Protein AF-A0A161W488-F1 (afdb_monomer)

Radius of gyration: 40.33 Å; Cα contacts (8 Å, |Δi|>4): 1499; chains: 1; bounding box: 121×132×96 Å

Foldseek 3Di:
DDDDDDDDDDDDDPDDDPVQWDADPFPRDTHNDPVRVVVVLVVCCVPVVPQDAAPPPGDTDPDVVVNLLCCLFPPNDFAFAQQLAQRDTDRAPLVVQVCQCVVVGPFHHVVNQVVLLVVLVVVVVVVCVLVVDDQPSAHDCPDPVNVVVPPDPPDDASVPDDPVSDVVRDDDDDPPPCPVVVVPPDDDDDDDPPPCCQLPHPNNDQVVQQDVVVCWGARPPPVDGDTHNDSVVNSVQRPDPQRDDDDQDADPFQRHTDSALSVVSSVLQRPDPRGCLVVDPCNQRVVCSSRSNQKGFDDADPSRGTHIYGGPCSNVVRVVVVVVVVVVVVVVVVVVVVVVVCCVVDVDDDDDDPCPDPPDDPDDPPVVPVVVQLVLLQVLQADPDDGDDPLQSVLLVVLCVVPVDGSVRSLVLLVVQCVVVVHDRNHDDPVSSVVSSVVVVVVVVVVVVVVPPDDDDDDDDDDDDDDDDDDDDADDDDDDDDDDDDDDDDDDDDDDDDDDDDDDDDDDDDDDDDDDDDDDDPVVVVVVVVDDDPFDAQVRDPDFFDFPDKDPPVDDDADFDPAFFPAQLWDKFFQFDQVLQPDDLPDFDPVLLLVLLQVLQVVLVVQLCVVVVDDPVQAAALLDADPDKHKAKFWWAFPDPDDFDEQQRTWGQHHCVHHNRDIAREAADQDWDKHFGLQIWIFIAHHNPSHHTYGPDTGAQDFFAFQWDFLVLLVVSQVSLQSDPVPPDPPDRRFWAKEWFAEDPQDALPDLQSVLLLVVLVVCLVRNHSEYEYEDPPAFCLRACNVVVPDDADPPLPDDPVPDDVLSVLQRRPQVSQVVSCVSHVNYQYEYEYDLRHRQDPQNAPQHHWGDPPSNNHDPRYDTGTAFTWIDTSSAIETDHNAQQLVQCLRNMDIRDCHPDNDSSLVSVVSCRSSQFLHSHPPTDAQVVDQFTSYPVSTDPTNRYSSSCRVSRGNRNGDGQEYERAHPPPWDWDDHPNHTYTHLYHQDDNRYGTKMKIKTAGRADRDPDDDRDIGRRSRSNRIMMTITID

Solvent-accessible surface area (backbone atoms only — not comparable to full-atom values): 61731 Å² total; per-residue (Å²): 138,88,82,87,82,74,84,84,79,76,81,90,70,83,80,69,57,92,87,68,46,47,64,41,89,81,87,62,51,75,22,84,40,69,68,55,46,51,51,47,35,59,45,36,38,71,76,68,64,42,63,37,54,38,91,83,85,62,50,77,42,95,46,69,70,61,37,51,51,47,39,56,63,77,60,55,79,86,47,82,41,53,41,58,53,65,62,54,73,29,56,46,70,27,65,45,44,42,37,33,69,66,51,75,35,88,68,43,50,36,70,57,40,56,49,37,24,54,56,60,46,52,57,51,59,55,45,27,71,75,67,78,45,90,59,72,100,59,76,66,79,84,41,72,93,49,49,81,68,50,83,46,101,84,59,87,60,87,89,70,77,54,86,79,79,55,80,84,65,80,85,77,86,66,78,76,71,49,66,80,63,46,76,81,78,64,82,87,80,73,81,92,70,82,48,57,86,36,92,87,33,97,79,44,58,73,71,83,36,50,38,79,93,79,64,27,31,44,54,88,54,87,92,45,93,56,70,24,87,42,73,64,58,47,49,57,48,68,74,33,90,86,66,66,82,96,64,74,52,61,39,90,55,61,68,48,71,29,86,45,62,26,60,46,39,45,55,52,75,38,85,47,100,77,38,60,38,74,76,42,92,53,39,50,65,49,43,25,47,68,48,26,42,45,39,39,66,81,55,66,44,99,86,69,47,81,38,74,41,66,21,68,65,34,42,51,70,41,38,51,58,49,52,53,54,49,50,51,53,50,51,54,46,51,51,50,56,46,50,52,50,48,54,72,75,55,87,78,86,81,82,92,87,79,87,81,76,85,85,78,81,93,81,73,77,69,62,52,58,60,52,48,54,53,49,50,41,50,63,72,54,35,76,72,103,54,80,80,56,70,69,37,52,53,50,51,56,46,51,26,68,75,66,79,43,52,58,66,62,46,47,59,49,46,45,55,47,20,67,72,69,78,47,78,60,66,67,75,47,58,72,56,54,52,53,48,56,47,52,56,50,58,49,53,54,52,56,62,67,61,75,78,74,82,86,79,89,89,88,88,86,89,83,89,86,90,88,85,81,80,90,80,89,89,86,81,90,89,90,80,86,86,84,90,83,85,89,84,89,84,86,91,88,85,92,85,85,85,88,88,88,87,90,88,82,91,86,88,88,88,81,90,88,83,85,85,85,80,94,77,70,76,76,56,56,67,48,64,75,69,61,83,76,82,82,51,55,72,87,66,56,82,64,63,64,41,71,79,46,69,32,53,75,88,50,84,80,85,76,61,67,97,63,66,54,86,40,53,53,66,50,82,42,80,71,54,70,65,83,71,38,73,68,74,86,92,70,83,51,74,68,53,26,54,45,49,65,27,52,56,32,58,51,49,42,52,55,41,31,65,72,75,66,54,61,77,85,51,52,44,38,55,58,48,60,37,94,57,73,30,35,28,49,20,25,32,40,60,73,60,92,74,85,74,63,41,82,88,37,32,23,41,36,23,26,59,86,66,34,67,56,42,70,29,35,50,42,53,80,92,51,60,40,77,47,40,41,34,40,73,48,40,36,31,28,35,10,77,75,49,65,41,26,40,48,74,44,76,54,79,64,75,62,58,52,74,45,58,42,39,63,68,56,51,49,58,40,47,59,38,39,56,27,49,97,81,58,90,66,80,86,59,83,49,62,58,46,41,35,40,37,38,24,32,39,34,37,37,53,88,54,80,78,28,60,52,42,41,54,52,31,50,54,40,37,78,44,52,30,50,26,42,39,38,29,19,17,75,52,40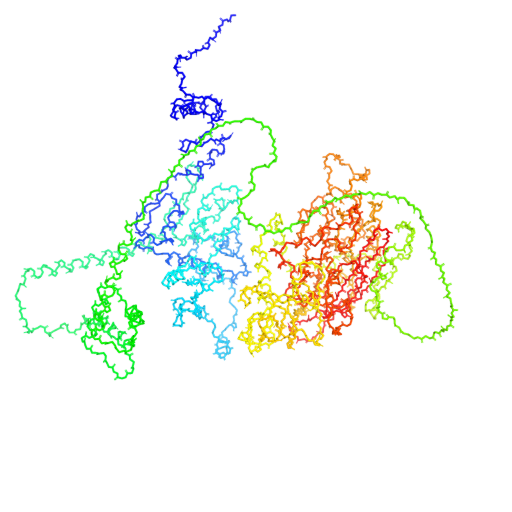,49,48,33,34,44,64,62,72,61,70,71,85,79,64,93,86,62,88,64,62,76,97,72,65,47,58,43,51,52,40,29,70,58,54,23,55,40,57,43,52,28,41,72,68,27,78,36,33,42,33,37,38,28,47,30,72,44,23,62,71,50,88,58,68,28,34,54,22,42,52,65,77,61,86,65,32,64,61,50,88,61,50,39,66,39,35,20,45,42,38,32,25,56,47,83,49,31,37,33,41,39,41,60,55,41,56,50,44,47,66,72,38,52,33,74,35,75,69,53,92,64,82,49,62,71,54,48,55,54,45,49,37,50,53,63,37,18,73,66,56,58,36,78,66,69,59,37,85,77,50,77,70,40,54,38,96,83,29,58,42,95,56,74,46,69,42,56,71,46,44,80,70,32,45,56,76,89,33,35,41,33,30,40,38,49,33,27,94,48,83,57,49,64,46,79,51,96,77,20,28,35,35,23,30,14,33,30,24,34,66,71,33,69,24,20,26,24,41,38,35,39,48,64,76,85,79,77,97,68,90,68,85,58,71,42,65,65,59,48,59,82,44,36,32,36,39,31,24,30,84

Organism: Colletotrichum incanum (NCBI:txid1573173)

InterPro domains:
  IPR007185 DNA polymerase alpha/delta/epsilon, subunit B [PF04042] (740-974)
  IPR013087 Zinc finger C2H2-type [PF13912] (23-42)
  IPR013087 Zinc finger C2H2-type [PS00028] (54-75)
  IPR013087 Zinc finger C2H2-type [PS50157] (22-50)
  IPR013087 Zinc finger C2H2-type [PS50157] (217-249)
  IPR013087 Zinc finger C2H2-type [SM00355] (22-42)
  IPR013087 Zinc finger C2H2-type [SM00355] (52-75)
  IPR013087 Zinc finger C2H2-type [SM00355] (81-102)
  IPR013087 Zinc finger C2H2-type [SM00355] (217-244)
  IPR013087 Zinc finger C2H2-type [SM00355] (249-269)
  IPR016722 DNA polymerase alpha, subunit B [PTHR23061] (378-1027)
  IPR054300 DNA polymerase alpha subunit B, OB domain [PF22062] (594-700)

Sequence (1030 aa):
MGASYKPITPPKGKKPAPHEAIRCRVCGDMFASFDKLMAHKRMAMKVEETHIHCPICTLDFNTMDAKEKHVLEVHPQEQKLVCPGCKKTFVRLAAWMRHLEHDECSAIRRQDVDRNRAQKLTFAHELEKRSGSQFGDYFPTSHPSVQSAFDKPYMAHPSYFKPDDFPELKEEGDAKKNVQKAASLTGNKPAPADDINNPSHLSFNPRKYYNEITRKFKCPQASCRKSFDTRGALITHMKAATSHYNAKLQCPGCLRYFRDASSLTAHSESETNRCSIRHSENYRNYLDQLTGGMADVNDKNRDGTVKYEVSTEAIIKFGTQQAEKATETLIAKQQADQQEHWARNNPVCSSSNFLALNHHQTSRSATSNEIMAETELKEFFTSGDKSLEPDVLSELQSIMRLHELSAEDLFYKWESFCIKMDMDALNPDIVHVRNFKKDIQDALEKSNRQQTHIKTEKRGHGTPRGGRGNDVFGMLDGLVPSTPGSGKLNKPSSLRKKASETPTMSRVKAEIPSSSPDYKGASKMDEQLNSMQPPTSFNDRQNPGETVEVLNDHLDAPESPICPYSEPRIKLTAASDQKKLSYKPLAMKLSEASEILDDRIDEFMHIVQEHHKLDFSEFGNAANQSTTEVIAVGRIASDAPEGKLNAASLVLEMSRRMGGGLRIHLNMGNKSYSFFPGQVVALKGINTSGNEFVVEEVLEIPLLPNAASTPSALAAHREKLRGDPDAMDTDSDPAPLNIFYASGPYTADDNLDFEPLHALCDQAADTYADALVMTGPFIDSEHPLIATGDFDLPEEAVVDSDTATMSTVFKYLFSPALNRLVSANPSITILLVPSVRDVIDKHVSWPQDSVLKKELGLPKTARIVTNPMTLSMNEMVVGISSQDVLWQLRHEELVGGRPSDPSLLSRLSRYLLEQRHFFPLFPPTDRPKLPKTGTEEGTPPGAMLDISYLKLGELVNVRPDVLIVPSFLPPFAKVVESVLIINPGYLSKRRGAGTYARLTLFPPKVEAGHSEAMVSHGVFERARVEIKKI

Nearest PDB structures (foldseek):
  8b9a-assembly1_B  TM=7.726E-01  e=5.525E-51  Saccharomyces cerevisiae
  4y97-assembly3_E  TM=8.722E-01  e=1.003E-38  Homo sapiens
  4y97-assembly4_G  TM=8.821E-01  e=2.700E-38  Homo sapiens
  8g9f-assembly1_B  TM=8.793E-01  e=2.853E-38  Xenopus laevis
  8vy3-assembly1_D  TM=8.672E-01  e=2.289E-38  Homo sapiens

Mean predicted aligned error: 22.08 Å

Structure (mmCIF, N/CA/C/O backbone):
data_AF-A0A161W488-F1
#
_entry.id   AF-A0A161W488-F1
#
loop_
_atom_site.group_PDB
_atom_site.id
_atom_site.type_symbol
_atom_site.label_atom_id
_atom_site.label_alt_id
_atom_site.label_comp_id
_atom_site.label_asym_id
_atom_site.label_entity_id
_atom_site.label_seq_id
_atom_site.pdbx_PDB_ins_code
_atom_site.Cartn_x
_atom_site.Cartn_y
_atom_site.Cartn_z
_atom_site.occupancy
_atom_site.B_iso_or_equiv
_atom_site.auth_seq_id
_atom_site.auth_comp_id
_atom_site.auth_asym_id
_atom_site.auth_atom_id
_atom_site.pdbx_PDB_model_num
ATOM 1 N N . MET A 1 1 ? 67.791 49.495 7.547 1.00 36.50 1 MET A N 1
ATOM 2 C CA . MET A 1 1 ? 67.264 50.174 8.756 1.00 36.50 1 MET A CA 1
ATOM 3 C C . MET A 1 1 ? 65.743 50.049 8.723 1.00 36.50 1 MET A C 1
ATOM 5 O O . MET A 1 1 ? 65.202 50.135 7.635 1.00 36.50 1 MET A O 1
ATOM 9 N N . GLY A 1 2 ? 65.010 49.814 9.811 1.00 37.62 2 GLY A N 1
ATOM 10 C CA . GLY A 1 2 ? 65.466 49.633 11.195 1.00 37.62 2 GLY A CA 1
ATOM 11 C C . GLY A 1 2 ? 64.527 50.278 12.220 1.00 37.62 2 GLY A C 1
ATOM 12 O O . GLY A 1 2 ? 64.970 51.149 12.955 1.00 37.62 2 GLY A O 1
ATOM 13 N N . ALA A 1 3 ? 63.251 49.878 12.261 1.00 36.22 3 ALA A N 1
ATOM 14 C CA . ALA A 1 3 ? 62.254 50.419 13.191 1.00 36.22 3 ALA A CA 1
ATOM 15 C C . ALA A 1 3 ? 61.434 49.281 13.826 1.00 36.22 3 ALA A C 1
ATOM 17 O O . ALA A 1 3 ? 60.426 48.843 13.278 1.00 36.22 3 ALA A O 1
ATOM 18 N N . SER A 1 4 ? 61.895 48.768 14.970 1.00 33.94 4 SER A N 1
ATOM 19 C CA . SER A 1 4 ? 61.199 47.706 15.709 1.00 33.94 4 SER A CA 1
ATOM 20 C C . SER A 1 4 ? 60.119 48.305 16.613 1.00 33.94 4 SER A C 1
ATOM 22 O O . SER A 1 4 ? 60.433 48.950 17.617 1.00 33.94 4 SER A O 1
ATOM 24 N N . TYR A 1 5 ? 58.848 48.105 16.257 1.00 35.81 5 TYR A N 1
ATOM 25 C CA . TYR A 1 5 ? 57.719 48.501 17.097 1.00 35.81 5 TYR A CA 1
ATOM 26 C C . TYR A 1 5 ? 57.553 47.514 18.257 1.00 35.81 5 TYR A C 1
ATOM 28 O O . TYR A 1 5 ? 57.182 46.357 18.068 1.00 35.81 5 TYR A O 1
ATOM 36 N N . LYS A 1 6 ? 57.827 47.980 19.481 1.00 34.94 6 LYS A N 1
ATOM 37 C CA . LYS A 1 6 ? 57.581 47.203 20.702 1.00 34.94 6 LYS A CA 1
ATOM 38 C C . LYS A 1 6 ? 56.071 47.116 20.975 1.00 34.94 6 LYS A C 1
ATOM 40 O O . LYS A 1 6 ? 55.401 48.145 20.879 1.00 34.94 6 LYS A O 1
ATOM 45 N N . PRO A 1 7 ? 55.533 45.952 21.383 1.00 37.19 7 PRO A N 1
ATOM 46 C CA . PRO A 1 7 ? 54.142 45.853 21.807 1.00 37.19 7 PRO A CA 1
ATOM 47 C C . PRO A 1 7 ? 53.909 46.662 23.090 1.00 37.19 7 PRO A C 1
ATOM 49 O O . PRO A 1 7 ? 54.679 46.575 24.050 1.00 37.19 7 PRO A O 1
ATOM 52 N N . ILE A 1 8 ? 52.827 47.441 23.114 1.00 39.38 8 ILE A N 1
ATOM 53 C CA . ILE A 1 8 ? 52.409 48.213 24.288 1.00 39.38 8 ILE A CA 1
ATOM 54 C C . ILE A 1 8 ? 51.784 47.245 25.297 1.00 39.38 8 ILE A C 1
ATOM 56 O O . ILE A 1 8 ? 50.678 46.750 25.095 1.00 39.38 8 ILE A O 1
ATOM 60 N N . THR A 1 9 ? 52.481 46.969 26.400 1.00 35.31 9 THR A N 1
ATOM 61 C CA . THR A 1 9 ? 51.929 46.147 27.485 1.00 35.31 9 THR A CA 1
ATOM 62 C C . THR A 1 9 ? 50.853 46.926 28.253 1.00 35.31 9 THR A C 1
ATOM 64 O O . THR A 1 9 ? 51.183 47.974 28.818 1.00 35.31 9 THR A O 1
ATOM 67 N N . PRO A 1 10 ? 49.600 46.438 28.346 1.00 38.03 10 PRO A N 1
ATOM 68 C CA . PRO A 1 10 ? 48.575 47.081 29.163 1.00 38.03 10 PRO A CA 1
ATOM 69 C C . PRO A 1 10 ? 48.934 47.015 30.663 1.00 38.03 10 PRO A C 1
ATOM 71 O O . PRO A 1 10 ? 49.660 46.111 31.093 1.00 38.03 10 PRO A O 1
ATOM 74 N N . PRO A 1 11 ? 48.446 47.962 31.486 1.00 38.81 11 PRO A N 1
ATOM 75 C CA . PRO A 1 11 ? 48.808 48.043 32.899 1.00 38.81 11 PRO A CA 1
ATOM 76 C C . PRO A 1 11 ? 48.340 46.811 33.686 1.00 38.81 11 PRO A C 1
ATOM 78 O O . PRO A 1 11 ? 47.255 46.275 33.456 1.00 38.81 11 PRO A O 1
ATOM 81 N N . LYS A 1 12 ? 49.148 46.386 34.669 1.00 46.59 12 LYS A N 1
ATOM 82 C CA . LYS A 1 12 ? 48.880 45.224 35.537 1.00 46.59 12 LYS A CA 1
ATOM 83 C C . LYS A 1 12 ? 47.724 45.482 36.517 1.00 46.59 12 LYS A C 1
ATOM 85 O O . LYS A 1 12 ? 47.936 45.659 37.715 1.00 46.59 12 LYS A O 1
ATOM 90 N N . GLY A 1 13 ? 46.492 45.461 36.014 1.00 44.03 13 GLY A N 1
ATOM 91 C CA . GLY A 1 13 ? 45.298 45.324 36.846 1.00 44.03 13 GLY A CA 1
ATOM 92 C C . GLY A 1 13 ? 45.332 44.009 37.635 1.00 44.03 13 GLY A C 1
ATOM 93 O O . GLY A 1 13 ? 45.781 42.980 37.124 1.00 44.03 13 GLY A O 1
ATOM 94 N N . LYS A 1 14 ? 44.873 44.032 38.892 1.00 45.53 14 LYS A N 1
ATOM 95 C CA . LYS A 1 14 ? 44.776 42.823 39.727 1.00 45.53 14 LYS A CA 1
ATOM 96 C C . LYS A 1 14 ? 43.860 41.803 39.038 1.00 45.53 14 LYS A C 1
ATOM 98 O O . LYS A 1 14 ? 42.739 42.150 38.669 1.00 45.53 14 LYS A O 1
ATOM 103 N N . LYS A 1 15 ? 44.315 40.552 38.890 1.00 45.25 15 LYS A N 1
ATOM 104 C CA . LYS A 1 15 ? 43.448 39.459 38.422 1.00 45.25 15 LYS A CA 1
ATOM 105 C C . LYS A 1 15 ? 42.307 39.271 39.442 1.00 45.25 15 LYS A C 1
ATOM 107 O O . LYS A 1 15 ? 42.625 39.105 40.621 1.00 45.25 15 LYS A O 1
ATOM 112 N N . PRO A 1 16 ? 41.025 39.308 39.034 1.00 50.38 16 PRO A N 1
ATOM 113 C CA . PRO A 1 16 ? 39.911 39.002 39.932 1.00 50.38 16 PRO A CA 1
ATOM 114 C C . PRO A 1 16 ? 39.971 37.541 40.396 1.00 50.38 16 PRO A C 1
ATOM 116 O O . PRO A 1 16 ? 40.596 36.694 39.748 1.00 50.38 16 PRO A O 1
ATOM 119 N N . ALA A 1 17 ? 39.323 37.241 41.522 1.00 54.38 17 ALA A N 1
ATOM 120 C CA . ALA A 1 17 ? 39.278 35.887 42.060 1.00 54.38 17 ALA A CA 1
ATOM 121 C C . ALA A 1 17 ? 38.549 34.931 41.087 1.00 54.38 17 ALA A C 1
ATOM 123 O O . ALA A 1 17 ? 37.598 35.340 40.414 1.00 54.38 17 ALA A O 1
ATOM 124 N N . PRO A 1 18 ? 38.936 33.641 41.014 1.00 53.81 18 PRO A N 1
ATOM 125 C CA . PRO A 1 18 ? 38.433 32.707 39.998 1.00 53.81 18 PRO A CA 1
ATOM 126 C C . PRO A 1 18 ? 36.947 32.317 40.139 1.00 53.81 18 PRO A C 1
ATOM 128 O O . PRO A 1 18 ? 36.487 31.461 39.390 1.00 53.81 18 PRO A O 1
ATOM 131 N N . HIS A 1 19 ? 36.205 32.920 41.074 1.00 55.38 19 HIS A N 1
ATOM 132 C CA . HIS A 1 19 ? 34.759 32.746 41.243 1.00 55.38 19 HIS A CA 1
ATOM 133 C C . HIS A 1 19 ? 33.916 33.947 40.759 1.00 55.38 19 HIS A C 1
ATOM 135 O O . HIS A 1 19 ? 32.706 33.800 40.640 1.00 55.38 19 HIS A O 1
ATOM 141 N N . GLU A 1 20 ? 34.527 35.095 40.431 1.00 54.75 20 GLU A N 1
ATOM 142 C CA . GLU A 1 20 ? 33.825 36.287 39.900 1.00 54.75 20 GLU A CA 1
ATOM 143 C C . GLU A 1 20 ? 34.144 36.583 38.421 1.00 54.75 20 GLU A C 1
ATOM 145 O O . GLU A 1 20 ? 33.466 37.381 37.776 1.00 54.75 20 GLU A O 1
ATOM 150 N N . ALA A 1 21 ? 35.187 35.964 37.862 1.00 67.50 21 ALA A N 1
ATOM 151 C CA . ALA A 1 21 ? 35.646 36.246 36.505 1.00 67.50 21 ALA A CA 1
ATOM 152 C C . ALA A 1 21 ? 34.818 35.507 35.436 1.00 67.50 21 ALA A C 1
ATOM 154 O O . ALA A 1 21 ? 34.753 34.276 35.426 1.00 67.50 21 ALA A O 1
ATOM 155 N N . ILE A 1 22 ? 34.245 36.248 34.485 1.00 73.50 22 ILE A N 1
ATOM 156 C CA . ILE A 1 22 ? 33.454 35.696 33.378 1.00 73.50 22 ILE A CA 1
ATOM 157 C C . ILE A 1 22 ? 34.379 35.362 32.204 1.00 73.50 22 ILE A C 1
ATOM 159 O O . ILE A 1 22 ? 35.052 36.239 31.662 1.00 73.50 22 ILE A O 1
ATOM 163 N N . ARG A 1 23 ? 34.396 34.093 31.783 1.00 79.44 23 ARG A N 1
ATOM 164 C CA . ARG A 1 23 ? 35.187 33.625 30.636 1.00 79.44 23 ARG A CA 1
ATOM 165 C C . ARG A 1 23 ? 34.475 33.885 29.300 1.00 79.44 23 ARG A C 1
ATOM 167 O O . ARG A 1 23 ? 33.323 33.486 29.129 1.00 79.44 23 ARG A O 1
ATOM 174 N N . CYS A 1 24 ? 35.181 34.453 28.324 1.00 78.69 24 CYS A N 1
ATOM 175 C CA . CYS A 1 24 ? 34.755 34.461 26.926 1.00 78.69 24 CYS A CA 1
ATOM 176 C C . CYS A 1 24 ? 34.824 33.046 26.331 1.00 78.69 24 CYS A C 1
ATOM 178 O O . CYS A 1 24 ? 35.857 32.385 26.420 1.00 78.69 24 CYS A O 1
ATOM 180 N N . ARG A 1 25 ? 33.747 32.580 25.689 1.00 74.69 25 ARG A N 1
ATOM 181 C CA . ARG A 1 25 ? 33.692 31.226 25.105 1.00 74.69 25 ARG A CA 1
ATOM 182 C C . ARG A 1 25 ? 34.503 31.059 23.814 1.00 74.69 25 ARG A C 1
ATOM 184 O O . ARG A 1 25 ? 34.777 29.924 23.454 1.00 74.69 25 ARG A O 1
ATOM 191 N N . VAL A 1 26 ? 34.869 32.157 23.146 1.00 73.38 26 VAL A N 1
ATOM 192 C CA . VAL A 1 26 ? 35.553 32.144 21.841 1.00 73.38 26 VAL A CA 1
ATOM 193 C C . VAL A 1 26 ? 37.079 32.174 22.012 1.00 73.38 26 VAL A C 1
ATOM 195 O O . VAL A 1 26 ? 37.746 31.239 21.589 1.00 73.38 26 VAL A O 1
ATOM 198 N N . CYS A 1 27 ? 37.640 33.185 22.689 1.00 79.75 27 CYS A N 1
ATOM 199 C CA . CYS A 1 27 ? 39.088 33.277 22.954 1.00 79.75 27 CYS A CA 1
ATOM 200 C C . CYS A 1 27 ? 39.556 32.648 24.281 1.00 79.75 27 CYS A C 1
ATOM 202 O O . CYS A 1 27 ? 40.748 32.421 24.466 1.00 79.75 27 CYS A O 1
ATOM 204 N N . GLY A 1 28 ? 38.655 32.390 25.236 1.00 73.94 28 GLY A N 1
ATOM 205 C CA . GLY A 1 28 ? 39.015 31.896 26.573 1.00 73.94 28 GLY A CA 1
ATOM 206 C C . GLY A 1 28 ? 39.437 32.966 27.595 1.00 73.94 28 GLY A C 1
ATOM 207 O O . GLY A 1 28 ? 39.660 32.615 28.757 1.00 73.94 28 GLY A O 1
ATOM 208 N N . ASP A 1 29 ? 39.504 34.248 27.213 1.00 80.38 29 ASP A N 1
ATOM 209 C CA . ASP A 1 29 ? 39.883 35.352 28.109 1.00 80.38 29 ASP A CA 1
ATOM 210 C C . ASP A 1 29 ? 38.913 35.551 29.284 1.00 80.38 29 ASP A C 1
ATOM 212 O O . ASP A 1 29 ? 37.727 35.227 29.213 1.00 80.38 29 ASP A O 1
ATOM 216 N N . MET A 1 30 ? 39.428 36.105 30.385 1.00 78.38 30 MET A N 1
ATOM 217 C CA . MET A 1 30 ? 38.744 36.203 31.680 1.00 78.38 30 MET A CA 1
ATOM 218 C C . MET A 1 30 ? 38.470 37.669 32.049 1.00 78.38 30 MET A C 1
ATOM 220 O O . MET A 1 30 ? 39.395 38.427 32.343 1.00 78.38 30 MET A O 1
ATOM 224 N N . PHE A 1 31 ? 37.195 38.061 32.089 1.00 80.44 31 PHE A N 1
ATOM 225 C CA . PHE A 1 31 ? 36.751 39.444 32.288 1.00 80.44 31 PHE A CA 1
ATOM 226 C C . PHE A 1 31 ? 36.143 39.668 33.674 1.00 80.44 31 PHE A C 1
ATOM 228 O O . PHE A 1 31 ? 35.431 38.822 34.207 1.00 80.44 31 PHE A O 1
ATOM 235 N N . ALA A 1 32 ? 36.389 40.847 34.249 1.00 77.50 32 ALA A N 1
ATOM 236 C CA . ALA A 1 32 ? 35.909 41.214 35.587 1.00 77.50 32 ALA A CA 1
ATOM 237 C C . ALA A 1 32 ? 34.437 41.687 35.640 1.00 77.50 32 ALA A C 1
ATOM 239 O O . ALA A 1 32 ? 33.956 42.026 36.714 1.00 77.50 32 ALA A O 1
ATOM 240 N N . SER A 1 33 ? 33.740 41.787 34.502 1.00 77.88 33 SER A N 1
ATOM 241 C CA . SER A 1 33 ? 32.289 42.021 34.433 1.00 77.88 33 SER A CA 1
ATOM 242 C C . SER A 1 33 ? 31.742 41.638 33.054 1.00 77.88 33 SER A C 1
ATOM 244 O O . SER A 1 33 ? 32.507 41.501 32.091 1.00 77.88 33 SER A O 1
ATOM 246 N N . PHE A 1 34 ? 30.417 41.506 32.944 1.00 75.06 34 PHE A N 1
ATOM 247 C CA . PHE A 1 34 ? 29.741 41.243 31.670 1.00 75.06 34 PHE A CA 1
ATOM 248 C C . PHE A 1 34 ? 29.959 42.382 30.663 1.00 75.06 34 PHE A C 1
ATOM 250 O O . PHE A 1 34 ? 30.248 42.126 29.499 1.00 75.06 34 PHE A O 1
ATOM 257 N N . ASP A 1 35 ? 29.940 43.638 31.111 1.00 78.44 35 ASP A N 1
ATOM 258 C CA . ASP A 1 35 ? 30.149 44.808 30.243 1.00 78.44 35 ASP A CA 1
ATOM 259 C C . ASP A 1 35 ? 31.553 44.828 29.636 1.00 78.44 35 ASP A C 1
ATOM 261 O O . ASP A 1 35 ? 31.725 45.205 28.480 1.00 78.44 35 ASP A O 1
ATOM 265 N N . LYS A 1 36 ? 32.563 44.366 30.388 1.00 80.62 36 LYS A N 1
ATOM 266 C CA . LYS A 1 36 ? 33.943 44.235 29.898 1.00 80.62 36 LYS A CA 1
ATOM 267 C C . LYS A 1 36 ? 34.076 43.105 28.876 1.00 80.62 36 LYS A C 1
ATOM 269 O O . LYS A 1 36 ? 34.753 43.294 27.870 1.00 80.62 36 LYS A O 1
ATOM 274 N N . LEU A 1 37 ? 33.380 41.983 29.081 1.00 82.25 37 LEU A N 1
ATOM 275 C CA . LEU A 1 37 ? 33.264 40.916 28.079 1.00 82.25 37 LEU A CA 1
ATOM 276 C C . LEU A 1 37 ? 32.547 41.408 26.806 1.00 82.25 37 LEU A C 1
ATOM 278 O O . LEU A 1 37 ? 32.978 41.099 25.698 1.00 82.25 37 LEU A O 1
ATOM 282 N N . MET A 1 38 ? 31.483 42.202 26.939 1.00 79.31 38 MET A N 1
ATOM 283 C CA . MET A 1 38 ? 30.754 42.751 25.790 1.00 79.31 38 MET A CA 1
ATOM 284 C C . MET A 1 38 ? 31.523 43.861 25.065 1.00 79.31 38 MET A C 1
ATOM 286 O O . MET A 1 38 ? 31.432 43.956 23.843 1.00 79.31 38 MET A O 1
ATOM 290 N N . ALA A 1 39 ? 32.308 44.673 25.777 1.00 81.56 39 ALA A N 1
ATOM 291 C CA . ALA A 1 39 ? 33.232 45.630 25.172 1.00 81.56 39 ALA A CA 1
ATOM 292 C C . ALA A 1 39 ? 34.339 44.915 24.380 1.00 81.56 39 ALA A C 1
ATOM 294 O O . ALA A 1 39 ? 34.610 45.300 23.245 1.00 81.56 39 ALA A O 1
ATOM 295 N N . HIS A 1 40 ? 34.902 43.832 24.935 1.00 82.88 40 HIS A N 1
ATOM 296 C CA . HIS A 1 40 ? 35.834 42.940 24.234 1.00 82.88 40 HIS A CA 1
ATOM 297 C C . HIS A 1 40 ? 35.222 42.374 22.951 1.00 82.88 40 HIS A C 1
ATOM 299 O O . HIS A 1 40 ? 35.758 42.622 21.877 1.00 82.88 40 HIS A O 1
ATOM 305 N N . LYS A 1 41 ? 34.062 41.703 23.029 1.00 79.75 41 LYS A N 1
ATOM 306 C CA . LYS A 1 41 ? 33.387 41.132 21.847 1.00 79.75 41 LYS A CA 1
ATOM 307 C C . LYS A 1 41 ? 33.122 42.181 20.758 1.00 79.75 41 LYS A C 1
ATOM 309 O O . LYS A 1 41 ? 33.391 41.926 19.588 1.00 79.75 41 LYS A O 1
ATOM 314 N N . ARG A 1 42 ? 32.662 43.381 21.138 1.00 80.69 42 ARG A N 1
ATOM 315 C CA . ARG A 1 42 ? 32.421 44.500 20.207 1.00 80.69 42 ARG A CA 1
ATOM 316 C C . ARG A 1 42 ? 33.699 45.059 19.571 1.00 80.69 42 ARG A C 1
ATOM 318 O O . ARG A 1 42 ? 33.626 45.563 18.454 1.00 80.69 42 ARG A O 1
ATOM 325 N N . MET A 1 43 ? 34.844 45.006 20.257 1.00 79.12 43 MET A N 1
ATOM 326 C CA . MET A 1 43 ? 36.136 45.395 19.678 1.00 79.12 43 MET A CA 1
ATOM 327 C C . MET A 1 43 ? 36.719 44.294 18.792 1.00 79.12 43 MET A C 1
ATOM 329 O O . MET A 1 43 ? 37.101 44.594 17.666 1.00 79.12 43 MET A O 1
ATOM 333 N N . ALA A 1 44 ? 36.712 43.037 19.241 1.00 79.00 44 ALA A N 1
ATOM 334 C CA . ALA A 1 44 ? 37.166 41.887 18.459 1.00 79.00 44 ALA A CA 1
ATOM 335 C C . ALA A 1 44 ? 36.432 41.804 17.108 1.00 79.00 44 ALA A C 1
ATOM 337 O O . ALA A 1 44 ? 37.077 41.799 16.061 1.00 79.00 44 ALA A O 1
ATOM 338 N N . MET A 1 45 ? 35.098 41.923 17.114 1.00 78.94 45 MET A N 1
ATOM 339 C CA . MET A 1 45 ? 34.284 41.915 15.890 1.00 78.94 45 MET A CA 1
ATOM 340 C C . MET A 1 45 ? 34.561 43.109 14.957 1.00 78.94 45 MET A C 1
ATOM 342 O O . MET A 1 45 ? 34.237 43.048 13.776 1.00 78.94 45 MET A O 1
ATOM 346 N N . LYS A 1 46 ? 35.140 44.209 15.461 1.00 75.31 46 LYS A N 1
ATOM 347 C CA . LYS A 1 46 ? 35.423 45.426 14.678 1.00 75.31 46 LYS A CA 1
ATOM 348 C C . LYS A 1 46 ? 36.884 45.540 14.212 1.00 75.31 46 LYS A C 1
ATOM 350 O O . LYS A 1 46 ? 37.158 46.318 13.304 1.00 75.31 46 LYS A O 1
ATOM 355 N N . VAL A 1 47 ? 37.813 44.828 14.850 1.00 74.00 47 VAL A N 1
ATOM 356 C CA . VAL A 1 47 ? 39.264 44.940 14.597 1.00 74.00 47 VAL A CA 1
ATOM 357 C C . VAL A 1 47 ? 39.846 43.665 13.984 1.00 74.00 47 VAL A C 1
ATOM 359 O O . VAL A 1 47 ? 40.769 43.753 13.182 1.00 74.00 47 VAL A O 1
ATOM 362 N N . GLU A 1 48 ? 39.302 42.498 14.331 1.00 66.12 48 GLU A N 1
ATOM 363 C CA . GLU A 1 48 ? 39.813 41.181 13.916 1.00 66.12 48 GLU A CA 1
ATOM 364 C C . GLU A 1 48 ? 38.742 40.317 13.222 1.00 66.12 48 GLU A C 1
ATOM 366 O O . GLU A 1 48 ? 39.008 39.167 12.891 1.00 66.12 48 GLU A O 1
ATOM 371 N N . GLU A 1 49 ? 37.511 40.826 13.084 1.00 69.44 49 GLU A N 1
ATOM 372 C CA . GLU A 1 49 ? 36.295 40.118 12.624 1.00 69.44 49 GLU A CA 1
ATOM 373 C C . GLU A 1 49 ? 35.918 38.846 13.423 1.00 69.44 49 GLU A C 1
ATOM 375 O O . GLU A 1 49 ? 34.899 38.205 13.163 1.00 69.44 49 GLU A O 1
ATOM 380 N N . THR A 1 50 ? 36.671 38.512 14.476 1.00 65.81 50 THR A N 1
ATOM 381 C CA . THR A 1 50 ? 36.372 37.406 15.395 1.00 65.81 50 THR A CA 1
ATOM 382 C C . THR A 1 50 ? 35.250 37.770 16.381 1.00 65.81 50 THR A C 1
ATOM 384 O O . THR A 1 50 ? 34.904 38.933 16.562 1.00 65.81 50 THR A O 1
ATOM 387 N N . HIS A 1 51 ? 34.686 36.778 17.083 1.00 71.12 51 HIS A N 1
ATOM 388 C CA . HIS A 1 51 ? 33.621 36.986 18.084 1.00 71.12 51 HIS A CA 1
ATOM 389 C C . HIS A 1 51 ? 32.328 37.610 17.512 1.00 71.12 51 HIS A C 1
ATOM 391 O O . HIS A 1 51 ? 31.718 38.492 18.125 1.00 71.12 51 HIS A O 1
ATOM 397 N N . ILE A 1 52 ? 31.890 37.133 16.343 1.00 82.06 52 ILE A N 1
ATOM 398 C CA . ILE A 1 52 ? 30.634 37.537 15.700 1.00 82.06 52 ILE A CA 1
ATOM 399 C C . ILE A 1 52 ? 29.465 37.310 16.670 1.00 82.06 52 ILE A C 1
ATOM 401 O O . ILE A 1 52 ? 29.165 36.181 17.047 1.00 82.06 52 ILE A O 1
ATOM 405 N N . HIS A 1 53 ? 28.790 38.387 17.080 1.00 78.88 53 HIS A N 1
ATOM 406 C CA . HIS A 1 53 ? 27.697 38.312 18.052 1.00 78.88 53 HIS A CA 1
ATOM 407 C C . HIS A 1 53 ? 26.509 39.209 17.678 1.00 78.88 53 HIS A C 1
ATOM 409 O O . HIS A 1 53 ? 26.662 40.251 17.029 1.00 78.88 53 HIS A O 1
ATOM 415 N N . CYS A 1 54 ? 25.308 38.835 18.122 1.00 78.56 54 CYS A N 1
ATOM 416 C CA . CYS A 1 54 ? 24.122 39.680 18.001 1.00 78.56 54 CYS A CA 1
ATOM 417 C C . CYS A 1 54 ? 24.257 40.918 18.914 1.00 78.56 54 CYS A C 1
ATOM 419 O O . CYS A 1 54 ? 24.558 40.764 20.104 1.00 78.56 54 CYS A O 1
ATOM 421 N N . PRO A 1 55 ? 24.033 42.149 18.415 1.00 68.00 55 PRO A N 1
ATOM 422 C CA . PRO A 1 55 ? 24.155 43.360 19.227 1.00 68.00 55 PRO A CA 1
ATOM 423 C C . PRO A 1 55 ? 23.026 43.531 20.257 1.00 68.00 55 PRO A C 1
ATOM 425 O O . PRO A 1 55 ? 23.209 44.304 21.196 1.00 68.00 55 PRO A O 1
ATOM 428 N N . ILE A 1 56 ? 21.900 42.820 20.089 1.00 70.81 56 ILE A N 1
ATOM 429 C CA . ILE A 1 56 ? 20.673 42.967 20.889 1.00 70.81 56 ILE A CA 1
ATOM 430 C C . ILE A 1 56 ? 20.601 41.899 21.991 1.00 70.81 56 ILE A C 1
ATOM 432 O O . ILE A 1 56 ? 20.601 42.243 23.169 1.00 70.81 56 ILE A O 1
ATOM 436 N N . CYS A 1 57 ? 20.593 40.604 21.645 1.00 70.81 57 CYS A N 1
ATOM 437 C CA . CYS A 1 57 ? 20.512 39.513 22.632 1.00 70.81 57 CYS A CA 1
ATOM 438 C C . CYS A 1 57 ? 21.872 38.965 23.111 1.00 70.81 57 CYS A C 1
ATOM 440 O O . CYS A 1 57 ? 21.913 38.138 24.019 1.00 70.81 57 CYS A O 1
ATOM 442 N N . THR A 1 58 ? 22.991 39.406 22.525 1.00 72.88 58 THR A N 1
ATOM 443 C CA . THR A 1 58 ? 24.372 38.991 22.869 1.00 72.88 58 THR A CA 1
ATOM 444 C C . THR A 1 58 ? 24.748 37.520 22.617 1.00 72.88 58 THR A C 1
ATOM 446 O O . THR A 1 58 ? 25.830 37.096 23.027 1.00 72.88 58 THR A O 1
ATOM 449 N N . LEU A 1 59 ? 23.912 36.760 21.893 1.00 75.44 59 LEU A N 1
ATOM 450 C CA . LEU A 1 59 ? 24.269 35.431 21.372 1.00 75.44 59 LEU A CA 1
ATOM 451 C C . LEU A 1 59 ? 25.486 35.496 20.434 1.00 75.44 59 LEU A C 1
ATOM 453 O O . LEU A 1 59 ? 25.625 36.448 19.664 1.00 75.44 59 LEU A O 1
ATOM 457 N N . ASP A 1 60 ? 26.328 34.464 20.500 1.00 79.25 60 ASP A N 1
ATOM 458 C CA . ASP A 1 60 ? 27.524 34.275 19.670 1.00 79.25 60 ASP A CA 1
ATOM 459 C C . ASP A 1 60 ? 27.212 33.398 18.446 1.00 79.25 60 ASP A C 1
ATOM 461 O O . ASP A 1 60 ? 26.429 32.453 18.544 1.00 79.25 60 ASP A O 1
ATOM 465 N N . PHE A 1 61 ? 27.847 33.699 17.311 1.00 80.56 61 PHE A N 1
ATOM 466 C CA . PHE A 1 61 ? 27.655 33.040 16.017 1.00 80.56 61 PHE A CA 1
ATOM 467 C C . PHE A 1 61 ? 29.001 32.720 15.358 1.00 80.56 61 PHE A C 1
ATOM 469 O O . PHE A 1 61 ? 30.003 33.390 15.604 1.00 80.56 61 PHE A O 1
ATOM 476 N N . ASN A 1 62 ? 29.012 31.711 14.484 1.00 76.06 62 ASN A N 1
ATOM 477 C CA . ASN A 1 62 ? 30.228 31.270 13.789 1.00 76.06 62 ASN A CA 1
ATOM 478 C C . ASN A 1 62 ? 30.434 31.960 12.425 1.00 76.06 62 ASN A C 1
ATOM 480 O O . ASN A 1 62 ? 31.532 31.900 11.883 1.00 76.06 62 ASN A O 1
ATOM 484 N N . THR A 1 63 ? 29.400 32.598 11.864 1.00 80.50 63 THR A N 1
ATOM 485 C CA . THR A 1 63 ? 29.444 33.345 10.592 1.00 80.50 63 THR A CA 1
ATOM 486 C C . THR A 1 63 ? 28.572 34.599 10.674 1.00 80.50 63 THR A C 1
ATOM 488 O O . THR A 1 63 ? 27.657 34.673 11.504 1.00 80.50 63 THR A O 1
ATOM 491 N N . MET A 1 64 ? 28.844 35.591 9.819 1.00 76.19 64 MET A N 1
ATOM 492 C CA . MET A 1 64 ? 28.073 36.839 9.783 1.00 76.19 64 MET A CA 1
ATOM 493 C C . MET A 1 64 ? 26.642 36.584 9.288 1.00 76.19 64 MET A C 1
ATOM 495 O O . MET A 1 64 ? 25.696 36.985 9.958 1.00 76.19 64 MET A O 1
ATOM 499 N N . ASP A 1 65 ? 26.476 35.787 8.231 1.00 76.38 65 ASP A N 1
ATOM 500 C CA . ASP A 1 65 ? 25.190 35.344 7.678 1.00 76.38 65 ASP A CA 1
ATOM 501 C C . ASP A 1 65 ? 24.266 34.733 8.746 1.00 76.38 65 ASP A C 1
ATOM 503 O O . ASP A 1 65 ? 23.068 35.014 8.788 1.00 76.38 65 ASP A O 1
ATOM 507 N N . ALA A 1 66 ? 24.814 33.899 9.640 1.00 75.38 66 ALA A N 1
ATOM 508 C CA . ALA A 1 66 ? 24.040 33.253 10.700 1.00 75.38 66 ALA A CA 1
ATOM 509 C C . ALA A 1 66 ? 23.558 34.260 11.756 1.00 75.38 66 ALA A C 1
ATOM 511 O O . ALA A 1 66 ? 22.439 34.146 12.258 1.00 75.38 66 ALA A O 1
ATOM 512 N N . LYS A 1 67 ? 24.379 35.271 12.064 1.00 82.56 67 LYS A N 1
ATOM 513 C CA . LYS A 1 67 ? 23.994 36.399 12.919 1.00 82.56 67 LYS A CA 1
ATOM 514 C C . LYS A 1 67 ? 22.941 37.276 12.236 1.00 82.56 67 LYS A C 1
ATOM 516 O O . LYS A 1 67 ? 22.007 37.704 12.907 1.00 82.56 67 LYS A O 1
ATOM 521 N N . GLU A 1 68 ? 23.082 37.566 10.946 1.00 73.94 68 GLU A N 1
ATOM 522 C CA . GLU A 1 68 ? 22.151 38.428 10.208 1.00 73.94 68 GLU A CA 1
ATOM 523 C C . GLU A 1 68 ? 20.780 37.764 10.054 1.00 73.94 68 GLU A C 1
ATOM 525 O O . GLU A 1 68 ? 19.776 38.376 10.418 1.00 73.94 68 GLU A O 1
ATOM 530 N N . LYS A 1 69 ? 20.731 36.473 9.694 1.00 73.38 69 LYS A N 1
ATOM 531 C CA . LYS A 1 69 ? 19.491 35.680 9.740 1.00 73.38 69 LYS A CA 1
ATOM 532 C C . LYS A 1 69 ? 18.866 35.659 11.133 1.00 73.38 69 LYS A C 1
ATOM 534 O O . LYS A 1 69 ? 17.674 35.911 11.265 1.00 73.38 69 LYS A O 1
ATOM 539 N N . HIS A 1 70 ? 19.659 35.458 12.186 1.00 76.25 70 HIS A N 1
ATOM 540 C CA . HIS A 1 70 ? 19.156 35.541 13.559 1.00 76.25 70 HIS A CA 1
ATOM 541 C C . HIS A 1 70 ? 18.570 36.926 13.904 1.00 76.25 70 HIS A C 1
ATOM 543 O O . HIS A 1 70 ? 17.550 37.002 14.590 1.00 76.25 70 HIS A O 1
ATOM 549 N N . VAL A 1 71 ? 19.185 38.022 13.445 1.00 69.88 71 VAL A N 1
ATOM 550 C CA . VAL A 1 71 ? 18.643 39.375 13.647 1.00 69.88 71 VAL A CA 1
ATOM 551 C C . VAL A 1 71 ? 17.316 39.539 12.899 1.00 69.88 71 VAL A C 1
ATOM 553 O O . VAL A 1 71 ? 16.371 40.036 13.499 1.00 69.88 71 VAL A O 1
ATOM 556 N N . LEU A 1 72 ? 17.192 39.046 11.664 1.00 66.19 72 LEU A N 1
ATOM 557 C CA . LEU A 1 72 ? 15.935 39.079 10.900 1.00 66.19 72 LEU A CA 1
ATOM 558 C C . LEU A 1 72 ? 14.824 38.207 11.527 1.00 66.19 72 LEU A C 1
ATOM 560 O O . LEU A 1 72 ? 13.669 38.624 11.578 1.00 66.19 72 LEU A O 1
ATOM 564 N N . GLU A 1 73 ? 15.152 37.019 12.046 1.00 64.06 73 GLU A N 1
ATOM 565 C CA . GLU A 1 73 ? 14.190 36.105 12.689 1.00 64.06 73 GLU A CA 1
ATOM 566 C C . GLU A 1 73 ? 13.732 36.591 14.080 1.00 64.06 73 GLU A C 1
ATOM 568 O O . GLU A 1 73 ? 12.542 36.563 14.419 1.00 64.06 73 GLU A O 1
ATOM 573 N N . VAL A 1 74 ? 14.680 37.012 14.924 1.00 62.19 74 VAL A N 1
ATOM 574 C CA . VAL A 1 74 ? 14.442 37.274 16.354 1.00 62.19 74 VAL A CA 1
ATOM 575 C C . VAL A 1 74 ? 14.230 38.763 16.637 1.00 62.19 74 VAL A C 1
ATOM 577 O O . VAL A 1 74 ? 13.437 39.106 17.518 1.00 62.19 74 VAL A O 1
ATOM 580 N N . HIS A 1 75 ? 14.858 39.649 15.860 1.00 64.31 75 HIS A N 1
ATOM 581 C CA . HIS A 1 75 ? 14.868 41.103 16.052 1.00 64.31 75 HIS A CA 1
ATOM 582 C C . HIS A 1 75 ? 14.485 41.930 14.789 1.00 64.31 75 HIS A C 1
ATOM 584 O O . HIS A 1 75 ? 15.166 42.918 14.502 1.00 64.31 75 HIS A O 1
ATOM 590 N N . PRO A 1 76 ? 13.416 41.578 14.037 1.00 63.69 76 PRO A N 1
ATOM 591 C CA . PRO A 1 76 ? 12.974 42.335 12.860 1.00 63.69 76 PRO A CA 1
ATOM 592 C C . PRO A 1 76 ? 12.557 43.775 13.203 1.00 63.69 76 PRO A C 1
ATOM 594 O O . PRO A 1 76 ? 12.153 44.063 14.334 1.00 63.69 76 PRO A O 1
ATOM 597 N N . GLN A 1 77 ? 12.620 44.667 12.207 1.00 62.84 77 GLN A N 1
ATOM 598 C CA . GLN A 1 77 ? 12.328 46.095 12.358 1.00 62.84 77 GLN A CA 1
ATOM 599 C C . GLN A 1 77 ? 10.903 46.375 12.883 1.00 62.84 77 GLN A C 1
ATOM 601 O O . GLN A 1 77 ? 9.929 45.748 12.466 1.00 62.84 77 GLN A O 1
ATOM 606 N N . GLU A 1 78 ? 10.776 47.347 13.796 1.00 62.28 78 GLU A N 1
ATOM 607 C CA . GLU A 1 78 ? 9.506 47.675 14.455 1.00 62.28 78 GLU A CA 1
ATOM 608 C C . GLU A 1 78 ? 8.444 48.218 13.482 1.00 62.28 78 GLU A C 1
ATOM 610 O O . GLU A 1 78 ? 8.606 49.294 12.901 1.00 62.28 78 GLU A O 1
ATOM 615 N N . GLN A 1 79 ? 7.314 47.513 13.366 1.00 68.50 79 GLN A N 1
ATOM 616 C CA . GLN A 1 79 ? 6.135 47.973 12.622 1.00 68.50 79 GLN A CA 1
ATOM 617 C C . GLN A 1 79 ? 5.101 48.624 13.565 1.00 68.50 79 GLN A C 1
ATOM 619 O O . GLN A 1 79 ? 5.192 48.511 14.789 1.00 68.50 79 GLN A O 1
ATOM 624 N N . LYS A 1 80 ? 4.123 49.354 13.008 1.00 78.56 80 LYS A N 1
ATOM 625 C CA . LYS A 1 80 ? 3.091 50.088 13.773 1.00 78.56 80 LYS A CA 1
ATOM 626 C C . LYS A 1 80 ? 1.683 49.774 13.264 1.00 78.56 80 LYS A C 1
ATOM 628 O O . LYS A 1 80 ? 1.001 50.631 12.711 1.00 78.56 80 LYS A O 1
ATOM 633 N N . LEU A 1 81 ? 1.257 48.528 13.453 1.00 83.38 81 LEU A N 1
ATOM 634 C CA . LEU A 1 81 ? -0.060 48.039 13.038 1.00 83.38 81 LEU A CA 1
ATOM 635 C C . LEU A 1 81 ? -1.110 48.454 14.078 1.00 83.38 81 LEU A C 1
ATOM 637 O O . LEU A 1 81 ? -1.102 47.946 15.197 1.00 83.38 81 LEU A O 1
ATOM 641 N N . VAL A 1 82 ? -1.987 49.403 13.744 1.00 84.94 82 VAL A N 1
ATOM 642 C CA . VAL A 1 82 ? -3.005 49.936 14.670 1.00 84.94 82 VAL A CA 1
ATOM 643 C C . VAL A 1 82 ? -4.336 49.224 14.444 1.00 84.94 82 VAL A C 1
ATOM 645 O O . VAL A 1 82 ? -4.976 49.415 13.416 1.00 84.94 82 VAL A O 1
ATOM 648 N N . CYS A 1 83 ? -4.788 48.427 15.413 1.00 86.50 83 CYS A N 1
ATOM 649 C CA . CYS A 1 83 ? -6.043 47.683 15.293 1.00 86.50 83 CYS A CA 1
ATOM 650 C C . CYS A 1 83 ? -7.234 48.646 15.070 1.00 86.50 83 CYS A C 1
ATOM 652 O O . CYS A 1 83 ? -7.488 49.489 15.939 1.00 86.50 83 CYS A O 1
ATOM 654 N N . PRO A 1 84 ? -7.998 48.537 13.960 1.00 83.12 84 PRO A N 1
ATOM 655 C CA . PRO A 1 84 ? -9.022 49.521 13.611 1.00 83.12 84 PRO A CA 1
ATOM 656 C C . PRO A 1 84 ? -10.174 49.549 14.621 1.00 83.12 84 PRO A C 1
ATOM 658 O O . PRO A 1 84 ? -10.773 50.603 14.809 1.00 83.12 84 PRO A O 1
ATOM 661 N N . GLY A 1 85 ? -10.418 48.449 15.341 1.00 80.00 85 GLY A N 1
ATOM 662 C CA . GLY A 1 85 ? -11.298 48.414 16.506 1.00 80.00 85 GLY A CA 1
ATOM 663 C C . GLY A 1 85 ? -10.680 49.103 17.730 1.00 80.00 85 GLY A C 1
ATOM 664 O O . GLY A 1 85 ? -10.921 50.277 17.997 1.00 80.00 85 GLY A O 1
ATOM 665 N N . CYS A 1 86 ? -9.882 48.381 18.518 1.00 81.44 86 CYS A N 1
ATOM 666 C CA . CYS A 1 86 ? -9.448 48.847 19.844 1.00 81.44 86 CYS A CA 1
ATOM 667 C C . CYS A 1 86 ? -8.326 49.910 19.857 1.00 81.44 86 CYS A C 1
ATOM 669 O O . CYS A 1 86 ? -7.887 50.297 20.938 1.00 81.44 86 CYS A O 1
ATOM 671 N N . LYS A 1 87 ? -7.818 50.337 18.691 1.00 82.94 87 LYS A N 1
ATOM 672 C CA . LYS A 1 87 ? -6.689 51.275 18.494 1.00 82.94 87 LYS A CA 1
ATOM 673 C C . LYS A 1 87 ? -5.364 50.895 19.187 1.00 82.94 87 LYS A C 1
ATOM 675 O O . LYS A 1 87 ? -4.436 51.700 19.201 1.00 82.94 87 LYS A O 1
ATOM 680 N N . LYS A 1 88 ? -5.230 49.675 19.727 1.00 82.38 88 LYS A N 1
ATOM 681 C CA . LYS A 1 88 ? -3.947 49.133 20.217 1.00 82.38 88 LYS A CA 1
ATOM 682 C C . LYS A 1 88 ? -2.967 48.979 19.044 1.00 82.38 88 LYS A C 1
ATOM 684 O O . LYS A 1 88 ? -3.369 48.539 17.965 1.00 82.38 88 LYS A O 1
ATOM 689 N N . THR A 1 89 ? -1.694 49.300 19.275 1.00 82.88 89 THR A N 1
ATOM 690 C CA . THR A 1 89 ? -0.613 49.190 18.279 1.00 82.88 89 THR A CA 1
ATOM 691 C C . THR A 1 89 ? 0.184 47.900 18.471 1.00 82.88 89 THR A C 1
ATOM 693 O O . THR A 1 89 ? 0.552 47.563 19.595 1.00 82.88 89 THR A O 1
ATOM 696 N N . PHE A 1 90 ? 0.497 47.210 17.375 1.00 83.44 90 PHE A N 1
ATOM 697 C CA . PHE A 1 90 ? 1.228 45.943 17.344 1.00 83.44 90 PHE A CA 1
ATOM 698 C C . PHE A 1 90 ? 2.465 46.026 16.440 1.00 83.44 90 PHE A C 1
ATOM 700 O O . PHE A 1 90 ? 2.460 46.716 15.421 1.00 83.44 90 PHE A O 1
ATOM 707 N N . VAL A 1 91 ? 3.516 45.292 16.824 1.00 79.69 91 VAL A N 1
ATOM 708 C CA . VAL A 1 91 ? 4.848 45.335 16.184 1.00 79.69 91 VAL A CA 1
ATOM 709 C C . VAL A 1 91 ? 5.063 44.208 15.158 1.00 79.69 91 VAL A C 1
ATOM 711 O O . VAL A 1 91 ? 5.941 44.312 14.309 1.00 79.69 91 VAL A O 1
ATOM 714 N N . ARG A 1 92 ? 4.256 43.137 15.214 1.00 81.25 92 ARG A N 1
ATOM 715 C CA . ARG A 1 92 ? 4.258 41.994 14.276 1.00 81.25 92 ARG A CA 1
ATOM 716 C C . ARG A 1 92 ? 2.827 41.623 13.897 1.00 81.25 92 ARG A C 1
ATOM 718 O O . ARG A 1 92 ? 1.929 41.780 14.732 1.00 81.25 92 ARG A O 1
ATOM 725 N N . LEU A 1 93 ? 2.615 41.083 12.699 1.00 86.00 93 LEU A N 1
ATOM 726 C CA . LEU A 1 93 ? 1.276 40.746 12.215 1.00 86.00 93 LEU A CA 1
ATOM 727 C C . LEU A 1 93 ? 0.675 39.567 12.994 1.00 86.00 93 LEU A C 1
ATOM 729 O O . LEU A 1 93 ? -0.471 39.653 13.434 1.00 86.00 93 LEU A O 1
ATOM 733 N N . ALA A 1 94 ? 1.454 38.523 13.297 1.00 85.19 94 ALA A N 1
ATOM 734 C CA . ALA A 1 94 ? 0.982 37.408 14.120 1.00 85.19 94 ALA A CA 1
ATOM 735 C C . ALA A 1 94 ? 0.543 37.838 15.529 1.00 85.19 94 ALA A C 1
ATOM 737 O O . ALA A 1 94 ? -0.412 37.289 16.076 1.00 85.19 94 ALA A O 1
ATOM 738 N N . ALA A 1 95 ? 1.198 38.847 16.116 1.00 84.25 95 ALA A N 1
ATOM 739 C CA . ALA A 1 95 ? 0.836 39.364 17.436 1.00 84.25 95 ALA A CA 1
ATOM 740 C C . ALA A 1 95 ? -0.517 40.100 17.427 1.00 84.25 95 ALA A C 1
ATOM 742 O O . ALA A 1 95 ? -1.255 40.024 18.412 1.00 84.25 95 ALA A O 1
ATOM 743 N N . TRP A 1 96 ? -0.847 40.767 16.315 1.00 89.25 96 TRP A N 1
ATOM 744 C CA . TRP A 1 96 ? -2.145 41.404 16.090 1.00 89.25 96 TRP A CA 1
ATOM 745 C C . TRP A 1 96 ? -3.236 40.378 15.748 1.00 89.25 96 TRP A C 1
ATOM 747 O O . TRP A 1 96 ? -4.310 40.419 16.346 1.00 89.25 96 TRP A O 1
ATOM 757 N N . MET A 1 97 ? -2.948 39.396 14.887 1.00 87.44 97 MET A N 1
ATOM 758 C CA . MET A 1 97 ? -3.874 38.290 14.605 1.00 87.44 97 MET A CA 1
ATOM 759 C C . MET A 1 97 ? -4.232 37.524 15.882 1.00 87.44 97 MET A C 1
ATOM 761 O O . MET A 1 97 ? -5.409 37.329 16.165 1.00 87.44 97 MET A O 1
ATOM 765 N N . ARG A 1 98 ? -3.242 37.200 16.724 1.00 84.62 98 ARG A N 1
ATOM 766 C CA . ARG A 1 98 ? -3.454 36.525 18.016 1.00 84.62 98 ARG A CA 1
ATOM 767 C C . ARG A 1 98 ? -4.394 37.323 18.927 1.00 84.62 98 ARG A C 1
ATOM 769 O O . ARG A 1 98 ? -5.236 36.734 19.595 1.00 84.62 98 ARG A O 1
ATOM 776 N N . HIS A 1 99 ? -4.269 38.650 18.934 1.00 84.88 99 HIS A N 1
ATOM 777 C CA . HIS A 1 99 ? -5.136 39.561 19.687 1.00 84.88 99 HIS A CA 1
ATOM 778 C C . HIS A 1 99 ? -6.601 39.533 19.205 1.00 84.88 99 HIS A C 1
ATOM 780 O O . HIS A 1 99 ? -7.512 39.625 20.026 1.00 84.88 99 HIS A O 1
ATOM 786 N N . LEU A 1 100 ? -6.840 39.359 17.901 1.00 83.88 100 LEU A N 1
ATOM 787 C CA . LEU A 1 100 ? -8.188 39.183 17.346 1.00 83.88 100 LEU A CA 1
ATOM 788 C C . LEU A 1 100 ? -8.734 37.762 17.593 1.00 83.88 100 LEU A C 1
ATOM 790 O O . LEU A 1 100 ? -9.896 37.604 17.949 1.00 83.88 100 LEU A O 1
ATOM 794 N N . GLU A 1 101 ? -7.896 36.727 17.472 1.00 79.06 101 GLU A N 1
ATOM 795 C CA . GLU A 1 101 ? -8.281 35.317 17.680 1.00 79.06 101 GLU A CA 1
ATOM 796 C C . GLU A 1 101 ? -8.581 34.940 19.140 1.00 79.06 101 GLU A C 1
ATOM 798 O O . GLU A 1 101 ? -9.242 33.932 19.386 1.00 79.06 101 GLU A O 1
ATOM 803 N N . HIS A 1 102 ? -8.080 35.717 20.103 1.00 77.38 102 HIS A N 1
ATOM 804 C CA . HIS A 1 102 ? -8.303 35.511 21.540 1.00 77.38 102 HIS A CA 1
ATOM 805 C C . HIS A 1 102 ? -9.340 36.491 22.126 1.00 77.38 102 HIS A C 1
ATOM 807 O O . HIS A 1 102 ? -9.418 36.629 23.344 1.00 77.38 102 HIS A O 1
ATOM 813 N N . ASP A 1 103 ? -10.099 37.196 21.273 1.00 77.56 103 ASP A N 1
ATOM 814 C CA . ASP A 1 103 ? -11.112 38.194 21.655 1.00 77.56 103 ASP A CA 1
ATOM 815 C C . ASP A 1 103 ? -10.587 39.289 22.625 1.00 77.56 103 ASP A C 1
ATOM 817 O O . ASP A 1 103 ? -11.332 39.898 23.389 1.00 77.56 103 ASP A O 1
ATOM 821 N N . GLU A 1 104 ? -9.288 39.625 22.560 1.00 78.62 104 GLU A N 1
ATOM 822 C CA . GLU A 1 104 ? -8.653 40.684 23.375 1.00 78.62 104 GLU A CA 1
ATOM 823 C C . GLU A 1 104 ? -9.027 42.119 22.918 1.00 78.62 104 GLU A C 1
ATOM 825 O O . GLU A 1 104 ? -8.490 43.123 23.428 1.00 78.62 104 GLU A O 1
ATOM 830 N N . CYS A 1 105 ? -9.887 42.225 21.902 1.00 82.00 105 CYS A N 1
ATOM 831 C CA . CYS A 1 105 ? -10.316 43.447 21.235 1.00 82.00 105 CYS A CA 1
ATOM 832 C C . CYS A 1 105 ? -11.735 43.838 21.668 1.00 82.00 105 CYS A C 1
ATOM 834 O O . CYS A 1 105 ? -12.668 43.049 21.590 1.00 82.00 105 CYS A O 1
ATOM 836 N N . SER A 1 106 ? -11.924 45.099 22.055 1.00 77.06 106 SER A N 1
ATOM 837 C CA . SER A 1 106 ? -13.214 45.625 22.523 1.00 77.06 106 SER A CA 1
ATOM 838 C C . SER A 1 106 ? -14.270 45.843 21.428 1.00 77.06 106 SER A C 1
ATOM 840 O O . SER A 1 106 ? -15.396 46.208 21.755 1.00 77.06 106 SER A O 1
ATOM 842 N N . ALA A 1 107 ? -13.923 45.674 20.145 1.00 75.19 107 ALA A N 1
ATOM 843 C CA . ALA A 1 107 ? -14.784 46.065 19.020 1.00 75.19 107 ALA A CA 1
ATOM 844 C C . ALA A 1 107 ? -14.804 45.097 17.819 1.00 75.19 107 ALA A C 1
ATOM 846 O O . ALA A 1 107 ? -15.696 45.215 16.990 1.00 75.19 107 ALA A O 1
ATOM 847 N N . ILE A 1 108 ? -13.853 44.163 17.709 1.00 82.00 108 ILE A N 1
ATOM 848 C CA . ILE A 1 108 ? -13.797 43.161 16.630 1.00 82.00 108 ILE A CA 1
ATOM 849 C C . ILE A 1 108 ? -13.672 41.803 17.307 1.00 82.00 108 ILE A C 1
ATOM 851 O O . ILE A 1 108 ? -12.705 41.598 18.041 1.00 82.00 108 ILE A O 1
ATOM 855 N N . ARG A 1 109 ? -14.629 40.897 17.087 1.00 76.56 109 ARG A N 1
ATOM 856 C CA . ARG A 1 109 ? -14.579 39.545 17.657 1.00 76.56 109 ARG A CA 1
ATOM 857 C C . ARG A 1 109 ? -13.934 38.573 16.680 1.00 76.56 109 ARG A C 1
ATOM 859 O O . ARG A 1 109 ? -13.976 38.776 15.465 1.00 76.56 109 ARG A O 1
ATOM 866 N N . ARG A 1 110 ? -13.427 37.453 17.191 1.00 77.75 110 ARG A N 1
ATOM 867 C CA . ARG A 1 110 ? -12.933 36.341 16.371 1.00 77.75 110 ARG A CA 1
ATOM 868 C C . ARG A 1 110 ? -13.960 35.905 15.319 1.00 77.75 110 ARG A C 1
ATOM 870 O O . ARG A 1 110 ? -13.599 35.682 14.168 1.00 77.75 110 ARG A O 1
ATOM 877 N N . GLN A 1 111 ? -15.238 35.838 15.700 1.00 70.44 111 GLN A N 1
ATOM 878 C CA . GLN A 1 111 ? -16.343 35.473 14.803 1.00 70.44 111 GLN A CA 1
ATOM 879 C C . GLN A 1 111 ? -16.447 36.388 13.571 1.00 70.44 111 GLN A C 1
ATOM 881 O O . GLN A 1 111 ? -16.844 35.921 12.507 1.00 70.44 111 GLN A O 1
ATOM 886 N N . ASP A 1 112 ? -16.065 37.664 13.675 1.00 73.62 112 ASP A N 1
ATOM 887 C CA . ASP A 1 112 ? -16.061 38.590 12.539 1.00 73.62 112 ASP A CA 1
ATOM 888 C C . ASP A 1 112 ? -14.913 38.295 11.570 1.00 73.62 112 ASP A C 1
ATOM 890 O O . ASP A 1 112 ? -15.113 38.307 10.356 1.00 73.62 112 ASP A O 1
ATOM 894 N N . VAL A 1 113 ? -13.728 37.976 12.097 1.00 76.50 113 VAL A N 1
ATOM 895 C CA . VAL A 1 113 ? -12.542 37.619 11.301 1.00 76.50 113 VAL A CA 1
ATOM 896 C C . VAL A 1 113 ? -12.730 36.263 10.617 1.00 76.50 113 VAL A C 1
ATOM 898 O O . VAL A 1 113 ? -12.497 36.148 9.414 1.00 76.50 113 VAL A O 1
ATOM 901 N N . ASP A 1 114 ? -13.221 35.257 11.345 1.00 71.56 114 ASP A N 1
ATOM 902 C CA . ASP A 1 114 ? -13.499 33.924 10.801 1.00 71.56 114 ASP A CA 1
ATOM 903 C C . ASP A 1 114 ? -14.620 33.979 9.737 1.00 71.56 114 ASP A C 1
ATOM 905 O O . ASP A 1 114 ? -14.510 33.336 8.690 1.00 71.56 114 ASP A O 1
ATOM 909 N N . ARG A 1 115 ? -15.641 34.833 9.927 1.00 72.12 115 ARG A N 1
ATOM 910 C CA . ARG A 1 115 ? -16.675 35.132 8.917 1.00 72.12 115 ARG A CA 1
ATOM 911 C C . ARG A 1 115 ? -16.104 35.816 7.671 1.00 72.12 115 ARG A C 1
ATOM 913 O O . ARG A 1 115 ? -16.456 35.423 6.562 1.00 72.12 115 ARG A O 1
ATOM 920 N N . ASN A 1 116 ? -15.218 36.803 7.827 1.00 75.62 116 ASN A N 1
ATOM 921 C CA . ASN A 1 116 ? -14.571 37.461 6.686 1.00 75.62 116 ASN A CA 1
ATOM 922 C C . ASN A 1 116 ? -13.688 36.475 5.897 1.00 75.62 116 ASN A C 1
ATOM 924 O O . ASN A 1 116 ? -13.717 36.482 4.667 1.00 75.62 116 ASN A O 1
ATOM 928 N N . ARG A 1 117 ? -12.951 35.588 6.586 1.00 73.69 117 ARG A N 1
ATOM 929 C CA . ARG A 1 117 ? -12.168 34.515 5.949 1.00 73.69 117 ARG A CA 1
ATOM 930 C C . ARG A 1 117 ? -13.065 33.586 5.131 1.00 73.69 117 ARG A C 1
ATOM 932 O O . ARG A 1 117 ? -12.792 33.368 3.956 1.00 73.69 117 ARG A O 1
ATOM 939 N N . ALA A 1 118 ? -14.166 33.104 5.712 1.00 65.81 118 ALA A N 1
ATOM 940 C CA . ALA A 1 118 ? -15.126 32.257 5.001 1.00 65.81 118 ALA A CA 1
ATOM 941 C C . ALA A 1 118 ? -15.692 32.942 3.740 1.00 65.81 118 ALA A C 1
ATOM 943 O O . ALA A 1 118 ? -15.782 32.311 2.690 1.00 65.81 118 ALA A O 1
ATOM 944 N N . GLN A 1 119 ? -16.000 34.244 3.809 1.00 67.25 119 GLN A N 1
ATOM 945 C CA . GLN A 1 119 ? -16.447 35.021 2.646 1.00 67.25 119 GLN A CA 1
ATOM 946 C C . GLN A 1 119 ? -15.387 35.060 1.531 1.00 67.25 119 GLN A C 1
ATOM 948 O O . GLN A 1 119 ? -15.722 34.781 0.380 1.00 67.25 119 GLN A O 1
ATOM 953 N N . LYS A 1 120 ? -14.106 35.309 1.846 1.00 69.50 120 LYS A N 1
ATOM 954 C CA . LYS A 1 120 ? -13.039 35.312 0.824 1.00 69.50 120 LYS A CA 1
ATOM 955 C C . LYS A 1 120 ? -12.797 33.926 0.203 1.00 69.50 120 LYS A C 1
ATOM 957 O O . LYS A 1 120 ? -12.492 33.847 -0.983 1.00 69.50 120 LYS A O 1
ATOM 962 N N . LEU A 1 121 ? -13.028 32.841 0.947 1.00 64.75 121 LEU A N 1
ATOM 963 C CA . LEU A 1 121 ? -12.936 31.468 0.427 1.00 64.75 121 LEU A CA 1
ATOM 964 C C . LEU A 1 121 ? -14.119 31.059 -0.472 1.00 64.75 121 LEU A C 1
ATOM 966 O O . LEU A 1 121 ? -13.938 30.243 -1.374 1.00 64.75 121 LEU A O 1
ATOM 970 N N . THR A 1 122 ? -15.322 31.626 -0.295 1.00 63.09 122 THR A N 1
ATOM 971 C CA . THR A 1 122 ? -16.479 31.248 -1.142 1.00 63.09 122 THR A CA 1
ATOM 972 C C . THR A 1 122 ? -16.289 31.554 -2.628 1.00 63.09 122 THR A C 1
ATOM 974 O O . THR A 1 122 ? -16.810 30.810 -3.456 1.00 63.09 122 THR A O 1
ATOM 977 N N . PHE A 1 123 ? -15.503 32.580 -2.976 1.00 60.22 123 PHE A N 1
ATOM 978 C CA . PHE A 1 123 ? -15.154 32.870 -4.369 1.00 60.22 123 PHE A CA 1
ATOM 979 C C . PHE A 1 123 ? -14.267 31.772 -4.977 1.00 60.22 123 PHE A C 1
ATOM 981 O O . PHE A 1 123 ? -14.543 31.307 -6.081 1.00 60.22 123 PHE A O 1
ATOM 988 N N . ALA A 1 124 ? -13.254 31.302 -4.238 1.00 57.22 124 ALA A N 1
ATOM 989 C CA . ALA A 1 124 ? -12.354 30.245 -4.699 1.00 57.22 124 ALA A CA 1
ATOM 990 C C . ALA A 1 124 ? -13.112 28.934 -4.975 1.00 57.22 124 ALA A C 1
ATOM 992 O O . ALA A 1 124 ? -13.001 28.393 -6.072 1.00 57.22 124 ALA A O 1
ATOM 993 N N . HIS A 1 125 ? -13.958 28.480 -4.043 1.00 58.62 125 HIS A N 1
ATOM 994 C CA . HIS A 1 125 ? -14.757 27.259 -4.228 1.00 58.62 125 HIS A CA 1
ATOM 995 C C . HIS A 1 125 ? -15.763 27.350 -5.391 1.00 58.62 125 HIS A C 1
ATOM 997 O O . HIS A 1 125 ? -16.099 26.341 -6.008 1.00 58.62 125 HIS A O 1
ATOM 1003 N N . GLU A 1 126 ? -16.303 28.537 -5.686 1.00 55.62 126 GLU A N 1
ATOM 1004 C CA . GLU A 1 126 ? -17.224 28.720 -6.815 1.00 55.62 126 GLU A CA 1
ATOM 1005 C C . GLU A 1 126 ? -16.480 28.729 -8.160 1.00 55.62 126 GLU A C 1
ATOM 1007 O O . GLU A 1 126 ? -16.998 28.222 -9.155 1.00 55.62 126 GLU A O 1
ATOM 1012 N N . LEU A 1 127 ? -15.240 29.224 -8.174 1.00 55.16 127 LEU A N 1
ATOM 1013 C CA . LEU A 1 127 ? -14.342 29.144 -9.320 1.00 55.16 127 LEU A CA 1
ATOM 1014 C C . LEU A 1 127 ? -13.865 27.702 -9.580 1.00 55.16 127 LEU A C 1
ATOM 1016 O O . LEU A 1 127 ? -13.913 27.271 -10.729 1.00 55.16 127 LEU A O 1
ATOM 1020 N N . GLU A 1 128 ? -13.510 26.930 -8.541 1.00 59.28 128 GLU A N 1
ATOM 1021 C CA . GLU A 1 128 ? -13.159 25.498 -8.653 1.00 59.28 128 GLU A CA 1
ATOM 1022 C C . GLU A 1 128 ? -14.248 24.697 -9.386 1.00 59.28 128 GLU A C 1
ATOM 1024 O O . GLU A 1 128 ? -13.962 23.992 -10.357 1.00 59.28 128 GLU A O 1
ATOM 1029 N N . LYS A 1 129 ? -15.518 24.851 -8.973 1.00 58.62 129 LYS A N 1
ATOM 1030 C CA . LYS A 1 129 ? -16.670 24.180 -9.610 1.00 58.62 129 LYS A CA 1
ATOM 1031 C C . LYS A 1 129 ? -16.799 24.503 -11.098 1.00 58.62 129 LYS A C 1
ATOM 1033 O O . LYS A 1 129 ? -17.188 23.637 -11.874 1.00 58.62 129 LYS A O 1
ATOM 1038 N N . ARG A 1 130 ? -16.531 25.756 -11.482 1.00 54.09 130 ARG A N 1
ATOM 1039 C CA . ARG A 1 130 ? -16.735 26.265 -12.847 1.00 54.09 130 ARG A CA 1
ATOM 1040 C C . ARG A 1 130 ? -15.545 25.999 -13.770 1.00 54.09 130 ARG A C 1
ATOM 1042 O O . ARG A 1 130 ? -15.739 25.914 -14.976 1.00 54.09 130 ARG A O 1
ATOM 1049 N N . SER A 1 131 ? -14.338 25.844 -13.223 1.00 53.28 131 SER A N 1
ATOM 1050 C CA . SER A 1 131 ? -13.120 25.533 -13.986 1.00 53.28 131 SER A CA 1
ATOM 1051 C C . SER A 1 131 ? -12.699 24.059 -13.921 1.00 53.28 131 SER A C 1
ATOM 1053 O O . SER A 1 131 ? -11.683 23.695 -14.514 1.00 53.28 131 SER A O 1
ATOM 1055 N N . GLY A 1 132 ? -13.408 23.216 -13.159 1.00 49.75 132 GLY A N 1
ATOM 1056 C CA . GLY A 1 132 ? -13.091 21.791 -12.969 1.00 49.75 132 GLY A CA 1
ATOM 1057 C C . GLY A 1 132 ? -11.725 21.523 -12.320 1.00 49.75 132 GLY A C 1
ATOM 1058 O O . GLY A 1 132 ? -11.227 20.401 -12.363 1.00 49.75 132 GLY A O 1
ATOM 1059 N N . SER A 1 133 ? -11.096 22.555 -11.757 1.00 52.44 133 SER A N 1
ATOM 1060 C CA . SER A 1 133 ? -9.717 22.538 -11.265 1.00 52.44 133 SER A CA 1
ATOM 1061 C C . SER A 1 133 ? -9.718 22.672 -9.746 1.00 52.44 133 SER A C 1
ATOM 1063 O O . SER A 1 133 ? -10.458 23.496 -9.218 1.00 52.44 133 SER A O 1
ATOM 1065 N N . GLN A 1 134 ? -8.895 21.890 -9.045 1.00 52.59 134 GLN A N 1
ATOM 1066 C CA . GLN A 1 134 ? -8.740 21.992 -7.590 1.00 52.59 134 GLN A CA 1
ATOM 1067 C C . GLN A 1 134 ? -7.598 22.951 -7.241 1.00 52.59 134 GLN A C 1
ATOM 1069 O O . GLN A 1 134 ? -6.471 22.777 -7.707 1.00 52.59 134 GLN A O 1
ATOM 1074 N N . PHE A 1 135 ? -7.889 23.932 -6.390 1.00 49.94 135 PHE A N 1
ATOM 1075 C CA . PHE A 1 135 ? -6.944 24.928 -5.884 1.00 49.94 135 PHE A CA 1
ATOM 1076 C C . PHE A 1 135 ? -6.723 24.801 -4.370 1.00 49.94 135 PHE A C 1
ATOM 1078 O O . PHE A 1 135 ? -5.658 25.181 -3.881 1.00 49.94 135 PHE A O 1
ATOM 1085 N N . GLY A 1 136 ? -7.676 24.204 -3.643 1.00 51.78 136 GLY A N 1
ATOM 1086 C CA . GLY A 1 136 ? -7.590 23.989 -2.198 1.00 51.78 136 GLY A CA 1
ATOM 1087 C C . GLY A 1 136 ? -7.744 25.282 -1.391 1.00 51.78 136 GLY A C 1
ATOM 1088 O O . GLY A 1 136 ? -8.230 26.289 -1.900 1.00 51.78 136 GLY A O 1
ATOM 1089 N N . ASP A 1 137 ? -7.308 25.257 -0.126 1.00 51.09 137 ASP A N 1
ATOM 1090 C CA . ASP A 1 137 ? -7.554 26.319 0.868 1.00 51.09 137 ASP A CA 1
ATOM 1091 C C . ASP A 1 137 ? -7.149 27.751 0.444 1.00 51.09 137 ASP A C 1
ATOM 1093 O O . ASP A 1 137 ? -7.621 28.702 1.064 1.00 51.09 137 ASP A O 1
ATOM 1097 N N . TYR A 1 138 ? -6.272 27.936 -0.557 1.00 58.94 138 TYR A N 1
ATOM 1098 C CA . TYR A 1 138 ? -5.801 29.256 -1.008 1.00 58.94 138 TYR A CA 1
ATOM 1099 C C . TYR A 1 138 ? -5.517 29.293 -2.520 1.00 58.94 138 TYR A C 1
ATOM 1101 O O . TYR A 1 138 ? -4.653 28.568 -3.015 1.00 58.94 138 TYR A O 1
ATOM 1109 N N . PHE A 1 139 ? -6.183 30.189 -3.258 1.00 59.09 139 PHE A N 1
ATOM 1110 C CA . PHE A 1 139 ? -6.089 30.233 -4.726 1.00 59.09 139 PHE A CA 1
ATOM 1111 C C . PHE A 1 139 ? -4.734 30.780 -5.254 1.00 59.09 139 PHE A C 1
ATOM 1113 O O . PHE A 1 139 ? -4.324 31.873 -4.846 1.00 59.09 139 PHE A O 1
ATOM 1120 N N . PRO A 1 140 ? -4.062 30.107 -6.216 1.00 51.50 140 PRO A N 1
ATOM 1121 C CA . PRO A 1 140 ? -2.820 30.580 -6.831 1.00 51.50 140 PRO A CA 1
ATOM 1122 C C . PRO A 1 140 ? -3.059 31.455 -8.078 1.00 51.50 140 PRO A C 1
ATOM 1124 O O . PRO A 1 140 ? -3.491 30.974 -9.124 1.00 51.50 140 PRO A O 1
ATOM 1127 N N . THR A 1 141 ? -2.676 32.735 -8.020 1.00 49.81 141 THR A N 1
ATOM 1128 C CA . THR A 1 141 ? -2.874 33.740 -9.096 1.00 49.81 141 THR A CA 1
ATOM 1129 C C . THR A 1 141 ? -2.196 33.433 -10.445 1.00 49.81 141 THR A C 1
ATOM 1131 O O . THR A 1 141 ? -2.397 34.162 -11.410 1.00 49.81 141 THR A O 1
ATOM 1134 N N . SER A 1 142 ? -1.411 32.358 -10.535 1.00 48.34 142 SER A N 1
ATOM 1135 C CA . SER A 1 142 ? -0.699 31.904 -11.735 1.00 48.34 142 SER A CA 1
ATOM 1136 C C . SER A 1 142 ? -1.477 30.893 -12.597 1.00 48.34 142 SER A C 1
ATOM 1138 O O . SER A 1 142 ? -0.914 30.361 -13.553 1.00 48.34 142 SER A O 1
ATOM 1140 N N . HIS A 1 143 ? -2.743 30.588 -12.284 1.00 50.44 143 HIS A N 1
ATOM 1141 C CA . HIS A 1 143 ? -3.544 29.667 -13.099 1.00 50.44 143 HIS A CA 1
ATOM 1142 C C . HIS A 1 143 ? -4.095 30.339 -14.379 1.00 50.44 143 HIS A C 1
ATOM 1144 O O . HIS A 1 143 ? -4.671 31.428 -14.274 1.00 50.44 143 HIS A O 1
ATOM 1150 N N . PRO A 1 144 ? -4.031 29.695 -15.567 1.00 50.38 144 PRO A N 1
ATOM 1151 C CA . PRO A 1 144 ? -4.472 30.301 -16.830 1.00 50.38 144 PRO A CA 1
ATOM 1152 C C . PRO A 1 144 ? -5.917 30.818 -16.816 1.00 50.38 144 PRO A C 1
ATOM 1154 O O . PRO A 1 144 ? -6.187 31.900 -17.327 1.00 50.38 144 PRO A O 1
ATOM 1157 N N . SER A 1 145 ? -6.835 30.098 -16.157 1.00 49.72 145 SER A N 1
ATOM 1158 C CA . SER A 1 145 ? -8.258 30.472 -16.032 1.00 49.72 145 SER A CA 1
ATOM 1159 C C . SER A 1 145 ? -8.523 31.755 -15.229 1.00 49.72 145 SER A C 1
ATOM 1161 O O . SER A 1 145 ? -9.669 32.185 -15.151 1.00 49.72 145 SER A O 1
ATOM 1163 N N . VAL A 1 146 ? -7.499 32.328 -14.587 1.00 52.12 146 VAL A N 1
ATOM 1164 C CA . VAL A 1 146 ? -7.585 33.588 -13.831 1.00 52.12 146 VAL A CA 1
ATOM 1165 C C . VAL A 1 146 ? -6.688 34.678 -14.408 1.00 52.12 146 VAL A C 1
ATOM 1167 O O . VAL A 1 146 ? -7.010 35.850 -14.245 1.00 52.12 146 VAL A O 1
ATOM 1170 N N . GLN A 1 147 ? -5.630 34.342 -15.151 1.00 51.16 147 GLN A N 1
ATOM 1171 C CA . GLN A 1 147 ? -4.830 35.355 -15.850 1.00 51.16 147 GLN A CA 1
ATOM 1172 C C . GLN A 1 147 ? -5.691 36.182 -16.824 1.00 51.16 147 GLN A C 1
ATOM 1174 O O . GLN A 1 147 ? -5.614 37.407 -16.800 1.00 51.16 147 GLN A O 1
ATOM 1179 N N . SER A 1 148 ? -6.621 35.547 -17.549 1.00 49.22 148 SER A N 1
ATOM 1180 C CA . SER A 1 148 ? -7.599 36.229 -18.419 1.00 49.22 148 SER A CA 1
ATOM 1181 C C . SER A 1 148 ? -8.564 37.186 -17.695 1.00 49.22 148 SER A C 1
ATOM 1183 O O . SER A 1 148 ? -9.216 38.007 -18.340 1.00 49.22 148 SER A O 1
ATOM 1185 N N . ALA A 1 149 ? -8.667 37.115 -16.363 1.00 47.12 149 ALA A N 1
ATOM 1186 C CA . ALA A 1 149 ? -9.484 38.027 -15.562 1.00 47.12 149 ALA A CA 1
ATOM 1187 C C . ALA A 1 149 ? -8.738 39.314 -15.160 1.00 47.12 149 ALA A C 1
ATOM 1189 O O . ALA A 1 149 ? -9.385 40.311 -14.834 1.00 47.12 149 ALA A O 1
ATOM 1190 N N . PHE A 1 150 ? -7.399 39.302 -15.169 1.00 45.06 150 PHE A N 1
ATOM 1191 C CA . PHE A 1 150 ? -6.563 40.379 -14.624 1.00 45.06 150 PHE A CA 1
ATOM 1192 C C . PHE A 1 150 ? -6.129 41.445 -15.647 1.00 45.06 150 PHE A C 1
ATOM 1194 O O . PHE A 1 150 ? -5.678 42.513 -15.241 1.00 45.06 150 PHE A O 1
ATOM 1201 N N . ASP A 1 151 ? -6.344 41.238 -16.950 1.00 43.41 151 ASP A N 1
ATOM 1202 C CA . ASP A 1 151 ? -5.967 42.194 -18.014 1.00 43.41 151 ASP A CA 1
ATOM 1203 C C . ASP A 1 151 ? -6.848 43.473 -18.084 1.00 43.41 151 ASP A C 1
ATOM 1205 O O . ASP A 1 151 ? -6.700 44.303 -18.985 1.00 43.41 151 ASP A O 1
ATOM 1209 N N . LYS A 1 152 ? -7.787 43.671 -17.145 1.00 42.91 152 LYS A N 1
ATOM 1210 C CA . LYS A 1 152 ? -8.713 44.822 -17.117 1.00 42.91 152 LYS A CA 1
ATOM 1211 C C . LYS A 1 152 ? -8.152 45.982 -16.260 1.00 42.91 152 LYS A C 1
ATOM 1213 O O . LYS A 1 152 ? -7.886 45.765 -15.077 1.00 42.91 152 LYS A O 1
ATOM 1218 N N . PRO A 1 153 ? -8.065 47.242 -16.758 1.00 33.81 153 PRO A N 1
ATOM 1219 C CA . PRO A 1 153 ? -7.297 48.334 -16.117 1.00 33.81 153 PRO A CA 1
ATOM 1220 C C . PRO A 1 153 ? -7.711 48.828 -14.715 1.00 33.81 153 PRO A C 1
ATOM 1222 O O . PRO A 1 153 ? -7.130 49.794 -14.226 1.00 33.81 153 PRO A O 1
ATOM 1225 N N . TYR A 1 154 ? -8.720 48.231 -14.076 1.00 41.94 154 TYR A N 1
ATOM 1226 C CA . TYR A 1 154 ? -9.215 48.612 -12.745 1.00 41.94 154 TYR A CA 1
ATOM 1227 C C . TYR A 1 154 ? -9.263 47.441 -11.742 1.00 41.94 154 TYR A C 1
ATOM 1229 O O . TYR A 1 154 ? -9.754 47.611 -10.626 1.00 41.94 154 TYR A O 1
ATOM 1237 N N . MET A 1 155 ? -8.775 46.251 -12.113 1.00 45.94 155 MET A N 1
ATOM 1238 C CA . MET A 1 155 ? -8.957 45.012 -11.345 1.00 45.94 155 MET A CA 1
ATOM 1239 C C . MET A 1 155 ? -7.662 44.562 -10.651 1.00 45.94 155 MET A C 1
ATOM 1241 O O . MET A 1 155 ? -6.922 43.730 -11.159 1.00 45.94 155 MET A O 1
ATOM 1245 N N . ALA A 1 156 ? -7.399 45.112 -9.460 1.00 38.62 156 ALA A N 1
ATOM 1246 C CA . ALA A 1 156 ? -6.175 44.851 -8.688 1.00 38.62 156 ALA A CA 1
ATOM 1247 C C . ALA A 1 156 ? -6.386 44.083 -7.362 1.00 38.62 156 ALA A C 1
ATOM 1249 O O . ALA A 1 156 ? -5.439 43.936 -6.593 1.00 38.62 156 ALA A O 1
ATOM 1250 N N . HIS A 1 157 ? -7.607 43.622 -7.050 1.00 43.81 157 HIS A N 1
ATOM 1251 C CA . HIS A 1 157 ? -7.902 42.978 -5.762 1.00 43.81 157 HIS A CA 1
ATOM 1252 C C . HIS A 1 157 ? -9.013 41.906 -5.865 1.00 43.81 157 HIS A C 1
ATOM 1254 O O . HIS A 1 157 ? -10.087 42.219 -6.386 1.00 43.81 157 HIS A O 1
ATOM 1260 N N . PRO A 1 158 ? -8.822 40.670 -5.346 1.00 41.78 158 PRO A N 1
ATOM 1261 C CA . PRO A 1 158 ? -9.773 39.565 -5.543 1.00 41.78 158 PRO A CA 1
ATOM 1262 C C . PRO A 1 158 ? -11.178 39.726 -4.936 1.00 41.78 158 PRO A C 1
ATOM 1264 O O . PRO A 1 158 ? -12.063 38.946 -5.271 1.00 41.78 158 PRO A O 1
ATOM 1267 N N . SER A 1 159 ? -11.422 40.707 -4.058 1.00 41.03 159 SER A N 1
ATOM 1268 C CA . SER A 1 159 ? -12.744 40.905 -3.428 1.00 41.03 159 SER A CA 1
ATOM 1269 C C . SER A 1 159 ? -13.808 41.554 -4.331 1.00 41.03 159 SER A C 1
ATOM 1271 O O . SER A 1 159 ? -14.950 41.699 -3.899 1.00 41.03 159 SER A O 1
ATOM 1273 N N . TYR A 1 160 ? -13.462 41.931 -5.570 1.00 44.31 160 TYR A N 1
ATOM 1274 C CA . TYR A 1 160 ? -14.349 42.673 -6.481 1.00 44.31 160 TYR A CA 1
ATOM 1275 C C . TYR A 1 160 ? -14.961 41.855 -7.630 1.00 44.31 160 TYR A C 1
ATOM 1277 O O . TYR A 1 160 ? -15.805 42.393 -8.346 1.00 44.31 160 TYR A O 1
ATOM 1285 N N . PHE A 1 161 ? -14.576 40.587 -7.811 1.00 47.69 161 PHE A N 1
ATOM 1286 C CA . PHE A 1 161 ? -15.138 39.733 -8.863 1.00 47.69 161 PHE A CA 1
ATOM 1287 C C . PHE A 1 161 ? -16.627 39.438 -8.625 1.00 47.69 161 PHE A C 1
ATOM 1289 O O . PHE A 1 161 ? -17.023 39.013 -7.537 1.00 47.69 161 PHE A O 1
ATOM 1296 N N . LYS A 1 162 ? -17.449 39.608 -9.663 1.00 47.69 162 LYS A N 1
ATOM 1297 C CA . LYS A 1 162 ? -18.868 39.231 -9.680 1.00 47.69 162 LYS A CA 1
ATOM 1298 C C . LYS A 1 162 ? -19.091 37.987 -10.548 1.00 47.69 162 LYS A C 1
ATOM 1300 O O . LYS A 1 162 ? -18.314 37.745 -11.470 1.00 47.69 162 LYS A O 1
ATOM 1305 N N . PRO A 1 163 ? -20.179 37.222 -10.327 1.00 42.62 163 PRO A N 1
ATOM 1306 C CA . PRO A 1 163 ? -20.541 36.104 -11.203 1.00 42.62 163 PRO A CA 1
ATOM 1307 C C . PRO A 1 163 ? -20.696 36.508 -12.678 1.00 42.62 163 PRO A C 1
ATOM 1309 O O . PRO A 1 163 ? -20.397 35.710 -13.561 1.00 42.62 163 PRO A O 1
ATOM 1312 N N . ASP A 1 164 ? -21.118 37.752 -12.926 1.00 44.69 164 ASP A N 1
ATOM 1313 C CA . ASP A 1 164 ? -21.393 38.304 -14.257 1.00 44.69 164 ASP A CA 1
ATOM 1314 C C . ASP A 1 164 ? -20.118 38.673 -15.051 1.00 44.69 164 ASP A C 1
ATOM 1316 O O . ASP A 1 164 ? -20.194 38.927 -16.251 1.00 44.69 164 ASP A O 1
ATOM 1320 N N . ASP A 1 165 ? -18.938 38.705 -14.412 1.00 46.44 165 ASP A N 1
ATOM 1321 C CA . ASP A 1 165 ? -17.672 39.100 -15.058 1.00 46.44 165 ASP A CA 1
ATOM 1322 C C . ASP A 1 165 ? -17.103 38.027 -16.017 1.00 46.44 165 ASP A C 1
ATOM 1324 O O . ASP A 1 165 ? -16.144 38.310 -16.745 1.00 46.44 165 ASP A O 1
ATOM 1328 N N . PHE A 1 166 ? -17.692 36.820 -16.035 1.00 50.66 166 PHE A N 1
ATOM 1329 C CA . PHE A 1 166 ? -17.215 35.625 -16.755 1.00 50.66 166 PHE A CA 1
ATOM 1330 C C . PHE A 1 166 ? -18.266 35.021 -17.725 1.00 50.66 166 PHE A C 1
ATOM 1332 O O . PHE A 1 166 ? -18.638 33.854 -17.580 1.00 50.66 166 PHE A O 1
ATOM 1339 N N . PRO A 1 167 ? -18.755 35.772 -18.734 1.00 45.28 167 PRO A N 1
ATOM 1340 C CA . PRO A 1 167 ? -19.882 35.361 -19.587 1.00 45.28 167 PRO A CA 1
ATOM 1341 C C . PRO A 1 167 ? -19.579 34.244 -20.607 1.00 45.28 167 PRO A C 1
ATOM 1343 O O . PRO A 1 167 ? -20.498 33.755 -21.256 1.00 45.28 167 PRO A O 1
ATOM 1346 N N . GLU A 1 168 ? -18.317 33.840 -20.786 1.00 43.50 168 GLU A N 1
ATOM 1347 C CA . GLU A 1 168 ? -17.919 32.828 -21.785 1.00 43.50 168 GLU A CA 1
ATOM 1348 C C . GLU A 1 168 ? -18.033 31.375 -21.276 1.00 43.50 168 GLU A C 1
ATOM 1350 O O . GLU A 1 168 ? -17.906 30.423 -22.048 1.00 43.50 168 GLU A O 1
ATOM 1355 N N . LEU A 1 169 ? -18.315 31.183 -19.983 1.00 42.84 169 LEU A N 1
ATOM 1356 C CA . LEU A 1 169 ? -18.588 29.870 -19.396 1.00 42.84 169 LEU A CA 1
ATOM 1357 C C . LEU A 1 169 ? -20.062 29.501 -19.632 1.00 42.84 169 LEU A C 1
ATOM 1359 O O . LEU A 1 169 ? -20.950 30.002 -18.947 1.00 42.84 169 LEU A O 1
ATOM 1363 N N . LYS A 1 170 ? -20.304 28.636 -20.626 1.00 37.78 170 LYS A N 1
ATOM 1364 C CA . LYS A 1 170 ? -21.634 28.225 -21.119 1.00 37.78 170 LYS A CA 1
ATOM 1365 C C . LYS A 1 170 ? -22.677 27.954 -20.018 1.00 37.78 170 LYS A C 1
ATOM 1367 O O . LYS A 1 170 ? -22.517 27.034 -19.218 1.00 37.78 170 LYS A O 1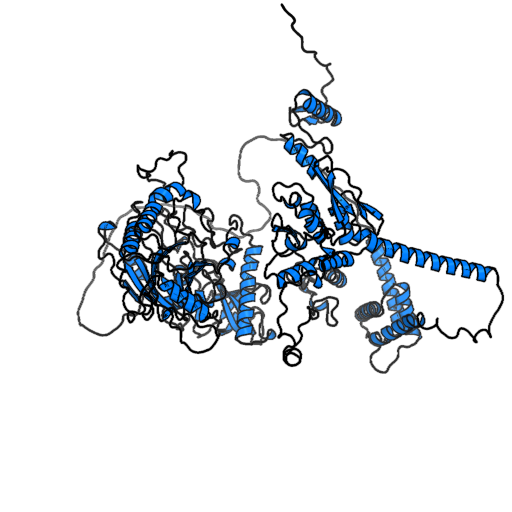
ATOM 1372 N N . GLU A 1 171 ? -23.824 28.628 -20.104 1.00 44.00 171 GLU A N 1
ATOM 1373 C CA . GLU A 1 171 ? -25.078 28.140 -19.516 1.00 44.00 171 GLU A CA 1
ATOM 1374 C C . GLU A 1 171 ? -25.758 27.142 -20.472 1.00 44.00 171 GLU A C 1
ATOM 1376 O O . GLU A 1 171 ? -26.163 27.527 -21.568 1.00 44.00 171 GLU A O 1
ATOM 1381 N N . GLU A 1 172 ? -25.963 25.884 -20.060 1.00 35.00 172 GLU A N 1
ATOM 1382 C CA . GLU A 1 172 ? -26.773 24.921 -20.829 1.00 35.00 172 GLU A CA 1
ATOM 1383 C C . GLU A 1 172 ? -27.995 24.398 -20.047 1.00 35.00 172 GLU A C 1
ATOM 1385 O O . GLU A 1 172 ? -27.961 23.413 -19.312 1.00 35.00 172 GLU A O 1
ATOM 1390 N N . GLY A 1 173 ? -29.128 25.070 -20.283 1.00 34.94 173 GLY A N 1
ATOM 1391 C CA . GLY A 1 173 ? -30.415 24.407 -20.532 1.00 34.94 173 GLY A CA 1
ATOM 1392 C C . GLY A 1 173 ? -31.176 23.809 -19.343 1.00 34.94 173 GLY A C 1
ATOM 1393 O O . GLY A 1 173 ? -32.148 24.394 -18.857 1.00 34.94 173 GLY A O 1
ATOM 1394 N N . ASP A 1 174 ? -30.831 22.582 -18.954 1.00 32.56 174 ASP A N 1
ATOM 1395 C CA . ASP A 1 174 ? -31.829 21.610 -18.476 1.00 32.56 174 ASP A CA 1
ATOM 1396 C C . ASP A 1 174 ? -32.099 21.587 -16.963 1.00 32.56 174 ASP A C 1
ATOM 1398 O O . ASP A 1 174 ? -33.061 20.961 -16.502 1.00 32.56 174 ASP A O 1
ATOM 1402 N N . ALA A 1 175 ? -31.346 22.355 -16.171 1.00 34.91 175 ALA A N 1
ATOM 1403 C CA . ALA A 1 175 ? -31.516 22.421 -14.714 1.00 34.91 175 ALA A CA 1
ATOM 1404 C C . ALA A 1 175 ? -32.938 22.834 -14.258 1.00 34.91 175 ALA A C 1
ATOM 1406 O O . ALA A 1 175 ? -33.347 22.531 -13.137 1.00 34.91 175 ALA A O 1
ATOM 1407 N N . LYS A 1 176 ? -33.722 23.512 -15.112 1.00 31.34 176 LYS A N 1
ATOM 1408 C CA . LYS A 1 176 ? -35.011 24.127 -14.737 1.00 31.34 176 LYS A CA 1
ATOM 1409 C C . LYS A 1 176 ? -36.239 23.204 -14.814 1.00 31.34 176 LYS A C 1
ATOM 1411 O O . LYS A 1 176 ? -37.290 23.601 -14.319 1.00 31.34 176 LYS A O 1
ATOM 1416 N N . LYS A 1 177 ? -36.145 21.977 -15.356 1.00 30.95 177 LYS A N 1
ATOM 1417 C CA . LYS A 1 177 ? -37.293 21.033 -15.409 1.00 30.95 177 LYS A CA 1
ATOM 1418 C C . LYS A 1 177 ? -37.384 20.043 -14.241 1.00 30.95 177 LYS A C 1
ATOM 1420 O O . LYS A 1 177 ? -38.490 19.631 -13.902 1.00 30.95 177 LYS A O 1
ATOM 1425 N N . ASN A 1 178 ? -36.279 19.710 -13.568 1.00 33.53 178 ASN A N 1
ATOM 1426 C CA . ASN A 1 178 ? -36.314 18.802 -12.406 1.00 33.53 178 ASN A CA 1
ATOM 1427 C C . ASN A 1 178 ? -36.762 19.472 -11.091 1.00 33.53 178 ASN A C 1
ATOM 1429 O O . ASN A 1 178 ? -37.130 18.773 -10.145 1.00 33.53 178 ASN A O 1
ATOM 1433 N N . VAL A 1 179 ? -36.811 20.810 -11.042 1.00 36.81 179 VAL A N 1
ATOM 1434 C CA . VAL A 1 179 ? -37.106 21.615 -9.836 1.00 36.81 179 VAL A CA 1
ATOM 1435 C C . VAL A 1 179 ? -38.438 21.248 -9.159 1.00 36.81 179 VAL A C 1
ATOM 1437 O O . VAL A 1 179 ? -38.547 21.354 -7.942 1.00 36.81 179 VAL A O 1
ATOM 1440 N N . GLN A 1 180 ? -39.437 20.765 -9.908 1.00 32.56 180 GLN A N 1
ATOM 1441 C CA . GLN A 1 180 ? -40.753 20.391 -9.361 1.00 32.56 180 GLN A CA 1
ATOM 1442 C C . GLN A 1 180 ? -40.967 18.881 -9.153 1.00 32.56 180 GLN A C 1
ATOM 1444 O O . GLN A 1 180 ? -42.000 18.501 -8.611 1.00 32.56 180 GLN A O 1
ATOM 1449 N N . LYS A 1 181 ? -40.014 18.014 -9.536 1.00 30.19 181 LYS A N 1
ATOM 1450 C CA . LYS A 1 181 ? -40.120 16.551 -9.323 1.00 30.19 181 LYS A CA 1
ATOM 1451 C C . LYS A 1 181 ? -39.038 15.974 -8.403 1.00 30.19 181 LYS A C 1
ATOM 1453 O O . LYS A 1 181 ? -39.266 14.943 -7.781 1.00 30.19 181 LYS A O 1
ATOM 1458 N N . ALA A 1 182 ? -37.913 16.672 -8.224 1.00 32.06 182 ALA A N 1
ATOM 1459 C CA . ALA A 1 182 ? -36.969 16.397 -7.135 1.00 32.06 182 ALA A CA 1
ATOM 1460 C C . ALA A 1 182 ? -37.546 16.775 -5.752 1.00 32.06 182 ALA A C 1
ATOM 1462 O O . ALA A 1 182 ? -37.236 16.132 -4.750 1.00 32.06 182 ALA A O 1
ATOM 1463 N N . ALA A 1 183 ? -38.466 17.750 -5.713 1.00 31.95 183 ALA A N 1
ATOM 1464 C CA . ALA A 1 183 ? -39.110 18.286 -4.508 1.00 31.95 183 ALA A CA 1
ATOM 1465 C C . ALA A 1 183 ? -39.938 17.276 -3.676 1.00 31.95 183 ALA A C 1
ATOM 1467 O O . ALA A 1 183 ? -40.487 17.652 -2.643 1.00 31.95 183 ALA A O 1
ATOM 1468 N N . SER A 1 184 ? -40.040 16.012 -4.102 1.00 32.50 184 SER A N 1
ATOM 1469 C CA . SER A 1 184 ? -40.758 14.947 -3.389 1.00 32.50 184 SER A CA 1
ATOM 1470 C C . SER A 1 184 ? -39.958 13.654 -3.168 1.00 32.50 184 SER A C 1
ATOM 1472 O O . SER A 1 184 ? -40.512 12.721 -2.597 1.00 32.50 184 SER A O 1
ATOM 1474 N N . LEU A 1 185 ? -38.695 13.557 -3.618 1.00 36.72 185 LEU A N 1
ATOM 1475 C CA . LEU A 1 185 ? -37.87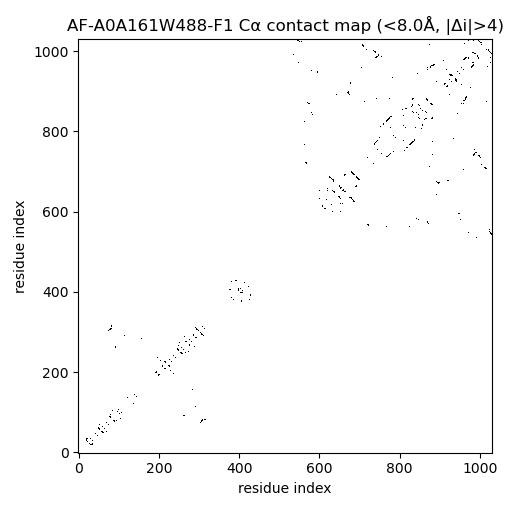1 12.339 -3.454 1.00 36.72 185 LEU A CA 1
ATOM 1476 C C . LEU A 1 185 ? -36.388 12.569 -3.100 1.00 36.72 185 LEU A C 1
ATOM 1478 O O . LEU A 1 185 ? -35.669 11.596 -2.889 1.00 36.72 185 LEU A O 1
ATOM 1482 N N . THR A 1 186 ? -35.923 13.812 -2.943 1.00 27.89 186 THR A N 1
ATOM 1483 C CA . THR A 1 186 ? -34.634 14.099 -2.284 1.00 27.89 186 THR A CA 1
ATOM 1484 C C . THR A 1 186 ? -34.870 14.852 -0.980 1.00 27.89 186 THR A C 1
ATOM 1486 O O . THR A 1 186 ? -35.115 16.058 -0.989 1.00 27.89 186 THR A O 1
ATOM 1489 N N . GLY A 1 187 ? -34.817 14.140 0.149 1.00 26.39 187 GLY A N 1
ATOM 1490 C CA . GLY A 1 187 ? -34.933 14.744 1.477 1.00 26.39 187 GLY A CA 1
ATOM 1491 C C . GLY A 1 187 ? -33.741 15.650 1.797 1.00 26.39 187 GLY A C 1
ATOM 1492 O O . GLY A 1 187 ? -32.592 15.282 1.554 1.00 26.39 187 GLY A O 1
ATOM 1493 N N . ASN A 1 188 ? -34.010 16.830 2.358 1.00 27.73 188 ASN A N 1
ATOM 1494 C CA . ASN A 1 188 ? -32.971 17.777 2.763 1.00 27.73 188 ASN A CA 1
ATOM 1495 C C . ASN A 1 188 ? -32.051 17.165 3.833 1.00 27.73 188 ASN A C 1
ATOM 1497 O O . ASN A 1 188 ? -32.519 16.831 4.920 1.00 27.73 188 ASN A O 1
ATOM 1501 N N . LYS A 1 189 ? -30.736 17.131 3.581 1.00 24.94 189 LYS A N 1
ATOM 1502 C CA . LYS A 1 189 ? -29.726 17.118 4.650 1.00 24.94 189 LYS A CA 1
ATOM 1503 C C . LYS A 1 189 ? -29.178 18.541 4.826 1.00 24.94 189 LYS A C 1
ATOM 1505 O O . LYS A 1 189 ? -28.432 18.992 3.957 1.00 24.94 189 LYS A O 1
ATOM 1510 N N . PRO A 1 190 ? -29.549 19.271 5.895 1.00 26.62 190 PRO A N 1
ATOM 1511 C CA . PRO A 1 190 ? -28.901 20.536 6.228 1.00 26.62 190 PRO A CA 1
ATOM 1512 C C . PRO A 1 190 ? -27.463 20.306 6.728 1.00 26.62 190 PRO A C 1
ATOM 1514 O O . PRO A 1 190 ? -27.047 19.180 7.009 1.00 26.62 190 PRO A O 1
ATOM 1517 N N . ALA A 1 191 ? -26.702 21.395 6.873 1.00 28.28 191 ALA A N 1
ATOM 1518 C CA . ALA A 1 191 ? -25.449 21.388 7.631 1.00 28.28 191 ALA A CA 1
ATOM 1519 C C . ALA A 1 191 ? -25.701 20.924 9.090 1.00 28.28 191 ALA A C 1
ATOM 1521 O O . ALA A 1 191 ? -26.809 21.121 9.594 1.00 28.28 191 ALA A O 1
ATOM 1522 N N . PRO A 1 192 ? -24.719 20.302 9.774 1.00 35.59 192 PRO A N 1
ATOM 1523 C CA . PRO A 1 192 ? -24.979 19.472 10.954 1.00 35.59 192 PRO A CA 1
ATOM 1524 C C . PRO A 1 192 ? -25.476 20.271 12.170 1.00 35.59 192 PRO A C 1
ATOM 1526 O O . PRO A 1 192 ? -24.687 20.835 12.928 1.00 35.59 192 PRO A O 1
ATOM 1529 N N . ALA A 1 193 ? -26.796 20.271 12.368 1.00 36.59 193 ALA A N 1
ATOM 1530 C CA . ALA A 1 193 ? -27.466 20.776 13.566 1.00 36.59 193 ALA A CA 1
ATOM 1531 C C . ALA A 1 193 ? -27.671 19.678 14.633 1.00 36.59 193 ALA A C 1
ATOM 1533 O O . ALA A 1 193 ? -27.638 19.973 15.827 1.00 36.59 193 ALA A O 1
ATOM 1534 N N . ASP A 1 194 ? -27.799 18.418 14.205 1.00 40.84 194 ASP A N 1
ATOM 1535 C CA . ASP A 1 194 ? -28.275 17.292 15.027 1.00 40.84 194 ASP A CA 1
ATOM 1536 C C . ASP A 1 194 ? -27.157 16.521 15.764 1.00 40.84 194 ASP A C 1
ATOM 1538 O O . ASP A 1 194 ? -27.297 15.339 16.085 1.00 40.84 194 ASP A O 1
ATOM 1542 N N . ASP A 1 195 ? -26.023 17.167 16.067 1.00 48.84 195 ASP A N 1
ATOM 1543 C CA . ASP A 1 195 ? -25.088 16.604 17.049 1.00 48.84 195 ASP A CA 1
ATOM 1544 C C . ASP A 1 195 ? -25.698 16.757 18.450 1.00 48.84 195 ASP A C 1
ATOM 1546 O O . ASP A 1 195 ? -25.603 17.809 19.078 1.00 48.84 195 ASP A O 1
ATOM 1550 N N . ILE A 1 196 ? -26.284 15.678 18.975 1.00 53.28 196 ILE A N 1
ATOM 1551 C CA . ILE A 1 196 ? -26.823 15.594 20.348 1.00 53.28 196 ILE A CA 1
ATOM 1552 C C . ILE A 1 196 ? -25.749 15.925 21.410 1.00 53.28 196 ILE A C 1
ATOM 1554 O O . ILE A 1 196 ? -26.069 16.259 22.553 1.00 53.28 196 ILE A O 1
ATOM 1558 N N . ASN A 1 197 ? -24.463 15.858 21.049 1.00 55.66 197 ASN A N 1
ATOM 1559 C CA . ASN A 1 197 ? -23.331 16.208 21.901 1.00 55.66 197 ASN A CA 1
ATOM 1560 C C . ASN A 1 197 ? -22.888 17.686 21.739 1.00 55.66 197 ASN A C 1
ATOM 1562 O O . ASN A 1 197 ? -21.934 18.103 22.395 1.00 55.66 197 ASN A O 1
ATOM 1566 N N . ASN A 1 198 ? -23.578 18.502 20.932 1.00 60.34 198 ASN A N 1
ATOM 1567 C CA . ASN A 1 198 ? -23.358 19.945 20.802 1.00 60.34 198 ASN A CA 1
ATOM 1568 C C . ASN A 1 198 ? -23.929 20.699 22.027 1.00 60.34 198 ASN A C 1
ATOM 1570 O O . ASN A 1 198 ? -25.128 20.603 22.283 1.00 60.34 198 ASN A O 1
ATOM 1574 N N . PRO A 1 199 ? -23.144 21.526 22.750 1.00 61.88 199 PRO A N 1
ATOM 1575 C CA . PRO A 1 199 ? -23.617 22.285 23.917 1.00 61.88 199 PRO A CA 1
ATOM 1576 C C . PRO A 1 199 ? -24.663 23.388 23.661 1.00 61.88 199 PRO A C 1
ATOM 1578 O O . PRO A 1 199 ? -24.947 24.176 24.569 1.00 61.88 199 PRO A O 1
ATOM 1581 N N . SER A 1 200 ? -25.171 23.495 22.434 1.00 53.03 200 SER A N 1
ATOM 1582 C CA . SER A 1 200 ? -26.263 24.384 22.021 1.00 53.03 200 SER A CA 1
ATOM 1583 C C . SER A 1 200 ? -27.481 23.616 21.471 1.00 53.03 200 SER A C 1
ATOM 1585 O O . SER A 1 200 ? -28.386 24.236 20.923 1.00 53.03 200 SER A O 1
ATOM 1587 N N . HIS A 1 201 ? -27.500 22.282 21.574 1.00 59.09 201 HIS A N 1
ATOM 1588 C CA . HIS A 1 201 ? -28.602 21.422 21.131 1.00 59.09 201 HIS A CA 1
ATOM 1589 C C . HIS A 1 201 ? -29.579 21.130 22.285 1.00 59.09 201 HIS A C 1
ATOM 1591 O O . HIS A 1 201 ? -29.149 20.806 23.390 1.00 59.09 201 HIS A O 1
ATOM 1597 N N . LEU A 1 202 ? -30.892 21.182 22.023 1.00 58.06 202 LEU A N 1
ATOM 1598 C CA . LEU A 1 202 ? -31.965 21.074 23.033 1.00 58.06 202 LEU A CA 1
ATOM 1599 C C . LEU A 1 202 ? -31.889 19.812 23.915 1.00 58.06 202 LEU A C 1
ATOM 1601 O O . LEU A 1 202 ? -32.238 19.856 25.088 1.00 58.06 202 LEU A O 1
ATOM 1605 N N . SER A 1 203 ? -31.408 18.686 23.379 1.00 63.09 203 SER A N 1
ATOM 1606 C CA . SER A 1 203 ? -31.276 17.414 24.119 1.00 63.09 203 SER A CA 1
ATOM 1607 C C . SER A 1 203 ? -29.894 17.185 24.761 1.00 63.09 203 SER A C 1
ATOM 1609 O O . SER A 1 203 ? -29.586 16.067 25.181 1.00 63.09 203 SER A O 1
ATOM 1611 N N . PHE A 1 204 ? -29.018 18.193 24.800 1.00 70.81 204 PHE A N 1
ATOM 1612 C CA . PHE A 1 204 ? -27.651 18.046 25.307 1.00 70.81 204 PHE A CA 1
ATOM 1613 C C . PHE A 1 204 ? -27.613 17.911 26.838 1.00 70.81 204 PHE A C 1
ATOM 1615 O O . PHE A 1 204 ? -27.745 18.890 27.568 1.00 70.81 204 PHE A O 1
ATOM 1622 N N . ASN A 1 205 ? -27.355 16.699 27.345 1.00 71.56 205 ASN A N 1
ATOM 1623 C CA . ASN A 1 205 ? -27.220 16.447 28.784 1.00 71.56 205 ASN A CA 1
ATOM 1624 C C . ASN A 1 205 ? -25.760 16.154 29.200 1.00 71.56 205 ASN A C 1
ATOM 1626 O O . ASN A 1 205 ? -25.269 15.042 28.985 1.00 71.56 205 ASN A O 1
ATOM 1630 N N . PRO A 1 206 ? -25.069 17.086 29.887 1.00 70.94 206 PRO A N 1
ATOM 1631 C CA . PRO A 1 206 ? -23.703 16.886 30.375 1.00 70.94 206 PRO A CA 1
ATOM 1632 C C . PRO A 1 206 ? -23.488 15.708 31.336 1.00 70.94 206 PRO A C 1
ATOM 1634 O O . PRO A 1 206 ? -22.348 15.265 31.476 1.00 70.94 206 PRO A O 1
ATOM 1637 N N . ARG A 1 207 ? -24.530 15.196 32.020 1.00 74.69 207 ARG A N 1
ATOM 1638 C CA . ARG A 1 207 ? -24.392 14.005 32.888 1.00 74.69 207 ARG A CA 1
ATOM 1639 C C . ARG A 1 207 ? -23.954 12.772 32.088 1.00 74.69 207 ARG A C 1
ATOM 1641 O O . ARG A 1 207 ? -23.201 11.972 32.629 1.00 74.69 207 ARG A O 1
ATOM 1648 N N . LYS A 1 208 ? -24.315 12.679 30.798 1.00 74.06 208 LYS A N 1
ATOM 1649 C CA . LYS A 1 208 ? -23.918 11.597 29.871 1.00 74.06 208 LYS A CA 1
ATOM 1650 C C . LYS A 1 208 ? -22.394 11.414 29.760 1.00 74.06 208 LYS A C 1
ATOM 1652 O O . LYS A 1 208 ? -21.935 10.335 29.405 1.00 74.06 208 LYS A O 1
ATOM 1657 N N . TYR A 1 209 ? -21.611 12.449 30.075 1.00 75.19 209 TYR A N 1
ATOM 1658 C CA . TYR A 1 209 ? -20.145 12.434 29.985 1.00 75.19 209 TYR A CA 1
ATOM 1659 C C . TYR A 1 209 ? -19.455 12.490 31.358 1.00 75.19 209 TYR A C 1
ATOM 1661 O O . TYR A 1 209 ? -18.233 12.647 31.432 1.00 75.19 209 TYR A O 1
ATOM 1669 N N . TYR A 1 210 ? -20.210 12.370 32.456 1.00 78.38 210 TYR A N 1
ATOM 1670 C CA . TYR A 1 210 ? -19.638 12.186 33.786 1.00 78.38 210 TYR A CA 1
ATOM 1671 C C . TYR A 1 210 ? -19.169 10.740 33.959 1.00 78.38 210 TYR A C 1
ATOM 1673 O O . TYR A 1 210 ? -19.901 9.800 33.668 1.00 78.38 210 TYR A O 1
ATOM 1681 N N . ASN A 1 211 ? -17.940 10.548 34.432 1.00 75.19 211 ASN A N 1
ATOM 1682 C CA . ASN A 1 211 ? -17.380 9.226 34.676 1.00 75.19 211 ASN A CA 1
ATOM 1683 C C . ASN A 1 211 ? -17.198 9.021 36.182 1.00 75.19 211 ASN A C 1
ATOM 1685 O O . ASN A 1 211 ? -16.271 9.569 36.773 1.00 75.19 211 ASN A O 1
ATOM 1689 N N . GLU A 1 212 ? -18.073 8.221 36.789 1.00 64.62 212 GLU A N 1
ATOM 1690 C CA . GLU A 1 212 ? -18.187 8.085 38.249 1.00 64.62 212 GLU A CA 1
ATOM 1691 C C . GLU A 1 212 ? -16.911 7.548 38.914 1.00 64.62 212 GLU A C 1
ATOM 1693 O O . GLU A 1 212 ? -16.510 8.047 39.964 1.00 64.62 212 GLU A O 1
ATOM 1698 N N . ILE A 1 213 ? -16.214 6.613 38.255 1.00 67.00 213 ILE A N 1
ATOM 1699 C CA . ILE A 1 213 ? -14.945 6.029 38.728 1.00 67.00 213 ILE A CA 1
ATOM 1700 C C . ILE A 1 213 ? -13.856 7.106 38.868 1.00 67.00 213 ILE A C 1
ATOM 1702 O O . ILE A 1 213 ? -13.146 7.153 39.869 1.00 67.00 213 ILE A O 1
ATOM 1706 N N . THR A 1 214 ? -13.731 8.003 37.882 1.00 71.00 214 THR A N 1
ATOM 1707 C CA . THR A 1 214 ? -12.743 9.106 37.906 1.00 71.00 214 THR A CA 1
ATOM 1708 C C . THR A 1 214 ? -13.283 10.407 38.509 1.00 71.00 214 THR A C 1
ATOM 1710 O O . THR A 1 214 ? -12.532 11.372 38.642 1.00 71.00 214 THR A O 1
ATOM 1713 N N . ARG A 1 215 ? -14.575 10.438 38.865 1.00 78.50 215 ARG A N 1
ATOM 1714 C CA . ARG A 1 215 ? -15.346 11.582 39.386 1.00 78.50 215 ARG A CA 1
ATOM 1715 C C . ARG A 1 215 ? -15.254 12.873 38.556 1.00 78.50 215 ARG A C 1
ATOM 1717 O O . ARG A 1 215 ? -15.472 13.962 39.087 1.00 78.50 215 ARG A O 1
ATOM 1724 N N . LYS A 1 216 ? -14.973 12.763 37.253 1.00 79.62 216 LYS A N 1
ATOM 1725 C CA . LYS A 1 216 ? -14.748 13.890 36.328 1.00 79.62 216 LYS A CA 1
ATOM 1726 C C . LYS A 1 216 ? -15.636 13.795 35.086 1.00 79.62 216 LYS A C 1
ATOM 1728 O O . LYS A 1 216 ? -15.954 12.706 34.610 1.00 79.62 216 LYS A O 1
ATOM 1733 N N . PHE A 1 217 ? -15.975 14.950 34.522 1.00 81.31 217 PHE A N 1
ATOM 1734 C CA . PHE A 1 217 ? -16.611 15.090 33.213 1.00 81.31 217 PHE A CA 1
ATOM 1735 C C . PHE A 1 217 ? -15.560 14.939 32.104 1.00 81.31 217 PHE A C 1
ATOM 1737 O O . PHE A 1 217 ? -14.550 15.640 32.121 1.00 81.31 217 PHE A O 1
ATOM 1744 N N . LYS A 1 218 ? -15.764 14.038 31.142 1.00 77.19 218 LYS A N 1
ATOM 1745 C CA . LYS A 1 218 ? -14.875 13.826 29.983 1.00 77.19 218 LYS A CA 1
ATOM 1746 C C . LYS A 1 218 ? -15.434 14.535 28.745 1.00 77.19 218 LYS A C 1
ATOM 1748 O O . LYS A 1 218 ? -16.638 14.752 28.655 1.00 77.19 218 LYS A O 1
ATOM 1753 N N . CYS A 1 219 ? -14.581 14.906 27.790 1.00 76.94 219 CYS A N 1
ATOM 1754 C CA . CYS A 1 219 ? -15.063 15.398 26.495 1.00 76.94 219 CYS A CA 1
ATOM 1755 C C . CYS A 1 219 ? -15.643 14.232 25.662 1.00 76.94 219 CYS A C 1
ATOM 1757 O O . CYS A 1 219 ? -14.975 13.203 25.572 1.00 76.94 219 CYS A O 1
ATOM 1759 N N . PRO A 1 220 ? -16.837 14.354 25.044 1.00 66.38 220 PRO A N 1
ATOM 1760 C CA . PRO A 1 220 ? -17.382 13.311 24.164 1.00 66.38 220 PRO A CA 1
ATOM 1761 C C . PRO A 1 220 ? -16.671 13.210 22.807 1.00 66.38 220 PRO A C 1
ATOM 1763 O O . PRO A 1 220 ? -16.831 12.223 22.097 1.00 66.38 220 PRO A O 1
ATOM 1766 N N . GLN A 1 221 ? -15.896 14.224 22.425 1.00 59.50 221 GLN A N 1
ATOM 1767 C CA . GLN A 1 221 ? -15.167 14.246 21.162 1.00 59.50 221 GLN A CA 1
ATOM 1768 C C . GLN A 1 221 ? -13.877 13.420 21.282 1.00 59.50 221 GLN A C 1
ATOM 1770 O O . GLN A 1 221 ? -12.939 13.820 21.973 1.00 59.50 221 GLN A O 1
ATOM 1775 N N . ALA A 1 222 ? -13.827 12.276 20.590 1.00 51.78 222 ALA A N 1
ATOM 1776 C CA . ALA A 1 222 ? -12.804 11.231 20.749 1.00 51.78 222 ALA A CA 1
ATOM 1777 C C . ALA A 1 222 ? -11.341 11.711 20.610 1.00 51.78 222 ALA A C 1
ATOM 1779 O O . ALA A 1 222 ? -10.432 11.138 21.212 1.00 51.78 222 ALA A O 1
ATOM 1780 N N . SER A 1 223 ? -11.103 12.796 19.868 1.00 49.31 223 SER A N 1
ATOM 1781 C CA . SER A 1 223 ? -9.776 13.401 19.692 1.00 49.31 223 SER A CA 1
ATOM 1782 C C . SER A 1 223 ? -9.292 14.249 20.883 1.00 49.31 223 SER A C 1
ATOM 1784 O O . SER A 1 223 ? -8.123 14.636 20.910 1.00 49.31 223 SER A O 1
ATOM 1786 N N . CYS A 1 224 ? -10.126 14.526 21.897 1.00 61.28 224 CYS A N 1
ATOM 1787 C CA . CYS A 1 224 ? -9.728 15.283 23.089 1.00 61.28 224 CYS A CA 1
ATOM 1788 C C . CYS A 1 224 ? -9.778 14.453 24.374 1.00 61.28 224 CYS A C 1
ATOM 1790 O O . CYS A 1 224 ? -10.830 14.140 24.923 1.00 61.28 224 CYS A O 1
ATOM 1792 N N . ARG A 1 225 ? -8.593 14.210 24.941 1.00 61.31 225 ARG A N 1
ATOM 1793 C CA . ARG A 1 225 ? -8.396 13.436 26.178 1.00 61.31 225 ARG A CA 1
ATOM 1794 C C . ARG A 1 225 ? -8.516 14.292 27.459 1.00 61.31 225 ARG A C 1
ATOM 1796 O O . ARG A 1 225 ? -7.996 13.910 28.505 1.00 61.31 225 ARG A O 1
ATOM 1803 N N . LYS A 1 226 ? -9.158 15.471 27.396 1.00 68.88 226 LYS A N 1
ATOM 1804 C CA . LYS A 1 226 ? -9.340 16.361 28.562 1.00 68.88 226 LYS A CA 1
ATOM 1805 C C . LYS A 1 226 ? -10.505 15.905 29.440 1.00 68.88 226 LYS A C 1
ATOM 1807 O O . LYS A 1 226 ? -11.547 15.472 28.952 1.00 68.88 226 LYS A O 1
ATOM 1812 N N . SER A 1 227 ? -10.323 16.067 30.748 1.00 79.38 227 SER A N 1
ATOM 1813 C CA . SER A 1 227 ? -11.352 15.844 31.762 1.00 79.38 227 SER A CA 1
ATOM 1814 C C . SER A 1 227 ? -11.421 17.027 32.727 1.00 79.38 227 SER A C 1
ATOM 1816 O O . SER A 1 227 ? -10.429 17.727 32.933 1.00 79.38 227 SER A O 1
ATOM 1818 N N . PHE A 1 228 ? -12.607 17.259 33.284 1.00 81.69 228 PHE A N 1
ATOM 1819 C CA . PHE A 1 228 ? -12.976 18.469 34.007 1.00 81.69 228 PHE A CA 1
ATOM 1820 C C . PHE A 1 228 ? -13.682 18.115 35.313 1.00 81.69 228 PHE A C 1
ATOM 1822 O O . PHE A 1 228 ? -14.559 17.254 35.346 1.00 81.69 228 PHE A O 1
ATOM 1829 N N . ASP A 1 229 ? -13.328 18.809 36.389 1.00 76.50 229 ASP A N 1
ATOM 1830 C CA . ASP A 1 229 ? -13.903 18.584 37.720 1.00 76.50 229 ASP A CA 1
ATOM 1831 C C . ASP A 1 229 ? -15.338 19.122 37.867 1.00 76.50 229 ASP A C 1
ATOM 1833 O O . ASP A 1 229 ? -16.041 18.767 38.808 1.00 76.50 229 ASP A O 1
ATOM 1837 N N . THR A 1 230 ? -15.805 19.956 36.929 1.00 78.12 230 THR A N 1
ATOM 1838 C CA . THR A 1 230 ? -17.150 20.547 36.954 1.00 78.12 230 THR A CA 1
ATOM 1839 C C . THR A 1 230 ? -17.833 20.510 35.587 1.00 78.12 230 THR A C 1
ATOM 1841 O O . THR A 1 230 ? -17.187 20.595 34.538 1.00 78.12 230 THR A O 1
ATOM 1844 N N . ARG A 1 231 ? -19.173 20.445 35.608 1.00 78.50 231 ARG A N 1
ATOM 1845 C CA . ARG A 1 231 ? -20.041 20.478 34.419 1.00 78.50 231 ARG A CA 1
ATOM 1846 C C . ARG A 1 231 ? -19.746 21.692 33.529 1.00 78.50 231 ARG A C 1
ATOM 1848 O O . ARG A 1 231 ? -19.565 21.544 32.325 1.00 78.50 231 ARG A O 1
ATOM 1855 N N . GLY A 1 232 ? -19.674 22.881 34.131 1.00 72.50 232 GLY A N 1
ATOM 1856 C CA . GLY A 1 232 ? -19.456 24.137 33.408 1.00 72.50 232 GLY A CA 1
ATOM 1857 C C . GLY A 1 232 ? -18.117 24.181 32.670 1.00 72.50 232 GLY A C 1
ATOM 1858 O O . GLY A 1 232 ? -18.066 24.633 31.533 1.00 72.50 232 GLY A O 1
ATOM 1859 N N . ALA A 1 233 ? -17.045 23.638 33.256 1.00 73.81 233 ALA A N 1
ATOM 1860 C CA . ALA A 1 233 ? -15.733 23.617 32.611 1.00 73.81 233 ALA A CA 1
ATOM 1861 C C . ALA A 1 233 ? -15.697 22.727 31.350 1.00 73.81 233 ALA A C 1
ATOM 1863 O O . ALA A 1 233 ? -15.034 23.093 30.377 1.00 73.81 233 ALA A O 1
ATOM 1864 N N . LEU A 1 234 ? -16.460 21.623 31.318 1.00 77.38 234 LEU A N 1
ATOM 1865 C CA . LEU A 1 234 ? -16.670 20.843 30.091 1.00 77.38 234 LEU A CA 1
ATOM 1866 C C . LEU A 1 234 ? -17.433 21.662 29.033 1.00 77.38 234 LEU A C 1
ATOM 1868 O O . LEU A 1 234 ? -16.998 21.728 27.884 1.00 77.38 234 LEU A O 1
ATOM 1872 N N . ILE A 1 235 ? -18.534 22.319 29.412 1.00 74.69 235 ILE A N 1
ATOM 1873 C CA . ILE A 1 235 ? -19.352 23.125 28.487 1.00 74.69 235 ILE A CA 1
ATOM 1874 C C . ILE A 1 235 ? -18.523 24.258 27.870 1.00 74.69 235 ILE A C 1
ATOM 1876 O O . ILE A 1 235 ? -18.511 24.411 26.651 1.00 74.69 235 ILE A O 1
ATOM 1880 N N . THR A 1 236 ? -17.773 25.009 28.681 1.00 70.44 236 THR A N 1
ATOM 1881 C CA . THR A 1 236 ? -16.897 26.093 28.207 1.00 70.44 236 THR A CA 1
ATOM 1882 C C . THR A 1 236 ? -15.775 25.573 27.307 1.00 70.44 236 THR A C 1
ATOM 1884 O O . THR A 1 236 ? -15.442 26.216 26.314 1.00 70.44 236 THR A O 1
ATOM 1887 N N . HIS A 1 237 ? -15.219 24.388 27.587 1.00 74.44 237 HIS A N 1
ATOM 1888 C CA . HIS A 1 237 ? -14.269 23.737 26.681 1.00 74.44 237 HIS A CA 1
ATOM 1889 C C . HIS A 1 237 ? -14.906 23.406 25.324 1.00 74.44 237 HIS A C 1
ATOM 1891 O O . HIS A 1 237 ? -14.292 23.674 24.292 1.00 74.44 237 HIS A O 1
ATOM 1897 N N . MET A 1 238 ? -16.120 22.856 25.307 1.00 66.75 238 MET A N 1
ATOM 1898 C CA . MET A 1 238 ? -16.795 22.443 24.074 1.00 66.75 238 MET A CA 1
ATOM 1899 C C . MET A 1 238 ? -17.344 23.627 23.259 1.00 66.75 238 MET A C 1
ATOM 1901 O O . MET A 1 238 ? -17.277 23.585 22.035 1.00 66.75 238 MET A O 1
ATOM 1905 N N . LYS A 1 239 ? -17.810 24.708 23.906 1.00 61.38 239 LYS A N 1
ATOM 1906 C CA . LYS A 1 239 ? -18.223 25.959 23.232 1.00 61.38 239 LYS A CA 1
ATOM 1907 C C . LYS A 1 239 ? -17.038 26.782 22.691 1.00 61.38 239 LYS A C 1
ATOM 1909 O O . LYS A 1 239 ? -17.247 27.708 21.912 1.00 61.38 239 LYS A O 1
ATOM 1914 N N . ALA A 1 240 ? -15.795 26.463 23.064 1.00 57.44 240 ALA A N 1
ATOM 1915 C CA . ALA A 1 240 ? -14.607 27.148 22.558 1.00 57.44 240 ALA A CA 1
ATOM 1916 C C . ALA A 1 240 ? -14.148 26.595 21.193 1.00 57.44 240 ALA A C 1
ATOM 1918 O O . ALA A 1 240 ? -13.711 25.447 21.086 1.00 57.44 240 ALA A O 1
ATOM 1919 N N . ALA A 1 241 ? -14.115 27.458 20.170 1.00 42.81 241 ALA A N 1
ATOM 1920 C CA . ALA A 1 241 ? -13.702 27.162 18.786 1.00 42.81 241 ALA A CA 1
ATOM 1921 C C . ALA A 1 241 ? -12.186 26.872 18.591 1.00 42.81 241 ALA A C 1
ATOM 1923 O O . ALA A 1 241 ? -11.594 27.190 17.560 1.00 42.81 241 ALA A O 1
ATOM 1924 N N . THR A 1 242 ? -11.521 26.307 19.603 1.00 47.81 242 THR A N 1
ATOM 1925 C CA . THR A 1 242 ? -10.157 25.737 19.525 1.00 47.81 242 THR A CA 1
ATOM 1926 C C . THR A 1 242 ? -10.105 24.275 19.988 1.00 47.81 242 THR A C 1
ATOM 1928 O O . THR A 1 242 ? -9.013 23.723 20.164 1.00 47.81 242 THR A O 1
ATOM 1931 N N . SER A 1 243 ? -11.278 23.675 20.220 1.00 49.03 243 SER A N 1
ATOM 1932 C CA . SER A 1 243 ? -11.444 22.313 20.721 1.00 49.03 243 SER A CA 1
ATOM 1933 C C . SER A 1 243 ? -11.776 21.336 19.591 1.00 49.03 243 SER A C 1
ATOM 1935 O O . SER A 1 243 ? -10.961 20.464 19.310 1.00 49.03 243 SER A O 1
ATOM 1937 N N . HIS A 1 244 ? -12.933 21.497 18.932 1.00 54.34 244 HIS A N 1
ATOM 1938 C CA . HIS A 1 244 ? -13.423 20.609 17.865 1.00 54.34 244 HIS A CA 1
ATOM 1939 C C . HIS A 1 244 ? -14.183 21.386 16.778 1.00 54.34 244 HIS A C 1
ATOM 1941 O O . HIS A 1 244 ? -14.522 22.551 16.982 1.00 54.34 244 HIS A O 1
ATOM 1947 N N . TYR A 1 245 ? -14.456 20.699 15.661 1.00 39.84 245 TYR A N 1
ATOM 1948 C CA . TYR A 1 245 ? -14.897 21.216 14.355 1.00 39.84 245 TYR A CA 1
ATOM 1949 C C . TYR A 1 245 ? -13.804 21.934 13.529 1.00 39.84 245 TYR A C 1
ATOM 1951 O O . TYR A 1 245 ? -12.788 22.392 14.048 1.00 39.84 245 TYR A O 1
ATOM 1959 N N . ASN A 1 246 ? -13.961 21.878 12.201 1.00 46.31 246 ASN A N 1
ATOM 1960 C CA . ASN A 1 246 ? -12.869 21.912 11.217 1.00 46.31 246 ASN A CA 1
ATOM 1961 C C . ASN A 1 246 ? -12.109 23.249 11.107 1.00 46.31 246 ASN A C 1
ATOM 1963 O O . ASN A 1 246 ? -12.665 24.230 10.624 1.00 46.31 246 ASN A O 1
ATOM 1967 N N . ALA A 1 247 ? -10.804 23.233 11.414 1.00 44.22 247 ALA A N 1
ATOM 1968 C CA . ALA A 1 247 ? -9.808 24.186 10.903 1.00 44.22 247 ALA A CA 1
ATOM 1969 C C . ALA A 1 247 ? -8.364 23.655 11.092 1.00 44.22 247 ALA A C 1
ATOM 1971 O O . ALA A 1 247 ? -7.735 23.904 12.119 1.00 44.22 247 ALA A O 1
ATOM 1972 N N . LYS A 1 248 ? -7.809 22.931 10.107 1.00 54.84 248 LYS A N 1
ATOM 1973 C CA . LYS A 1 248 ? -6.361 22.634 10.030 1.00 54.84 248 LYS A CA 1
ATOM 1974 C C . LYS A 1 248 ? -5.720 23.566 8.999 1.00 54.84 248 LYS A C 1
ATOM 1976 O O . LYS A 1 248 ? -5.493 23.155 7.870 1.00 54.84 248 LYS A O 1
ATOM 1981 N N . LEU A 1 249 ? -5.442 24.815 9.372 1.00 65.75 249 LEU A N 1
ATOM 1982 C CA . LEU A 1 249 ? -4.911 25.810 8.432 1.00 65.75 249 LEU A CA 1
ATOM 1983 C C . LEU A 1 249 ? -3.540 25.367 7.889 1.00 65.75 249 LEU A C 1
ATOM 1985 O O . LEU A 1 249 ? -2.590 25.211 8.661 1.00 65.75 249 LEU A O 1
ATOM 1989 N N . GLN A 1 250 ? -3.430 25.156 6.577 1.00 68.06 250 GLN A N 1
ATOM 1990 C CA . GLN A 1 250 ? -2.204 24.672 5.936 1.00 68.06 250 GLN A CA 1
ATOM 1991 C C . GLN A 1 250 ? -1.399 25.813 5.296 1.00 68.06 250 GLN A C 1
ATOM 1993 O O . GLN A 1 250 ? -1.956 26.736 4.710 1.00 68.06 250 GLN A O 1
ATOM 1998 N N . CYS A 1 251 ? -0.068 25.756 5.383 1.00 73.50 251 CYS A N 1
ATOM 1999 C CA . CYS A 1 251 ? 0.806 26.671 4.648 1.00 73.50 251 CYS A CA 1
ATOM 2000 C C . CYS A 1 251 ? 1.010 26.172 3.205 1.00 73.50 251 CYS A C 1
ATOM 2002 O O . CYS A 1 251 ? 1.654 25.133 3.039 1.00 73.50 251 CYS A O 1
ATOM 2004 N N . PRO A 1 252 ? 0.583 26.897 2.153 1.00 67.69 252 PRO A N 1
ATOM 2005 C CA . PRO A 1 252 ? 0.719 26.420 0.773 1.00 67.69 252 PRO A CA 1
ATOM 2006 C C . PRO A 1 252 ? 2.181 26.293 0.305 1.00 67.69 252 PRO A C 1
ATOM 2008 O O . PRO A 1 252 ? 2.470 25.513 -0.594 1.00 67.69 252 PRO A O 1
ATOM 2011 N N . GLY A 1 253 ? 3.132 27.000 0.934 1.00 68.31 253 GLY A N 1
ATOM 2012 C CA . GLY A 1 253 ? 4.553 26.962 0.551 1.00 68.31 253 GLY A CA 1
ATOM 2013 C C . GLY A 1 253 ? 5.404 25.860 1.198 1.00 68.31 253 GLY A C 1
ATOM 2014 O O . GLY A 1 253 ? 6.540 25.660 0.775 1.00 68.31 253 GLY A O 1
ATOM 2015 N N . CYS A 1 254 ? 4.906 25.156 2.223 1.00 68.50 254 CYS A N 1
ATOM 2016 C CA . CYS A 1 254 ? 5.609 24.002 2.819 1.00 68.50 254 CYS A CA 1
ATOM 2017 C C . CYS A 1 254 ? 4.690 22.861 3.293 1.00 68.50 254 CYS A C 1
ATOM 2019 O O . CYS A 1 254 ? 5.157 21.921 3.935 1.00 68.50 254 CYS A O 1
ATOM 2021 N N . LEU A 1 255 ? 3.386 22.961 3.021 1.00 66.38 255 LEU A N 1
ATOM 2022 C CA . LEU A 1 255 ? 2.333 21.986 3.326 1.00 66.38 255 LEU A CA 1
ATOM 2023 C C . LEU A 1 255 ? 2.195 21.593 4.810 1.00 66.38 255 LEU A C 1
ATOM 2025 O O . LEU A 1 255 ? 1.487 20.643 5.148 1.00 66.38 255 LEU A O 1
ATOM 2029 N N . ARG A 1 256 ? 2.811 22.346 5.729 1.00 57.47 256 ARG A N 1
ATOM 2030 C CA . ARG A 1 256 ? 2.656 22.157 7.178 1.00 57.47 256 ARG A CA 1
ATOM 2031 C C . ARG A 1 256 ? 1.319 22.713 7.665 1.00 57.47 256 ARG A C 1
ATOM 2033 O O . ARG A 1 256 ? 0.929 23.811 7.275 1.00 57.47 256 ARG A O 1
ATOM 2040 N N . TYR A 1 257 ? 0.670 21.978 8.564 1.00 61.47 257 TYR A N 1
ATOM 2041 C CA . TYR A 1 257 ? -0.555 22.395 9.248 1.00 61.47 257 TYR A CA 1
ATOM 2042 C C . TYR A 1 257 ? -0.263 23.183 10.529 1.00 61.47 257 TYR A C 1
ATOM 2044 O O . TYR A 1 257 ? 0.706 22.905 11.240 1.00 61.47 257 TYR A O 1
ATOM 2052 N N . PHE A 1 258 ? -1.146 24.129 10.838 1.00 62.00 258 PHE A N 1
ATOM 2053 C CA . PHE A 1 258 ? -1.088 25.013 11.997 1.00 62.00 258 PHE A CA 1
ATOM 2054 C C . PHE A 1 258 ? -2.445 25.053 12.711 1.00 62.00 258 PHE A C 1
ATOM 2056 O O . PHE A 1 258 ? -3.489 24.769 12.125 1.00 62.00 258 PHE A O 1
ATOM 2063 N N . ARG A 1 259 ? -2.410 25.360 14.013 1.00 56.31 259 ARG A N 1
ATOM 2064 C CA . ARG A 1 259 ? -3.564 25.262 14.925 1.00 56.31 259 ARG A CA 1
ATOM 2065 C C . ARG A 1 259 ? -4.476 26.494 14.910 1.00 56.31 259 ARG A C 1
ATOM 2067 O O . ARG A 1 259 ? -5.649 26.389 15.250 1.00 56.31 259 ARG A O 1
ATOM 2074 N N . ASP A 1 260 ? -3.917 27.640 14.555 1.00 69.88 260 ASP A N 1
ATOM 2075 C CA . ASP A 1 260 ? -4.552 28.955 14.562 1.00 69.88 260 ASP A CA 1
ATOM 2076 C C . ASP A 1 260 ? -3.873 29.843 13.503 1.00 69.88 260 ASP A C 1
ATOM 2078 O O . ASP A 1 260 ? -2.752 29.564 13.047 1.00 69.88 260 ASP A O 1
ATOM 2082 N N . ALA A 1 261 ? -4.574 30.883 13.052 1.00 76.69 261 ALA A N 1
ATOM 2083 C CA . ALA A 1 261 ? -4.100 31.757 11.989 1.00 76.69 261 ALA A CA 1
ATOM 2084 C C . ALA A 1 261 ? -2.930 32.620 12.463 1.00 76.69 261 ALA A C 1
ATOM 2086 O O . ALA A 1 261 ? -2.067 32.938 11.649 1.00 76.69 261 ALA A O 1
ATOM 2087 N N . SER A 1 262 ? -2.824 32.953 13.753 1.00 81.56 262 SER A N 1
ATOM 2088 C CA . SER A 1 262 ? -1.637 33.629 14.288 1.00 81.56 262 SER A CA 1
ATOM 2089 C C . SER A 1 262 ? -0.378 32.759 14.258 1.00 81.56 262 SER A C 1
ATOM 2091 O O . SER A 1 262 ? 0.674 33.284 13.895 1.00 81.56 262 SER A O 1
ATOM 20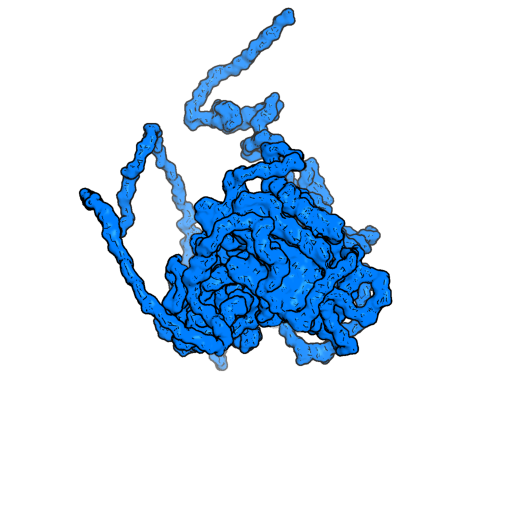93 N N . SER A 1 263 ? -0.446 31.446 14.509 1.00 77.50 263 SER A N 1
ATOM 2094 C CA . SER A 1 263 ? 0.705 30.546 14.311 1.00 77.50 263 SER A CA 1
ATOM 2095 C C . SER A 1 263 ? 1.076 30.380 12.835 1.00 77.50 263 SER A C 1
ATOM 2097 O O . SER A 1 263 ? 2.265 30.377 12.506 1.00 77.50 263 SER A O 1
ATOM 2099 N N . LEU A 1 264 ? 0.093 30.282 11.930 1.00 82.81 264 LEU A N 1
ATOM 2100 C CA . LEU A 1 264 ? 0.360 30.232 10.485 1.00 82.81 264 LEU A CA 1
ATOM 2101 C C . LEU A 1 264 ? 0.931 31.564 9.965 1.00 82.81 264 LEU A C 1
ATOM 2103 O O . LEU A 1 264 ? 1.859 31.573 9.154 1.00 82.81 264 LEU A O 1
ATOM 2107 N N . THR A 1 265 ? 0.445 32.690 10.488 1.00 84.75 265 THR A N 1
ATOM 2108 C CA . THR A 1 265 ? 0.986 34.029 10.218 1.00 84.75 265 THR A CA 1
ATOM 2109 C C . THR A 1 265 ? 2.420 34.133 10.728 1.00 84.75 265 THR A C 1
ATOM 2111 O O . THR A 1 265 ? 3.293 34.522 9.964 1.00 84.75 265 THR A O 1
ATOM 2114 N N . ALA A 1 266 ? 2.709 33.707 11.963 1.00 84.12 266 ALA A N 1
ATOM 2115 C CA . ALA A 1 266 ? 4.058 33.747 12.535 1.00 84.12 266 ALA A CA 1
ATOM 2116 C C . ALA A 1 266 ? 5.051 32.893 11.735 1.00 84.12 266 ALA A C 1
ATOM 2118 O O . ALA A 1 266 ? 6.194 33.295 11.522 1.00 84.12 266 ALA A O 1
ATOM 2119 N N . HIS A 1 267 ? 4.609 31.727 11.257 1.00 82.00 267 HIS A N 1
ATOM 2120 C CA . HIS A 1 267 ? 5.386 30.912 10.331 1.00 82.00 267 HIS A CA 1
ATOM 2121 C C . HIS A 1 267 ? 5.645 31.636 9.002 1.00 82.00 267 HIS A C 1
ATOM 2123 O O . HIS A 1 267 ? 6.775 31.641 8.520 1.00 82.00 267 HIS A O 1
ATOM 2129 N N . SER A 1 268 ? 4.618 32.267 8.437 1.00 83.00 268 SER A N 1
ATOM 2130 C CA . SER A 1 268 ? 4.701 32.996 7.166 1.00 83.00 268 SER A CA 1
ATOM 2131 C C . SER A 1 268 ? 5.560 34.266 7.269 1.00 83.00 268 SER A C 1
ATOM 2133 O O . SER A 1 268 ? 6.274 34.594 6.327 1.00 83.00 268 SER A O 1
ATOM 2135 N N . GLU A 1 269 ? 5.576 34.932 8.430 1.00 80.75 269 GLU A N 1
ATOM 2136 C CA . GLU A 1 269 ? 6.484 36.044 8.744 1.00 80.75 269 GLU A CA 1
ATOM 2137 C C . GLU A 1 269 ? 7.960 35.600 8.848 1.00 80.75 269 GLU A C 1
ATOM 2139 O O . GLU A 1 269 ? 8.852 36.417 8.606 1.00 80.75 269 GLU A O 1
ATOM 2144 N N . SER A 1 270 ? 8.233 34.335 9.203 1.00 74.81 270 SER A N 1
ATOM 2145 C CA . SER A 1 270 ? 9.579 33.837 9.534 1.00 74.81 270 SER A CA 1
ATOM 2146 C C . SER A 1 270 ? 10.423 33.406 8.322 1.00 74.81 270 SER A C 1
ATOM 2148 O O . SER A 1 270 ? 9.964 32.685 7.438 1.00 74.81 270 SER A O 1
ATOM 2150 N N . GLU A 1 271 ? 11.700 33.795 8.306 1.00 67.56 271 GLU A N 1
ATOM 2151 C CA . GLU A 1 271 ? 12.631 33.584 7.185 1.00 67.56 271 GLU A CA 1
ATOM 2152 C C . GLU A 1 271 ? 13.348 32.219 7.230 1.00 67.56 271 GLU A C 1
ATOM 2154 O O . GLU A 1 271 ? 14.573 32.113 7.190 1.00 67.56 271 GLU A O 1
ATOM 2159 N N . THR A 1 272 ? 12.579 31.134 7.339 1.00 64.00 272 THR A N 1
ATOM 2160 C CA . THR A 1 272 ? 13.167 29.791 7.469 1.00 64.00 272 THR A CA 1
ATOM 2161 C C . THR A 1 272 ? 13.616 29.220 6.121 1.00 64.00 272 THR A C 1
ATOM 2163 O O . THR A 1 272 ? 12.825 29.154 5.181 1.00 64.00 272 THR A O 1
ATOM 2166 N N . ASN A 1 273 ? 14.807 28.607 6.067 1.00 59.94 273 ASN A N 1
ATOM 2167 C CA . ASN A 1 273 ? 15.267 27.775 4.933 1.00 59.94 273 ASN A CA 1
ATOM 2168 C C . ASN A 1 273 ? 14.335 26.567 4.603 1.00 59.94 273 ASN A C 1
ATOM 2170 O O . ASN A 1 273 ? 14.679 25.742 3.762 1.00 59.94 273 ASN A O 1
ATOM 2174 N N . ARG A 1 274 ? 13.204 26.391 5.306 1.00 62.47 274 ARG A N 1
ATOM 2175 C CA . ARG A 1 274 ? 12.249 25.276 5.158 1.00 62.47 274 ARG A CA 1
ATOM 2176 C C . ARG A 1 274 ? 10.903 25.692 4.549 1.00 62.47 274 ARG A C 1
ATOM 2178 O O . ARG A 1 274 ? 10.044 24.831 4.384 1.00 62.47 274 ARG A O 1
ATOM 2185 N N . CYS A 1 275 ? 10.681 26.979 4.273 1.00 72.81 275 CYS A N 1
ATOM 2186 C CA . CYS A 1 275 ? 9.449 27.468 3.652 1.00 72.81 275 CYS A CA 1
ATOM 2187 C C . CYS A 1 275 ? 9.684 28.812 2.956 1.00 72.81 275 CYS A C 1
ATOM 2189 O O . CYS A 1 275 ? 9.941 29.816 3.615 1.00 72.81 275 CYS A O 1
ATOM 2191 N N . SER A 1 276 ? 9.529 28.842 1.634 1.00 78.69 276 SER A N 1
ATOM 2192 C CA . SER A 1 276 ? 9.771 30.038 0.816 1.00 78.69 276 SER A CA 1
ATOM 2193 C C . SER A 1 276 ? 8.512 30.883 0.568 1.00 78.69 276 SER A C 1
ATOM 2195 O O . SER A 1 276 ? 8.536 31.755 -0.296 1.00 78.69 276 SER A O 1
ATOM 2197 N N . ILE A 1 277 ? 7.407 30.655 1.297 1.00 81.00 277 ILE A N 1
ATOM 2198 C CA . ILE A 1 277 ? 6.098 31.291 1.024 1.00 81.00 277 ILE A CA 1
ATOM 2199 C C . ILE A 1 277 ? 6.173 32.828 0.984 1.00 81.00 277 ILE A C 1
ATOM 2201 O O . ILE A 1 277 ? 5.598 33.451 0.095 1.00 81.00 277 ILE A O 1
ATOM 2205 N N . ARG A 1 278 ? 6.981 33.416 1.876 1.00 76.88 278 ARG A N 1
ATOM 2206 C CA . ARG A 1 278 ? 7.292 34.854 2.009 1.00 76.88 278 ARG A CA 1
ATOM 2207 C C . ARG A 1 278 ? 7.980 35.476 0.786 1.00 76.88 278 ARG A C 1
ATOM 2209 O O . ARG A 1 278 ? 8.037 36.695 0.669 1.00 76.88 278 ARG A O 1
ATOM 2216 N N . HIS A 1 279 ? 8.506 34.643 -0.111 1.00 75.81 279 HIS A N 1
ATOM 2217 C CA . HIS A 1 279 ? 9.161 35.039 -1.358 1.00 75.81 279 HIS A CA 1
ATOM 2218 C C . HIS A 1 279 ? 8.325 34.685 -2.601 1.00 75.81 279 HIS A C 1
ATOM 2220 O O . HIS A 1 279 ? 8.775 34.934 -3.714 1.00 75.81 279 HIS A O 1
ATOM 2226 N N . SER A 1 280 ? 7.128 34.109 -2.429 1.00 77.38 280 SER A N 1
ATOM 2227 C CA . SER A 1 280 ? 6.218 33.823 -3.542 1.00 77.38 280 SER A CA 1
ATOM 2228 C C . SER A 1 280 ? 5.500 35.085 -4.024 1.00 77.38 280 SER A C 1
ATOM 2230 O O . SER A 1 280 ? 5.120 35.945 -3.230 1.00 77.38 280 SER A O 1
ATOM 2232 N N . GLU A 1 281 ? 5.250 35.166 -5.328 1.00 70.00 281 GLU A N 1
ATOM 2233 C CA . GLU A 1 281 ? 4.504 36.268 -5.957 1.00 70.00 281 GLU A CA 1
ATOM 2234 C C . GLU A 1 281 ? 3.062 36.359 -5.419 1.00 70.00 281 GLU A C 1
ATOM 2236 O O . GLU A 1 281 ? 2.509 37.443 -5.252 1.00 70.00 281 GLU A O 1
ATOM 2241 N N . ASN A 1 282 ? 2.488 35.218 -5.023 1.00 71.38 282 ASN A N 1
ATOM 2242 C CA . ASN A 1 282 ? 1.134 35.102 -4.478 1.00 71.38 282 ASN A CA 1
ATOM 2243 C C . ASN A 1 282 ? 1.023 35.469 -2.977 1.00 71.38 282 ASN A C 1
ATOM 2245 O O . ASN A 1 282 ? -0.068 35.379 -2.410 1.00 71.38 282 ASN A O 1
ATOM 2249 N N . TYR A 1 283 ? 2.115 35.876 -2.310 1.00 81.06 283 TYR A N 1
ATOM 2250 C CA . TYR A 1 283 ? 2.159 36.058 -0.849 1.00 81.06 283 TYR A CA 1
ATOM 2251 C C . TYR A 1 283 ? 1.136 37.075 -0.308 1.00 81.06 283 TYR A C 1
ATOM 2253 O O . TYR A 1 283 ? 0.560 36.849 0.757 1.00 81.06 283 TYR A O 1
ATOM 2261 N N . ARG A 1 284 ? 0.862 38.159 -1.052 1.00 79.44 284 ARG A N 1
ATOM 2262 C CA . ARG A 1 284 ? -0.145 39.176 -0.688 1.00 79.44 284 ARG A CA 1
ATOM 2263 C C . ARG A 1 284 ? -1.560 38.590 -0.663 1.00 79.44 284 ARG A C 1
ATOM 2265 O O . ARG A 1 284 ? -2.239 38.694 0.353 1.00 79.44 284 ARG A O 1
ATOM 2272 N N . ASN A 1 285 ? -1.957 37.893 -1.730 1.00 74.69 285 ASN A N 1
ATOM 2273 C CA . ASN A 1 285 ? -3.275 37.253 -1.853 1.00 74.69 285 ASN A CA 1
ATOM 2274 C C . ASN A 1 285 ? -3.487 36.162 -0.788 1.00 74.69 285 ASN A C 1
ATOM 2276 O O . ASN A 1 285 ? -4.570 36.043 -0.216 1.00 74.69 285 ASN A O 1
ATOM 2280 N N . TYR A 1 286 ? -2.436 35.399 -0.483 1.00 82.06 286 TYR A N 1
ATOM 2281 C CA . TYR A 1 286 ? -2.439 34.403 0.589 1.00 82.06 286 TYR A CA 1
ATOM 2282 C C . TYR A 1 286 ? -2.619 35.036 1.984 1.00 82.06 286 TYR A C 1
ATOM 2284 O O . TYR A 1 286 ? -3.427 34.545 2.773 1.00 82.06 286 TYR A O 1
ATOM 2292 N N . LEU A 1 287 ? -1.925 36.139 2.294 1.00 84.50 287 LEU A N 1
ATOM 2293 C CA . LEU A 1 287 ? -2.096 36.840 3.574 1.00 84.50 287 LEU A CA 1
ATOM 2294 C C . LEU A 1 287 ? -3.454 37.543 3.704 1.00 84.50 287 LEU A C 1
ATOM 2296 O O . LEU A 1 287 ? -4.023 37.552 4.797 1.00 84.50 287 LEU A O 1
ATOM 2300 N N . ASP A 1 288 ? -4.001 38.081 2.614 1.00 82.31 288 ASP A N 1
ATOM 2301 C CA . ASP A 1 288 ? -5.357 38.637 2.594 1.00 82.31 288 ASP A CA 1
ATOM 2302 C C . ASP A 1 288 ? -6.400 37.573 2.985 1.00 82.31 288 ASP A C 1
ATOM 2304 O O . ASP A 1 288 ? -7.187 37.760 3.919 1.00 82.31 288 ASP A O 1
ATOM 2308 N N . GLN A 1 289 ? -6.339 36.402 2.343 1.00 78.06 289 GLN A N 1
ATOM 2309 C CA . GLN A 1 289 ? -7.210 35.264 2.646 1.00 78.06 289 GLN A CA 1
ATOM 2310 C C . GLN A 1 289 ? -6.986 34.750 4.082 1.00 78.06 289 GLN A C 1
ATOM 2312 O O . GLN A 1 289 ? -7.948 34.599 4.836 1.00 78.06 289 GLN A O 1
ATOM 2317 N N . LEU A 1 290 ? -5.734 34.563 4.520 1.00 82.62 290 LEU A N 1
ATOM 2318 C CA . LEU A 1 290 ? -5.410 34.093 5.875 1.00 82.62 290 LEU A CA 1
ATOM 2319 C C . LEU A 1 290 ? -5.914 35.044 6.976 1.00 82.62 290 LEU A C 1
ATOM 2321 O O . LEU A 1 290 ? -6.481 34.595 7.981 1.00 82.62 290 LEU A O 1
ATOM 2325 N N . THR A 1 291 ? -5.723 36.353 6.800 1.00 85.44 291 THR A N 1
ATOM 2326 C CA . THR A 1 291 ? -6.128 37.367 7.788 1.00 85.44 291 THR A CA 1
ATOM 2327 C C . THR A 1 291 ? -7.601 37.768 7.684 1.00 85.44 291 THR A C 1
ATOM 2329 O O . THR A 1 291 ? -8.074 38.528 8.526 1.00 85.44 291 THR A O 1
ATOM 2332 N N . GLY A 1 292 ? -8.345 37.259 6.694 1.00 78.75 292 GLY A N 1
ATOM 2333 C CA . GLY A 1 292 ? -9.737 37.645 6.451 1.00 78.75 292 GLY A CA 1
ATOM 2334 C C . GLY A 1 292 ? -9.870 39.113 6.032 1.00 78.75 292 GLY A C 1
ATOM 2335 O O . GLY A 1 292 ? -10.812 39.787 6.448 1.00 78.75 292 GLY A O 1
ATOM 2336 N N . GLY A 1 293 ? -8.899 39.624 5.272 1.00 79.75 293 GLY A N 1
ATOM 2337 C CA . GLY A 1 293 ? -8.821 41.019 4.845 1.00 79.75 293 GLY A CA 1
ATOM 2338 C C . GLY A 1 293 ? -8.522 42.026 5.945 1.00 79.75 293 GLY A C 1
ATOM 2339 O O . GLY A 1 293 ? -8.878 43.189 5.792 1.00 79.75 293 GLY A O 1
ATOM 2340 N N . MET A 1 294 ? -7.905 41.627 7.064 1.00 82.94 294 MET A N 1
ATOM 2341 C CA . MET A 1 294 ? -7.530 42.574 8.128 1.00 82.94 294 MET A CA 1
ATOM 2342 C C . MET A 1 294 ? -6.220 43.311 7.832 1.00 82.94 294 MET A C 1
ATOM 2344 O O . MET A 1 294 ? -6.112 44.500 8.137 1.00 82.94 294 MET A O 1
ATOM 2348 N N . ALA A 1 295 ? -5.244 42.637 7.223 1.00 84.44 295 ALA A N 1
ATOM 2349 C CA . ALA A 1 295 ? -3.933 43.203 6.923 1.00 84.44 295 ALA A CA 1
ATOM 2350 C C . ALA A 1 295 ? -3.565 43.033 5.450 1.00 84.44 295 ALA A C 1
ATOM 2352 O O . ALA A 1 295 ? -3.996 42.081 4.804 1.00 84.44 295 ALA A O 1
ATOM 2353 N N . ASP A 1 296 ? -2.741 43.949 4.952 1.00 81.81 296 ASP A N 1
ATOM 2354 C CA . ASP A 1 296 ? -2.309 44.001 3.558 1.00 81.81 296 ASP A CA 1
ATOM 2355 C C . ASP A 1 296 ? -0.777 44.171 3.450 1.00 81.81 296 ASP A C 1
ATOM 2357 O O . ASP A 1 296 ? -0.101 44.531 4.421 1.00 81.81 296 ASP A O 1
ATOM 2361 N N . VAL A 1 297 ? -0.216 43.869 2.276 1.00 81.00 297 VAL A N 1
ATOM 2362 C CA . VAL A 1 297 ? 1.229 43.812 1.999 1.00 81.00 297 VAL A CA 1
ATOM 2363 C C . VAL A 1 297 ? 1.606 44.873 0.971 1.00 81.00 297 VAL A C 1
ATOM 2365 O O . VAL A 1 297 ? 1.457 44.662 -0.231 1.00 81.00 297 VAL A O 1
ATOM 2368 N N . ASN A 1 298 ? 2.111 46.015 1.436 1.00 63.84 298 ASN A N 1
ATOM 2369 C CA . ASN A 1 298 ? 2.362 47.161 0.560 1.00 63.84 298 ASN A CA 1
ATOM 2370 C C . ASN A 1 298 ? 3.712 47.058 -0.176 1.00 63.84 298 ASN A C 1
ATOM 2372 O O . ASN A 1 298 ? 3.744 47.108 -1.400 1.00 63.84 298 ASN A O 1
ATOM 2376 N N . ASP A 1 299 ? 4.817 46.867 0.558 1.00 65.31 299 ASP A N 1
ATOM 2377 C CA . ASP A 1 299 ? 6.181 46.850 -0.003 1.00 65.31 299 ASP A CA 1
ATOM 2378 C C . ASP A 1 299 ? 7.175 46.133 0.950 1.00 65.31 299 ASP A C 1
ATOM 2380 O O . ASP A 1 299 ? 6.771 45.517 1.942 1.00 65.31 299 ASP A O 1
ATOM 2384 N N . LYS A 1 300 ? 8.486 46.215 0.690 1.00 73.38 300 LYS A N 1
ATOM 2385 C CA . LYS A 1 300 ? 9.561 45.780 1.595 1.00 73.38 300 LYS A CA 1
ATOM 2386 C C . LYS A 1 300 ? 10.196 46.948 2.356 1.00 73.38 300 LYS A C 1
ATOM 2388 O O . LYS A 1 300 ? 10.329 48.065 1.864 1.00 73.38 300 LYS A O 1
ATOM 2393 N N . ASN A 1 301 ? 10.628 46.665 3.580 1.00 69.19 301 ASN A N 1
ATOM 2394 C CA . ASN A 1 301 ? 11.457 47.545 4.397 1.00 69.19 301 ASN A CA 1
ATOM 2395 C C . ASN A 1 301 ? 12.910 47.574 3.880 1.00 69.19 301 ASN A C 1
ATOM 2397 O O . ASN A 1 301 ? 13.329 46.743 3.073 1.00 69.19 301 ASN A O 1
ATOM 2401 N N . ARG A 1 302 ? 13.718 48.517 4.388 1.00 58.22 302 ARG A N 1
ATOM 2402 C CA . ARG A 1 302 ? 15.135 48.684 3.989 1.00 58.22 302 ARG A CA 1
ATOM 2403 C C . ARG A 1 302 ? 16.047 47.512 4.378 1.00 58.22 302 ARG A C 1
ATOM 2405 O O . ARG A 1 302 ? 17.148 47.422 3.852 1.00 58.22 302 ARG A O 1
ATOM 2412 N N . ASP A 1 303 ? 15.603 46.653 5.290 1.00 59.88 303 ASP A N 1
ATOM 2413 C CA . ASP A 1 303 ? 16.264 45.405 5.693 1.00 59.88 303 ASP A CA 1
ATOM 2414 C C . ASP A 1 303 ? 15.803 44.185 4.863 1.00 59.88 303 ASP A C 1
ATOM 2416 O O . ASP A 1 303 ? 16.186 43.056 5.153 1.00 59.88 303 ASP A O 1
ATOM 2420 N N . GLY A 1 304 ? 14.965 44.396 3.839 1.00 62.00 304 GLY A N 1
ATOM 2421 C CA . GLY A 1 304 ? 14.388 43.342 3.003 1.00 62.00 304 GLY A CA 1
ATOM 2422 C C . GLY A 1 304 ? 13.156 42.650 3.598 1.00 62.00 304 GLY A C 1
ATOM 2423 O O . GLY A 1 304 ? 12.523 41.853 2.899 1.00 62.00 304 GLY A O 1
ATOM 2424 N N . THR A 1 305 ? 12.772 42.953 4.846 1.00 70.06 305 THR A N 1
ATOM 2425 C CA . THR A 1 305 ? 11.580 42.366 5.479 1.00 70.06 305 THR A CA 1
ATOM 2426 C C . THR A 1 305 ? 10.288 42.891 4.850 1.00 70.06 305 THR A C 1
ATOM 2428 O O . THR A 1 305 ? 10.234 44.000 4.322 1.00 70.06 305 THR A O 1
ATOM 2431 N N . VAL A 1 306 ? 9.216 42.098 4.897 1.00 77.38 306 VAL A N 1
ATOM 2432 C CA . VAL A 1 306 ? 7.909 42.505 4.359 1.00 77.38 306 VAL A CA 1
ATOM 2433 C C . VAL A 1 306 ? 7.243 43.530 5.285 1.00 77.38 306 VAL A C 1
ATOM 2435 O O . VAL A 1 306 ? 7.156 43.315 6.497 1.00 77.38 306 VAL A O 1
ATOM 2438 N N . LYS A 1 307 ? 6.761 44.640 4.717 1.00 81.69 307 LYS A N 1
ATOM 2439 C CA . LYS A 1 307 ? 6.052 45.707 5.431 1.00 81.69 307 LYS A CA 1
ATOM 2440 C C . LYS A 1 307 ? 4.542 45.473 5.357 1.00 81.69 307 LYS A C 1
ATOM 2442 O O . LYS A 1 307 ? 3.951 45.559 4.279 1.00 81.69 307 LYS A O 1
ATOM 2447 N N . TYR A 1 308 ? 3.923 45.225 6.506 1.00 86.19 308 TYR A N 1
ATOM 2448 C CA . TYR A 1 308 ? 2.474 45.070 6.614 1.00 86.19 308 TYR A CA 1
ATOM 2449 C C . TYR A 1 308 ? 1.792 46.403 6.925 1.00 86.19 308 TYR A C 1
ATOM 2451 O O . TYR A 1 308 ? 2.374 47.290 7.557 1.00 86.19 308 TYR A O 1
ATOM 2459 N N . GLU A 1 309 ? 0.530 46.522 6.531 1.00 83.44 309 GLU A N 1
ATOM 2460 C CA . GLU A 1 309 ? -0.353 47.607 6.953 1.00 83.44 309 GLU A CA 1
ATOM 2461 C C . GLU A 1 309 ? -1.779 47.115 7.223 1.00 83.44 309 GLU A C 1
ATOM 2463 O O . GLU A 1 309 ? -2.124 45.959 6.976 1.00 83.44 309 GLU A O 1
ATOM 2468 N N . VAL A 1 310 ? -2.596 47.984 7.816 1.00 83.19 310 VAL A N 1
ATOM 2469 C CA . VAL A 1 310 ? -4.014 47.721 8.092 1.00 83.19 310 VAL A CA 1
ATOM 2470 C C . VAL A 1 310 ? -4.779 47.944 6.792 1.00 83.19 310 VAL A C 1
ATOM 2472 O O . VAL A 1 310 ? -4.644 49.014 6.200 1.00 83.19 310 VAL A O 1
ATOM 2475 N N . SER A 1 311 ? -5.572 46.969 6.347 1.00 82.06 311 SER A N 1
ATOM 2476 C CA . SER A 1 311 ? -6.260 47.084 5.057 1.00 82.06 311 SER A CA 1
ATOM 2477 C C . SER A 1 311 ? -7.299 48.215 5.059 1.00 82.06 311 SER A C 1
ATOM 2479 O O . SER A 1 311 ? -7.966 48.491 6.065 1.00 82.06 311 SER A O 1
ATOM 2481 N N . THR A 1 312 ? -7.504 48.838 3.898 1.00 73.38 312 THR A N 1
ATOM 2482 C CA . THR A 1 312 ? -8.570 49.833 3.712 1.00 73.38 312 THR A CA 1
ATOM 2483 C C . THR A 1 312 ? -9.957 49.215 3.935 1.00 73.38 312 THR A C 1
ATOM 2485 O O . THR A 1 312 ? -10.830 49.870 4.503 1.00 73.38 312 THR A O 1
ATOM 2488 N N . GLU A 1 313 ? -10.148 47.935 3.579 1.00 72.12 313 GLU A N 1
ATOM 2489 C CA . GLU A 1 313 ? -11.382 47.181 3.853 1.00 72.12 313 GLU A CA 1
ATOM 2490 C C . GLU A 1 313 ? -11.694 47.143 5.361 1.00 72.12 313 GLU A C 1
ATOM 2492 O O . GLU A 1 313 ? -12.818 47.441 5.770 1.00 72.12 313 GLU A O 1
ATOM 2497 N N . ALA A 1 314 ? -10.701 46.840 6.206 1.00 75.88 314 ALA A N 1
ATOM 2498 C CA . ALA A 1 314 ? -10.863 46.761 7.657 1.00 75.88 314 ALA A CA 1
ATOM 2499 C C . ALA A 1 314 ? -11.049 48.138 8.315 1.00 75.88 314 ALA A C 1
ATOM 2501 O O . ALA A 1 314 ? -11.832 48.267 9.261 1.00 75.88 314 ALA A O 1
ATOM 2502 N N . ILE A 1 315 ? -10.362 49.171 7.808 1.00 76.19 315 ILE A N 1
ATOM 2503 C CA . ILE A 1 315 ? -10.522 50.558 8.272 1.00 76.19 315 ILE A CA 1
ATOM 2504 C C . ILE A 1 315 ? -11.940 51.059 7.990 1.00 76.19 315 ILE A C 1
ATOM 2506 O O . ILE A 1 315 ? -12.555 51.642 8.880 1.00 76.19 315 ILE A O 1
ATOM 2510 N N . ILE A 1 316 ? -12.485 50.803 6.796 1.00 72.75 316 ILE A N 1
ATOM 2511 C CA . ILE A 1 316 ? -13.864 51.178 6.458 1.00 72.75 316 ILE A CA 1
ATOM 2512 C C . ILE A 1 316 ? -14.848 50.367 7.314 1.00 72.75 316 ILE A C 1
ATOM 2514 O O . ILE A 1 316 ? -15.625 50.953 8.065 1.00 72.75 316 ILE A O 1
ATOM 2518 N N . LYS A 1 317 ? -14.774 49.028 7.262 1.00 71.19 317 LYS A N 1
ATOM 2519 C CA . LYS A 1 317 ? -15.777 48.113 7.842 1.00 71.19 317 LYS A CA 1
ATOM 2520 C C . LYS A 1 317 ? -15.955 48.256 9.358 1.00 71.19 317 LYS A C 1
ATOM 2522 O O . LYS A 1 317 ? -17.071 48.101 9.845 1.00 71.19 317 LYS A O 1
ATOM 2527 N N . PHE A 1 318 ? -14.882 48.557 10.093 1.00 70.81 318 PHE A N 1
ATOM 2528 C CA . PHE A 1 318 ? -14.918 48.715 11.555 1.00 70.81 318 PHE A CA 1
ATOM 2529 C C . PHE A 1 318 ? -14.728 50.165 12.034 1.00 70.81 318 PHE A C 1
ATOM 2531 O O . PHE A 1 318 ? -14.951 50.457 13.209 1.00 70.81 318 PHE A O 1
ATOM 2538 N N . GLY A 1 319 ? -14.349 51.088 11.145 1.00 61.12 319 GLY A N 1
ATOM 2539 C CA . GLY A 1 319 ? -14.274 52.519 11.442 1.00 61.12 319 GLY A CA 1
ATOM 2540 C C . GLY A 1 319 ? -15.643 53.199 11.441 1.00 61.12 319 GLY A C 1
ATOM 2541 O O . GLY A 1 319 ? -15.928 53.974 12.354 1.00 61.12 319 GLY A O 1
ATOM 2542 N N . THR A 1 320 ? -16.515 52.877 10.476 1.00 58.44 320 THR A N 1
ATOM 2543 C CA . THR A 1 320 ? -17.882 53.434 10.416 1.00 58.44 320 THR A CA 1
ATOM 2544 C C . THR A 1 320 ? -18.713 53.014 11.622 1.00 58.44 320 THR A C 1
ATOM 2546 O O . THR A 1 320 ? -19.285 53.871 12.287 1.00 58.44 320 THR A O 1
ATOM 2549 N N . GLN A 1 321 ? -18.665 51.732 11.993 1.00 56.50 321 GLN A N 1
ATOM 2550 C CA . GLN A 1 321 ? -19.364 51.191 13.163 1.00 56.50 321 GLN A CA 1
ATOM 2551 C C . GLN A 1 321 ? -18.948 51.872 14.477 1.00 56.50 321 GLN A C 1
ATOM 2553 O O . GLN A 1 321 ? -19.753 51.983 15.398 1.00 56.50 321 GLN A O 1
ATOM 2558 N N . GLN A 1 322 ? -17.704 52.358 14.585 1.00 52.84 322 GLN A N 1
ATOM 2559 C CA . GLN A 1 322 ? -17.289 53.178 15.727 1.00 52.84 322 GLN A CA 1
ATOM 2560 C C . GLN A 1 322 ? -17.812 54.611 15.660 1.00 52.84 322 GLN A C 1
ATOM 2562 O O . GLN A 1 322 ? -18.148 55.157 16.707 1.00 52.84 322 GLN A O 1
ATOM 2567 N N . ALA A 1 323 ? -17.885 55.214 14.471 1.00 52.44 323 ALA A N 1
ATOM 2568 C CA . ALA A 1 323 ? -18.486 56.531 14.301 1.00 52.44 323 ALA A CA 1
ATOM 2569 C C . ALA A 1 323 ? -19.979 56.495 14.660 1.00 52.44 323 ALA A C 1
ATOM 2571 O O . ALA A 1 323 ? -20.409 57.291 15.485 1.00 52.44 323 ALA A O 1
ATOM 2572 N N . GLU A 1 324 ? -20.727 55.514 14.147 1.00 56.28 324 GLU A N 1
ATOM 2573 C CA . GLU A 1 324 ? -22.145 55.286 14.456 1.00 56.28 324 GLU A CA 1
ATOM 2574 C C . GLU A 1 324 ? -22.365 55.154 15.969 1.00 56.28 324 GLU A C 1
ATOM 2576 O O . GLU A 1 324 ? -23.062 55.975 16.563 1.00 56.28 324 GLU A O 1
ATOM 2581 N N . LYS A 1 325 ? -21.672 54.214 16.629 1.00 56.44 325 LYS A N 1
ATOM 2582 C CA . LYS A 1 325 ? -21.808 53.993 18.081 1.00 56.44 325 LYS A CA 1
ATOM 2583 C C . LYS A 1 325 ? -21.369 55.189 18.927 1.00 56.44 325 LYS A C 1
ATOM 2585 O O . LYS A 1 325 ? -21.933 55.441 19.995 1.00 56.44 325 LYS A O 1
ATOM 2590 N N . ALA A 1 326 ? -20.361 55.938 18.477 1.00 54.44 326 ALA A N 1
ATOM 2591 C CA . ALA A 1 326 ? -19.957 57.179 19.128 1.00 54.44 326 ALA A CA 1
ATOM 2592 C C . ALA A 1 326 ? -21.032 58.263 18.975 1.00 54.44 326 ALA A C 1
ATOM 2594 O O . ALA A 1 326 ? -21.336 58.938 19.955 1.00 54.44 326 ALA A O 1
ATOM 2595 N N . THR A 1 327 ? -21.646 58.398 17.796 1.00 55.47 327 THR A N 1
ATOM 2596 C CA . THR A 1 327 ? -22.753 59.329 17.545 1.00 55.47 327 THR A CA 1
ATOM 2597 C C . THR A 1 327 ? -23.995 58.956 18.356 1.00 55.47 327 THR A C 1
ATOM 2599 O O . THR A 1 327 ? -24.552 59.834 19.007 1.00 55.47 327 THR A O 1
ATOM 2602 N N . GLU A 1 328 ? -24.378 57.677 18.420 1.00 60.28 328 GLU A N 1
ATOM 2603 C CA . GLU A 1 328 ? -25.449 57.178 19.299 1.00 60.28 328 GLU A CA 1
ATOM 2604 C C . GLU A 1 328 ? -25.185 57.535 20.769 1.00 60.28 328 GLU A C 1
ATOM 2606 O O . GLU A 1 328 ? -26.053 58.086 21.443 1.00 60.28 328 GLU A O 1
ATOM 2611 N N . THR A 1 329 ? -23.962 57.297 21.255 1.00 65.62 329 THR A N 1
ATOM 2612 C CA . THR A 1 329 ? -23.563 57.625 22.635 1.00 65.62 329 THR A CA 1
ATOM 2613 C C . THR A 1 329 ? -23.604 59.137 22.898 1.00 65.62 329 THR A C 1
ATOM 2615 O O . THR A 1 329 ? -23.975 59.571 23.988 1.00 65.62 329 THR A O 1
ATOM 2618 N N . LEU A 1 330 ? -23.249 59.959 21.904 1.00 63.66 330 LEU A N 1
ATOM 2619 C CA . LEU A 1 330 ? -23.263 61.423 22.002 1.00 63.66 330 LEU A CA 1
ATOM 2620 C C . LEU A 1 330 ? -24.697 61.983 21.955 1.00 63.66 330 LEU A C 1
ATOM 2622 O O . LEU A 1 330 ? -25.010 62.895 22.716 1.00 63.66 330 LEU A O 1
ATOM 2626 N N . ILE A 1 331 ? -25.585 61.394 21.147 1.00 65.94 331 ILE A N 1
ATOM 2627 C CA . ILE A 1 331 ? -27.026 61.697 21.119 1.00 65.94 331 ILE A CA 1
ATOM 2628 C C . ILE A 1 331 ? -27.679 61.301 22.447 1.00 65.94 331 ILE A C 1
ATOM 2630 O O . ILE A 1 331 ? -28.353 62.128 23.057 1.00 65.94 331 ILE A O 1
ATOM 2634 N N . ALA A 1 332 ? -27.437 60.081 22.937 1.00 66.81 332 ALA A N 1
ATOM 2635 C CA . ALA A 1 332 ? -27.955 59.615 24.223 1.00 66.81 332 ALA A CA 1
ATOM 2636 C C . ALA A 1 332 ? -27.479 60.511 25.377 1.00 66.81 332 ALA A C 1
ATOM 2638 O O . ALA A 1 332 ? -28.265 60.864 26.256 1.00 66.81 332 ALA A O 1
ATOM 2639 N N . LYS A 1 333 ? -26.215 60.960 25.340 1.00 69.88 333 LYS A N 1
ATOM 2640 C CA . LYS A 1 333 ? -25.705 61.924 26.316 1.00 69.88 333 LYS A CA 1
ATOM 2641 C C . LYS A 1 333 ? -26.366 63.300 26.183 1.00 69.88 333 LYS A C 1
ATOM 2643 O O . LYS A 1 333 ? -26.776 63.845 27.197 1.00 69.88 333 LYS A O 1
ATOM 2648 N N . GLN A 1 334 ? -26.537 63.842 24.975 1.00 64.94 334 GLN A N 1
ATOM 2649 C CA . GLN A 1 334 ? -27.267 65.106 24.785 1.00 64.94 334 GLN A CA 1
ATOM 2650 C C . GLN A 1 334 ? -28.723 65.016 25.260 1.00 64.94 334 GLN A C 1
ATOM 2652 O O . GLN A 1 334 ? -29.237 65.982 25.816 1.00 64.94 334 GLN A O 1
ATOM 2657 N N . GLN A 1 335 ? -29.382 63.869 25.083 1.00 68.38 335 GLN A N 1
ATOM 2658 C CA . GLN A 1 335 ? -30.737 63.627 25.582 1.00 68.38 335 GLN A CA 1
ATOM 2659 C C . GLN A 1 335 ? -30.775 63.554 27.116 1.00 68.38 335 GLN A C 1
ATOM 2661 O O . GLN A 1 335 ? -31.657 64.161 27.718 1.00 68.38 335 GLN A O 1
ATOM 2666 N N . ALA A 1 336 ? -29.797 62.902 27.754 1.00 67.06 336 ALA A N 1
ATOM 2667 C CA . ALA A 1 336 ? -29.656 62.893 29.211 1.00 67.06 336 ALA A CA 1
ATOM 2668 C C . ALA A 1 336 ? -29.342 64.295 29.774 1.00 67.06 336 ALA A C 1
ATOM 2670 O O . ALA A 1 336 ? -30.018 64.752 30.693 1.00 67.06 336 ALA A O 1
ATOM 2671 N N . ASP A 1 337 ? -28.391 65.018 29.172 1.00 68.44 337 ASP A N 1
ATOM 2672 C CA . ASP A 1 337 ? -28.032 66.391 29.547 1.00 68.44 337 ASP A CA 1
ATOM 2673 C C . ASP A 1 337 ? -29.241 67.348 29.369 1.00 68.44 337 ASP A C 1
ATOM 2675 O O . ASP A 1 337 ? -29.471 68.223 30.207 1.00 68.44 337 ASP A O 1
ATOM 2679 N N . GLN A 1 338 ? -30.071 67.157 28.330 1.00 63.62 338 GLN A N 1
ATOM 2680 C CA . GLN A 1 338 ? -31.338 67.885 28.150 1.00 63.62 338 GLN A CA 1
ATOM 2681 C C . GLN A 1 338 ? -32.405 67.498 29.183 1.00 63.62 338 GLN A C 1
ATOM 2683 O O . GLN A 1 338 ? -33.095 68.385 29.686 1.00 63.62 338 GLN A O 1
ATOM 2688 N N . GLN A 1 339 ? -32.548 66.214 29.527 1.00 59.66 339 GLN A N 1
ATOM 2689 C CA . GLN A 1 339 ? -33.483 65.765 30.564 1.00 59.66 339 GLN A CA 1
ATOM 2690 C C . GLN A 1 339 ? -33.092 66.299 31.948 1.00 59.66 339 GLN A C 1
ATOM 2692 O O . GLN A 1 339 ? -33.958 66.794 32.667 1.00 59.66 339 GLN A O 1
ATOM 2697 N N . GLU A 1 340 ? -31.804 66.302 32.301 1.00 67.88 340 GLU A N 1
ATOM 2698 C CA . GLU A 1 340 ? -31.322 66.941 33.531 1.00 67.88 340 GLU A CA 1
ATOM 2699 C C . GLU A 1 340 ? -31.529 68.462 33.528 1.00 67.88 340 GLU A C 1
ATOM 2701 O O . GLU A 1 340 ? -31.894 69.036 34.557 1.00 67.88 340 GLU A O 1
ATOM 2706 N N . HIS A 1 341 ? -31.316 69.130 32.389 1.00 63.22 341 HIS A N 1
ATOM 2707 C CA . HIS A 1 341 ? -31.558 70.568 32.255 1.00 63.22 341 HIS A CA 1
ATOM 2708 C C . HIS A 1 341 ? -33.050 70.910 32.405 1.00 63.22 341 HIS A C 1
ATOM 2710 O O . HIS A 1 341 ? -33.400 71.859 33.105 1.00 63.22 341 HIS A O 1
ATOM 2716 N N . TRP A 1 342 ? -33.936 70.104 31.811 1.00 55.38 342 TRP A N 1
ATOM 2717 C CA . TRP A 1 342 ? -35.386 70.230 31.962 1.00 55.38 342 TRP A CA 1
ATOM 2718 C C . TRP A 1 342 ? -35.823 69.982 33.412 1.00 55.38 342 TRP A C 1
ATOM 2720 O O . TRP A 1 342 ? -36.562 70.788 33.976 1.00 55.38 342 TRP A O 1
ATOM 2730 N N . ALA A 1 343 ? -35.321 68.916 34.045 1.00 58.44 343 ALA A N 1
ATOM 2731 C CA . ALA A 1 343 ? -35.631 68.572 35.433 1.00 58.44 343 ALA A CA 1
ATOM 2732 C C . ALA A 1 343 ? -35.151 69.639 36.435 1.00 58.44 343 ALA A C 1
ATOM 2734 O O . ALA A 1 343 ? -35.849 69.925 37.405 1.00 58.44 343 ALA A O 1
ATOM 2735 N N . ARG A 1 344 ? -33.995 70.276 36.190 1.00 57.22 344 ARG A N 1
ATOM 2736 C CA . ARG A 1 344 ? -33.509 71.399 37.013 1.00 57.22 344 ARG A CA 1
ATOM 2737 C C . ARG A 1 344 ? -34.314 72.686 36.823 1.00 57.22 344 ARG A C 1
ATOM 2739 O O . ARG A 1 344 ? -34.466 73.432 37.787 1.00 57.22 344 ARG A O 1
ATOM 2746 N N . ASN A 1 345 ? -34.833 72.944 35.622 1.00 59.59 345 ASN A N 1
ATOM 2747 C CA . ASN A 1 345 ? -35.525 74.197 35.303 1.00 59.59 345 ASN A CA 1
ATOM 2748 C C . ASN A 1 345 ? -37.056 74.150 35.473 1.00 59.59 345 ASN A C 1
ATOM 2750 O O . ASN A 1 345 ? -37.687 75.202 35.405 1.00 59.59 345 ASN A O 1
ATOM 2754 N N . ASN A 1 346 ? -37.667 72.981 35.706 1.00 53.91 346 ASN A N 1
ATOM 2755 C CA . ASN A 1 346 ? -39.122 72.847 35.874 1.00 53.91 346 ASN A CA 1
ATOM 2756 C C . ASN A 1 346 ? -39.496 71.911 37.052 1.00 53.91 346 ASN A C 1
ATOM 2758 O O . ASN A 1 346 ? -39.864 70.756 36.835 1.00 53.91 346 ASN A O 1
ATOM 2762 N N . PRO A 1 347 ? -39.422 72.380 38.318 1.00 52.00 347 PRO A N 1
ATOM 2763 C CA . PRO A 1 347 ? -39.547 71.504 39.490 1.00 52.00 347 PRO A CA 1
ATOM 2764 C C . PRO A 1 347 ? -40.981 71.096 39.878 1.00 52.00 347 PRO A C 1
ATOM 2766 O O . PRO A 1 347 ? -41.146 70.347 40.839 1.00 52.00 347 PRO A O 1
ATOM 2769 N N . VAL A 1 348 ? -42.026 71.620 39.217 1.00 44.62 348 VAL A N 1
ATOM 2770 C CA . VAL A 1 348 ? -43.420 71.486 39.686 1.00 44.62 348 VAL A CA 1
ATOM 2771 C C . VAL A 1 348 ? -44.413 71.224 38.549 1.00 44.62 348 VAL A C 1
ATOM 2773 O O . VAL A 1 348 ? -44.909 72.156 37.922 1.00 44.62 348 VAL A O 1
ATOM 2776 N N . CYS A 1 349 ? -44.821 69.963 38.385 1.00 35.19 349 CYS A N 1
ATOM 2777 C CA . CYS A 1 349 ? -46.245 69.642 38.236 1.00 35.19 349 CYS A CA 1
ATOM 2778 C C . CYS A 1 349 ? -46.526 68.167 38.560 1.00 35.19 349 CYS A C 1
ATOM 2780 O O . CYS A 1 349 ? -46.022 67.261 37.900 1.00 35.19 349 CYS A O 1
ATOM 2782 N N . SER A 1 350 ? -47.343 67.923 39.582 1.00 35.00 350 SER A N 1
ATOM 2783 C CA . SER A 1 350 ? -47.789 66.590 39.989 1.00 35.00 350 SER A CA 1
ATOM 2784 C C . SER A 1 350 ? -49.102 66.205 39.304 1.00 35.00 350 SER A C 1
ATOM 2786 O O . SER A 1 350 ? -50.062 66.962 39.411 1.00 35.00 350 SER A O 1
ATOM 2788 N N . SER A 1 351 ? -49.168 64.980 38.762 1.00 42.25 351 SER A N 1
ATOM 2789 C CA . SER A 1 351 ? -50.386 64.175 38.505 1.00 42.25 351 SER A CA 1
ATOM 2790 C C . SER A 1 351 ? -51.523 64.748 37.626 1.00 42.25 351 SER A C 1
ATOM 2792 O O . SER A 1 351 ? -51.954 65.885 37.754 1.00 42.25 351 SER A O 1
ATOM 2794 N N . SER A 1 352 ? -52.113 63.866 36.805 1.00 38.19 352 SER A N 1
ATOM 2795 C CA . SER A 1 352 ? -53.403 64.045 36.100 1.00 38.19 352 SER A CA 1
ATOM 2796 C C . SER A 1 352 ? -53.549 65.269 35.173 1.00 38.19 352 SER A C 1
ATOM 2798 O O . SER A 1 352 ? -54.177 66.256 35.539 1.00 38.19 352 SER A O 1
ATOM 2800 N N . ASN A 1 353 ? -53.040 65.129 33.936 1.00 37.34 353 ASN A N 1
ATOM 2801 C CA . ASN A 1 353 ? -53.696 65.479 32.647 1.00 37.34 353 ASN A CA 1
ATOM 2802 C C . ASN A 1 353 ? -52.706 65.884 31.535 1.00 37.34 353 ASN A C 1
ATOM 2804 O O . ASN A 1 353 ? -52.781 66.973 30.975 1.00 37.34 353 ASN A O 1
ATOM 2808 N N . PHE A 1 354 ? -51.824 64.957 31.142 1.00 31.64 354 PHE A N 1
ATOM 2809 C CA . PHE A 1 354 ? -51.125 65.020 29.845 1.00 31.64 354 PHE A CA 1
ATOM 2810 C C . PHE A 1 354 ? -51.209 63.696 29.058 1.00 31.64 354 PHE A C 1
ATOM 2812 O O . PHE A 1 354 ? -50.355 63.367 28.241 1.00 31.64 354 PHE A O 1
ATOM 2819 N N . LEU A 1 355 ? -52.279 62.927 29.296 1.00 35.62 355 LEU A N 1
ATOM 2820 C CA . LEU A 1 355 ? -52.543 61.616 28.681 1.00 35.62 355 LEU A CA 1
ATOM 2821 C C . LEU A 1 355 ? -53.156 61.703 27.264 1.00 35.62 355 LEU A C 1
ATOM 2823 O O . LEU A 1 355 ? -53.625 60.705 26.724 1.00 35.62 355 LEU A O 1
ATOM 2827 N N . ALA A 1 356 ? -53.168 62.894 26.660 1.00 37.00 356 ALA A N 1
ATOM 2828 C CA . ALA A 1 356 ? -53.893 63.189 25.427 1.00 37.00 356 ALA A CA 1
ATOM 2829 C C . ALA A 1 356 ? -53.045 63.997 24.427 1.00 37.00 356 ALA A C 1
ATOM 2831 O O . ALA A 1 356 ? -53.354 65.152 24.156 1.00 37.00 356 ALA A O 1
ATOM 2832 N N . LEU A 1 357 ? -51.981 63.378 23.885 1.00 34.41 357 LEU A N 1
ATOM 2833 C CA . LEU A 1 357 ? -51.559 63.560 22.477 1.00 34.41 357 LEU A CA 1
ATOM 2834 C C . LEU A 1 357 ? -50.441 62.595 22.033 1.00 34.41 357 LEU A C 1
ATOM 2836 O O . LEU A 1 357 ? -50.513 62.065 20.930 1.00 34.41 357 LEU A O 1
ATOM 2840 N N . ASN A 1 358 ? -49.468 62.264 22.892 1.00 33.28 358 ASN A N 1
ATOM 2841 C CA . ASN A 1 358 ? -48.365 61.343 22.549 1.00 33.28 358 ASN A CA 1
ATOM 2842 C C . ASN A 1 358 ? -48.677 59.863 22.858 1.00 33.28 358 ASN A C 1
ATOM 2844 O O . ASN A 1 358 ? -47.860 59.143 23.424 1.00 33.28 358 ASN A O 1
ATOM 2848 N N . HIS A 1 359 ? -49.868 59.390 22.477 1.00 38.81 359 HIS A N 1
ATOM 2849 C CA . HIS A 1 359 ? -50.316 58.015 22.762 1.00 38.81 359 HIS A CA 1
ATOM 2850 C C . HIS A 1 359 ? -49.843 56.965 21.724 1.00 38.81 359 HIS A C 1
ATOM 2852 O O . HIS A 1 359 ? -50.237 55.799 21.783 1.00 38.81 359 HIS A O 1
ATOM 2858 N N . HIS A 1 360 ? -48.976 57.358 20.783 1.00 37.19 360 HIS A N 1
ATOM 2859 C CA . HIS A 1 360 ? -48.379 56.491 19.764 1.00 37.19 360 HIS A CA 1
ATOM 2860 C C . HIS A 1 360 ? -46.867 56.741 19.637 1.00 37.19 360 HIS A C 1
ATOM 2862 O O . HIS A 1 360 ? -46.471 57.706 18.994 1.00 37.19 360 HIS A O 1
ATOM 2868 N N . GLN A 1 361 ? -46.051 55.841 20.211 1.00 34.94 361 GLN A N 1
ATOM 2869 C CA . GLN A 1 361 ? -44.862 55.185 19.604 1.00 34.94 361 GLN A CA 1
ATOM 2870 C C . GLN A 1 361 ? -43.886 54.605 20.652 1.00 34.94 361 GLN A C 1
ATOM 2872 O O . GLN A 1 361 ? -43.195 53.637 20.351 1.00 34.94 361 GLN A O 1
ATOM 2877 N N . THR A 1 362 ? -43.861 55.110 21.890 1.00 32.12 362 THR A N 1
ATOM 2878 C CA . THR A 1 362 ? -42.811 54.811 22.893 1.00 32.12 362 THR A CA 1
ATOM 2879 C C . THR A 1 362 ? -43.222 53.858 24.033 1.00 32.12 362 THR A C 1
ATOM 2881 O O . THR A 1 362 ? -42.709 53.957 25.142 1.00 32.12 362 THR A O 1
ATOM 2884 N N . SER A 1 363 ? -44.120 52.897 23.778 1.00 33.22 363 SER A N 1
ATOM 2885 C CA . SER A 1 363 ? -44.606 51.924 24.786 1.00 33.22 363 SER A CA 1
ATOM 2886 C C . SER A 1 363 ? -44.483 50.441 24.382 1.00 33.22 363 SER A C 1
ATOM 2888 O O . SER A 1 363 ? -45.167 49.588 24.944 1.00 33.22 363 SER A O 1
ATOM 2890 N N . ARG A 1 364 ? -43.619 50.113 23.406 1.00 33.06 364 ARG A N 1
ATOM 2891 C CA . ARG A 1 364 ? -43.455 48.741 22.864 1.00 33.06 364 ARG A CA 1
ATOM 2892 C C . ARG A 1 364 ? -42.078 48.084 23.056 1.00 33.06 364 ARG A C 1
ATOM 2894 O O . ARG A 1 364 ? -41.921 46.946 22.633 1.00 33.06 364 ARG A O 1
ATOM 2901 N N . SER A 1 365 ? -41.101 48.760 23.664 1.00 35.03 365 SER A N 1
ATOM 2902 C CA . SER A 1 365 ? -39.708 48.273 23.769 1.00 35.03 365 SER A CA 1
ATOM 2903 C C . SER A 1 365 ? -39.171 48.081 25.194 1.00 35.03 365 SER A C 1
ATOM 2905 O O . SER A 1 365 ? -38.125 47.464 25.357 1.00 35.03 365 SER A O 1
ATOM 2907 N N . ALA A 1 366 ? -39.853 48.600 26.221 1.00 35.16 366 ALA A N 1
ATOM 2908 C CA . ALA A 1 366 ? -39.470 48.398 27.625 1.00 35.16 366 ALA A CA 1
ATOM 2909 C C . ALA A 1 366 ? -40.252 47.240 28.270 1.00 35.16 366 ALA A C 1
ATOM 2911 O O . ALA A 1 366 ? -39.684 46.403 28.963 1.00 35.16 366 ALA A O 1
ATOM 2912 N N . THR A 1 367 ? -41.551 47.153 27.976 1.00 40.28 367 THR A N 1
ATOM 2913 C CA . THR A 1 367 ? -42.457 46.113 28.484 1.00 40.28 367 THR A CA 1
ATOM 2914 C C . THR A 1 367 ? -42.156 44.718 27.940 1.00 40.28 367 THR A C 1
ATOM 2916 O O . THR A 1 367 ? -42.500 43.740 28.593 1.00 40.28 367 THR A O 1
ATOM 2919 N N . SER A 1 368 ? -41.496 44.592 26.782 1.00 42.50 368 SER A N 1
ATOM 2920 C CA . SER A 1 368 ? -41.160 43.289 26.193 1.00 42.50 368 SER A CA 1
ATOM 2921 C C . SER A 1 368 ? -40.264 42.449 27.101 1.00 42.50 368 SER A C 1
ATOM 2923 O O . SER A 1 368 ? -40.521 41.264 27.272 1.00 42.50 368 SER A O 1
ATOM 2925 N N . ASN A 1 369 ? -39.235 43.050 27.701 1.00 46.56 369 ASN A N 1
ATOM 2926 C CA . ASN A 1 369 ? -38.176 42.284 28.359 1.00 46.56 369 ASN A CA 1
ATOM 2927 C C . ASN A 1 369 ? -38.585 41.807 29.759 1.00 46.56 369 ASN A C 1
ATOM 2929 O O . ASN A 1 369 ? -38.250 40.687 30.130 1.00 46.56 369 ASN A O 1
ATOM 2933 N N . GLU A 1 370 ? -39.337 42.613 30.515 1.00 50.53 370 GLU A N 1
ATOM 2934 C CA . GLU A 1 370 ? -39.882 42.172 31.807 1.00 50.53 370 GLU A CA 1
ATOM 2935 C C . GLU A 1 370 ? -40.995 41.130 31.617 1.00 50.53 370 GLU A C 1
ATOM 2937 O O . GLU A 1 370 ? -41.000 40.127 32.326 1.00 50.53 370 GLU A O 1
ATOM 2942 N N . ILE A 1 371 ? -41.863 41.285 30.604 1.00 57.84 371 ILE A N 1
ATOM 2943 C CA . ILE A 1 371 ? -42.890 40.279 30.280 1.00 57.84 371 ILE A CA 1
ATOM 2944 C C . ILE A 1 371 ? -42.250 38.970 29.791 1.00 57.84 371 ILE A C 1
ATOM 2946 O O . ILE A 1 371 ? -42.688 37.904 30.210 1.00 57.84 371 ILE A O 1
ATOM 2950 N N . MET A 1 372 ? -41.203 39.016 28.957 1.00 56.72 372 MET A N 1
ATOM 2951 C CA . MET A 1 372 ? -40.477 37.805 28.543 1.00 56.72 372 MET A CA 1
ATOM 2952 C C . MET A 1 372 ? -39.836 37.091 29.737 1.00 56.72 372 MET A C 1
ATOM 2954 O O . MET A 1 372 ? -40.090 35.906 29.924 1.00 56.72 372 MET A O 1
ATOM 2958 N N . ALA A 1 373 ? -39.094 37.803 30.592 1.00 62.94 373 ALA A N 1
ATOM 2959 C CA . ALA A 1 373 ? -38.470 37.203 31.773 1.00 62.94 373 ALA A CA 1
ATOM 2960 C C . ALA A 1 373 ? -39.501 36.640 32.774 1.00 62.94 373 ALA A C 1
ATOM 2962 O O . ALA A 1 373 ? -39.243 35.633 33.431 1.00 62.94 373 ALA A O 1
ATOM 2963 N N . GLU A 1 374 ? -40.682 37.258 32.893 1.00 70.75 374 GLU A N 1
ATOM 2964 C CA . GLU A 1 374 ? -41.782 36.732 33.706 1.00 70.75 374 GLU A CA 1
ATOM 2965 C C . GLU A 1 374 ? -42.430 35.478 33.090 1.00 70.75 374 GLU A C 1
ATOM 2967 O O . GLU A 1 374 ? -42.799 34.561 33.827 1.00 70.75 374 GLU A O 1
ATOM 2972 N N . THR A 1 375 ? -42.545 35.406 31.761 1.00 72.69 375 THR A N 1
ATOM 2973 C CA . THR A 1 375 ? -43.028 34.211 31.050 1.00 72.69 375 THR A CA 1
ATOM 2974 C C . THR A 1 375 ? -42.029 33.059 31.159 1.00 72.69 375 THR A C 1
ATOM 2976 O O . THR A 1 375 ? -42.418 31.977 31.585 1.00 72.69 375 THR A O 1
ATOM 2979 N N . GLU A 1 376 ? -40.743 33.297 30.887 1.00 76.81 376 GLU A N 1
ATOM 2980 C CA . GLU A 1 376 ? -39.672 32.295 31.016 1.00 76.81 376 GLU A CA 1
ATOM 2981 C C . GLU A 1 376 ? -39.605 31.724 32.445 1.00 76.81 376 GLU A C 1
ATOM 2983 O O . GLU A 1 376 ? -39.557 30.509 32.634 1.00 76.81 376 GLU A O 1
ATOM 2988 N N . LEU A 1 377 ? -39.686 32.575 33.480 1.00 78.44 377 LEU A N 1
ATOM 2989 C CA . LEU A 1 377 ? -39.757 32.108 34.871 1.00 78.44 377 LEU A CA 1
ATOM 2990 C C . LEU A 1 377 ? -40.977 31.212 35.138 1.00 78.44 377 LEU A C 1
ATOM 2992 O O . LEU A 1 377 ? -40.860 30.248 35.892 1.00 78.44 377 LEU A O 1
ATOM 2996 N N . LYS A 1 378 ? -42.139 31.495 34.538 1.00 76.06 378 LYS A N 1
ATOM 2997 C CA . LYS A 1 378 ? -43.343 30.661 34.691 1.00 76.06 378 LYS A CA 1
ATOM 2998 C C . LYS A 1 378 ? -43.232 29.336 33.936 1.00 76.06 378 LYS A C 1
ATOM 3000 O O . LYS A 1 378 ? -43.717 28.331 34.446 1.00 76.06 378 LYS A O 1
ATOM 3005 N N . GLU A 1 379 ? -42.571 29.313 32.781 1.00 79.00 379 GLU A N 1
ATOM 3006 C CA . GLU A 1 379 ? -42.320 28.087 32.014 1.00 79.00 379 GLU A CA 1
ATOM 3007 C C . GLU A 1 379 ? -41.353 27.141 32.741 1.00 79.00 379 GLU A C 1
ATOM 3009 O O . GLU A 1 379 ? -41.615 25.942 32.799 1.00 79.00 379 GLU A O 1
ATOM 3014 N N . PHE A 1 380 ? -40.279 27.657 33.352 1.00 77.69 380 PHE A N 1
ATOM 3015 C CA . PHE A 1 380 ? -39.313 26.814 34.070 1.00 77.69 380 PHE A CA 1
ATOM 3016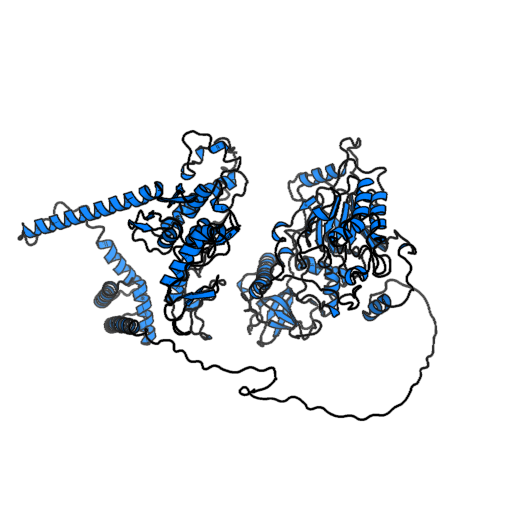 C C . PHE A 1 380 ? -39.770 26.401 35.479 1.00 77.69 380 PHE A C 1
ATOM 3018 O O . PHE A 1 380 ? -39.529 25.269 35.886 1.00 77.69 380 PHE A O 1
ATOM 3025 N N . PHE A 1 381 ? -40.418 27.289 36.243 1.00 75.31 381 PHE A N 1
ATOM 3026 C CA . PHE A 1 381 ? -40.731 27.047 37.662 1.00 75.31 381 PHE A CA 1
ATOM 3027 C C . PHE A 1 381 ? -42.176 26.574 37.937 1.00 75.31 381 PHE A C 1
ATOM 3029 O O . PHE A 1 381 ? -42.585 26.539 39.098 1.00 75.31 381 PHE A O 1
ATOM 3036 N N . THR A 1 382 ? -42.959 26.195 36.919 1.00 69.06 382 THR A N 1
ATOM 3037 C CA . THR A 1 382 ? -44.275 25.548 37.115 1.00 69.06 382 THR A CA 1
ATOM 3038 C C . THR A 1 382 ? -44.382 24.213 36.376 1.00 69.06 382 THR A C 1
ATOM 3040 O O . THR A 1 382 ? -43.566 23.872 35.524 1.00 69.06 382 THR A O 1
ATOM 3043 N N . SER A 1 383 ? -45.396 23.414 36.714 1.00 56.59 383 SER A N 1
ATOM 3044 C CA . SER A 1 383 ? -45.771 22.218 35.953 1.00 56.59 383 SER A CA 1
ATOM 3045 C C . SER A 1 383 ? -47.259 21.926 36.130 1.00 56.59 383 SER A C 1
ATOM 3047 O O . SER A 1 383 ? -47.720 21.586 37.219 1.00 56.59 383 SER A O 1
ATOM 3049 N N . GLY A 1 384 ? -48.012 22.061 35.038 1.00 57.97 384 GLY A N 1
ATOM 3050 C CA . GLY A 1 384 ? -49.473 21.992 35.043 1.00 57.97 384 GLY A CA 1
ATOM 3051 C C . GLY A 1 384 ? -50.143 23.319 35.416 1.00 57.97 384 GLY A C 1
ATOM 3052 O O . GLY A 1 384 ? -49.509 24.367 35.468 1.00 57.97 384 GLY A O 1
ATOM 3053 N N . ASP A 1 385 ? -51.451 23.260 35.661 1.00 49.12 385 ASP A N 1
ATOM 3054 C CA . ASP A 1 385 ? -52.379 24.406 35.681 1.00 49.12 385 ASP A CA 1
ATOM 3055 C C . ASP A 1 385 ? -52.321 25.255 36.980 1.00 49.12 385 ASP A C 1
ATOM 3057 O O . ASP A 1 385 ? -53.340 25.679 37.526 1.00 49.12 385 ASP A O 1
ATOM 3061 N N . LYS A 1 386 ? -51.116 25.454 37.538 1.00 58.62 386 LYS A N 1
ATOM 3062 C CA . LYS A 1 386 ? -50.857 26.209 38.776 1.00 58.62 386 LYS A CA 1
ATOM 3063 C C . LYS A 1 386 ? -49.838 27.322 38.541 1.00 58.62 386 LYS A C 1
ATOM 3065 O O . LYS A 1 386 ? -48.668 27.058 38.280 1.00 58.62 386 LYS A O 1
ATOM 3070 N N . SER A 1 387 ? -50.265 28.569 38.712 1.00 63.56 387 SER A N 1
ATOM 3071 C CA . SER A 1 387 ? -49.385 29.741 38.683 1.00 63.56 387 SER A CA 1
ATOM 3072 C C . SER A 1 387 ? -48.523 29.860 39.944 1.00 63.56 387 SER A C 1
ATOM 3074 O O . SER A 1 387 ? -49.019 29.629 41.047 1.00 63.56 387 SER A O 1
ATOM 3076 N N . LEU A 1 388 ? -47.281 30.332 39.788 1.00 74.00 388 LEU A N 1
ATOM 3077 C CA . LEU A 1 388 ? -46.435 30.800 40.894 1.00 74.00 388 LEU A CA 1
ATOM 3078 C C . LEU A 1 388 ? -47.147 31.859 41.747 1.00 74.00 388 LEU A C 1
ATOM 3080 O O . LEU A 1 388 ? -47.830 32.734 41.210 1.00 74.00 388 LEU A O 1
ATOM 3084 N N . GLU A 1 389 ? -46.913 31.837 43.059 1.00 77.06 389 GLU A N 1
ATOM 3085 C CA . GLU A 1 389 ? -47.307 32.947 43.929 1.00 77.06 389 GLU A CA 1
ATOM 3086 C C . GLU A 1 389 ? -46.469 34.207 43.624 1.00 77.06 389 GLU A C 1
ATOM 3088 O O . GLU A 1 389 ? -45.270 34.102 43.334 1.00 77.06 389 GLU A O 1
ATOM 3093 N N . PRO A 1 390 ? -47.065 35.415 43.692 1.00 77.19 390 PRO A N 1
ATOM 3094 C CA . PRO A 1 390 ? -46.396 36.651 43.281 1.00 77.19 390 PRO A CA 1
ATOM 3095 C C . PRO A 1 390 ? -45.152 36.964 44.124 1.00 77.19 390 PRO A C 1
ATOM 3097 O O . PRO A 1 390 ? -44.148 37.429 43.584 1.00 77.19 390 PRO A O 1
ATOM 3100 N N . ASP A 1 391 ? -45.175 36.647 45.421 1.00 79.94 391 ASP A N 1
ATOM 3101 C CA . ASP A 1 391 ? -44.039 36.835 46.327 1.00 79.94 391 ASP A CA 1
ATOM 3102 C C . ASP A 1 391 ? -42.833 35.982 45.900 1.00 79.94 391 ASP A C 1
ATOM 3104 O O . ASP A 1 391 ? -41.715 36.496 45.810 1.00 79.94 391 ASP A O 1
ATOM 3108 N N . VAL A 1 392 ? -43.064 34.707 45.560 1.00 83.12 392 VAL A N 1
ATOM 3109 C CA . VAL A 1 392 ? -42.039 33.768 45.066 1.00 83.12 392 VAL A CA 1
ATOM 3110 C C . VAL A 1 392 ? -41.427 34.279 43.766 1.00 83.12 392 VAL A C 1
ATOM 3112 O O . VAL A 1 392 ? -40.203 34.363 43.641 1.00 83.12 392 VAL A O 1
ATOM 3115 N N . LEU A 1 393 ? -42.274 34.681 42.817 1.00 83.56 393 LEU A N 1
ATOM 3116 C CA . LEU A 1 393 ? -41.848 35.220 41.528 1.00 83.56 393 LEU A CA 1
ATOM 3117 C C . LEU A 1 393 ? -41.019 36.506 41.697 1.00 83.56 393 LEU A C 1
ATOM 3119 O O . LEU A 1 393 ? -39.983 36.659 41.047 1.00 83.56 393 LEU A O 1
ATOM 3123 N N . SER A 1 394 ? -41.412 37.395 42.616 1.00 83.38 394 SER A N 1
ATOM 3124 C CA . SER A 1 394 ? -40.671 38.629 42.913 1.00 83.38 394 SER A CA 1
ATOM 3125 C C . SER A 1 394 ? -39.278 38.363 43.508 1.00 83.38 394 SER A C 1
ATOM 3127 O O . SER A 1 394 ? -38.307 39.047 43.166 1.00 83.38 394 SER A O 1
ATOM 3129 N N . GLU A 1 395 ? -39.149 37.332 44.351 1.00 84.62 395 GLU A N 1
ATOM 3130 C CA . GLU A 1 395 ? -37.883 36.928 44.964 1.00 84.62 395 GLU A CA 1
ATOM 3131 C C . GLU A 1 395 ? -36.959 36.272 43.919 1.00 84.62 395 GLU A C 1
ATOM 3133 O O . GLU A 1 395 ? -35.777 36.615 43.856 1.00 84.62 395 GLU A O 1
ATOM 3138 N N . LEU A 1 396 ? -37.490 35.432 43.018 1.00 86.00 396 LEU A N 1
ATOM 3139 C CA . LEU A 1 396 ? -36.743 34.874 41.878 1.00 86.00 396 LEU A CA 1
ATOM 3140 C C . LEU A 1 396 ? -36.239 35.982 40.932 1.00 86.00 396 LEU A C 1
ATOM 3142 O O . LEU A 1 396 ? -35.043 36.040 40.637 1.00 86.00 396 LEU A O 1
ATOM 3146 N N . GLN A 1 397 ? -37.096 36.937 40.550 1.00 84.75 397 GLN A N 1
ATOM 3147 C CA . GLN A 1 397 ? -36.698 38.126 39.777 1.00 84.75 397 GLN A CA 1
ATOM 3148 C C . GLN A 1 397 ? -35.692 39.028 40.520 1.00 84.75 397 GLN A C 1
ATOM 3150 O O . GLN A 1 397 ? -34.943 39.783 39.891 1.00 84.75 397 GLN A O 1
ATOM 3155 N N . SER A 1 398 ? -35.659 38.997 41.857 1.00 86.62 398 SER A N 1
ATOM 3156 C CA . SER A 1 398 ? -34.616 39.662 42.645 1.00 86.62 398 SER A CA 1
ATOM 3157 C C . SER A 1 398 ? -33.278 38.926 42.525 1.00 86.62 398 SER A C 1
ATOM 3159 O O . SER A 1 398 ? -32.255 39.577 42.322 1.00 86.62 398 SER A O 1
ATOM 3161 N N . ILE A 1 399 ? -33.266 37.588 42.578 1.00 84.38 399 ILE A N 1
ATOM 3162 C CA . ILE A 1 399 ? -32.042 36.780 42.432 1.00 84.38 399 ILE A CA 1
ATOM 3163 C C . ILE A 1 399 ? -31.467 36.906 41.010 1.00 84.38 399 ILE A C 1
ATOM 3165 O O . ILE A 1 399 ? -30.260 37.107 40.877 1.00 84.38 399 ILE A O 1
ATOM 3169 N N . MET A 1 400 ? -32.307 36.881 39.961 1.00 85.75 400 MET A N 1
ATOM 3170 C CA . MET A 1 400 ? -31.872 37.134 38.574 1.00 85.75 400 MET A CA 1
ATOM 3171 C C . MET A 1 400 ? -31.126 38.468 38.448 1.00 85.75 400 MET A C 1
ATOM 3173 O O . MET A 1 400 ? -30.011 38.508 37.931 1.00 85.75 400 MET A O 1
ATOM 3177 N N . ARG A 1 401 ? -31.714 39.555 38.971 1.00 82.56 401 ARG A N 1
ATOM 3178 C CA . ARG A 1 401 ? -31.149 40.912 38.880 1.00 82.56 401 ARG A CA 1
ATOM 3179 C C . ARG A 1 401 ? -29.918 41.130 39.763 1.00 82.56 401 ARG A C 1
ATOM 3181 O O . ARG A 1 401 ? -29.030 41.870 39.363 1.00 82.56 401 ARG A O 1
ATOM 3188 N N . LEU A 1 402 ? -29.843 40.502 40.939 1.00 78.69 402 LEU A N 1
ATOM 3189 C CA . LEU A 1 402 ? -28.708 40.653 41.864 1.00 78.69 402 LEU A CA 1
ATOM 3190 C C . LEU A 1 402 ? -27.465 39.843 41.466 1.00 78.69 402 LEU A C 1
ATOM 3192 O O . LEU A 1 402 ? -26.367 40.171 41.911 1.00 78.69 402 LEU A O 1
ATOM 3196 N N . HIS A 1 403 ? -27.628 38.788 40.663 1.00 78.12 403 HIS A N 1
ATOM 3197 C CA . HIS A 1 403 ? -26.541 37.879 40.282 1.00 78.12 403 HIS A CA 1
ATOM 3198 C C . HIS A 1 403 ? -26.344 37.745 38.761 1.00 78.12 403 HIS A C 1
ATOM 3200 O O . HIS A 1 403 ? -25.606 36.858 38.335 1.00 78.12 403 HIS A O 1
ATOM 3206 N N . GLU A 1 404 ? -26.997 38.603 37.967 1.00 80.69 404 GLU A N 1
ATOM 3207 C CA . GLU A 1 404 ? -26.963 38.630 36.493 1.00 80.69 404 GLU A CA 1
ATOM 3208 C C . GLU A 1 404 ? -27.240 37.251 35.854 1.00 80.69 404 GLU A C 1
ATOM 3210 O O . GLU A 1 404 ? -26.511 36.782 34.980 1.00 80.69 404 GLU A O 1
ATOM 3215 N N . LEU A 1 405 ? -28.297 36.573 36.322 1.00 81.50 405 LEU A N 1
ATOM 3216 C CA . LEU A 1 405 ? -28.669 35.220 35.881 1.00 81.50 405 LEU A CA 1
ATOM 3217 C C . LEU A 1 405 ? -29.863 35.230 34.924 1.00 81.50 405 LEU A C 1
ATOM 3219 O O . LEU A 1 405 ? -30.831 35.959 35.143 1.00 81.50 405 LEU A O 1
ATOM 3223 N N . SER A 1 406 ? -29.815 34.356 33.915 1.00 86.62 406 SER A N 1
ATOM 3224 C CA . SER A 1 406 ? -30.983 33.996 33.104 1.00 86.62 406 SER A CA 1
ATOM 3225 C C . SER A 1 406 ? -32.001 33.187 33.925 1.00 86.62 406 SER A C 1
ATOM 3227 O O . SER A 1 406 ? -31.667 32.652 34.988 1.00 86.62 406 SER A O 1
ATOM 3229 N N . ALA A 1 407 ? -33.244 33.079 33.440 1.00 80.50 407 ALA A N 1
ATOM 3230 C CA . ALA A 1 407 ? -34.267 32.254 34.089 1.00 80.50 407 ALA A CA 1
ATOM 3231 C C . ALA A 1 407 ? -33.856 30.765 34.111 1.00 80.50 407 ALA A C 1
ATOM 3233 O O . ALA A 1 407 ? -34.002 30.100 35.137 1.00 80.50 407 ALA A O 1
ATOM 3234 N N . GLU A 1 408 ? -33.248 30.283 33.022 1.00 82.69 408 GLU A N 1
ATOM 3235 C CA . GLU A 1 408 ? -32.716 28.921 32.875 1.00 82.69 408 GLU A CA 1
ATOM 3236 C C . GLU A 1 408 ? -31.538 28.650 33.842 1.00 82.69 408 GLU A C 1
ATOM 3238 O O . GLU A 1 408 ? -31.548 27.668 34.587 1.00 82.69 408 GLU A O 1
ATOM 3243 N N . ASP A 1 409 ? -30.547 29.552 33.917 1.00 83.50 409 ASP A N 1
ATOM 3244 C CA . ASP A 1 409 ? -29.417 29.440 34.859 1.00 83.50 409 ASP A CA 1
ATOM 3245 C C . ASP A 1 409 ? -29.871 29.498 36.323 1.00 83.50 409 ASP A C 1
ATOM 3247 O O . ASP A 1 409 ? -29.253 28.875 37.196 1.00 83.50 409 ASP A O 1
ATOM 3251 N N . LEU A 1 410 ? -30.927 30.265 36.616 1.00 86.81 410 LEU A N 1
ATOM 3252 C CA . LEU A 1 410 ? -31.527 30.305 37.944 1.00 86.81 410 LEU A CA 1
ATOM 3253 C C . LEU A 1 410 ? -32.250 28.989 38.259 1.00 86.81 410 LEU A C 1
ATOM 3255 O O . LEU A 1 410 ? -32.086 28.477 39.367 1.00 86.81 410 LEU A O 1
ATOM 3259 N N . PHE A 1 411 ? -32.974 28.411 37.296 1.00 85.50 411 PHE A N 1
ATOM 3260 C CA . PHE A 1 411 ? -33.658 27.129 37.458 1.00 85.50 411 PHE A CA 1
ATOM 3261 C C . PHE A 1 411 ? -32.682 25.964 37.677 1.00 85.50 411 PHE A C 1
ATOM 3263 O O . PHE A 1 411 ? -32.820 25.235 38.655 1.00 85.50 411 PHE A O 1
ATOM 3270 N N . TYR A 1 412 ? -31.615 25.833 36.879 1.00 86.50 412 TYR A N 1
ATOM 3271 C CA . TYR A 1 412 ? -30.611 24.779 37.109 1.00 86.50 412 TYR A CA 1
ATOM 3272 C C . TYR A 1 412 ? -29.890 24.915 38.458 1.00 86.50 412 TYR A C 1
ATOM 3274 O O . TYR A 1 412 ? -29.472 23.918 39.057 1.00 86.50 412 TYR A O 1
ATOM 3282 N N . LYS A 1 413 ? -29.727 26.145 38.964 1.00 84.06 413 LYS A N 1
ATOM 3283 C CA . LYS A 1 413 ? -29.218 26.374 40.322 1.00 84.06 413 LYS A CA 1
ATOM 3284 C C . LYS A 1 413 ? -30.252 25.975 41.375 1.00 84.06 413 LYS A C 1
ATOM 3286 O O . LYS A 1 413 ? -29.860 25.340 42.354 1.00 84.06 413 LYS A O 1
ATOM 3291 N N . TRP A 1 414 ? -31.530 26.280 41.158 1.00 86.19 414 TRP A N 1
ATOM 3292 C CA . TRP A 1 414 ? -32.641 25.878 42.022 1.00 86.19 414 TRP A CA 1
ATOM 3293 C C . TRP A 1 414 ? -32.756 24.351 42.117 1.00 86.19 414 TRP A C 1
ATOM 3295 O O . TRP A 1 414 ? -32.674 23.823 43.222 1.00 86.19 414 TRP A O 1
ATOM 3305 N N . GLU A 1 415 ? -32.769 23.622 40.994 1.00 81.94 415 GLU A N 1
ATOM 3306 C CA . GLU A 1 415 ? -32.691 22.151 40.985 1.00 81.94 415 GLU A CA 1
ATOM 3307 C C . GLU A 1 415 ? -31.499 21.636 41.806 1.00 81.94 415 GLU A C 1
ATOM 3309 O O . GLU A 1 415 ? -31.632 20.709 42.605 1.00 81.94 415 GLU A O 1
ATOM 3314 N N . SER A 1 416 ? -30.316 22.240 41.636 1.00 80.81 416 SER A N 1
ATOM 3315 C CA . SER A 1 416 ? -29.113 21.817 42.366 1.00 80.81 416 SER A CA 1
ATOM 3316 C C . SER A 1 416 ? -29.199 22.066 43.878 1.00 80.81 416 SER A C 1
ATOM 3318 O O . SER A 1 416 ? -28.582 21.335 44.654 1.00 80.81 416 SER A O 1
ATOM 3320 N N . PHE A 1 417 ? -29.986 23.062 44.298 1.00 84.50 417 PHE A N 1
ATOM 3321 C CA . PHE A 1 417 ? -30.286 23.356 45.695 1.00 84.50 417 PHE A CA 1
ATOM 3322 C C . PHE A 1 417 ? -31.355 22.405 46.254 1.00 84.50 417 PHE A C 1
ATOM 3324 O O . PHE A 1 417 ? -31.159 21.854 47.335 1.00 84.50 417 PHE A O 1
ATOM 3331 N N . CYS A 1 418 ? -32.417 22.118 45.498 1.00 81.88 418 CYS A N 1
ATOM 3332 C CA . CYS A 1 418 ? -33.434 21.128 45.859 1.00 81.88 418 CYS A CA 1
ATOM 3333 C C . CYS A 1 418 ? -32.828 19.726 46.036 1.00 81.88 418 CYS A C 1
ATOM 3335 O O . CYS A 1 418 ? -33.041 19.098 47.067 1.00 81.88 418 CYS A O 1
ATOM 3337 N N . ILE A 1 419 ? -31.957 19.284 45.118 1.00 77.81 419 ILE A N 1
ATOM 3338 C CA . ILE A 1 419 ? -31.202 18.019 45.243 1.00 77.81 419 ILE A CA 1
ATOM 3339 C C . ILE A 1 419 ? -30.290 18.013 46.485 1.00 77.81 419 ILE A C 1
ATOM 3341 O O . ILE A 1 419 ? -30.065 16.969 47.091 1.00 77.81 419 ILE A O 1
ATOM 3345 N N . LYS A 1 420 ? -29.748 19.170 46.878 1.00 79.00 420 LYS A N 1
ATOM 3346 C CA . LYS A 1 420 ? -28.874 19.323 48.054 1.00 79.00 420 LYS A CA 1
ATOM 3347 C C . LYS A 1 420 ? -29.643 19.336 49.384 1.00 79.00 420 LYS A C 1
ATOM 3349 O O . LYS A 1 420 ? -29.045 19.017 50.410 1.00 79.00 420 LYS A O 1
ATOM 3354 N N . MET A 1 421 ? -30.924 19.703 49.365 1.00 76.88 421 MET A N 1
ATOM 3355 C CA . MET A 1 421 ? -31.812 19.761 50.536 1.00 76.88 421 MET A CA 1
ATOM 3356 C C . MET A 1 421 ? -32.836 18.610 50.590 1.00 76.88 421 MET A C 1
ATOM 3358 O O . MET A 1 421 ? -33.654 18.588 51.502 1.00 76.88 421 MET A O 1
ATOM 3362 N N . ASP A 1 422 ? -32.775 17.671 49.638 1.00 75.44 422 ASP A N 1
ATOM 3363 C CA . ASP A 1 422 ? -33.715 16.552 49.444 1.00 75.44 422 ASP A CA 1
ATOM 3364 C C . ASP A 1 422 ? -35.183 17.009 49.288 1.00 75.44 422 ASP A C 1
ATOM 3366 O O . ASP A 1 422 ? -36.083 16.631 50.038 1.00 75.44 422 ASP A O 1
ATOM 3370 N N . MET A 1 423 ? -35.406 17.901 48.316 1.00 74.81 423 MET A N 1
ATOM 3371 C CA . MET A 1 423 ? -36.688 18.561 48.047 1.00 74.81 423 MET A CA 1
ATOM 3372 C C . MET A 1 423 ? -37.164 18.392 46.599 1.00 74.81 423 MET A C 1
ATOM 3374 O O . MET A 1 423 ? -36.358 18.304 45.673 1.00 74.81 423 MET A O 1
ATOM 3378 N N . ASP A 1 424 ? -38.484 18.458 46.398 1.00 69.75 424 ASP A N 1
ATOM 3379 C CA . ASP A 1 424 ? -39.092 18.640 45.074 1.00 69.75 424 ASP A CA 1
ATOM 3380 C C . ASP A 1 424 ? -38.769 20.043 44.519 1.00 69.75 424 ASP A C 1
ATOM 3382 O O . ASP A 1 424 ? -38.898 21.051 45.217 1.00 69.75 424 ASP A O 1
ATOM 3386 N N . ALA A 1 425 ? -38.338 20.108 43.258 1.00 66.50 425 ALA A N 1
ATOM 3387 C CA . ALA A 1 425 ? -38.019 21.355 42.566 1.00 66.50 425 ALA A CA 1
ATOM 3388 C C . ALA A 1 425 ? -39.252 22.026 41.931 1.00 66.50 425 ALA A C 1
ATOM 3390 O O . ALA A 1 425 ? -39.213 23.227 41.661 1.00 66.50 425 ALA A O 1
ATOM 3391 N N . LEU A 1 426 ? -40.339 21.273 41.711 1.00 64.12 426 LEU A N 1
ATOM 3392 C CA . LEU A 1 426 ? -41.500 21.675 40.904 1.00 64.12 426 LEU A CA 1
ATOM 3393 C C . LEU A 1 426 ? -42.522 22.553 41.651 1.00 64.12 426 LEU A C 1
ATOM 3395 O O . LEU A 1 426 ? -43.490 23.013 41.050 1.00 64.12 426 LEU A O 1
ATOM 3399 N N . ASN A 1 427 ? -42.323 22.787 42.951 1.00 68.94 427 ASN A N 1
ATOM 3400 C CA . ASN A 1 427 ? -43.191 23.614 43.794 1.00 68.94 427 ASN A CA 1
ATOM 3401 C C . ASN A 1 427 ? -42.345 24.577 44.661 1.00 68.94 427 ASN A C 1
ATOM 3403 O O . ASN A 1 427 ? -42.126 24.306 45.844 1.00 68.94 427 ASN A O 1
ATOM 3407 N N . PRO A 1 428 ? -41.823 25.688 44.101 1.00 76.19 428 PRO A N 1
ATOM 3408 C CA . PRO A 1 428 ? -40.993 26.635 44.844 1.00 76.19 428 PRO A CA 1
ATOM 3409 C C . PRO A 1 428 ? -41.800 27.441 45.873 1.00 76.19 428 PRO A C 1
ATOM 3411 O O . PRO A 1 428 ? -42.573 28.328 45.527 1.00 76.19 428 PRO A O 1
ATOM 3414 N N . ASP A 1 429 ? -41.568 27.163 47.155 1.00 80.75 429 ASP A N 1
ATOM 3415 C CA . ASP A 1 429 ? -42.081 27.949 48.283 1.00 80.75 429 ASP A CA 1
ATOM 3416 C C . ASP A 1 429 ? -41.125 29.100 48.674 1.00 80.75 429 ASP A C 1
ATOM 3418 O O . ASP A 1 429 ? -39.897 28.994 48.571 1.00 80.75 429 ASP A O 1
ATOM 3422 N N . ILE A 1 430 ? -41.689 30.203 49.179 1.00 84.44 430 ILE A N 1
ATOM 3423 C CA . ILE A 1 430 ? -40.973 31.443 49.509 1.00 84.44 430 ILE A CA 1
ATOM 3424 C C . ILE A 1 430 ? -39.910 31.265 50.603 1.00 84.44 430 ILE A C 1
ATOM 3426 O O . ILE A 1 430 ? -38.870 31.930 50.559 1.00 84.44 430 ILE A O 1
ATOM 3430 N N . VAL A 1 431 ? -40.108 30.354 51.566 1.00 83.56 431 VAL A N 1
ATOM 3431 C CA . VAL A 1 431 ? -39.095 30.061 52.599 1.00 83.56 431 VAL A CA 1
ATOM 3432 C C . VAL A 1 431 ? -37.867 29.420 51.953 1.00 83.56 431 VAL A C 1
ATOM 3434 O O . VAL A 1 431 ? -36.724 29.779 52.250 1.00 83.56 431 VAL A O 1
ATOM 3437 N N . HIS A 1 432 ? -38.098 28.510 51.012 1.00 84.31 432 HIS A N 1
ATOM 3438 C CA . HIS A 1 432 ? -37.053 27.736 50.359 1.00 84.31 432 HIS A CA 1
ATOM 3439 C C . HIS A 1 432 ? -36.314 28.549 49.286 1.00 84.31 432 HIS A C 1
ATOM 3441 O O . HIS A 1 432 ? -35.084 28.499 49.245 1.00 84.31 432 HIS A O 1
ATOM 3447 N N . VAL A 1 433 ? -37.004 29.407 48.523 1.00 86.88 433 VAL A N 1
ATOM 3448 C CA . VAL A 1 433 ? -36.363 30.370 47.601 1.00 86.88 433 VAL A CA 1
ATOM 3449 C C . VAL A 1 433 ? -35.482 31.382 48.352 1.00 86.88 433 VAL A C 1
ATOM 3451 O O . VAL A 1 433 ? -34.397 31.731 47.879 1.00 86.88 433 VAL A O 1
ATOM 3454 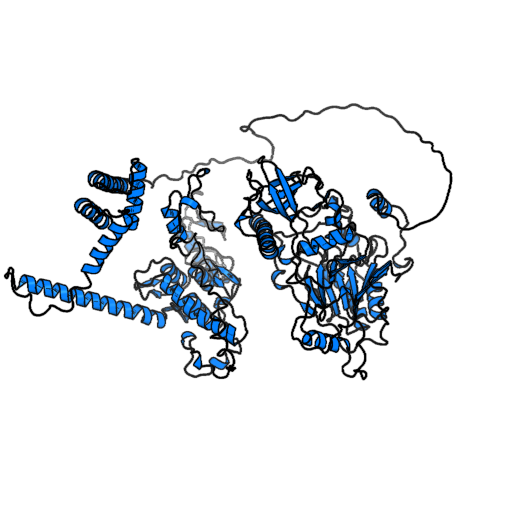N N . ARG A 1 434 ? -35.862 31.799 49.568 1.00 86.44 434 ARG A N 1
ATOM 3455 C CA . ARG A 1 434 ? -35.007 32.649 50.423 1.00 86.44 434 ARG A CA 1
ATOM 3456 C C . ARG A 1 434 ? -33.784 31.911 50.975 1.00 86.44 434 ARG A C 1
ATOM 3458 O O . ARG A 1 434 ? -32.695 32.486 51.009 1.00 86.44 434 ARG A O 1
ATOM 3465 N N . ASN A 1 435 ? -33.919 30.635 51.338 1.00 85.44 435 ASN A N 1
ATOM 3466 C CA . ASN A 1 435 ? -32.772 29.801 51.718 1.00 85.44 435 ASN A CA 1
ATOM 3467 C C . ASN A 1 435 ? -31.811 29.571 50.533 1.00 85.44 435 ASN A C 1
ATOM 3469 O O . ASN A 1 435 ? -30.594 29.639 50.703 1.00 85.44 435 ASN A O 1
ATOM 3473 N N . PHE A 1 436 ? -32.343 29.392 49.323 1.00 90.50 436 PHE A N 1
ATOM 3474 C CA . PHE A 1 436 ? -31.579 29.287 48.077 1.00 90.50 436 PHE A CA 1
ATOM 3475 C C . PHE A 1 436 ? -30.809 30.572 47.732 1.00 90.50 436 PHE A C 1
ATOM 3477 O O . PHE A 1 436 ? -29.617 30.513 47.421 1.00 90.50 436 PHE A O 1
ATOM 3484 N N . LYS A 1 437 ? -31.446 31.744 47.872 1.00 88.38 437 LYS A N 1
ATOM 3485 C CA . LYS A 1 437 ? -30.796 33.061 47.735 1.00 88.38 437 LYS A CA 1
ATOM 3486 C C . LYS A 1 437 ? -29.568 33.185 48.639 1.00 88.38 437 LYS A C 1
ATOM 3488 O O . LYS A 1 437 ? -28.516 33.644 48.195 1.00 88.38 437 LYS A O 1
ATOM 3493 N N . LYS A 1 438 ? -29.681 32.714 49.885 1.00 86.19 438 LYS A N 1
ATOM 3494 C CA . LYS A 1 438 ? -28.558 32.674 50.826 1.00 86.19 438 LYS A CA 1
ATOM 3495 C C . LYS A 1 438 ? -27.466 31.690 50.395 1.00 86.19 438 LYS A C 1
ATOM 3497 O O . LYS A 1 438 ? -26.295 32.044 50.461 1.00 86.19 438 LYS A O 1
ATOM 3502 N N . ASP A 1 439 ? -27.815 30.497 49.917 1.00 86.88 439 ASP A N 1
ATOM 3503 C CA . ASP A 1 439 ? -26.826 29.498 49.484 1.00 86.88 439 ASP A CA 1
ATOM 3504 C C . ASP A 1 439 ? -25.990 29.974 48.278 1.00 86.88 439 ASP A C 1
ATOM 3506 O O . ASP A 1 439 ? -24.778 29.754 48.238 1.00 86.88 439 ASP A O 1
ATOM 3510 N N . ILE A 1 440 ? -26.604 30.714 47.343 1.00 85.44 440 ILE A N 1
ATOM 3511 C CA . ILE A 1 440 ? -25.894 31.417 46.258 1.00 85.44 440 ILE A CA 1
ATOM 3512 C C . ILE A 1 440 ? -24.902 32.449 46.823 1.00 85.44 440 ILE A C 1
ATOM 3514 O O . ILE A 1 440 ? -23.762 32.531 46.356 1.00 85.44 440 ILE A O 1
ATOM 3518 N N . GLN A 1 441 ? -25.311 33.226 47.828 1.00 82.50 441 GLN A N 1
ATOM 3519 C CA . GLN A 1 441 ? -24.480 34.268 48.434 1.00 82.50 441 GLN A CA 1
ATOM 3520 C C . GLN A 1 441 ? -23.302 33.682 49.240 1.00 82.50 441 GLN A C 1
ATOM 3522 O O . GLN A 1 441 ? -22.157 34.095 49.039 1.00 82.50 441 GLN A O 1
ATOM 3527 N N . ASP A 1 442 ? -23.552 32.662 50.067 1.00 83.12 442 ASP A N 1
ATOM 3528 C CA . ASP A 1 442 ? -22.528 31.941 50.835 1.00 83.12 442 ASP A CA 1
ATOM 3529 C C . ASP A 1 442 ? -21.516 31.237 49.900 1.00 83.12 442 ASP A C 1
ATOM 3531 O O . ASP A 1 442 ? -20.311 31.200 50.178 1.00 83.12 442 ASP A O 1
ATOM 3535 N N . ALA A 1 443 ? -21.967 30.719 48.748 1.00 79.25 443 ALA A N 1
ATOM 3536 C CA . ALA A 1 443 ? -21.091 30.141 47.726 1.00 79.25 443 ALA A CA 1
ATOM 3537 C C . ALA A 1 443 ? -20.176 31.189 47.059 1.00 79.25 443 ALA A C 1
ATOM 3539 O O . ALA A 1 443 ? -18.988 30.918 46.855 1.00 79.25 443 ALA A O 1
ATOM 3540 N N . LEU A 1 444 ? -20.699 32.386 46.766 1.00 78.44 444 LEU A N 1
ATOM 3541 C CA . LEU A 1 444 ? -19.949 33.488 46.150 1.00 78.44 444 LEU A CA 1
ATOM 3542 C C . LEU A 1 444 ? -18.864 34.049 47.088 1.00 78.44 444 LEU A C 1
ATOM 3544 O O . LEU A 1 444 ? -17.728 34.292 46.664 1.00 78.44 444 LEU A O 1
ATOM 3548 N N . GLU A 1 445 ? -19.163 34.183 48.384 1.00 75.44 445 GLU A N 1
ATOM 3549 C CA . GLU A 1 445 ? -18.142 34.506 49.388 1.00 75.44 445 GLU A CA 1
ATOM 3550 C C . GLU A 1 445 ? -17.034 33.446 49.435 1.00 75.44 445 GLU A C 1
ATOM 3552 O O . GLU A 1 445 ? -15.844 33.773 49.523 1.00 75.44 445 GLU A O 1
ATOM 3557 N N . LYS A 1 446 ? -17.407 32.165 49.352 1.00 74.94 446 LYS A N 1
ATOM 3558 C CA . LYS A 1 446 ? -16.464 31.047 49.435 1.00 74.94 446 LYS A CA 1
ATOM 3559 C C . LYS A 1 446 ? -15.512 30.989 48.237 1.00 74.94 446 LYS A C 1
ATOM 3561 O O . LYS A 1 446 ? -14.332 30.702 48.445 1.00 74.94 446 LYS A O 1
ATOM 3566 N N . SER A 1 447 ? -15.962 31.319 47.021 1.00 69.06 447 SER A N 1
ATOM 3567 C CA . SER A 1 447 ? -15.070 31.416 45.853 1.00 69.06 447 SER A CA 1
ATOM 3568 C C . SER A 1 447 ? -14.082 32.580 45.963 1.00 69.06 447 SER A C 1
ATOM 3570 O O . SER A 1 447 ? -12.896 32.399 45.681 1.00 69.06 447 SER A O 1
ATOM 3572 N N . ASN A 1 448 ? -14.522 33.745 46.453 1.00 66.19 448 ASN A N 1
ATOM 3573 C CA . ASN A 1 448 ? -13.638 34.904 46.631 1.00 66.19 448 ASN A CA 1
ATOM 3574 C C . ASN A 1 448 ? -12.523 34.632 47.657 1.00 66.19 448 ASN A C 1
ATOM 3576 O O . ASN A 1 448 ? -11.383 35.053 47.461 1.00 66.19 448 ASN A O 1
ATOM 3580 N N . ARG A 1 449 ? -12.807 33.853 48.712 1.00 61.12 449 ARG A N 1
ATOM 3581 C CA . ARG A 1 449 ? -11.801 33.436 49.708 1.00 61.12 449 ARG A CA 1
ATOM 3582 C C . ARG A 1 449 ? -10.780 32.412 49.184 1.00 61.12 449 ARG A C 1
ATOM 3584 O O . ARG A 1 449 ? -9.742 32.246 49.815 1.00 61.12 449 ARG A O 1
ATOM 3591 N N . GLN A 1 450 ? -11.033 31.732 48.061 1.00 51.06 450 GLN A N 1
ATOM 3592 C CA . GLN A 1 450 ? -10.097 30.744 47.497 1.00 51.06 450 GLN A CA 1
ATOM 3593 C C . GLN A 1 450 ? -9.058 31.349 46.538 1.00 51.06 450 GLN A C 1
ATOM 3595 O O . GLN A 1 450 ? -7.973 30.788 46.394 1.00 51.06 450 GLN A O 1
ATOM 3600 N N . GLN A 1 451 ? -9.331 32.502 45.916 1.00 50.53 451 GLN A N 1
ATOM 3601 C CA . GLN A 1 451 ? -8.393 33.125 44.966 1.00 50.53 451 GLN A CA 1
ATOM 3602 C C . GLN A 1 451 ? -7.172 33.794 45.625 1.00 50.53 451 GLN A C 1
ATOM 3604 O O . GLN A 1 451 ? -6.179 34.059 44.950 1.00 50.53 451 GLN A O 1
ATOM 3609 N N . THR A 1 452 ? -7.206 34.066 46.932 1.00 43.31 452 THR A N 1
ATOM 3610 C CA . THR A 1 452 ? -6.196 34.895 47.615 1.00 43.31 452 THR A CA 1
ATOM 3611 C C . THR A 1 452 ? -4.944 34.148 48.089 1.00 43.31 452 THR A C 1
ATOM 3613 O O . THR A 1 452 ? -3.999 34.800 48.529 1.00 43.31 452 THR A O 1
ATOM 3616 N N . HIS A 1 453 ? -4.896 32.809 48.015 1.00 43.41 453 HIS A N 1
ATOM 3617 C CA . HIS A 1 453 ? -4.001 32.021 48.883 1.00 43.41 453 HIS A CA 1
ATOM 3618 C C . HIS A 1 453 ? -2.867 31.203 48.223 1.00 43.41 453 HIS A C 1
ATOM 3620 O O . HIS A 1 453 ? -2.181 30.464 48.929 1.00 43.41 453 HIS A O 1
ATOM 3626 N N . ILE A 1 454 ? -2.615 31.329 46.910 1.00 38.00 454 ILE A N 1
ATOM 3627 C CA . ILE A 1 454 ? -1.582 30.537 46.196 1.00 38.00 454 ILE A CA 1
ATOM 3628 C C . ILE A 1 454 ? -0.495 31.440 45.578 1.00 38.00 454 ILE A C 1
ATOM 3630 O O . ILE A 1 454 ? -0.570 31.764 44.390 1.00 38.00 454 ILE A O 1
ATOM 3634 N N . LYS A 1 455 ? 0.532 31.845 46.358 1.00 36.88 455 LYS A N 1
ATOM 3635 C CA . LYS A 1 455 ? 1.751 32.496 45.807 1.00 36.88 455 LYS A CA 1
ATOM 3636 C C . LYS A 1 455 ? 2.998 32.597 46.731 1.00 36.88 455 LYS A C 1
ATOM 3638 O O . LYS A 1 455 ? 3.486 33.697 46.980 1.00 36.88 455 LYS A O 1
ATOM 3643 N N . THR A 1 456 ? 3.600 31.478 47.157 1.00 30.72 456 THR A N 1
ATOM 3644 C CA . THR A 1 456 ? 4.928 31.488 47.837 1.00 30.72 456 THR A CA 1
ATOM 3645 C C . THR A 1 456 ? 5.729 30.185 47.641 1.00 30.72 456 THR A C 1
ATOM 3647 O O . THR A 1 456 ? 5.182 29.226 47.112 1.00 30.72 456 THR A O 1
ATOM 3650 N N . GLU A 1 457 ? 7.008 30.179 48.067 1.00 29.86 457 GLU A N 1
ATOM 3651 C CA . GLU A 1 457 ? 8.008 29.078 48.010 1.00 29.86 457 GLU A CA 1
ATOM 3652 C C . GLU A 1 457 ? 8.460 28.667 46.580 1.00 29.86 457 GLU A C 1
ATOM 3654 O O . GLU A 1 457 ? 7.714 28.047 45.833 1.00 29.86 457 GLU A O 1
ATOM 3659 N N . LYS A 1 458 ? 9.588 29.120 45.999 1.00 29.62 458 LYS A N 1
ATOM 3660 C CA . LYS A 1 458 ? 11.048 29.083 46.319 1.00 29.62 458 LYS A CA 1
ATOM 3661 C C . LYS A 1 458 ? 11.785 27.760 46.023 1.00 29.62 458 LYS A C 1
ATOM 3663 O O . LYS A 1 458 ? 11.414 26.688 46.475 1.00 29.62 458 LYS A O 1
ATOM 3668 N N . ARG A 1 459 ? 12.913 27.885 45.300 1.00 29.89 459 ARG A N 1
ATOM 3669 C CA . ARG A 1 459 ? 13.941 26.845 45.068 1.00 29.89 459 ARG A CA 1
ATOM 3670 C C . ARG A 1 459 ? 15.124 27.033 46.029 1.00 29.89 459 ARG A C 1
ATOM 3672 O O . ARG A 1 459 ? 15.502 28.173 46.294 1.00 29.89 459 ARG A O 1
ATOM 3679 N N . GLY A 1 460 ? 15.772 25.938 46.432 1.00 25.48 460 GLY A N 1
ATOM 3680 C CA . GLY A 1 460 ? 17.082 25.920 47.105 1.00 25.48 460 GLY A CA 1
ATOM 3681 C C . GLY A 1 460 ? 18.151 25.186 46.279 1.00 25.48 460 GLY A C 1
ATOM 3682 O O . GLY A 1 460 ? 17.812 24.385 45.413 1.00 25.48 460 GLY A O 1
ATOM 3683 N N . HIS A 1 461 ? 19.433 25.467 46.534 1.00 29.36 461 HIS A N 1
ATOM 3684 C CA . HIS A 1 461 ? 20.598 24.793 45.929 1.00 29.36 461 HIS A CA 1
ATOM 3685 C C . HIS A 1 461 ? 21.449 24.116 47.017 1.00 29.36 461 HIS A C 1
ATOM 3687 O O . HIS A 1 461 ? 21.495 24.612 48.141 1.00 29.36 461 HIS A O 1
ATOM 3693 N N . GLY A 1 462 ? 22.206 23.068 46.669 1.00 27.36 462 GLY A N 1
ATOM 3694 C CA . GLY A 1 462 ? 23.255 22.525 47.543 1.00 27.36 462 GLY A CA 1
ATOM 3695 C C . GLY A 1 462 ? 24.004 21.323 46.956 1.00 27.36 462 GLY A C 1
ATOM 3696 O O . GLY A 1 462 ? 23.434 20.247 46.828 1.00 27.36 462 GLY A O 1
ATOM 3697 N N . THR A 1 463 ? 25.292 21.491 46.642 1.00 28.50 463 THR A N 1
ATOM 3698 C CA . THR A 1 463 ? 26.213 20.412 46.222 1.00 28.50 463 THR A CA 1
ATOM 3699 C C . THR A 1 463 ? 27.598 20.607 46.845 1.00 28.50 463 THR A C 1
ATOM 3701 O O . THR A 1 463 ? 28.117 21.724 46.767 1.00 28.50 463 THR A O 1
ATOM 3704 N N . PRO A 1 464 ? 28.265 19.547 47.328 1.00 33.56 464 PRO A N 1
ATOM 3705 C CA . PRO A 1 464 ? 29.720 19.486 47.437 1.00 33.56 464 PRO A CA 1
ATOM 3706 C C . PRO A 1 464 ? 30.356 18.694 46.271 1.00 33.56 464 PRO A C 1
ATOM 3708 O O . PRO A 1 464 ? 29.674 18.012 45.509 1.00 33.56 464 PRO A O 1
ATOM 3711 N N . ARG A 1 465 ? 31.682 18.808 46.111 1.00 29.80 465 ARG A N 1
ATOM 3712 C CA . ARG A 1 465 ? 32.497 18.179 45.048 1.00 29.80 465 ARG A CA 1
ATOM 3713 C C . ARG A 1 465 ? 33.524 17.206 45.636 1.00 29.80 465 ARG A C 1
ATOM 3715 O O . ARG A 1 465 ? 34.072 17.505 46.691 1.00 29.80 465 ARG A O 1
ATOM 3722 N N . GLY A 1 466 ? 33.961 16.229 44.834 1.00 28.08 466 GLY A N 1
ATOM 3723 C CA . GLY A 1 466 ? 35.378 15.827 44.803 1.00 28.08 466 GLY A CA 1
ATOM 3724 C C . GLY A 1 466 ? 35.656 14.326 44.683 1.00 28.08 466 GLY A C 1
ATOM 3725 O O . GLY A 1 466 ? 35.287 13.563 45.563 1.00 28.08 466 GLY A O 1
ATOM 3726 N N . GLY A 1 467 ? 36.378 13.923 43.632 1.00 26.23 467 GLY A N 1
ATOM 3727 C CA . GLY A 1 467 ? 36.891 12.557 43.453 1.00 26.23 467 GLY A CA 1
ATOM 3728 C C . GLY A 1 467 ? 37.320 12.273 42.007 1.00 26.23 467 GLY A C 1
ATOM 3729 O O . GLY A 1 467 ? 36.740 12.821 41.073 1.00 26.23 467 GLY A O 1
ATOM 3730 N N . ARG A 1 468 ? 38.350 11.438 41.820 1.00 28.41 468 ARG A N 1
ATOM 3731 C CA . ARG A 1 468 ? 38.781 10.849 40.534 1.00 28.41 468 ARG A CA 1
ATOM 3732 C C . ARG A 1 468 ? 38.982 9.346 40.749 1.00 28.41 468 ARG A C 1
ATOM 3734 O O . ARG A 1 468 ? 39.534 8.985 41.783 1.00 28.41 468 ARG A O 1
ATOM 3741 N N . GLY A 1 469 ? 38.668 8.516 39.757 1.00 26.23 469 GLY A N 1
ATOM 3742 C CA . GLY A 1 469 ? 39.048 7.097 39.744 1.00 26.23 469 GLY A CA 1
ATOM 3743 C C . GLY A 1 469 ? 38.052 6.225 38.980 1.00 26.23 469 GLY A C 1
ATOM 3744 O O . GLY A 1 469 ? 36.876 6.570 38.920 1.00 26.23 469 GLY A O 1
ATOM 3745 N N . ASN A 1 470 ? 38.552 5.148 38.374 1.00 26.16 470 ASN A N 1
ATOM 3746 C CA . ASN A 1 470 ? 37.798 4.201 37.544 1.00 26.16 470 ASN A CA 1
ATOM 3747 C C . ASN A 1 470 ? 36.702 3.433 38.309 1.00 26.16 470 ASN A C 1
ATOM 3749 O O . ASN A 1 470 ? 36.721 3.371 39.535 1.00 26.16 470 ASN A O 1
ATOM 3753 N N . ASP A 1 471 ? 35.816 2.810 37.523 1.00 30.12 471 ASP A N 1
ATOM 3754 C CA . ASP A 1 471 ? 35.074 1.560 37.753 1.00 30.12 471 ASP A CA 1
ATOM 3755 C C . ASP A 1 471 ? 35.043 0.952 39.164 1.00 30.12 471 ASP A C 1
ATOM 3757 O O . ASP A 1 471 ? 36.071 0.551 39.709 1.00 30.12 471 ASP A O 1
ATOM 3761 N N . VAL A 1 472 ? 33.828 0.640 39.633 1.00 25.80 472 VAL A N 1
ATOM 3762 C CA . VAL A 1 472 ? 33.357 -0.762 39.687 1.00 25.80 472 VAL A CA 1
ATOM 3763 C C . VAL A 1 472 ? 31.843 -0.825 39.959 1.00 25.80 472 VAL A C 1
ATOM 3765 O O . VAL A 1 472 ? 31.242 0.099 40.503 1.00 25.80 472 VAL A O 1
ATOM 3768 N N . PHE A 1 473 ? 31.218 -1.928 39.540 1.00 26.75 473 PHE A N 1
ATOM 3769 C CA . PHE A 1 473 ? 29.830 -2.303 39.837 1.00 26.75 473 PHE A CA 1
ATOM 3770 C C . PHE A 1 473 ? 29.518 -2.349 41.351 1.00 26.75 473 PHE A C 1
ATOM 3772 O O . PHE A 1 473 ? 30.270 -2.945 42.116 1.00 26.75 473 PHE A O 1
ATOM 3779 N N . GLY A 1 474 ? 28.320 -1.896 41.747 1.00 30.83 474 GLY A N 1
ATOM 3780 C CA . GLY A 1 474 ? 27.585 -2.504 42.872 1.00 30.83 474 GLY A CA 1
ATOM 3781 C C . GLY A 1 474 ? 27.642 -1.834 44.254 1.00 30.83 474 GLY A C 1
ATOM 3782 O O . GLY A 1 474 ? 28.204 -2.396 45.188 1.00 30.83 474 GLY A O 1
ATOM 3783 N N . MET A 1 475 ? 26.926 -0.717 44.433 1.00 26.95 475 MET A N 1
ATOM 3784 C CA . MET A 1 475 ? 26.352 -0.313 45.731 1.00 26.95 475 MET A CA 1
ATOM 3785 C C . MET A 1 475 ? 25.214 0.706 45.490 1.00 26.95 475 MET A C 1
ATOM 3787 O O . MET A 1 475 ? 25.445 1.694 44.803 1.00 26.95 475 MET A O 1
ATOM 3791 N N . LEU A 1 476 ? 23.979 0.551 45.979 1.00 28.09 476 LEU A N 1
ATOM 3792 C CA . LEU A 1 476 ? 23.346 -0.572 46.682 1.00 28.09 476 LEU A CA 1
ATOM 3793 C C . LEU A 1 476 ? 21.897 -0.719 46.173 1.00 28.09 476 LEU A C 1
ATOM 3795 O O . LEU A 1 476 ? 21.231 0.290 45.951 1.00 28.09 476 LEU A O 1
ATOM 3799 N N . ASP A 1 477 ? 21.409 -1.950 46.022 1.00 27.03 477 ASP A N 1
ATOM 3800 C CA . ASP A 1 477 ? 19.974 -2.226 45.864 1.00 27.03 477 ASP A CA 1
ATOM 3801 C C . ASP A 1 477 ? 19.268 -2.178 47.234 1.00 27.03 477 ASP A C 1
ATOM 3803 O O . ASP A 1 477 ? 19.873 -2.486 48.262 1.00 27.03 477 ASP A O 1
ATOM 3807 N N . GLY A 1 478 ? 17.989 -1.800 47.255 1.00 26.30 478 GLY A N 1
ATOM 3808 C CA . GLY A 1 478 ? 17.177 -1.820 48.467 1.00 26.30 478 GLY A CA 1
ATOM 3809 C C . GLY A 1 478 ? 16.076 -0.768 48.521 1.00 26.30 478 GLY A C 1
ATOM 3810 O O . GLY A 1 478 ? 16.265 0.262 49.163 1.00 26.30 478 GLY A O 1
ATOM 3811 N N . LEU A 1 479 ? 14.912 -1.071 47.921 1.00 26.66 479 LEU A N 1
ATOM 3812 C CA . LEU A 1 479 ? 13.579 -0.970 48.566 1.00 26.66 479 LEU A CA 1
ATOM 3813 C C . LEU A 1 479 ? 12.398 -1.326 47.622 1.00 26.66 479 LEU A C 1
ATOM 3815 O O . LEU A 1 479 ? 11.420 -0.588 47.528 1.00 26.66 479 LEU A O 1
ATOM 3819 N N . VAL A 1 480 ? 12.423 -2.501 46.977 1.00 26.88 480 VAL A N 1
ATOM 3820 C CA . VAL A 1 480 ? 11.181 -3.174 46.525 1.00 26.88 480 VAL A CA 1
ATOM 3821 C C . VAL A 1 480 ? 11.297 -4.694 46.767 1.00 26.88 480 VAL A C 1
ATOM 3823 O O . VAL A 1 480 ? 12.375 -5.230 46.513 1.00 26.88 480 VAL A O 1
ATOM 3826 N N . PRO A 1 481 ? 10.280 -5.413 47.298 1.00 28.38 481 PRO A N 1
ATOM 3827 C CA . PRO A 1 481 ? 10.521 -6.748 47.861 1.00 28.38 481 PRO A CA 1
ATOM 3828 C C . PRO A 1 481 ? 10.321 -7.933 46.896 1.00 28.38 481 PRO A C 1
ATOM 3830 O O . PRO A 1 481 ? 9.243 -8.132 46.348 1.00 28.38 481 PRO A O 1
ATOM 3833 N N . SER A 1 482 ? 11.337 -8.796 46.855 1.00 25.23 482 SER A N 1
ATOM 3834 C CA . SER A 1 482 ? 11.244 -10.247 47.109 1.00 25.23 482 SER A CA 1
ATOM 3835 C C . SER A 1 482 ? 10.183 -11.113 46.401 1.00 25.23 482 SER A C 1
ATOM 3837 O O . SER A 1 482 ? 9.039 -11.195 46.839 1.00 25.23 482 SER A O 1
ATOM 3839 N N . THR A 1 483 ? 10.634 -11.997 45.503 1.00 24.58 483 THR A N 1
ATOM 3840 C CA . THR A 1 483 ? 10.415 -13.469 45.595 1.00 24.58 483 THR A CA 1
ATOM 3841 C C . THR A 1 483 ? 11.435 -14.216 44.694 1.00 24.58 483 THR A C 1
ATOM 3843 O O . THR A 1 483 ? 12.071 -13.571 43.861 1.00 24.58 483 THR A O 1
ATOM 3846 N N . PRO A 1 484 ? 11.746 -15.512 44.933 1.00 28.52 484 PRO A N 1
ATOM 3847 C CA . PRO A 1 484 ? 13.118 -16.010 44.736 1.00 28.52 484 PRO A CA 1
ATOM 3848 C C . PRO A 1 484 ? 13.421 -16.734 43.410 1.00 28.52 484 PRO A C 1
ATOM 3850 O O . PRO A 1 484 ? 12.609 -17.495 42.889 1.00 28.52 484 PRO A O 1
ATOM 3853 N N . GLY A 1 485 ? 14.669 -16.587 42.946 1.00 25.27 485 GLY A N 1
ATOM 3854 C CA . GLY A 1 485 ? 15.289 -17.410 41.897 1.00 25.27 485 GLY A CA 1
ATOM 3855 C C . GLY A 1 485 ? 16.149 -18.564 42.443 1.00 25.27 485 GLY A C 1
ATOM 3856 O O . GLY A 1 485 ? 16.489 -18.604 43.626 1.00 25.27 485 GLY A O 1
ATOM 3857 N N . SER A 1 486 ? 16.511 -19.513 41.575 1.00 28.75 486 SER A N 1
ATOM 3858 C CA . SER A 1 486 ? 17.204 -20.764 41.926 1.00 28.75 486 SER A CA 1
ATOM 3859 C C . SER A 1 486 ? 18.742 -20.686 41.900 1.00 28.75 486 SER A C 1
ATOM 3861 O O . SER A 1 486 ? 19.347 -19.982 41.091 1.00 28.75 486 SER A O 1
ATOM 3863 N N . GLY A 1 487 ? 19.389 -21.461 42.779 1.00 26.84 487 GLY A N 1
ATOM 3864 C CA . GLY A 1 487 ? 20.848 -21.637 42.821 1.00 26.84 487 GLY A CA 1
ATOM 3865 C C . GLY A 1 487 ? 21.381 -22.685 41.826 1.00 26.84 487 GLY A C 1
ATOM 3866 O O . GLY A 1 487 ? 20.639 -23.534 41.336 1.00 26.84 487 GLY A O 1
ATOM 3867 N N . LYS A 1 488 ? 22.691 -22.639 41.546 1.00 30.41 488 LYS A N 1
ATOM 3868 C CA . LYS A 1 488 ? 23.431 -23.545 40.635 1.00 30.41 488 LYS A CA 1
ATOM 3869 C C . LYS A 1 488 ? 24.620 -24.218 41.352 1.00 30.41 488 LYS A C 1
ATOM 3871 O O . LYS A 1 488 ? 24.945 -23.834 42.470 1.00 30.41 488 LYS A O 1
ATOM 3876 N N . LEU A 1 489 ? 25.338 -25.082 40.606 1.00 27.89 489 LEU A N 1
ATOM 3877 C CA . LEU A 1 489 ? 26.645 -25.726 40.900 1.00 27.89 489 LEU A CA 1
ATOM 3878 C C . LEU A 1 489 ? 26.531 -27.067 41.687 1.00 27.89 489 LEU A C 1
ATOM 3880 O O . LEU A 1 489 ? 25.695 -27.173 42.571 1.00 27.89 489 LEU A O 1
ATOM 3884 N N . ASN A 1 490 ? 27.319 -28.130 41.423 1.00 26.75 490 ASN A N 1
ATOM 3885 C CA . ASN A 1 490 ? 28.357 -28.318 40.388 1.00 26.75 490 ASN A CA 1
ATOM 3886 C C . ASN A 1 490 ? 28.617 -29.798 39.962 1.00 26.75 490 ASN A C 1
ATOM 3888 O O . ASN A 1 490 ? 28.098 -30.734 40.559 1.00 26.75 490 ASN A O 1
ATOM 3892 N N . LYS A 1 491 ? 29.454 -29.958 38.919 1.00 28.06 491 LYS A N 1
ATOM 3893 C CA . LYS A 1 491 ? 30.022 -31.179 38.264 1.00 28.06 491 LYS A CA 1
ATOM 3894 C C . LYS A 1 491 ? 30.668 -32.237 39.208 1.00 28.06 491 LYS A C 1
ATOM 3896 O O . LYS A 1 491 ? 31.113 -31.841 40.283 1.00 28.06 491 LYS A O 1
ATOM 3901 N N . PRO A 1 492 ? 30.796 -33.542 38.819 1.00 35.56 492 PRO A N 1
ATOM 3902 C CA . PRO A 1 492 ? 31.813 -34.024 37.844 1.00 35.56 492 PRO A CA 1
ATOM 3903 C C . PRO A 1 492 ? 31.359 -35.140 36.850 1.00 35.56 492 PRO A C 1
ATOM 3905 O O . PRO A 1 492 ? 30.179 -35.261 36.547 1.00 35.56 492 PRO A O 1
ATOM 3908 N N . SER A 1 493 ? 32.309 -35.867 36.229 1.00 26.23 493 SER A N 1
ATOM 3909 C CA . SER A 1 493 ? 32.208 -36.470 34.874 1.00 26.23 493 SER A CA 1
ATOM 3910 C C . SER A 1 493 ? 32.775 -37.898 34.704 1.00 26.23 493 SER A C 1
ATOM 3912 O O . SER A 1 493 ? 33.775 -38.203 35.349 1.00 26.23 493 SER A O 1
ATOM 3914 N N . SER A 1 494 ? 32.300 -38.696 33.719 1.00 27.53 494 SER A N 1
ATOM 3915 C CA . SER A 1 494 ? 33.154 -39.653 32.947 1.00 27.53 494 SER A CA 1
ATOM 3916 C C . SER A 1 494 ? 32.514 -40.354 31.707 1.00 27.53 494 SER A C 1
ATOM 3918 O O . SER A 1 494 ? 31.515 -41.048 31.799 1.00 27.53 494 SER A O 1
ATOM 3920 N N . LEU A 1 495 ? 33.165 -40.194 30.540 1.00 27.11 495 LEU A N 1
ATOM 3921 C CA . LEU A 1 495 ? 33.556 -41.198 29.509 1.00 27.11 495 LEU A CA 1
ATOM 3922 C C . LEU A 1 495 ? 32.735 -42.507 29.225 1.00 27.11 495 LEU A C 1
ATOM 3924 O O . LEU A 1 495 ? 32.925 -43.475 29.955 1.00 27.11 495 LEU A O 1
ATOM 3928 N N . ARG A 1 496 ? 32.103 -42.659 28.025 1.00 27.50 496 ARG A N 1
ATOM 3929 C CA . ARG A 1 496 ? 32.491 -43.595 26.896 1.00 27.50 496 ARG A CA 1
ATOM 3930 C C . ARG A 1 496 ? 31.408 -43.937 25.818 1.00 27.50 496 ARG A C 1
ATOM 3932 O O . ARG A 1 496 ? 30.291 -44.308 26.126 1.00 27.50 496 ARG A O 1
ATOM 3939 N N . LYS A 1 497 ? 31.859 -43.904 24.546 1.00 25.38 497 LYS A N 1
ATOM 3940 C CA . LYS A 1 497 ? 31.485 -44.612 23.277 1.00 25.38 497 LYS A CA 1
ATOM 3941 C C . LYS A 1 497 ? 30.171 -45.440 23.079 1.00 25.38 497 LYS A C 1
ATOM 3943 O O . LYS A 1 497 ? 30.063 -46.534 23.610 1.00 25.38 497 LYS A O 1
ATOM 3948 N N . LYS A 1 498 ? 29.415 -45.013 22.040 1.00 27.92 498 LYS A N 1
ATOM 3949 C CA . LYS A 1 498 ? 28.916 -45.711 20.803 1.00 27.92 498 LYS A CA 1
ATOM 3950 C C . LYS A 1 498 ? 28.076 -47.022 20.819 1.00 27.92 498 LYS A C 1
ATOM 3952 O O . LYS A 1 498 ? 28.569 -48.038 21.285 1.00 27.92 498 LYS A O 1
ATOM 3957 N N . ALA A 1 499 ? 27.034 -46.993 19.954 1.00 27.94 499 ALA A N 1
ATOM 3958 C CA . ALA A 1 499 ? 26.471 -48.078 19.102 1.00 27.94 499 ALA A CA 1
ATOM 3959 C C . ALA A 1 499 ? 25.692 -49.219 19.810 1.00 27.94 499 ALA A C 1
ATOM 3961 O O . ALA A 1 499 ? 26.064 -49.606 20.909 1.00 27.94 499 ALA A O 1
ATOM 3962 N N . SER A 1 500 ? 24.607 -49.810 19.276 1.00 24.64 500 SER A N 1
ATOM 3963 C CA . SER A 1 500 ? 23.822 -49.629 18.020 1.00 24.64 500 SER A CA 1
ATOM 3964 C C . SER A 1 500 ? 22.314 -49.974 18.296 1.00 24.64 500 SER A C 1
ATOM 3966 O O . SER A 1 500 ? 21.915 -49.771 19.438 1.00 24.64 500 SER A O 1
ATOM 3968 N N . GLU A 1 501 ? 21.367 -50.443 17.446 1.00 23.50 501 GLU A N 1
ATOM 3969 C CA . GLU A 1 501 ? 21.254 -50.910 16.028 1.00 23.50 501 GLU A CA 1
ATOM 3970 C C . GLU A 1 501 ? 19.756 -50.883 15.572 1.00 23.50 501 GLU A C 1
ATOM 3972 O O . GLU A 1 501 ? 18.887 -50.508 16.359 1.00 23.50 501 GLU A O 1
ATOM 3977 N N . THR A 1 502 ? 19.421 -51.328 14.347 1.00 31.11 502 THR A N 1
ATOM 3978 C CA . THR A 1 502 ? 18.043 -51.649 13.874 1.00 31.11 502 THR A CA 1
ATOM 3979 C C . THR A 1 502 ? 17.944 -53.085 13.329 1.00 31.11 502 THR A C 1
ATOM 3981 O O . THR A 1 502 ? 18.968 -53.720 13.076 1.00 31.11 502 THR A O 1
ATOM 3984 N N . PRO A 1 503 ? 16.721 -53.629 13.148 1.00 29.98 503 PRO A N 1
ATOM 3985 C CA . PRO A 1 503 ? 16.407 -54.245 11.845 1.00 29.98 503 PRO A CA 1
ATOM 3986 C C . PRO A 1 503 ? 14.959 -54.020 11.344 1.00 29.98 503 PRO A C 1
ATOM 3988 O O . PRO A 1 503 ? 14.089 -53.542 12.070 1.00 29.98 503 PRO A O 1
ATOM 3991 N N . THR A 1 504 ? 14.697 -54.391 10.083 1.00 29.16 504 THR A N 1
ATOM 3992 C CA . THR A 1 504 ? 13.424 -54.211 9.350 1.00 29.16 504 THR A CA 1
ATOM 3993 C C . THR A 1 504 ? 13.019 -55.464 8.550 1.00 29.16 504 THR A C 1
ATOM 3995 O O . THR A 1 504 ? 13.880 -56.251 8.175 1.00 29.16 504 THR A O 1
ATOM 3998 N N . MET A 1 505 ? 11.717 -55.619 8.248 1.00 24.92 505 MET A N 1
ATOM 3999 C CA . MET A 1 505 ? 11.105 -56.536 7.250 1.00 24.92 505 MET A CA 1
ATOM 4000 C C . MET A 1 505 ? 9.792 -55.855 6.777 1.00 24.92 505 MET A C 1
ATOM 4002 O O . MET A 1 505 ? 9.028 -55.413 7.628 1.00 24.92 505 MET A O 1
ATOM 4006 N N . SER A 1 506 ? 9.526 -55.497 5.509 1.00 25.00 506 SER A N 1
ATOM 4007 C CA . SER A 1 506 ? 9.319 -56.274 4.260 1.00 25.00 506 SER A CA 1
ATOM 4008 C C . SER A 1 506 ? 8.013 -57.098 4.200 1.00 25.00 506 SER A C 1
ATOM 4010 O O . SER A 1 506 ? 7.720 -57.770 5.180 1.00 25.00 506 SER A O 1
ATOM 4012 N N . ARG A 1 507 ? 7.284 -57.289 3.079 1.00 27.05 507 ARG A N 1
ATOM 4013 C CA . ARG A 1 507 ? 6.901 -56.487 1.875 1.00 27.05 507 ARG A CA 1
ATOM 4014 C C . ARG A 1 507 ? 6.061 -57.405 0.950 1.00 27.05 507 ARG A C 1
ATOM 4016 O O . ARG A 1 507 ? 6.562 -58.455 0.568 1.00 27.05 507 ARG A O 1
ATOM 4023 N N . VAL A 1 508 ? 4.868 -56.985 0.504 1.00 26.45 508 VAL A N 1
ATOM 4024 C CA . VAL A 1 508 ? 4.051 -57.641 -0.562 1.00 26.45 508 VAL A CA 1
ATOM 4025 C C . VAL A 1 508 ? 3.463 -56.556 -1.510 1.00 26.45 508 VAL A C 1
ATOM 4027 O O . VAL A 1 508 ? 3.758 -55.376 -1.314 1.00 26.45 508 VAL A O 1
ATOM 4030 N N . LYS A 1 509 ? 2.725 -56.917 -2.578 1.00 25.58 509 LYS A N 1
ATOM 4031 C CA . LYS A 1 509 ? 2.264 -56.034 -3.679 1.00 25.58 509 LYS A CA 1
ATOM 4032 C C . LYS A 1 509 ? 0.845 -56.394 -4.177 1.00 25.58 509 LYS A C 1
ATOM 4034 O O . LYS A 1 509 ? 0.569 -57.574 -4.362 1.00 25.58 509 LYS A O 1
ATOM 4039 N N . ALA A 1 510 ? 0.011 -55.391 -4.476 1.00 26.89 510 ALA A N 1
ATOM 4040 C CA . ALA A 1 510 ? -1.177 -55.449 -5.354 1.00 26.89 510 ALA A CA 1
ATOM 4041 C C . ALA A 1 510 ? -1.409 -54.052 -5.994 1.00 26.89 510 ALA A C 1
ATOM 4043 O O . ALA A 1 510 ? -0.797 -53.087 -5.537 1.00 26.89 510 ALA A O 1
ATOM 4044 N N . GLU A 1 511 ? -2.213 -53.928 -7.060 1.00 25.59 511 GLU A N 1
ATOM 4045 C CA . GLU A 1 511 ? -2.147 -52.790 -8.008 1.00 25.59 511 GLU A CA 1
ATOM 4046 C C . GLU A 1 511 ? -3.507 -52.259 -8.527 1.00 25.59 511 GLU A C 1
ATOM 4048 O O . GLU A 1 511 ? -4.336 -53.069 -8.917 1.00 25.59 511 GLU A O 1
ATOM 4053 N N . ILE A 1 512 ? -3.615 -50.912 -8.651 1.00 25.80 512 ILE A N 1
ATOM 4054 C CA . ILE A 1 512 ? -4.167 -50.128 -9.805 1.00 25.80 512 ILE A CA 1
ATOM 4055 C C . ILE A 1 512 ? -5.695 -50.246 -10.124 1.00 25.80 512 ILE A C 1
ATOM 4057 O O . ILE A 1 512 ? -6.209 -51.358 -10.159 1.00 25.80 512 ILE A O 1
ATOM 4061 N N . PRO A 1 513 ? -6.436 -49.170 -10.524 1.00 39.28 513 PRO A N 1
ATOM 4062 C CA . PRO A 1 513 ? -6.289 -47.709 -10.298 1.00 39.28 513 PRO A CA 1
ATOM 4063 C C . PRO A 1 513 ? -7.612 -46.934 -9.981 1.00 39.28 513 PRO A C 1
ATOM 4065 O O . PRO A 1 513 ? -8.685 -47.352 -10.398 1.00 39.28 513 PRO A O 1
ATOM 4068 N N . SER A 1 514 ? -7.534 -45.710 -9.421 1.00 23.67 514 SER A N 1
ATOM 4069 C CA . SER A 1 514 ? -8.460 -44.588 -9.758 1.00 23.67 514 SER A CA 1
ATOM 4070 C C . SER A 1 514 ? -8.091 -43.248 -9.083 1.00 23.67 514 SER A C 1
ATOM 4072 O O . SER A 1 514 ? -7.917 -43.219 -7.871 1.00 23.67 514 SER A O 1
ATOM 4074 N N . SER A 1 515 ? -8.063 -42.161 -9.871 1.00 27.75 515 SER A N 1
ATOM 4075 C CA . SER A 1 515 ? -8.319 -40.735 -9.526 1.00 27.75 515 SER A CA 1
ATOM 4076 C C . SER A 1 515 ? -7.786 -40.094 -8.218 1.00 27.75 515 SER A C 1
ATOM 4078 O O . SER A 1 515 ? -8.231 -40.433 -7.128 1.00 27.75 515 SER A O 1
ATOM 4080 N N . SER A 1 516 ? -7.024 -39.001 -8.393 1.00 28.88 516 SER A N 1
ATOM 4081 C CA . SER A 1 516 ? -6.825 -37.851 -7.474 1.00 28.88 516 SER A CA 1
ATOM 4082 C C . SER A 1 516 ? -6.181 -38.082 -6.086 1.00 28.88 516 SER A C 1
ATOM 4084 O O . SER A 1 516 ? -6.821 -38.627 -5.189 1.00 28.88 516 SER A O 1
ATOM 4086 N N . PRO A 1 517 ? -4.955 -37.569 -5.837 1.00 33.56 517 PRO A N 1
ATOM 4087 C CA . PRO A 1 517 ? -4.343 -37.569 -4.508 1.00 33.56 517 PRO A CA 1
ATOM 4088 C C . PRO A 1 517 ? -4.721 -36.328 -3.672 1.00 33.56 517 PRO A C 1
ATOM 4090 O O . PRO A 1 517 ? -4.328 -35.206 -3.990 1.00 33.56 517 PRO A O 1
ATOM 4093 N N . ASP A 1 518 ? -5.410 -36.535 -2.547 1.00 28.75 518 ASP A N 1
ATOM 4094 C CA . ASP A 1 518 ? -5.583 -35.511 -1.504 1.00 28.75 518 ASP A CA 1
ATOM 4095 C C . ASP A 1 518 ? -4.234 -35.112 -0.872 1.00 28.75 518 ASP A C 1
ATOM 4097 O O . ASP A 1 518 ? -3.467 -35.965 -0.413 1.00 28.75 518 ASP A O 1
ATOM 4101 N N . TYR A 1 519 ? -3.978 -33.808 -0.736 1.00 33.81 519 TYR A N 1
ATOM 4102 C CA . TYR A 1 519 ? -2.806 -33.298 -0.018 1.00 33.81 519 TYR A CA 1
ATOM 4103 C C . TYR A 1 519 ? -2.930 -33.520 1.501 1.00 33.81 519 TYR A C 1
ATOM 4105 O O . TYR A 1 519 ? -3.601 -32.766 2.206 1.00 33.81 519 TYR A O 1
ATOM 4113 N N . LYS A 1 520 ? -2.222 -34.528 2.031 1.00 30.66 520 LYS A N 1
ATOM 4114 C CA . LYS A 1 520 ? -2.055 -34.758 3.478 1.00 30.66 520 LYS A CA 1
ATOM 4115 C C . LYS A 1 520 ? -0.581 -34.832 3.881 1.00 30.66 520 LYS A C 1
ATOM 4117 O O . LYS A 1 520 ? 0.151 -35.697 3.411 1.00 30.66 520 LYS A O 1
ATOM 4122 N N . GLY A 1 521 ? -0.197 -33.986 4.840 1.00 30.77 521 GLY A N 1
ATOM 4123 C CA . GLY A 1 521 ? 1.088 -34.043 5.550 1.00 30.77 521 GLY A CA 1
ATOM 4124 C C . GLY A 1 521 ? 2.012 -32.859 5.259 1.00 30.77 521 GLY A C 1
ATOM 4125 O O . GLY A 1 521 ? 2.744 -32.871 4.275 1.00 30.77 521 GLY A O 1
ATOM 4126 N N . ALA A 1 522 ? 2.029 -31.866 6.155 1.00 39.81 522 ALA A N 1
ATOM 4127 C CA . ALA A 1 522 ? 2.918 -30.703 6.046 1.00 39.81 522 ALA A CA 1
ATOM 4128 C C . ALA A 1 522 ? 4.412 -31.092 6.062 1.00 39.81 522 ALA A C 1
ATOM 4130 O O . ALA A 1 522 ? 5.195 -30.565 5.280 1.00 39.81 522 ALA A O 1
ATOM 4131 N N . SER A 1 523 ? 4.780 -32.081 6.883 1.00 38.34 523 SER A N 1
ATOM 4132 C CA . SER A 1 523 ? 6.170 -32.443 7.199 1.00 38.34 523 SER A CA 1
ATOM 4133 C C . SER A 1 523 ? 7.020 -32.948 6.027 1.00 38.34 523 SER A C 1
ATOM 4135 O O . SER A 1 523 ? 8.232 -33.032 6.174 1.00 38.34 523 SER A O 1
ATOM 4137 N N . LYS A 1 524 ? 6.423 -33.311 4.882 1.00 32.91 524 LYS A N 1
ATOM 4138 C CA . LYS A 1 524 ? 7.177 -33.824 3.723 1.00 32.91 524 LYS A CA 1
ATOM 4139 C C . LYS A 1 524 ? 7.635 -32.749 2.742 1.00 32.91 524 LYS A C 1
ATOM 4141 O O . LYS A 1 524 ? 8.578 -33.001 2.002 1.00 32.91 524 LYS A O 1
ATOM 4146 N N . MET A 1 525 ? 7.008 -31.569 2.726 1.00 42.44 525 MET A N 1
ATOM 4147 C CA . MET A 1 525 ? 7.440 -30.488 1.829 1.00 42.44 525 MET A CA 1
ATOM 4148 C C . MET A 1 525 ? 8.768 -29.877 2.282 1.00 42.44 525 MET A C 1
ATOM 4150 O O . MET A 1 525 ? 9.640 -29.672 1.446 1.00 42.44 525 MET A O 1
ATOM 4154 N N . ASP A 1 526 ? 8.961 -29.671 3.586 1.00 38.28 526 ASP A N 1
ATOM 4155 C CA . ASP A 1 526 ? 10.229 -29.156 4.122 1.00 38.28 526 ASP A CA 1
ATOM 4156 C C . ASP A 1 526 ? 11.381 -30.147 3.910 1.00 38.28 526 ASP A C 1
ATOM 4158 O O . ASP A 1 526 ? 12.502 -29.746 3.607 1.00 38.28 526 ASP A O 1
ATOM 4162 N N . GLU A 1 527 ? 11.106 -31.451 3.996 1.00 31.55 527 GLU A N 1
ATOM 4163 C CA . GLU A 1 527 ? 12.084 -32.497 3.690 1.00 31.55 527 GLU A CA 1
ATOM 4164 C C . GLU A 1 527 ? 12.422 -32.503 2.187 1.00 31.55 527 GLU A C 1
ATOM 4166 O O . GLU A 1 527 ? 13.593 -32.428 1.821 1.00 31.55 527 GLU A O 1
ATOM 4171 N N . GLN A 1 528 ? 11.409 -32.461 1.312 1.00 39.06 528 GLN A N 1
ATOM 4172 C CA . GLN A 1 528 ? 11.571 -32.435 -0.149 1.00 39.06 528 GLN A CA 1
ATOM 4173 C C . GLN A 1 528 ? 12.231 -31.144 -0.679 1.00 39.06 528 GLN A C 1
ATOM 4175 O O . GLN A 1 528 ? 12.859 -31.174 -1.734 1.00 39.06 528 GLN A O 1
ATOM 4180 N N . LEU A 1 529 ? 12.145 -30.028 0.056 1.00 42.50 529 LEU A N 1
ATOM 4181 C CA . LEU A 1 529 ? 12.885 -28.789 -0.224 1.00 42.50 529 LEU A CA 1
ATOM 4182 C C . LEU A 1 529 ? 14.366 -28.852 0.194 1.00 42.50 529 LEU A C 1
ATOM 4184 O O . LEU A 1 529 ? 15.152 -28.022 -0.255 1.00 42.50 529 LEU A O 1
ATOM 4188 N N . ASN A 1 530 ? 14.759 -29.817 1.034 1.00 39.72 530 ASN A N 1
ATOM 4189 C CA . ASN A 1 530 ? 16.133 -29.979 1.527 1.00 39.72 530 ASN A CA 1
ATOM 4190 C C . ASN A 1 530 ? 16.824 -31.273 1.033 1.00 39.72 530 ASN A C 1
ATOM 4192 O O . ASN A 1 530 ? 18.037 -31.415 1.195 1.00 39.72 530 ASN A O 1
ATOM 4196 N N . SER A 1 531 ? 16.099 -32.228 0.433 1.00 31.52 531 SER A N 1
ATOM 4197 C CA . SER A 1 531 ? 16.622 -33.563 0.106 1.00 31.52 531 SER A CA 1
ATOM 4198 C C . SER A 1 531 ? 17.046 -33.759 -1.364 1.00 31.52 531 SER A C 1
ATOM 4200 O O . SER A 1 531 ? 16.282 -34.252 -2.191 1.00 31.52 531 SER A O 1
ATOM 4202 N N . MET A 1 532 ? 18.334 -33.515 -1.621 1.00 35.22 532 MET A N 1
ATOM 4203 C CA . MET A 1 532 ? 19.174 -34.188 -2.633 1.00 35.22 532 MET A CA 1
ATOM 4204 C C . MET A 1 532 ? 18.854 -34.043 -4.140 1.00 35.22 532 MET A C 1
ATOM 4206 O O . MET A 1 532 ? 18.241 -34.919 -4.745 1.00 35.22 532 MET A O 1
ATOM 4210 N N . GLN A 1 533 ? 19.540 -33.096 -4.786 1.00 36.47 533 GLN A N 1
ATOM 4211 C CA . GLN A 1 533 ? 20.425 -33.382 -5.933 1.00 36.47 533 GLN A CA 1
ATOM 4212 C C . GLN A 1 533 ? 21.724 -32.555 -5.780 1.00 36.47 533 GLN A C 1
ATOM 4214 O O . GLN A 1 533 ? 21.710 -31.563 -5.045 1.00 36.47 533 GLN A O 1
ATOM 4219 N N . PRO A 1 534 ? 22.864 -32.948 -6.387 1.00 39.91 534 PRO A N 1
ATOM 4220 C CA . PRO A 1 534 ? 24.005 -32.040 -6.533 1.00 39.91 534 PRO A CA 1
ATOM 4221 C C . PRO A 1 534 ? 23.613 -30.842 -7.422 1.00 39.91 534 PRO A C 1
ATOM 4223 O O . PRO A 1 534 ? 22.756 -31.007 -8.291 1.00 39.91 534 PRO A O 1
ATOM 4226 N N . PRO A 1 535 ? 24.204 -29.648 -7.228 1.00 47.91 535 PRO A N 1
ATOM 4227 C CA . PRO A 1 535 ? 23.837 -28.472 -8.007 1.00 47.91 535 PRO A CA 1
ATOM 4228 C C . PRO A 1 535 ? 24.248 -28.633 -9.475 1.00 47.91 535 PRO A C 1
ATOM 4230 O O . PRO A 1 535 ? 25.425 -28.783 -9.795 1.00 47.91 535 PRO A O 1
ATOM 4233 N N . THR A 1 536 ? 23.252 -28.583 -10.350 1.00 58.44 536 THR A N 1
ATOM 4234 C CA . THR A 1 536 ? 23.375 -28.257 -11.774 1.00 58.44 536 THR A CA 1
ATOM 4235 C C . THR A 1 536 ? 23.472 -26.738 -11.920 1.00 58.44 536 THR A C 1
ATOM 4237 O O . THR A 1 536 ? 22.699 -26.041 -11.255 1.00 58.44 536 THR A O 1
ATOM 4240 N N . SER A 1 537 ? 24.343 -26.217 -12.792 1.00 72.19 537 SER A N 1
ATOM 4241 C CA . SER A 1 537 ? 24.318 -24.792 -13.166 1.00 72.19 537 SER A CA 1
ATOM 4242 C C . SER A 1 537 ? 22.939 -24.411 -13.726 1.00 72.19 537 SER A C 1
ATOM 4244 O O . SER A 1 537 ? 22.193 -25.271 -14.207 1.00 72.19 537 SER A O 1
ATOM 4246 N N . PHE A 1 538 ? 22.594 -23.121 -13.738 1.00 82.56 538 PHE A N 1
ATOM 4247 C CA . PHE A 1 538 ? 21.416 -22.648 -14.463 1.00 82.56 538 PHE A CA 1
ATOM 4248 C C . PHE A 1 538 ? 21.433 -23.070 -15.946 1.00 82.56 538 PHE A C 1
ATOM 4250 O O . PHE A 1 538 ? 20.379 -23.360 -16.514 1.00 82.56 538 PHE A O 1
ATOM 4257 N N . ASN A 1 539 ? 22.610 -23.188 -16.567 1.00 80.69 539 ASN A N 1
ATOM 4258 C CA . ASN A 1 539 ? 22.745 -23.652 -17.954 1.00 80.69 539 ASN A CA 1
ATOM 4259 C C . ASN A 1 539 ? 22.575 -25.172 -18.121 1.00 80.69 539 ASN A C 1
ATOM 4261 O O . ASN A 1 539 ? 22.197 -25.624 -19.198 1.00 80.69 539 ASN A O 1
ATOM 4265 N N . ASP A 1 540 ? 22.766 -25.954 -17.056 1.00 80.44 540 ASP A N 1
ATOM 4266 C CA . ASP A 1 540 ? 22.571 -27.412 -17.038 1.00 80.44 540 ASP A CA 1
ATOM 4267 C C . ASP A 1 540 ? 21.092 -27.814 -16.818 1.00 80.44 540 ASP A C 1
ATOM 4269 O O . ASP A 1 540 ? 20.767 -28.999 -16.673 1.00 80.44 540 ASP A O 1
ATOM 4273 N N . ARG A 1 541 ? 20.177 -26.836 -16.725 1.00 84.12 541 ARG A N 1
ATOM 4274 C CA . ARG A 1 541 ? 18.774 -27.065 -16.352 1.00 84.12 541 ARG A CA 1
ATOM 4275 C C . ARG A 1 541 ? 18.010 -27.889 -17.389 1.00 84.12 541 ARG A C 1
ATOM 4277 O O . ARG A 1 541 ? 18.117 -27.685 -18.596 1.00 84.12 541 ARG A O 1
ATOM 4284 N N . GLN A 1 542 ? 17.159 -28.786 -16.901 1.00 73.44 542 GLN A N 1
ATOM 4285 C CA . GLN A 1 542 ? 16.288 -29.594 -17.751 1.00 73.44 542 GLN A CA 1
ATOM 4286 C C . GLN A 1 542 ? 14.967 -28.870 -18.036 1.00 73.44 542 GLN A C 1
ATOM 4288 O O . GLN A 1 542 ? 14.331 -28.331 -17.129 1.00 73.44 542 GLN A O 1
ATOM 4293 N N . ASN A 1 543 ? 14.546 -28.933 -19.299 1.00 80.69 543 ASN A N 1
ATOM 4294 C CA . ASN A 1 543 ? 13.267 -28.445 -19.818 1.00 80.69 543 ASN A CA 1
ATOM 4295 C C . ASN A 1 543 ? 13.000 -26.927 -19.611 1.00 80.69 543 ASN A C 1
ATOM 4297 O O . ASN A 1 543 ? 11.967 -26.558 -19.037 1.00 80.69 543 ASN A O 1
ATOM 4301 N N . PRO A 1 544 ? 13.886 -26.025 -20.085 1.00 86.44 544 PRO A N 1
ATOM 4302 C CA . PRO A 1 544 ? 13.569 -24.596 -20.159 1.00 86.44 544 PRO A CA 1
ATOM 4303 C C . PRO A 1 544 ? 12.313 -24.366 -21.017 1.00 86.44 544 PRO A C 1
ATOM 4305 O O . PRO A 1 544 ? 12.102 -25.048 -22.021 1.00 86.44 544 PRO A O 1
ATOM 4308 N N . GLY A 1 545 ? 11.454 -23.428 -20.613 1.00 86.81 545 GLY A N 1
ATOM 4309 C CA . GLY A 1 545 ? 10.193 -23.123 -21.299 1.00 86.81 545 GLY A CA 1
ATOM 4310 C C . GLY A 1 545 ? 9.041 -24.114 -21.064 1.00 86.81 545 GLY A C 1
ATOM 4311 O O . GLY A 1 545 ? 7.939 -23.867 -21.556 1.00 86.81 545 GLY A O 1
ATOM 4312 N N . GLU A 1 546 ? 9.242 -25.205 -20.309 1.00 92.44 546 GLU A N 1
ATOM 4313 C CA . GLU A 1 546 ? 8.181 -26.172 -19.981 1.00 92.44 546 GLU A CA 1
ATOM 4314 C C . GLU A 1 546 ? 7.041 -25.512 -19.198 1.00 92.44 546 GLU A C 1
ATOM 4316 O O . GLU A 1 546 ? 7.263 -24.902 -18.148 1.00 92.44 546 GLU A O 1
ATOM 4321 N N . THR A 1 547 ? 5.810 -25.675 -19.683 1.00 92.81 547 THR A N 1
ATOM 4322 C CA . THR A 1 547 ? 4.606 -25.197 -19.000 1.00 92.81 547 THR A CA 1
ATOM 4323 C C . THR A 1 547 ? 4.240 -26.125 -17.837 1.00 92.81 547 THR A C 1
ATOM 4325 O O . THR A 1 547 ? 3.972 -27.306 -18.033 1.00 92.81 547 THR A O 1
ATOM 4328 N N . VAL A 1 548 ? 4.225 -25.572 -16.625 1.00 92.62 548 VAL A N 1
ATOM 4329 C CA . VAL A 1 548 ? 3.918 -26.240 -15.350 1.00 92.62 548 VAL A CA 1
ATOM 4330 C C . VAL A 1 548 ? 2.412 -26.264 -15.074 1.00 92.62 548 VAL A C 1
ATOM 4332 O O . VAL A 1 548 ? 1.891 -27.260 -14.582 1.00 92.62 548 VAL A O 1
ATOM 4335 N N . GLU A 1 549 ? 1.716 -25.170 -15.389 1.00 93.56 549 GLU A N 1
ATOM 4336 C CA . GLU A 1 549 ? 0.275 -25.001 -15.169 1.00 93.56 549 GLU A CA 1
ATOM 4337 C C . GLU A 1 549 ? -0.315 -24.118 -16.278 1.00 93.56 549 GLU A C 1
ATOM 4339 O O . GLU A 1 549 ? 0.334 -23.163 -16.716 1.00 93.56 549 GLU A O 1
ATOM 4344 N N . VAL A 1 550 ? -1.539 -24.426 -16.723 1.00 95.38 550 VAL A N 1
ATOM 4345 C CA . VAL A 1 550 ? -2.323 -23.570 -17.626 1.00 95.38 550 VAL A CA 1
ATOM 4346 C C . VAL A 1 550 ? -3.698 -23.310 -17.023 1.00 95.38 550 VAL A C 1
ATOM 4348 O O . VAL A 1 550 ? -4.436 -24.246 -16.715 1.00 95.38 550 VAL A O 1
ATOM 4351 N N . LEU A 1 551 ? -4.065 -22.035 -16.918 1.00 94.81 551 LEU A N 1
ATOM 4352 C CA . LEU A 1 551 ? -5.431 -21.595 -16.660 1.00 94.81 551 LEU A CA 1
ATOM 4353 C C . LEU A 1 551 ? -6.089 -21.167 -17.978 1.00 94.81 551 LEU A C 1
ATOM 4355 O O . LEU A 1 551 ? -5.470 -20.474 -18.787 1.00 94.81 551 LEU A O 1
ATOM 4359 N N . ASN A 1 552 ? -7.358 -21.549 -18.156 1.00 93.88 552 ASN A N 1
ATOM 4360 C CA . ASN A 1 552 ? -8.156 -21.309 -19.363 1.00 93.88 552 ASN A CA 1
ATOM 4361 C C . ASN A 1 552 ? -7.521 -21.876 -20.648 1.00 93.88 552 ASN A C 1
ATOM 4363 O O . ASN A 1 552 ? -7.493 -21.222 -21.685 1.00 93.88 552 ASN A O 1
ATOM 4367 N N . ASP A 1 553 ? -7.081 -23.139 -20.595 1.00 91.62 553 ASP A N 1
ATOM 4368 C CA . ASP A 1 553 ? -6.489 -23.870 -21.734 1.00 91.62 553 ASP A CA 1
ATOM 4369 C C . ASP A 1 553 ? -7.456 -24.096 -22.925 1.00 91.62 553 ASP A C 1
ATOM 4371 O O . ASP A 1 553 ? -7.063 -24.604 -23.966 1.00 91.62 553 ASP A O 1
ATOM 4375 N N . HIS A 1 554 ? -8.728 -23.704 -22.777 1.00 91.12 554 HIS A N 1
ATOM 4376 C CA . HIS A 1 554 ? -9.740 -23.685 -23.840 1.00 91.12 554 HIS A CA 1
ATOM 4377 C C . HIS A 1 554 ? -9.667 -22.437 -24.740 1.00 91.12 554 HIS A C 1
ATOM 4379 O O . HIS A 1 554 ? -10.362 -22.380 -25.751 1.00 91.12 554 HIS A O 1
ATOM 4385 N N . LEU A 1 555 ? -8.892 -21.423 -24.342 1.00 91.62 555 LEU A N 1
ATOM 4386 C CA . LEU A 1 555 ? -8.524 -20.283 -25.178 1.00 91.62 555 LEU A CA 1
ATOM 4387 C C . LEU A 1 555 ? -7.237 -20.632 -25.930 1.00 91.62 555 LEU A C 1
ATOM 4389 O O . LEU A 1 555 ? -6.353 -21.275 -25.358 1.00 91.62 555 LEU A O 1
ATOM 4393 N N . ASP A 1 556 ? -7.104 -20.178 -27.173 1.00 86.38 556 ASP A N 1
ATOM 4394 C CA . ASP A 1 556 ? -5.938 -20.488 -28.001 1.00 86.38 556 ASP A CA 1
ATOM 4395 C C . ASP A 1 556 ? -4.618 -19.994 -27.384 1.00 86.38 556 ASP A C 1
ATOM 4397 O O . ASP A 1 556 ? -4.562 -19.012 -26.633 1.00 86.38 556 ASP A O 1
ATOM 4401 N N . ALA A 1 557 ? -3.525 -20.692 -27.696 1.00 81.19 557 ALA A N 1
ATOM 4402 C CA . ALA A 1 557 ? -2.194 -20.253 -27.303 1.00 81.19 557 ALA A CA 1
ATOM 4403 C C . ALA A 1 557 ? -1.772 -19.020 -28.135 1.00 81.19 557 ALA A C 1
ATOM 4405 O O . ALA A 1 557 ? -2.042 -18.975 -29.334 1.00 81.19 557 ALA A O 1
ATOM 4406 N N . PRO A 1 558 ? -1.089 -18.026 -27.539 1.00 77.00 558 PRO A N 1
ATOM 4407 C CA . PRO A 1 558 ? -0.649 -16.825 -28.252 1.00 77.00 558 PRO A CA 1
ATOM 4408 C C . PRO A 1 558 ? 0.395 -17.139 -29.332 1.00 77.00 558 PRO A C 1
ATOM 4410 O O . PRO A 1 558 ? 1.539 -17.494 -29.020 1.00 77.00 558 PRO A O 1
ATOM 4413 N N . GLU A 1 559 ? 0.029 -16.918 -30.592 1.00 79.50 559 GLU A N 1
ATOM 4414 C CA . GLU A 1 559 ? 0.984 -16.841 -31.698 1.00 79.50 559 GLU A CA 1
ATOM 4415 C C . GLU A 1 559 ? 1.910 -15.624 -31.514 1.00 79.50 559 GLU A C 1
ATOM 4417 O O . GLU A 1 559 ? 1.464 -14.529 -31.159 1.00 79.50 559 GLU A O 1
ATOM 4422 N N . SER A 1 560 ? 3.216 -15.805 -31.732 1.00 82.69 560 SER A N 1
ATOM 4423 C CA . SER A 1 560 ? 4.166 -14.686 -31.760 1.00 82.69 560 SER A CA 1
ATOM 4424 C C . SER A 1 560 ? 3.977 -13.885 -33.056 1.00 82.69 560 SER A C 1
ATOM 4426 O O . SER A 1 560 ? 3.930 -14.499 -34.125 1.00 82.69 560 SER A O 1
ATOM 4428 N N . PRO A 1 561 ? 3.912 -12.541 -33.016 1.00 83.69 561 PRO A N 1
ATOM 4429 C CA . PRO A 1 561 ? 3.828 -11.744 -34.234 1.00 83.69 561 PRO A CA 1
ATOM 4430 C C . PRO A 1 561 ? 5.136 -11.841 -35.037 1.00 83.69 561 PRO A C 1
ATOM 4432 O O . PRO A 1 561 ? 6.207 -12.094 -34.489 1.00 83.69 561 PRO A O 1
ATOM 4435 N N . ILE A 1 562 ? 5.055 -11.620 -36.351 1.00 82.06 562 ILE A N 1
ATOM 4436 C CA . ILE A 1 562 ? 6.200 -11.748 -37.277 1.00 82.06 562 ILE A CA 1
ATOM 4437 C C . ILE A 1 562 ? 7.266 -10.660 -37.021 1.00 82.06 562 ILE A C 1
ATOM 4439 O O . ILE A 1 562 ? 8.443 -10.843 -37.329 1.00 82.06 562 ILE A O 1
ATOM 4443 N N . CYS A 1 563 ? 6.856 -9.527 -36.455 1.00 82.94 563 CYS A N 1
ATOM 4444 C CA . CYS A 1 563 ? 7.685 -8.374 -36.117 1.00 82.94 563 CYS A CA 1
ATOM 4445 C C . CYS A 1 563 ? 7.094 -7.640 -34.892 1.00 82.94 563 CYS A C 1
ATOM 4447 O O . CYS A 1 563 ? 5.914 -7.833 -34.581 1.00 82.94 563 CYS A O 1
ATOM 4449 N N . PRO A 1 564 ? 7.868 -6.793 -34.185 1.00 85.25 564 PRO A N 1
ATOM 4450 C CA . PRO A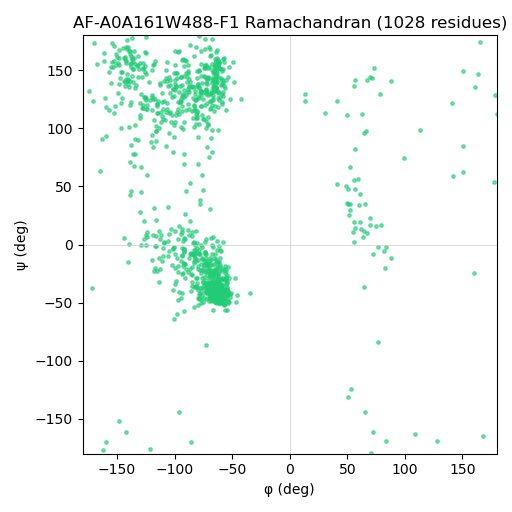 1 564 ? 7.329 -5.979 -33.099 1.00 85.25 564 PRO A CA 1
ATOM 4451 C C . PRO A 1 564 ? 6.419 -4.866 -33.644 1.00 85.25 564 PRO A C 1
ATOM 4453 O O . PRO A 1 564 ? 6.713 -4.262 -34.676 1.00 85.25 564 PRO A O 1
ATOM 4456 N N . TYR A 1 565 ? 5.343 -4.558 -32.915 1.00 87.81 565 TYR A N 1
ATOM 4457 C CA . TYR A 1 565 ? 4.400 -3.489 -33.262 1.00 87.81 565 TYR A CA 1
ATOM 4458 C C . TYR A 1 565 ? 5.056 -2.101 -33.276 1.00 87.81 565 TYR A C 1
ATOM 4460 O O . TYR A 1 565 ? 5.908 -1.792 -32.435 1.00 87.81 565 TYR A O 1
ATOM 4468 N N . SER A 1 566 ? 4.612 -1.244 -34.198 1.00 85.50 566 SER A N 1
ATOM 4469 C CA . SER A 1 566 ? 5.106 0.127 -34.374 1.00 85.50 566 SER A CA 1
ATOM 4470 C C . SER A 1 566 ? 4.780 1.042 -33.188 1.00 85.50 566 SER A C 1
ATOM 4472 O O . SER A 1 566 ? 5.604 1.892 -32.844 1.00 85.50 566 SER A O 1
ATOM 4474 N N . GLU A 1 567 ? 3.640 0.840 -32.516 1.00 87.69 567 GLU A N 1
ATOM 4475 C CA . GLU A 1 567 ? 3.263 1.572 -31.302 1.00 87.69 567 GLU A CA 1
ATOM 4476 C C . GLU A 1 567 ? 3.067 0.679 -30.054 1.00 87.69 567 GLU A C 1
ATOM 4478 O O . GLU A 1 567 ? 2.641 -0.475 -30.147 1.00 87.69 567 GLU A O 1
ATOM 4483 N N . PRO A 1 568 ? 3.319 1.207 -28.835 1.00 90.38 568 PRO A N 1
ATOM 4484 C CA . PRO A 1 568 ? 3.125 0.471 -27.586 1.00 90.38 568 PRO A CA 1
ATOM 4485 C C . PRO A 1 568 ? 1.633 0.272 -27.273 1.00 90.38 568 PRO A C 1
ATOM 4487 O O . PRO A 1 568 ? 0.977 1.184 -26.763 1.00 90.38 568 PRO A O 1
ATOM 4490 N N . ARG A 1 569 ? 1.109 -0.940 -27.500 1.00 91.69 569 ARG A N 1
ATOM 4491 C CA . ARG A 1 569 ? -0.314 -1.353 -27.377 1.00 91.69 569 ARG A CA 1
ATOM 4492 C C . ARG A 1 569 ? -0.947 -1.202 -25.984 1.00 91.69 569 ARG A C 1
ATOM 4494 O O . ARG A 1 569 ? -2.169 -1.240 -25.842 1.00 91.69 569 ARG A O 1
ATOM 4501 N N . ILE A 1 570 ? -0.151 -0.944 -24.945 1.00 93.25 570 ILE A N 1
ATOM 4502 C CA . ILE A 1 570 ? -0.619 -0.764 -23.560 1.00 93.25 570 ILE A CA 1
ATOM 4503 C C . ILE A 1 570 ? -0.620 0.720 -23.158 1.00 93.25 570 ILE A C 1
ATOM 4505 O O . ILE A 1 570 ? 0.299 1.488 -23.445 1.00 93.25 570 ILE A O 1
ATOM 4509 N N . LYS A 1 571 ? -1.679 1.164 -22.476 1.00 91.88 571 LYS A N 1
ATOM 4510 C CA . LYS A 1 571 ? -1.772 2.454 -21.780 1.00 91.88 571 LYS A CA 1
ATOM 4511 C C . LYS A 1 571 ? -1.791 2.197 -20.274 1.00 91.88 571 LYS A C 1
ATOM 4513 O O . LYS A 1 571 ? -2.778 1.693 -19.749 1.00 91.88 571 LYS A O 1
ATOM 4518 N N . LEU A 1 572 ? -0.713 2.575 -19.587 1.00 91.94 572 LEU A N 1
ATOM 4519 C CA . LEU A 1 572 ? -0.633 2.526 -18.124 1.00 91.94 572 LEU A CA 1
ATOM 4520 C C . LEU A 1 572 ? -1.312 3.750 -17.496 1.00 91.94 572 LEU A C 1
ATOM 4522 O O . LEU A 1 572 ? -0.916 4.881 -17.787 1.00 91.94 572 LEU A O 1
ATOM 4526 N N . THR A 1 573 ? -2.261 3.518 -16.589 1.00 89.56 573 THR A N 1
ATOM 4527 C CA . THR A 1 573 ? -2.902 4.558 -15.761 1.00 89.56 573 THR A CA 1
ATOM 4528 C C . THR A 1 573 ? -2.771 4.184 -14.284 1.00 89.56 573 THR A C 1
ATOM 4530 O O . THR A 1 573 ? -3.130 3.075 -13.906 1.00 89.56 573 THR A O 1
ATOM 4533 N N . ALA A 1 574 ? -2.251 5.068 -13.432 1.00 80.69 574 ALA A N 1
ATOM 4534 C CA . ALA A 1 574 ? -2.151 4.808 -11.992 1.00 80.69 574 ALA A CA 1
ATOM 4535 C C . ALA A 1 574 ? -3.515 4.991 -11.301 1.00 80.69 574 ALA A C 1
ATOM 4537 O O . ALA A 1 574 ? -4.156 6.018 -11.514 1.00 80.69 574 ALA A O 1
ATOM 4538 N N . ALA A 1 575 ? -3.931 4.035 -10.461 1.00 75.69 575 ALA A N 1
ATOM 4539 C CA . ALA A 1 575 ? -5.115 4.174 -9.604 1.00 75.69 575 ALA A CA 1
ATOM 4540 C C . ALA A 1 575 ? -4.741 4.559 -8.158 1.00 75.69 575 ALA A C 1
ATOM 4542 O O . ALA A 1 575 ? -5.460 5.322 -7.516 1.00 75.69 575 ALA A O 1
ATOM 4543 N N . SER A 1 576 ? -3.598 4.080 -7.653 1.00 74.88 576 SER A N 1
ATOM 4544 C CA . SER A 1 576 ? -3.047 4.459 -6.344 1.00 74.88 576 SER A CA 1
ATOM 4545 C C . SER A 1 576 ? -2.170 5.723 -6.403 1.00 74.88 576 SER A C 1
ATOM 4547 O O . SER A 1 576 ? -1.369 5.910 -7.322 1.00 74.88 576 SER A O 1
ATOM 4549 N N . ASP A 1 577 ? -2.295 6.590 -5.391 1.00 74.56 577 ASP A N 1
ATOM 4550 C CA . ASP A 1 577 ? -1.570 7.867 -5.293 1.00 74.56 577 ASP A CA 1
ATOM 4551 C C . ASP A 1 577 ? -0.130 7.682 -4.787 1.00 74.56 577 ASP A C 1
ATOM 4553 O O . ASP A 1 577 ? 0.148 7.714 -3.585 1.00 74.56 577 ASP A O 1
ATOM 4557 N N . GLN A 1 578 ? 0.793 7.534 -5.738 1.00 78.19 578 GLN A N 1
ATOM 4558 C CA . GLN A 1 578 ? 2.224 7.338 -5.493 1.00 78.19 578 GLN A CA 1
ATOM 4559 C C . GLN A 1 578 ? 2.854 8.438 -4.617 1.00 78.19 578 GLN A C 1
ATOM 4561 O O . GLN A 1 578 ? 3.779 8.157 -3.861 1.00 78.19 578 GLN A O 1
ATOM 4566 N N . LYS A 1 579 ? 2.334 9.677 -4.625 1.00 83.25 579 LYS A N 1
ATOM 4567 C CA . LYS A 1 579 ? 2.909 10.786 -3.835 1.00 83.25 579 LYS A CA 1
ATOM 4568 C C . LYS A 1 579 ? 2.716 10.625 -2.325 1.00 83.25 579 LYS A C 1
ATOM 4570 O O . LYS A 1 579 ? 3.381 11.312 -1.556 1.00 83.25 579 LYS A O 1
ATOM 4575 N N . LYS A 1 580 ? 1.808 9.747 -1.885 1.00 84.81 580 LYS A N 1
ATOM 4576 C CA . LYS A 1 580 ? 1.634 9.420 -0.460 1.00 84.81 580 LYS A CA 1
ATOM 4577 C C . LYS A 1 580 ? 2.679 8.424 0.047 1.00 84.81 580 LYS A C 1
ATOM 4579 O O . LYS A 1 580 ? 2.913 8.370 1.251 1.00 84.81 580 LYS A O 1
ATOM 4584 N N . LEU A 1 581 ? 3.302 7.662 -0.855 1.00 84.25 581 LEU A N 1
ATOM 4585 C CA . LEU A 1 581 ? 4.258 6.605 -0.521 1.00 84.25 581 LEU A CA 1
ATOM 4586 C C . LEU A 1 581 ? 5.678 7.138 -0.283 1.00 84.25 581 LEU A C 1
ATOM 4588 O O . LEU A 1 581 ? 6.442 6.479 0.407 1.00 84.25 581 LEU A O 1
ATOM 4592 N N . SER A 1 582 ? 5.993 8.374 -0.690 1.00 86.56 582 SER A N 1
ATOM 4593 C CA . SER A 1 582 ? 7.271 9.050 -0.401 1.00 86.56 582 SER A CA 1
ATOM 4594 C C . SER A 1 582 ? 7.391 9.568 1.050 1.00 86.56 582 SER A C 1
ATOM 4596 O O . SER A 1 582 ? 7.726 10.737 1.294 1.00 86.56 582 SER A O 1
ATOM 4598 N N . TYR A 1 583 ? 7.049 8.732 2.035 1.00 88.50 583 TYR A N 1
ATOM 4599 C CA . TYR A 1 583 ? 7.190 9.035 3.463 1.00 88.50 583 TYR A CA 1
ATOM 4600 C C . TYR A 1 583 ? 8.607 8.699 3.976 1.00 88.50 583 TYR A C 1
ATOM 4602 O O . TYR A 1 583 ? 9.539 8.508 3.198 1.00 88.50 583 TYR A O 1
ATOM 4610 N N . LYS A 1 584 ? 8.828 8.732 5.299 1.00 85.56 584 LYS A N 1
ATOM 4611 C CA . LYS A 1 584 ? 10.134 8.420 5.910 1.00 85.56 584 LYS A CA 1
ATOM 4612 C C . LYS A 1 584 ? 9.977 7.397 7.041 1.00 85.56 584 LYS A C 1
ATOM 4614 O O . LYS A 1 584 ? 9.494 7.791 8.101 1.00 85.56 584 LYS A O 1
ATOM 4619 N N . PRO A 1 585 ? 10.431 6.142 6.872 1.00 79.75 585 PRO A N 1
ATOM 4620 C CA . PRO A 1 585 ? 10.104 5.044 7.792 1.00 79.75 585 PRO A CA 1
ATOM 4621 C C . PRO A 1 585 ? 10.968 4.968 9.060 1.00 79.75 585 PRO A C 1
ATOM 4623 O O . PRO A 1 585 ? 10.780 4.103 9.907 1.00 79.75 585 PRO A O 1
ATOM 4626 N N . LEU A 1 586 ? 11.928 5.881 9.226 1.00 73.44 586 LEU A N 1
ATOM 4627 C CA . LEU A 1 586 ? 12.914 5.864 10.316 1.00 73.44 586 LEU A CA 1
ATOM 4628 C C . LEU A 1 586 ? 12.343 6.099 11.735 1.00 73.44 586 LEU A C 1
ATOM 4630 O O . LEU A 1 586 ? 13.120 6.094 12.689 1.00 73.44 586 LEU A O 1
ATOM 4634 N N . ALA A 1 587 ? 11.035 6.342 11.902 1.00 82.62 587 ALA A N 1
ATOM 4635 C CA . ALA A 1 587 ? 10.411 6.535 13.217 1.00 82.62 587 ALA A CA 1
ATOM 4636 C C . ALA A 1 587 ? 8.880 6.314 13.220 1.00 82.62 587 ALA A C 1
ATOM 4638 O O . ALA A 1 587 ? 8.110 7.259 13.034 1.00 82.62 587 ALA A O 1
ATOM 4639 N N . MET A 1 588 ? 8.439 5.095 13.541 1.00 88.44 588 MET A N 1
ATOM 4640 C CA . MET A 1 588 ? 7.031 4.774 13.823 1.00 88.44 588 MET A CA 1
ATOM 4641 C C . MET A 1 588 ? 6.633 5.204 15.248 1.00 88.44 588 MET A C 1
ATOM 4643 O O . MET A 1 588 ? 7.350 4.915 16.210 1.00 88.44 588 MET A O 1
ATOM 4647 N N . LYS A 1 589 ? 5.471 5.855 15.425 1.00 91.00 589 LYS A N 1
ATOM 4648 C CA . LYS A 1 589 ? 4.923 6.173 16.761 1.00 91.00 589 LYS A CA 1
ATOM 4649 C C . LYS A 1 589 ? 3.810 5.201 17.130 1.00 91.00 589 LYS A C 1
ATOM 4651 O O . LYS A 1 589 ? 2.815 5.104 16.421 1.00 91.00 589 LYS A O 1
ATOM 4656 N N . LEU A 1 590 ? 3.916 4.571 18.302 1.00 92.00 590 LEU A N 1
ATOM 4657 C CA . LEU A 1 590 ? 2.914 3.613 18.793 1.00 92.00 590 LEU A CA 1
ATOM 4658 C C . LEU A 1 590 ? 1.495 4.204 18.901 1.00 92.00 590 LEU A C 1
ATOM 4660 O O . LEU A 1 590 ? 0.524 3.476 18.728 1.00 92.00 590 LEU A O 1
ATOM 4664 N N . SER A 1 591 ? 1.354 5.513 19.143 1.00 92.56 591 SER A N 1
ATOM 4665 C CA . SER A 1 591 ? 0.046 6.182 19.123 1.00 92.56 591 SER A CA 1
ATOM 4666 C C . SER A 1 591 ? -0.581 6.180 17.729 1.00 92.56 591 SER A C 1
ATOM 4668 O O . SER A 1 591 ? -1.724 5.766 17.590 1.00 92.56 591 SER A O 1
ATOM 4670 N N . GLU A 1 592 ? 0.181 6.571 16.708 1.00 91.62 592 GLU A N 1
ATOM 4671 C CA . GLU A 1 592 ? -0.284 6.677 15.318 1.00 91.62 592 GLU A CA 1
ATOM 4672 C C . GLU A 1 592 ? -0.547 5.278 14.740 1.00 91.62 592 GLU A C 1
ATOM 4674 O O . GLU A 1 592 ? -1.620 5.025 14.204 1.00 91.62 592 GLU A O 1
ATOM 4679 N N . ALA A 1 593 ? 0.359 4.328 14.991 1.00 92.00 593 ALA A N 1
ATOM 4680 C CA . ALA A 1 593 ? 0.165 2.909 14.695 1.00 92.00 593 ALA A CA 1
ATOM 4681 C C . ALA A 1 593 ? -1.123 2.339 15.330 1.00 92.00 593 ALA A C 1
ATOM 4683 O O . ALA A 1 593 ? -1.890 1.644 14.667 1.00 92.00 593 ALA A O 1
ATOM 4684 N N . SER A 1 594 ? -1.399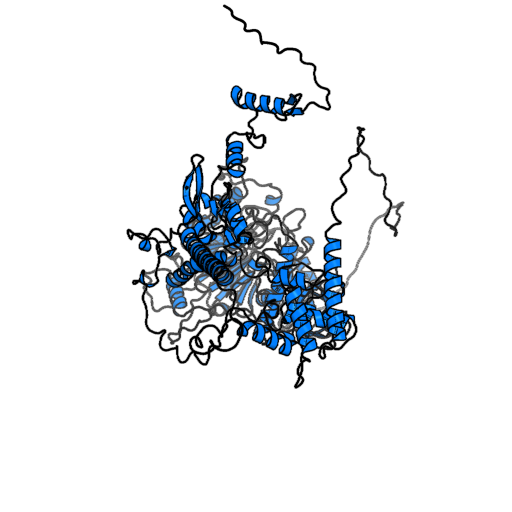 2.662 16.602 1.00 92.44 594 SER A N 1
ATOM 4685 C CA . SER A 1 594 ? -2.633 2.224 17.273 1.00 92.44 594 SER A CA 1
ATOM 4686 C C . SER A 1 594 ? -3.897 2.881 16.719 1.00 92.44 594 SER A C 1
ATOM 4688 O O . SER A 1 594 ? -4.981 2.341 16.889 1.00 92.44 594 SER A O 1
ATOM 4690 N N . GLU A 1 595 ? -3.786 4.070 16.124 1.00 93.75 595 GLU A N 1
ATOM 4691 C CA . GLU A 1 595 ? -4.905 4.804 15.529 1.00 93.75 595 GLU A CA 1
ATOM 4692 C C . GLU A 1 595 ? -5.267 4.181 14.167 1.00 93.75 595 GLU A C 1
ATOM 4694 O O . GLU A 1 595 ? -6.410 3.761 14.012 1.00 93.75 595 GLU A O 1
ATOM 4699 N N . ILE A 1 596 ? -4.293 3.892 13.291 1.00 94.75 596 ILE A N 1
ATOM 4700 C CA . ILE A 1 596 ? -4.526 3.158 12.026 1.00 94.75 596 ILE A CA 1
ATOM 4701 C C . ILE A 1 596 ? -5.162 1.770 12.239 1.00 94.75 596 ILE A C 1
ATOM 4703 O O . ILE A 1 596 ? -6.091 1.395 11.523 1.00 94.75 596 ILE A O 1
ATOM 4707 N N . LEU A 1 597 ? -4.691 0.999 13.228 1.00 94.50 597 LEU A N 1
ATOM 4708 C CA . LEU A 1 597 ? -5.221 -0.345 13.510 1.00 94.50 597 LEU A CA 1
ATOM 4709 C C . LEU A 1 597 ? -6.659 -0.343 14.060 1.00 94.50 597 LEU A C 1
ATOM 4711 O O . LEU A 1 597 ? -7.340 -1.366 13.970 1.00 94.50 597 LEU A O 1
ATOM 4715 N N . ASP A 1 598 ? -7.111 0.769 14.642 1.00 95.38 598 ASP A N 1
ATOM 4716 C CA . ASP A 1 598 ? -8.465 0.932 15.181 1.00 95.38 598 ASP A CA 1
ATOM 4717 C C . ASP A 1 598 ? -9.421 1.555 14.161 1.00 95.38 598 ASP A C 1
ATOM 4719 O O . ASP A 1 598 ? -10.543 1.069 14.024 1.00 95.38 598 ASP A O 1
ATOM 4723 N N . ASP A 1 599 ? -8.968 2.570 13.416 1.00 95.00 599 ASP A N 1
ATOM 4724 C CA . ASP A 1 599 ? -9.728 3.184 12.321 1.00 95.00 599 ASP A CA 1
ATOM 4725 C C . ASP A 1 599 ? -10.161 2.107 11.312 1.00 95.00 599 ASP A C 1
ATOM 4727 O O . ASP A 1 599 ? -11.312 2.075 10.886 1.00 95.00 599 ASP A O 1
ATOM 4731 N N . ARG A 1 600 ? -9.282 1.137 11.025 1.00 95.00 600 ARG A N 1
ATOM 4732 C CA . ARG A 1 600 ? -9.578 -0.021 10.170 1.00 95.00 600 ARG A CA 1
ATOM 4733 C C . ARG A 1 600 ? -10.687 -0.940 10.712 1.00 95.00 600 ARG A C 1
ATOM 4735 O O . ARG A 1 600 ? -11.416 -1.526 9.916 1.00 95.00 600 ARG A O 1
ATOM 4742 N N . ILE A 1 601 ? -10.853 -1.069 12.032 1.00 96.69 601 ILE A N 1
ATOM 4743 C CA . ILE A 1 601 ? -11.977 -1.826 12.623 1.00 96.69 601 ILE A CA 1
ATOM 4744 C C . ILE A 1 601 ? -13.275 -1.019 12.497 1.00 96.69 601 ILE A C 1
ATOM 4746 O O . ILE A 1 601 ? -14.297 -1.567 12.085 1.00 96.69 601 ILE A O 1
ATOM 4750 N N . ASP A 1 602 ? -13.233 0.277 12.820 1.00 95.81 602 ASP A N 1
ATOM 4751 C CA . ASP A 1 602 ? -14.398 1.166 12.723 1.00 95.81 602 ASP A CA 1
ATOM 4752 C C . ASP A 1 602 ? -14.888 1.301 11.259 1.00 95.81 602 ASP A C 1
ATOM 4754 O O . ASP A 1 602 ? -16.092 1.320 11.007 1.00 95.81 602 ASP A O 1
ATOM 4758 N N . GLU A 1 603 ? -13.981 1.323 10.274 1.00 95.19 603 GLU A N 1
ATOM 4759 C CA . GLU A 1 603 ? -14.319 1.318 8.842 1.00 95.19 603 GLU A CA 1
ATOM 4760 C C . GLU A 1 603 ? -14.989 0.002 8.404 1.00 95.19 603 GLU A C 1
ATOM 4762 O O . GLU A 1 603 ? -16.021 0.032 7.730 1.00 95.19 603 GLU A O 1
ATOM 4767 N N . PHE A 1 604 ? -14.469 -1.157 8.827 1.00 96.12 604 PHE A N 1
ATOM 4768 C CA . PHE A 1 604 ? -15.093 -2.458 8.538 1.00 96.12 604 PHE A CA 1
ATOM 4769 C C . PHE A 1 604 ? -16.458 -2.621 9.220 1.00 96.12 604 PHE A C 1
ATOM 4771 O O . PHE A 1 604 ? -17.359 -3.221 8.635 1.00 96.12 604 PHE A O 1
ATOM 4778 N N . MET A 1 605 ? -16.655 -2.039 10.406 1.00 95.69 605 MET A N 1
ATOM 4779 C CA . MET A 1 605 ? -17.964 -1.993 11.063 1.00 95.69 605 MET A CA 1
ATOM 4780 C C . MET A 1 605 ? -18.996 -1.253 10.204 1.00 95.69 605 MET A C 1
ATOM 4782 O O . MET A 1 605 ? -20.088 -1.775 9.994 1.00 95.69 605 MET A O 1
ATOM 4786 N N . HIS A 1 606 ? -18.650 -0.086 9.651 1.00 95.19 606 HIS A N 1
ATOM 4787 C CA . HIS A 1 606 ? -19.549 0.648 8.754 1.00 95.19 606 HIS A CA 1
ATOM 4788 C C . HIS A 1 606 ? -19.822 -0.101 7.438 1.00 95.19 606 HIS A C 1
ATOM 4790 O O . HIS A 1 606 ? -20.958 -0.111 6.968 1.00 95.19 606 HIS A O 1
ATOM 4796 N N . ILE A 1 607 ? -18.819 -0.791 6.883 1.00 95.00 607 ILE A N 1
ATOM 4797 C CA . ILE A 1 607 ? -18.967 -1.644 5.691 1.00 95.00 607 ILE A CA 1
ATOM 4798 C C . ILE A 1 607 ? -19.963 -2.796 5.936 1.00 95.00 607 ILE A C 1
ATOM 4800 O O . ILE A 1 607 ? -20.815 -3.072 5.090 1.00 95.00 607 ILE A O 1
ATOM 4804 N N . VAL A 1 608 ? -19.878 -3.459 7.094 1.00 95.94 608 VAL A N 1
ATOM 4805 C CA . VAL A 1 608 ? -20.797 -4.539 7.500 1.00 95.94 608 VAL A CA 1
ATOM 4806 C C . VAL A 1 608 ? -22.199 -3.989 7.783 1.00 95.94 608 VAL A C 1
ATOM 4808 O O . VAL A 1 608 ? -23.184 -4.574 7.332 1.00 95.94 608 VAL A O 1
ATOM 4811 N N . GLN A 1 609 ? -22.294 -2.839 8.460 1.00 95.31 609 GLN A N 1
ATOM 4812 C CA . GLN A 1 609 ? -23.553 -2.148 8.747 1.00 95.31 609 GLN A CA 1
ATOM 4813 C C . GLN A 1 609 ? -24.337 -1.817 7.466 1.00 95.31 609 GLN A C 1
ATOM 4815 O O . GLN A 1 609 ? -25.519 -2.146 7.370 1.00 95.31 609 GLN A O 1
ATOM 4820 N N . GLU A 1 610 ? -23.692 -1.191 6.476 1.00 95.38 610 GLU A N 1
ATOM 4821 C CA . GLU A 1 610 ? -24.343 -0.780 5.224 1.00 95.38 610 GLU A CA 1
ATOM 4822 C C . GLU A 1 610 ? -24.817 -1.982 4.393 1.00 95.38 610 GLU A C 1
ATOM 4824 O O . GLU A 1 610 ? -25.926 -1.970 3.856 1.00 95.38 610 GLU A O 1
ATOM 4829 N N . HIS A 1 611 ? -24.006 -3.041 4.315 1.00 95.25 611 HIS A N 1
ATOM 4830 C CA . HIS A 1 611 ? -24.311 -4.216 3.500 1.00 95.25 611 HIS A CA 1
ATOM 4831 C C . HIS A 1 611 ? -25.464 -5.056 4.060 1.00 95.25 611 HIS A C 1
ATOM 4833 O O . HIS A 1 611 ? -26.411 -5.362 3.332 1.00 95.25 611 HIS A O 1
ATOM 4839 N N . HIS A 1 612 ? -25.417 -5.377 5.357 1.00 95.62 612 HIS A N 1
ATOM 4840 C CA . HIS A 1 612 ? -26.462 -6.158 6.034 1.00 95.62 612 HIS A CA 1
ATOM 4841 C C . HIS A 1 612 ? -27.676 -5.309 6.451 1.00 95.62 612 HIS A C 1
ATOM 4843 O O . HIS A 1 612 ? -28.699 -5.862 6.842 1.00 95.62 612 HIS A O 1
ATOM 4849 N N . LYS A 1 613 ? -27.596 -3.974 6.308 1.00 95.50 613 LYS A N 1
ATOM 4850 C CA . LYS A 1 613 ? -28.644 -2.986 6.651 1.00 95.50 613 LYS A CA 1
ATOM 4851 C C . LYS A 1 613 ? -29.042 -3.004 8.132 1.00 95.50 613 LYS A C 1
ATOM 4853 O O . LYS A 1 613 ? -30.200 -2.766 8.471 1.00 95.50 613 LYS A O 1
ATOM 4858 N N . LEU A 1 614 ? -28.059 -3.278 8.982 1.00 94.06 614 LEU A N 1
ATOM 4859 C CA . LEU A 1 614 ? -28.185 -3.366 10.435 1.00 94.06 614 LEU A CA 1
ATOM 4860 C C . LEU A 1 614 ? -28.319 -1.968 11.049 1.00 94.06 614 LEU A C 1
ATOM 4862 O O . LEU A 1 614 ? -27.675 -1.015 10.588 1.00 94.06 614 LEU A O 1
ATOM 4866 N N . ASP A 1 615 ? -29.097 -1.839 12.121 1.00 93.44 615 ASP A N 1
ATOM 4867 C CA . ASP A 1 615 ? -29.086 -0.605 12.903 1.00 93.44 615 ASP A CA 1
ATOM 4868 C C . ASP A 1 615 ? -27.814 -0.505 13.759 1.00 93.44 615 ASP A C 1
ATOM 4870 O O . ASP A 1 615 ? -27.230 -1.499 14.190 1.00 93.44 615 ASP A O 1
ATOM 4874 N N . PHE A 1 616 ? -27.381 0.723 14.051 1.00 91.88 616 PHE A N 1
ATOM 4875 C CA . PHE A 1 616 ? -26.206 0.944 14.890 1.00 91.88 616 PHE A CA 1
ATOM 4876 C C . PHE A 1 616 ? -26.388 0.420 16.329 1.00 91.88 616 PHE A C 1
ATOM 4878 O O . PHE A 1 616 ? -25.398 0.094 16.978 1.00 91.88 616 PHE A O 1
ATOM 4885 N N . SER A 1 617 ? -27.625 0.302 16.834 1.00 92.06 617 SER A N 1
ATOM 4886 C CA . SER A 1 617 ? -27.896 -0.252 18.170 1.00 92.06 617 SER A CA 1
ATOM 4887 C C . SER A 1 617 ? -27.703 -1.770 18.288 1.00 92.06 617 SER A C 1
ATOM 4889 O O . SER A 1 617 ? -27.586 -2.268 19.406 1.00 92.06 617 SER A O 1
ATOM 4891 N N . GLU A 1 618 ? -27.602 -2.501 17.171 1.00 93.56 618 GLU A N 1
ATOM 4892 C CA . GLU A 1 618 ? -27.272 -3.935 17.169 1.00 93.56 618 GLU A CA 1
ATOM 4893 C C . GLU A 1 618 ? -25.780 -4.189 17.453 1.00 93.56 618 GLU A C 1
ATOM 4895 O O . GLU A 1 618 ? -25.396 -5.282 17.882 1.00 93.56 618 GLU A O 1
ATOM 4900 N N . PHE A 1 619 ? -24.926 -3.178 17.250 1.00 95.00 619 PHE A N 1
ATOM 4901 C CA . PHE A 1 619 ? -23.490 -3.273 17.490 1.00 95.00 619 PHE A CA 1
ATOM 4902 C C . PHE A 1 619 ? -23.149 -3.014 18.963 1.00 95.00 619 PHE A C 1
ATOM 4904 O O . PHE A 1 619 ? -23.483 -1.972 19.528 1.00 95.00 619 PHE A O 1
ATOM 4911 N N . GLY A 1 620 ? -22.431 -3.947 19.592 1.00 92.69 620 GLY A N 1
ATOM 4912 C CA . GLY A 1 620 ? -22.155 -3.922 21.030 1.00 92.69 620 GLY A CA 1
ATOM 4913 C C . GLY A 1 620 ? -20.745 -4.371 21.405 1.00 92.69 620 GLY A C 1
ATOM 4914 O O . GLY A 1 620 ? -20.006 -4.924 20.596 1.00 92.69 620 GLY A O 1
ATOM 4915 N N . ASN A 1 621 ? -20.359 -4.133 22.660 1.00 94.88 621 ASN A N 1
ATOM 4916 C CA . ASN A 1 621 ? -19.067 -4.565 23.192 1.00 94.88 621 ASN A CA 1
ATOM 4917 C C . ASN A 1 621 ? -19.111 -6.045 23.608 1.00 94.88 621 ASN A C 1
ATOM 4919 O O . ASN A 1 621 ? -19.673 -6.359 24.656 1.00 94.88 621 ASN A O 1
ATOM 4923 N N . ALA A 1 622 ? -18.449 -6.931 22.860 1.00 94.69 622 ALA A N 1
ATOM 4924 C CA . ALA A 1 622 ? -18.333 -8.353 23.201 1.00 94.69 622 ALA A CA 1
ATOM 4925 C C . ALA A 1 622 ? -17.646 -8.623 24.553 1.00 94.69 622 ALA A C 1
ATOM 4927 O O . ALA A 1 622 ? -17.870 -9.675 25.145 1.00 94.69 622 ALA A O 1
ATOM 4928 N N . ALA A 1 623 ? -16.828 -7.695 25.065 1.00 93.50 623 ALA A N 1
ATOM 4929 C CA . ALA A 1 623 ? -16.190 -7.819 26.378 1.00 93.50 623 ALA A CA 1
ATOM 4930 C C . ALA A 1 623 ? -17.091 -7.379 27.553 1.00 93.50 623 ALA A C 1
ATOM 4932 O O . ALA A 1 623 ? -16.731 -7.601 28.707 1.00 93.50 623 ALA A O 1
ATOM 4933 N N . ASN A 1 624 ? -18.255 -6.766 27.297 1.00 92.88 624 ASN A N 1
ATOM 4934 C CA . ASN A 1 624 ? -19.235 -6.491 28.348 1.00 92.88 624 ASN A CA 1
ATOM 4935 C C . ASN A 1 624 ? -20.095 -7.736 28.599 1.00 92.88 624 ASN A C 1
ATOM 4937 O O . ASN A 1 624 ? -20.615 -8.337 27.661 1.00 92.88 624 ASN A O 1
ATOM 4941 N N . GLN A 1 625 ? -20.323 -8.066 29.871 1.00 94.19 625 GLN A N 1
ATOM 4942 C CA . GLN A 1 625 ? -21.285 -9.098 30.247 1.00 94.19 625 GLN A CA 1
ATOM 4943 C C . GLN A 1 625 ? -22.716 -8.639 29.907 1.00 94.19 625 GLN A C 1
ATOM 4945 O O . GLN A 1 625 ? -23.153 -7.588 30.379 1.00 94.19 625 GLN A O 1
ATOM 4950 N N . SER A 1 626 ? -23.451 -9.426 29.119 1.00 91.50 626 SER A N 1
ATOM 4951 C CA . SER A 1 626 ? -24.858 -9.184 28.780 1.00 91.50 626 SER A CA 1
ATOM 4952 C C . SER A 1 626 ? -25.634 -10.488 28.575 1.00 91.50 626 SER A C 1
ATOM 4954 O O . SER A 1 626 ? -25.078 -11.521 28.207 1.00 91.50 626 SER A O 1
ATOM 4956 N N . THR A 1 627 ? -26.950 -10.425 28.781 1.00 91.88 627 THR A N 1
ATOM 4957 C CA . THR A 1 627 ? -27.909 -11.458 28.359 1.00 91.88 627 THR A CA 1
ATOM 4958 C C . THR A 1 627 ? -28.523 -11.175 26.984 1.00 91.88 627 THR A C 1
ATOM 4960 O O . THR A 1 627 ? -29.305 -11.985 26.492 1.00 91.88 627 THR A O 1
ATOM 4963 N N . THR A 1 628 ? -28.188 -10.042 26.360 1.00 92.81 628 THR A N 1
ATOM 4964 C CA . THR A 1 628 ? -28.565 -9.718 24.979 1.00 92.81 628 THR A CA 1
ATOM 4965 C C . THR A 1 628 ? -27.518 -10.236 24.003 1.00 92.81 628 THR A C 1
ATOM 4967 O O . THR A 1 628 ? -26.318 -10.094 24.239 1.00 92.81 628 THR A O 1
ATOM 4970 N N . GLU A 1 629 ? -27.974 -10.767 22.873 1.00 95.00 629 GLU A N 1
ATOM 4971 C CA . GLU A 1 629 ? -27.124 -10.946 21.700 1.00 95.00 629 GLU A CA 1
ATOM 4972 C C . GLU A 1 629 ? -26.668 -9.572 21.169 1.00 95.00 629 GLU A C 1
ATOM 4974 O O . GLU A 1 629 ? -27.412 -8.594 21.265 1.00 95.00 629 GLU A O 1
ATOM 4979 N N . VAL A 1 630 ? -25.441 -9.485 20.651 1.00 95.75 630 VAL A N 1
ATOM 4980 C CA . VAL A 1 630 ? -24.862 -8.277 20.042 1.00 95.75 630 VAL A CA 1
ATOM 4981 C C . VAL A 1 630 ? -23.996 -8.636 18.837 1.00 95.75 630 VAL A C 1
ATOM 4983 O O . VAL A 1 630 ? -23.447 -9.738 18.752 1.00 95.75 630 VAL A O 1
ATOM 4986 N N . ILE A 1 631 ? -23.826 -7.681 17.924 1.00 97.00 631 ILE A N 1
ATOM 4987 C CA . ILE A 1 631 ? -22.878 -7.765 16.812 1.00 97.00 631 ILE A CA 1
ATOM 4988 C C . ILE A 1 631 ? -21.576 -7.073 17.226 1.00 97.00 631 ILE A C 1
ATOM 4990 O O . ILE A 1 631 ? -21.557 -5.896 17.583 1.00 97.00 631 ILE A O 1
ATOM 4994 N N . ALA A 1 632 ? -20.471 -7.807 17.184 1.00 96.75 632 ALA A N 1
ATOM 4995 C CA . ALA A 1 632 ? -19.151 -7.334 17.563 1.00 96.75 632 ALA A CA 1
ATOM 4996 C C . ALA A 1 632 ? -18.205 -7.370 16.361 1.00 96.75 632 ALA A C 1
ATOM 4998 O O . ALA A 1 632 ? -18.016 -8.410 15.730 1.00 96.75 632 ALA A O 1
ATOM 4999 N N . VAL A 1 633 ? -17.586 -6.227 16.061 1.00 97.56 633 VAL A N 1
ATOM 5000 C CA . VAL A 1 633 ? -16.581 -6.096 14.998 1.00 97.56 633 VAL A CA 1
ATOM 5001 C C . VAL A 1 633 ? -15.219 -5.837 15.632 1.00 97.56 633 VAL A C 1
ATOM 5003 O O . VAL A 1 633 ? -15.077 -4.984 16.512 1.00 97.56 633 VAL A O 1
ATOM 5006 N N . GLY A 1 634 ? -14.214 -6.595 15.207 1.00 97.31 634 GLY A N 1
ATOM 5007 C CA . GLY A 1 634 ? -12.872 -6.546 15.779 1.00 97.31 634 GLY A CA 1
ATOM 5008 C C . GLY A 1 634 ? -11.864 -7.329 14.950 1.00 97.31 634 GLY A C 1
ATOM 5009 O O . GLY A 1 634 ? -12.229 -8.010 13.994 1.00 97.31 634 GLY A O 1
ATOM 5010 N N . ARG A 1 635 ? -10.587 -7.233 15.317 1.00 96.81 635 ARG A N 1
ATOM 5011 C CA . ARG A 1 635 ? -9.495 -7.998 14.702 1.00 96.81 635 ARG A CA 1
ATOM 5012 C C . ARG A 1 635 ? -9.204 -9.264 15.508 1.00 96.81 635 ARG A C 1
ATOM 5014 O O . ARG A 1 635 ? -9.154 -9.220 16.737 1.00 96.81 635 ARG A O 1
ATOM 5021 N N . ILE A 1 636 ? -9.016 -10.388 14.822 1.00 97.38 636 ILE A N 1
ATOM 5022 C CA . ILE A 1 636 ? -8.569 -11.648 15.426 1.00 97.38 636 ILE A CA 1
ATOM 5023 C C . ILE A 1 636 ? -7.150 -11.465 15.972 1.00 97.38 636 ILE A C 1
ATOM 5025 O O . ILE A 1 636 ? -6.267 -10.966 15.277 1.00 97.38 636 ILE A O 1
ATOM 5029 N N . ALA A 1 637 ? -6.915 -11.895 17.208 1.00 94.88 637 ALA A N 1
ATOM 5030 C CA . ALA A 1 637 ? -5.607 -11.862 17.847 1.00 94.88 637 ALA A CA 1
ATOM 5031 C C . ALA A 1 637 ? -5.368 -13.123 18.699 1.00 94.88 637 ALA A C 1
ATOM 5033 O O . ALA A 1 637 ? -6.242 -13.981 18.840 1.00 94.88 637 ALA A O 1
ATOM 5034 N N . SER A 1 638 ? -4.160 -13.219 19.258 1.00 92.38 638 SER A N 1
ATOM 5035 C CA . SER A 1 638 ? -3.773 -14.223 20.255 1.00 92.38 638 SER A CA 1
ATOM 5036 C C . SER A 1 638 ? -3.696 -13.587 21.649 1.00 92.38 638 SER A C 1
ATOM 5038 O O . SER A 1 638 ? -3.284 -12.427 21.774 1.00 92.38 638 SER A O 1
ATOM 5040 N N . ASP A 1 639 ? -4.071 -14.326 22.694 1.00 89.50 639 ASP A N 1
ATOM 5041 C CA . ASP A 1 639 ? -3.731 -14.000 24.090 1.00 89.50 639 ASP A CA 1
ATOM 5042 C C . ASP A 1 639 ? -2.319 -14.494 24.458 1.00 89.50 639 ASP A C 1
ATOM 5044 O O . ASP A 1 639 ? -1.582 -13.811 25.170 1.00 89.50 639 ASP A O 1
ATOM 5048 N N . ALA A 1 640 ? -1.924 -15.655 23.925 1.00 86.44 640 ALA A N 1
ATOM 5049 C CA . ALA A 1 640 ? -0.614 -16.251 24.125 1.00 86.44 640 ALA A CA 1
ATOM 5050 C C . ALA A 1 640 ? 0.485 -15.324 23.565 1.00 86.44 640 ALA A C 1
ATOM 5052 O O . ALA A 1 640 ? 0.372 -14.898 22.409 1.00 86.44 640 ALA A O 1
ATOM 5053 N N . PRO A 1 641 ? 1.544 -15.024 24.347 1.00 71.94 641 PRO A N 1
ATOM 5054 C CA . PRO A 1 641 ? 2.583 -14.064 23.963 1.00 71.94 641 PRO A CA 1
ATOM 5055 C C . PRO A 1 641 ? 3.540 -14.601 22.890 1.00 71.94 641 PRO A C 1
ATOM 5057 O O . PRO A 1 641 ? 4.167 -13.815 22.187 1.00 71.94 641 PRO A O 1
ATOM 5060 N N . GLU A 1 642 ? 3.650 -15.925 22.765 1.00 73.00 642 GLU A N 1
ATOM 5061 C CA . GLU A 1 642 ? 4.478 -16.630 21.788 1.00 73.00 642 GLU A CA 1
ATOM 5062 C C . GLU A 1 642 ? 3.728 -17.876 21.290 1.00 73.00 642 GLU A C 1
ATOM 5064 O O . GLU A 1 642 ? 3.001 -18.517 22.054 1.00 73.00 642 GLU A O 1
ATOM 5069 N N . GLY A 1 643 ? 3.927 -18.247 20.022 1.00 73.75 643 GLY A N 1
ATOM 5070 C CA . GLY A 1 643 ? 3.350 -19.453 19.416 1.00 73.75 643 GLY A CA 1
ATOM 5071 C C . GLY A 1 643 ? 2.604 -19.190 18.106 1.00 73.75 643 GLY A C 1
ATOM 5072 O O . GLY A 1 643 ? 2.699 -18.112 17.525 1.00 73.75 643 GLY A O 1
ATOM 5073 N N . LYS A 1 644 ? 1.877 -20.205 17.625 1.00 82.56 644 LYS A N 1
ATOM 5074 C CA . LYS A 1 644 ? 0.915 -20.080 16.520 1.00 82.56 644 LYS A CA 1
ATOM 5075 C C . LYS A 1 644 ? -0.504 -19.930 17.084 1.00 82.56 644 LYS A C 1
ATOM 5077 O O . LYS A 1 644 ? -0.856 -20.607 18.056 1.00 82.56 644 LYS A O 1
ATOM 5082 N N . LEU A 1 645 ? -1.324 -19.110 16.420 1.00 89.19 645 LEU A N 1
ATOM 5083 C CA . LEU A 1 645 ? -2.754 -18.968 16.701 1.00 89.19 645 LEU A CA 1
ATOM 5084 C C . LEU A 1 645 ? -3.458 -20.337 16.720 1.00 89.19 645 LEU A C 1
ATOM 5086 O O . LEU A 1 645 ? -3.380 -21.114 15.766 1.00 89.19 645 LEU A O 1
ATOM 5090 N N . ASN A 1 646 ? -4.154 -20.632 17.815 1.00 91.06 646 ASN A N 1
ATOM 5091 C CA . ASN A 1 646 ? -4.862 -21.891 18.023 1.00 91.06 646 ASN A CA 1
ATOM 5092 C C . ASN A 1 646 ? -6.233 -21.646 18.673 1.00 91.06 646 ASN A C 1
ATOM 5094 O O . ASN A 1 646 ? -6.511 -20.558 19.166 1.00 91.06 646 ASN A O 1
ATOM 5098 N N . ALA A 1 647 ? -7.099 -22.661 18.669 1.00 90.19 647 ALA A N 1
ATOM 5099 C CA . ALA A 1 647 ? -8.492 -22.519 19.100 1.00 90.19 647 ALA A CA 1
ATOM 5100 C C . ALA A 1 647 ? -8.673 -22.147 20.587 1.00 90.19 647 ALA A C 1
ATOM 5102 O O . ALA A 1 647 ? -9.716 -21.610 20.938 1.00 90.19 647 ALA A O 1
ATOM 5103 N N . ALA A 1 648 ? -7.686 -22.417 21.451 1.00 89.69 648 ALA A N 1
ATOM 5104 C CA . ALA A 1 648 ? -7.729 -22.002 22.855 1.00 89.69 648 ALA A CA 1
ATOM 5105 C C . ALA A 1 648 ? -7.218 -20.564 23.049 1.00 89.69 648 ALA A C 1
ATOM 5107 O O . ALA A 1 648 ? -7.721 -19.850 23.913 1.00 89.69 648 ALA A O 1
ATOM 5108 N N . SER A 1 649 ? -6.261 -20.129 22.221 1.00 92.19 649 SER A N 1
ATOM 5109 C CA . SER A 1 649 ? -5.664 -18.789 22.284 1.00 92.19 649 SER A CA 1
ATOM 5110 C C . SER A 1 649 ? -6.420 -17.721 21.480 1.00 92.19 649 SER A C 1
ATOM 5112 O O . SER A 1 649 ? -5.903 -16.628 21.250 1.00 92.19 649 SER A O 1
ATOM 5114 N N . LEU A 1 650 ? -7.606 -18.055 20.963 1.00 95.38 650 LEU A N 1
ATOM 5115 C CA . LEU A 1 650 ? -8.351 -17.232 20.016 1.00 95.38 650 LEU A CA 1
ATOM 5116 C C . LEU A 1 650 ? -9.114 -16.113 20.740 1.00 95.38 650 LEU A C 1
ATOM 5118 O O . LEU A 1 650 ? -10.071 -16.378 21.472 1.00 95.38 650 LEU A O 1
ATOM 5122 N N . VAL A 1 651 ? -8.727 -14.859 20.492 1.00 96.12 651 VAL A N 1
ATOM 5123 C CA . VAL A 1 651 ? -9.399 -13.674 21.047 1.00 96.12 651 VAL A CA 1
ATOM 5124 C C . VAL A 1 651 ? -9.821 -12.683 19.961 1.00 96.12 651 VAL A C 1
ATOM 5126 O O . VAL A 1 651 ? -9.151 -12.531 18.938 1.00 96.12 651 VAL A O 1
ATOM 5129 N N . LEU A 1 652 ? -10.920 -11.970 20.209 1.00 97.38 652 LEU A N 1
ATOM 5130 C CA . LEU A 1 652 ? -11.340 -10.800 19.438 1.00 97.38 652 LEU A CA 1
ATOM 5131 C C . LEU A 1 652 ? -10.827 -9.534 20.125 1.00 97.38 652 LEU A C 1
ATOM 5133 O O . LEU A 1 652 ? -11.119 -9.315 21.300 1.00 97.38 652 LEU A O 1
ATOM 5137 N N . GLU A 1 653 ? -10.100 -8.690 19.396 1.00 96.69 653 GLU A N 1
ATOM 5138 C CA . GLU A 1 653 ? -9.686 -7.357 19.837 1.00 96.69 653 GLU A CA 1
ATOM 5139 C C . GLU A 1 653 ? -10.554 -6.293 19.149 1.00 96.69 653 GLU A C 1
ATOM 5141 O O . GLU A 1 653 ? -10.521 -6.137 17.928 1.00 96.69 653 GLU A O 1
ATOM 5146 N N . MET A 1 654 ? -11.360 -5.570 19.926 1.00 95.38 654 MET A N 1
ATOM 5147 C CA . MET A 1 654 ? -12.295 -4.561 19.408 1.00 95.38 654 MET A CA 1
ATOM 5148 C C . MET A 1 654 ? -11.677 -3.155 19.390 1.00 95.38 654 MET A C 1
ATOM 5150 O O . MET A 1 654 ? -10.744 -2.873 20.141 1.00 95.38 654 MET A O 1
ATOM 5154 N N . SER A 1 655 ? -12.228 -2.237 18.585 1.00 94.25 655 SER A N 1
ATOM 5155 C CA . SER A 1 655 ? -11.756 -0.842 18.556 1.00 94.25 655 SER A CA 1
ATOM 5156 C C . SER A 1 655 ? -11.935 -0.143 19.911 1.00 94.25 655 SER A C 1
ATOM 5158 O O . SER A 1 655 ? -12.830 -0.473 20.702 1.00 94.25 655 SER A O 1
ATOM 5160 N N . ARG A 1 656 ? -11.128 0.891 20.184 1.00 92.31 656 ARG A N 1
ATOM 5161 C CA . ARG A 1 656 ? -11.288 1.742 21.379 1.00 92.31 656 ARG A CA 1
ATOM 5162 C C . ARG A 1 656 ? -12.617 2.494 21.423 1.00 92.31 656 ARG A C 1
ATOM 5164 O O . ARG A 1 656 ? -13.009 2.914 22.510 1.00 92.31 656 ARG A O 1
ATOM 5171 N N . ARG A 1 657 ? -13.314 2.650 20.289 1.00 89.75 657 ARG A N 1
ATOM 5172 C CA . ARG A 1 657 ? -14.644 3.274 20.227 1.00 89.75 657 ARG A CA 1
ATOM 5173 C C . ARG A 1 657 ? -15.731 2.339 20.753 1.00 89.75 657 ARG A C 1
ATOM 5175 O O . ARG A 1 657 ? -16.517 2.763 21.593 1.00 89.75 657 ARG A O 1
ATOM 5182 N N . MET A 1 658 ? -15.759 1.095 20.270 1.00 89.44 658 MET A N 1
ATOM 5183 C CA . MET A 1 658 ? -16.858 0.157 20.541 1.00 89.44 658 MET A CA 1
ATOM 5184 C C . MET A 1 658 ? -16.584 -0.768 21.728 1.00 89.44 658 MET A C 1
ATOM 5186 O O . MET A 1 658 ? -17.444 -0.925 22.589 1.00 89.44 658 MET A O 1
ATOM 5190 N N . GLY A 1 659 ? -15.384 -1.353 21.806 1.00 87.62 659 GLY A N 1
ATOM 5191 C CA . GLY A 1 659 ? -15.004 -2.298 22.865 1.00 87.62 659 GLY A CA 1
ATOM 5192 C C . GLY A 1 659 ? -13.917 -1.796 23.814 1.00 87.62 659 GLY A C 1
ATOM 5193 O O . GLY A 1 659 ? -13.338 -2.577 24.564 1.00 87.62 659 GLY A O 1
ATOM 5194 N N . GLY A 1 660 ? -13.581 -0.503 23.768 1.00 89.88 660 GLY A N 1
ATOM 5195 C CA . GLY A 1 660 ? -12.577 0.105 24.648 1.00 89.88 660 GLY A CA 1
ATOM 5196 C C . GLY A 1 660 ? -11.133 -0.368 24.422 1.00 89.88 660 GLY A C 1
ATOM 5197 O O . GLY A 1 660 ? -10.265 -0.028 25.223 1.00 89.88 660 GLY A O 1
ATOM 5198 N N . GLY A 1 661 ? -10.859 -1.119 23.347 1.00 90.06 661 GLY A N 1
ATOM 5199 C CA . GLY A 1 661 ? -9.564 -1.768 23.114 1.00 90.06 661 GLY A CA 1
ATOM 5200 C C . GLY A 1 661 ? -9.372 -3.059 23.918 1.00 90.06 661 GLY A C 1
ATOM 5201 O O . GLY A 1 661 ? -8.238 -3.493 24.107 1.00 90.06 661 GLY A O 1
ATOM 5202 N N . LEU A 1 662 ? -10.454 -3.641 24.448 1.00 92.44 662 LEU A N 1
ATOM 5203 C CA . LEU A 1 662 ? -10.411 -4.900 25.188 1.00 92.44 662 LEU A CA 1
ATOM 5204 C C . LEU A 1 662 ? -10.289 -6.108 24.246 1.00 92.44 662 LEU A C 1
ATOM 5206 O O . LEU A 1 662 ? -10.709 -6.070 23.085 1.00 92.44 662 LEU A O 1
ATOM 5210 N N . ARG A 1 663 ? -9.737 -7.195 24.795 1.00 94.81 663 ARG A N 1
ATOM 5211 C CA . ARG A 1 663 ? -9.697 -8.528 24.184 1.00 94.81 663 ARG A CA 1
ATOM 5212 C C . ARG A 1 663 ? -10.644 -9.462 24.932 1.00 94.81 663 ARG A C 1
ATOM 5214 O O . ARG A 1 663 ? -10.699 -9.403 26.158 1.00 94.81 663 ARG A O 1
ATOM 5221 N N . ILE A 1 664 ? -11.350 -10.322 24.206 1.00 96.12 664 ILE A N 1
ATOM 5222 C CA . ILE A 1 664 ? -12.269 -11.326 24.762 1.00 96.12 664 ILE A CA 1
ATOM 5223 C C . ILE A 1 664 ? -12.069 -12.670 24.050 1.00 96.12 664 ILE A C 1
ATOM 5225 O O . ILE A 1 664 ? -11.858 -12.687 22.837 1.00 96.12 664 ILE A O 1
ATOM 5229 N N . HIS A 1 665 ? -12.110 -13.790 24.779 1.00 96.62 665 HIS A N 1
ATOM 5230 C CA . HIS A 1 665 ? -11.983 -15.124 24.174 1.00 96.62 665 HIS A CA 1
ATOM 5231 C C . HIS A 1 665 ? -13.196 -15.456 23.304 1.00 96.62 665 HIS A C 1
ATOM 5233 O O . HIS A 1 665 ? -14.331 -15.170 23.686 1.00 96.62 665 HIS A O 1
ATOM 5239 N N . LEU A 1 666 ? -12.956 -16.077 22.148 1.00 96.56 666 LEU A N 1
ATOM 5240 C CA . LEU A 1 666 ? -14.008 -16.504 21.226 1.00 96.56 666 LEU A CA 1
ATOM 5241 C C . LEU A 1 666 ? -14.335 -17.985 21.410 1.00 96.56 666 LEU A C 1
ATOM 5243 O O . LEU A 1 666 ? -13.534 -18.857 21.072 1.00 96.56 666 LEU A O 1
ATOM 5247 N N . ASN A 1 667 ? -15.551 -18.276 21.868 1.00 94.88 667 ASN A N 1
ATOM 5248 C CA . ASN A 1 667 ? -16.068 -19.637 21.905 1.00 94.88 667 ASN A CA 1
ATOM 5249 C C . ASN A 1 667 ? -16.881 -19.917 20.632 1.00 94.88 667 ASN A C 1
ATOM 5251 O O . ASN A 1 667 ? -18.034 -19.507 20.491 1.00 94.88 667 ASN A O 1
ATOM 5255 N N . MET A 1 668 ? -16.250 -20.624 19.693 1.00 92.75 668 MET A N 1
ATOM 5256 C CA . MET A 1 668 ? -16.830 -20.985 18.392 1.00 92.75 668 MET A CA 1
ATOM 5257 C C . MET A 1 668 ? -17.718 -22.246 18.442 1.00 92.75 668 MET A C 1
ATOM 5259 O O . MET A 1 668 ? -18.364 -22.590 17.448 1.00 92.75 668 MET A O 1
ATOM 5263 N N . GLY A 1 669 ? -17.741 -22.969 19.568 1.00 88.69 669 GLY A N 1
ATOM 5264 C CA . GLY A 1 669 ? -18.420 -24.260 19.697 1.00 88.69 669 GLY A CA 1
ATOM 5265 C C . GLY A 1 669 ? -18.043 -25.251 18.585 1.00 88.69 669 GLY A C 1
ATOM 5266 O O . GLY A 1 669 ? -16.872 -25.434 18.260 1.00 88.69 669 GLY A O 1
ATOM 5267 N N . ASN A 1 670 ? -19.054 -25.872 17.970 1.00 85.50 670 ASN A N 1
ATOM 5268 C CA . ASN A 1 670 ? -18.892 -26.840 16.875 1.00 85.50 670 ASN A CA 1
ATOM 5269 C C . ASN A 1 670 ? -18.867 -26.201 15.467 1.00 85.50 670 ASN A C 1
ATOM 5271 O O . ASN A 1 670 ? -19.032 -26.915 14.476 1.00 85.50 670 ASN A O 1
ATOM 5275 N N . LYS A 1 671 ? -18.738 -24.872 15.347 1.00 87.81 671 LYS A N 1
ATOM 5276 C CA . LYS A 1 671 ? -18.838 -24.180 14.051 1.00 87.81 671 LYS A CA 1
ATOM 5277 C C . LYS A 1 671 ? -17.550 -24.295 13.235 1.00 87.81 671 LYS A C 1
ATOM 5279 O O . LYS A 1 671 ? -16.450 -24.351 13.778 1.00 87.81 671 LYS A O 1
ATOM 5284 N N . SER A 1 672 ? -17.696 -24.306 11.912 1.00 89.44 672 SER A N 1
ATOM 5285 C CA . SER A 1 672 ? -16.581 -24.182 10.972 1.00 89.44 672 SER A CA 1
ATOM 5286 C C . SER A 1 672 ? -16.113 -22.732 10.877 1.00 89.44 672 SER A C 1
ATOM 5288 O O . SER A 1 672 ? -16.937 -21.845 10.660 1.00 89.44 672 SER A O 1
ATOM 5290 N N . TYR A 1 673 ? -14.808 -22.495 10.975 1.00 91.75 673 TYR A N 1
ATOM 5291 C CA . TYR A 1 673 ? -14.204 -21.170 10.817 1.00 91.75 673 TYR A CA 1
ATOM 5292 C C . TYR A 1 673 ? -12.797 -21.275 10.227 1.00 91.75 673 TYR A C 1
ATOM 5294 O O . TYR A 1 673 ? -12.170 -22.334 10.252 1.00 91.75 673 TYR A O 1
ATOM 5302 N N . SER A 1 674 ? -12.308 -20.173 9.669 1.00 93.62 674 SER A N 1
ATOM 5303 C CA . SER A 1 674 ? -11.008 -20.100 9.007 1.00 93.62 674 SER A CA 1
ATOM 5304 C C . SER A 1 674 ? -10.463 -18.696 9.253 1.00 93.62 674 SER A C 1
ATOM 5306 O O . SER A 1 674 ? -10.954 -17.739 8.658 1.00 93.62 674 SER A O 1
ATOM 5308 N N . PHE A 1 675 ? -9.548 -18.572 10.217 1.00 95.00 675 PHE A N 1
ATOM 5309 C CA . PHE A 1 675 ? -9.091 -17.289 10.754 1.00 95.00 675 PHE A CA 1
ATOM 5310 C C . PHE A 1 675 ? -7.566 -17.144 10.731 1.00 95.00 675 PHE A C 1
ATOM 5312 O O . PHE A 1 675 ? -6.841 -18.136 10.780 1.00 95.00 675 PHE A O 1
ATOM 5319 N N . PHE A 1 676 ? -7.062 -15.909 10.729 1.00 95.88 676 PHE A N 1
ATOM 5320 C CA . PHE A 1 676 ? -5.636 -15.606 10.905 1.00 95.88 676 PHE A CA 1
ATOM 5321 C C . PHE A 1 676 ? -5.422 -14.311 11.724 1.00 95.88 676 PHE A C 1
ATOM 5323 O O . PHE A 1 676 ? -6.338 -13.489 11.814 1.00 95.88 676 PHE A O 1
ATOM 5330 N N . PRO A 1 677 ? -4.237 -14.093 12.335 1.00 95.69 677 PRO A N 1
ATOM 5331 C CA . PRO A 1 677 ? -3.960 -12.890 13.127 1.00 95.69 677 PRO A CA 1
ATOM 5332 C C . PRO A 1 677 ? -4.121 -11.587 12.328 1.00 95.69 677 PRO A C 1
ATOM 5334 O O . PRO A 1 677 ? -3.585 -11.447 11.232 1.00 95.69 677 PRO A O 1
ATOM 5337 N N . GLY A 1 678 ? -4.841 -10.613 12.878 1.00 95.50 678 GLY A N 1
ATOM 5338 C CA . GLY A 1 678 ? -5.065 -9.305 12.258 1.00 95.50 678 GLY A CA 1
ATOM 5339 C C . GLY A 1 678 ? -6.275 -9.234 11.326 1.00 95.50 678 GLY A C 1
ATOM 5340 O O . GLY A 1 678 ? -6.705 -8.130 10.991 1.00 95.50 678 GLY A O 1
ATOM 5341 N N . GLN A 1 679 ? -6.871 -10.375 10.962 1.00 97.50 679 GLN A N 1
ATOM 5342 C CA . GLN A 1 679 ? -8.108 -10.422 10.185 1.00 97.50 679 GLN A CA 1
ATOM 5343 C C . GLN A 1 679 ? -9.230 -9.694 10.928 1.00 97.50 679 GLN A C 1
ATOM 5345 O O . GLN A 1 679 ? -9.571 -10.060 12.055 1.00 97.50 679 GLN A O 1
ATOM 5350 N N . VAL A 1 680 ? -9.828 -8.685 10.298 1.00 97.75 680 VAL A N 1
ATOM 5351 C CA . VAL A 1 680 ? -11.036 -8.040 10.817 1.00 97.75 680 VAL A CA 1
ATOM 5352 C C . VAL A 1 680 ? -12.230 -8.937 10.512 1.00 97.75 680 VAL A C 1
ATOM 5354 O O . VAL A 1 680 ? -12.385 -9.396 9.381 1.00 97.75 680 VAL A O 1
ATOM 5357 N N . VAL A 1 681 ? -13.057 -9.198 11.522 1.00 97.25 681 VAL A N 1
ATOM 5358 C CA . VAL A 1 681 ? -14.237 -10.068 11.463 1.00 97.25 681 VAL A CA 1
ATOM 5359 C C . VAL A 1 681 ? -15.439 -9.386 12.112 1.00 97.25 681 VAL A C 1
ATOM 5361 O O . VAL A 1 681 ? -15.282 -8.555 13.010 1.00 97.25 681 VAL A O 1
ATOM 5364 N N . ALA A 1 682 ? -16.641 -9.765 11.680 1.00 97.06 682 ALA A N 1
ATOM 5365 C CA . ALA A 1 682 ? -17.898 -9.397 12.317 1.00 97.06 682 ALA A CA 1
ATOM 5366 C C . ALA A 1 682 ? -18.574 -10.660 12.864 1.00 97.06 682 ALA A C 1
ATOM 5368 O O . ALA A 1 682 ? -18.830 -11.611 12.125 1.00 97.06 682 ALA A O 1
ATOM 5369 N N . LEU A 1 683 ? -18.820 -10.684 14.172 1.00 97.12 683 LEU A N 1
ATOM 5370 C CA . LEU A 1 683 ? -19.309 -11.848 14.905 1.00 97.12 683 LEU A CA 1
ATOM 5371 C C . LEU A 1 683 ? -20.569 -11.463 15.673 1.00 97.12 683 LEU A C 1
ATOM 5373 O O . LEU A 1 683 ? -20.558 -10.514 16.453 1.00 97.12 683 LEU A O 1
ATOM 5377 N N . LYS A 1 684 ? -21.647 -12.212 15.474 1.00 96.75 684 LYS A N 1
ATOM 5378 C CA . LYS A 1 684 ? -22.910 -12.055 16.196 1.00 96.75 684 LYS A CA 1
ATOM 5379 C C . LYS A 1 684 ? -22.980 -13.133 17.281 1.00 96.75 684 LYS A C 1
ATOM 5381 O O . LYS A 1 684 ? -22.604 -14.280 17.032 1.00 96.75 684 LYS A O 1
ATOM 5386 N N . GLY A 1 685 ? -23.351 -12.769 18.506 1.00 96.19 685 GLY A N 1
ATOM 5387 C CA . GLY A 1 685 ? -23.260 -13.680 19.651 1.00 96.19 685 GLY A CA 1
ATOM 5388 C C . GLY A 1 685 ? -23.453 -13.007 21.007 1.00 96.19 685 GLY A C 1
ATOM 5389 O O . GLY A 1 685 ? -23.950 -11.885 21.095 1.00 96.19 685 GLY A O 1
ATOM 5390 N N . ILE A 1 686 ? -23.075 -13.702 22.082 1.00 96.56 686 ILE A N 1
ATOM 5391 C CA . ILE A 1 686 ? -23.429 -13.333 23.461 1.00 96.56 686 ILE A CA 1
ATOM 5392 C C . ILE A 1 686 ? -22.287 -13.606 24.454 1.00 96.56 686 ILE A C 1
ATOM 5394 O O . ILE A 1 686 ? -21.597 -14.620 24.364 1.00 96.56 686 ILE A O 1
ATOM 5398 N N . ASN A 1 687 ? -22.108 -12.726 25.444 1.00 96.12 687 ASN A N 1
ATOM 5399 C CA . ASN A 1 687 ? -21.171 -12.911 26.560 1.00 96.12 687 ASN A CA 1
ATOM 5400 C C . ASN A 1 687 ? -21.927 -12.881 27.897 1.00 96.12 687 ASN A C 1
ATOM 5402 O O . ASN A 1 687 ? -22.061 -11.838 28.535 1.00 96.12 687 ASN A O 1
ATOM 5406 N N . THR A 1 688 ? -22.420 -14.037 28.343 1.00 94.12 688 THR A N 1
ATOM 5407 C CA . THR A 1 688 ? -23.136 -14.159 29.626 1.00 94.12 688 THR A CA 1
ATOM 5408 C C . THR A 1 688 ? -22.207 -14.274 30.840 1.00 94.12 688 THR A C 1
ATOM 5410 O O . THR A 1 688 ? -22.668 -14.108 31.970 1.00 94.12 688 THR A O 1
ATOM 5413 N N . SER A 1 689 ? -20.912 -14.548 30.643 1.00 90.88 689 SER A N 1
ATOM 5414 C CA . SER A 1 689 ? -19.954 -14.876 31.715 1.00 90.88 689 SER A CA 1
ATOM 5415 C C . SER A 1 689 ? -19.025 -13.724 32.116 1.00 90.88 689 SER A C 1
ATOM 5417 O O . SER A 1 689 ? -18.404 -13.781 33.175 1.00 90.88 689 SER A O 1
ATOM 5419 N N . GLY A 1 690 ? -18.901 -12.705 31.264 1.00 88.75 690 GLY A N 1
ATOM 5420 C CA . GLY A 1 690 ? -17.864 -11.672 31.305 1.00 88.75 690 GLY A CA 1
ATOM 5421 C C . GLY A 1 690 ? -16.536 -12.086 30.650 1.00 88.75 690 GLY A C 1
ATOM 5422 O O . GLY A 1 690 ? -15.772 -11.211 30.258 1.00 88.75 690 GLY A O 1
ATOM 5423 N N . ASN A 1 691 ? -16.272 -13.388 30.476 1.00 90.88 691 ASN A N 1
ATOM 5424 C CA . ASN A 1 691 ? -14.938 -13.921 30.153 1.00 90.88 691 ASN A CA 1
ATOM 5425 C C . ASN A 1 691 ? -14.813 -14.534 28.745 1.00 90.88 691 ASN A C 1
ATOM 5427 O O . ASN A 1 691 ? -13.702 -14.647 28.228 1.00 90.88 691 ASN A O 1
ATOM 5431 N N . GLU A 1 692 ? -15.925 -14.926 28.121 1.00 95.44 692 GLU A N 1
ATOM 5432 C CA . GLU A 1 692 ? -15.956 -15.490 26.766 1.00 95.44 692 GLU A CA 1
ATOM 5433 C C . GLU A 1 692 ? -17.145 -14.937 25.972 1.00 95.44 692 GLU A C 1
ATOM 5435 O O . GLU A 1 692 ? -18.246 -14.780 26.502 1.00 95.44 692 GLU A O 1
ATOM 5440 N N . PHE A 1 693 ? -16.931 -14.665 24.687 1.00 96.81 693 PHE A N 1
ATOM 5441 C CA . PHE A 1 693 ? -17.986 -14.343 23.736 1.00 96.81 693 PHE A CA 1
ATOM 5442 C C . PHE A 1 693 ? -18.328 -15.608 22.944 1.00 96.81 693 PHE A C 1
ATOM 5444 O O . PHE A 1 693 ? -17.514 -16.117 22.167 1.00 96.81 693 PHE A O 1
ATOM 5451 N N . VAL A 1 694 ? -19.527 -16.138 23.174 1.00 96.75 694 VAL A N 1
ATOM 5452 C CA . VAL A 1 694 ? -20.055 -17.314 22.480 1.00 96.75 694 VAL A CA 1
ATOM 5453 C C . VAL A 1 694 ? -20.608 -16.856 21.137 1.00 96.75 694 VAL A C 1
ATOM 5455 O O . VAL A 1 694 ? -21.590 -16.116 21.079 1.00 96.75 694 VAL A O 1
ATOM 5458 N N . VAL A 1 695 ? -19.955 -17.277 20.054 1.00 96.50 695 VAL A N 1
ATOM 5459 C CA . VAL A 1 695 ? -20.285 -16.839 18.693 1.00 96.50 695 VAL A CA 1
ATOM 5460 C C . VAL A 1 695 ? -21.485 -17.625 18.178 1.00 96.50 695 VAL A C 1
ATOM 5462 O O . VAL A 1 695 ? -21.406 -18.838 17.959 1.00 96.50 695 VAL A O 1
ATOM 5465 N N . GLU A 1 696 ? -22.599 -16.938 17.939 1.00 94.94 696 GLU A N 1
ATOM 5466 C CA . GLU A 1 696 ? -23.773 -17.504 17.279 1.00 94.94 696 GLU A CA 1
ATOM 5467 C C . GLU A 1 696 ? -23.562 -17.570 15.761 1.00 94.94 696 GLU A C 1
ATOM 5469 O O . GLU A 1 696 ? -23.754 -18.632 15.174 1.00 94.94 696 GLU A O 1
ATOM 5474 N N . GLU A 1 697 ? -23.055 -16.505 15.143 1.00 93.88 697 GLU A N 1
ATOM 5475 C CA . GLU A 1 697 ? -22.902 -16.389 13.690 1.00 93.88 697 GLU A CA 1
ATOM 5476 C C . GLU A 1 697 ? -21.649 -15.576 13.308 1.00 93.88 697 GLU A C 1
ATOM 5478 O O . GLU A 1 697 ? -21.226 -14.669 14.027 1.00 93.88 697 GLU A O 1
ATOM 5483 N N . VAL A 1 698 ? -21.042 -15.916 12.167 1.00 94.69 698 VAL A N 1
ATOM 5484 C CA . VAL A 1 698 ? -19.958 -15.144 11.538 1.00 94.69 698 VAL A CA 1
ATOM 5485 C C . VAL A 1 698 ? -20.567 -14.427 10.339 1.00 94.69 698 VAL A C 1
ATOM 5487 O O . VAL A 1 698 ? -20.994 -15.088 9.395 1.00 94.69 698 VAL A O 1
ATOM 5490 N N . LEU A 1 699 ? -20.638 -13.098 10.386 1.00 95.00 699 LEU A N 1
ATOM 5491 C CA . LEU A 1 699 ? -21.268 -12.301 9.334 1.00 95.00 699 LEU A CA 1
ATOM 5492 C C . LEU A 1 699 ? -20.315 -12.133 8.145 1.00 95.00 699 LEU A C 1
ATOM 5494 O O . LEU A 1 699 ? -19.121 -11.877 8.319 1.00 95.00 699 LEU A O 1
ATOM 5498 N N . GLU A 1 700 ? -20.851 -12.250 6.929 1.00 92.06 700 GLU A N 1
ATOM 5499 C CA . GLU A 1 700 ? -20.075 -12.084 5.698 1.00 92.06 700 GLU A CA 1
ATOM 5500 C C . GLU A 1 700 ? -19.567 -10.641 5.548 1.00 92.06 700 GLU A C 1
ATOM 5502 O O . GLU A 1 700 ? -20.304 -9.676 5.775 1.00 92.06 700 GLU A O 1
ATOM 5507 N N . ILE A 1 701 ? -18.303 -10.489 5.145 1.00 93.12 701 ILE A N 1
ATOM 5508 C CA . ILE A 1 701 ? -17.708 -9.190 4.824 1.00 93.12 701 ILE A CA 1
ATOM 5509 C C . ILE A 1 701 ? -17.860 -8.956 3.317 1.00 93.12 701 ILE A C 1
ATOM 5511 O O . ILE A 1 701 ? -17.291 -9.716 2.532 1.00 93.12 701 ILE A O 1
ATOM 5515 N N . PRO A 1 702 ? -18.567 -7.899 2.881 1.00 93.19 702 PRO A N 1
ATOM 5516 C CA . PRO A 1 702 ? -18.780 -7.649 1.463 1.00 93.19 702 PRO A CA 1
ATOM 5517 C C . PRO A 1 702 ? -17.469 -7.321 0.746 1.00 93.19 702 PRO A C 1
ATOM 5519 O O . PRO A 1 702 ? -16.677 -6.473 1.177 1.00 93.19 702 PRO A O 1
ATOM 5522 N N . LEU A 1 703 ? -17.280 -7.932 -0.417 1.00 94.06 703 LEU A N 1
ATOM 5523 C CA . LEU A 1 703 ? -16.175 -7.627 -1.320 1.00 94.06 703 LEU A CA 1
ATOM 5524 C C . LEU A 1 703 ? -16.337 -6.232 -1.954 1.00 94.06 703 LEU A C 1
ATOM 5526 O O . LEU A 1 703 ? -17.428 -5.661 -1.990 1.00 94.06 703 LEU A O 1
ATOM 5530 N N . LEU A 1 704 ? -15.247 -5.684 -2.495 1.00 93.88 704 LEU A N 1
ATOM 5531 C CA . LEU A 1 704 ? -15.308 -4.490 -3.350 1.00 93.88 704 LEU A CA 1
ATOM 5532 C C . LEU A 1 704 ? -16.086 -4.781 -4.656 1.00 93.88 704 LEU A C 1
ATOM 5534 O O . LEU A 1 704 ? -16.156 -5.941 -5.080 1.00 93.88 704 LEU A O 1
ATOM 5538 N N . PRO A 1 705 ? -16.662 -3.768 -5.331 1.00 93.25 705 PRO A N 1
ATOM 5539 C CA . PRO A 1 705 ? -17.258 -3.951 -6.657 1.00 93.25 705 PRO A CA 1
ATOM 5540 C C . PRO A 1 705 ? -16.209 -4.416 -7.682 1.00 93.25 705 PRO A C 1
ATOM 5542 O O . PRO A 1 705 ? -15.025 -4.107 -7.539 1.00 93.25 705 PRO A O 1
ATOM 5545 N N . ASN A 1 706 ? -16.634 -5.152 -8.712 1.00 92.50 706 ASN A N 1
ATOM 5546 C CA . ASN A 1 706 ? -15.755 -5.542 -9.822 1.00 92.50 706 ASN A CA 1
ATOM 5547 C C . ASN A 1 706 ? -15.293 -4.311 -10.617 1.00 92.50 706 ASN A C 1
ATOM 5549 O O . ASN A 1 706 ? -16.018 -3.317 -10.711 1.00 92.50 706 ASN A O 1
ATOM 5553 N N . ALA A 1 707 ? -14.114 -4.402 -11.233 1.00 92.38 707 ALA A N 1
ATOM 5554 C CA . ALA A 1 707 ? -13.657 -3.414 -12.199 1.00 92.38 707 ALA A CA 1
ATOM 5555 C C . ALA A 1 707 ? -14.566 -3.397 -13.448 1.00 92.38 707 ALA A C 1
ATOM 5557 O O . ALA A 1 707 ? -14.960 -4.440 -13.980 1.00 92.38 707 ALA A O 1
ATOM 5558 N N . ALA A 1 708 ? -14.930 -2.193 -13.889 1.00 92.62 708 ALA A N 1
ATOM 5559 C CA . ALA A 1 708 ? -15.832 -1.962 -15.010 1.00 92.62 708 ALA A CA 1
ATOM 5560 C C . ALA A 1 708 ? -15.509 -0.633 -15.709 1.00 92.62 708 ALA A C 1
ATOM 5562 O O . ALA A 1 708 ? -15.001 0.298 -15.081 1.00 92.62 708 ALA A O 1
ATOM 5563 N N . SER A 1 709 ? -15.853 -0.538 -16.994 1.00 92.25 709 SER A N 1
ATOM 5564 C CA . SER A 1 709 ? -15.601 0.621 -17.862 1.00 92.25 709 SER A CA 1
ATOM 5565 C C . SER A 1 709 ? -16.819 0.932 -18.730 1.00 92.25 709 SER A C 1
ATOM 5567 O O . SER A 1 709 ? -17.672 0.074 -18.954 1.00 92.25 709 SER A O 1
ATOM 5569 N N . THR A 1 710 ? -16.910 2.151 -19.263 1.00 91.62 710 THR A N 1
ATOM 5570 C CA . THR A 1 710 ? -17.949 2.476 -20.253 1.00 91.62 710 THR A CA 1
ATOM 5571 C C . THR A 1 710 ? -17.663 1.774 -21.592 1.00 91.62 710 THR A C 1
ATOM 5573 O O . THR A 1 710 ? -16.492 1.573 -21.935 1.00 91.62 710 THR A O 1
ATOM 5576 N N . PRO A 1 711 ? -18.686 1.458 -22.411 1.00 89.19 711 PRO A N 1
ATOM 5577 C CA . PRO A 1 711 ? -18.483 0.870 -23.739 1.00 89.19 711 PRO A CA 1
ATOM 5578 C C . PRO A 1 711 ? -17.564 1.704 -24.647 1.00 89.19 711 PRO A C 1
ATOM 5580 O O . PRO A 1 711 ? -16.777 1.148 -25.407 1.00 89.19 711 PRO A O 1
ATOM 5583 N N . SER A 1 712 ? -17.606 3.036 -24.519 1.00 88.50 712 SER A N 1
ATOM 5584 C CA . SER A 1 712 ? -16.718 3.964 -25.237 1.00 88.50 712 SER A CA 1
ATOM 5585 C C . SER A 1 712 ? -15.245 3.809 -24.827 1.00 88.50 712 SER A C 1
ATOM 5587 O O . SER A 1 712 ? -14.365 3.743 -25.685 1.00 88.50 712 SER A O 1
ATOM 5589 N N . ALA A 1 713 ? -14.962 3.658 -23.526 1.00 89.94 713 ALA A N 1
ATOM 5590 C CA . ALA A 1 713 ? -13.608 3.379 -23.052 1.00 89.94 713 ALA A CA 1
ATOM 5591 C C . ALA A 1 713 ? -13.115 2.002 -23.528 1.00 89.94 713 ALA A C 1
ATOM 5593 O O . ALA A 1 713 ? -11.990 1.895 -24.014 1.00 89.94 713 ALA A O 1
ATOM 5594 N N . LEU A 1 714 ? -13.962 0.966 -23.467 1.00 90.00 714 LEU A N 1
ATOM 5595 C CA . LEU A 1 714 ? -13.626 -0.371 -23.974 1.00 90.00 714 LEU A CA 1
ATOM 5596 C C . LEU A 1 714 ? -13.352 -0.372 -25.486 1.00 90.00 714 LEU A C 1
ATOM 5598 O O . LEU A 1 714 ? -12.399 -1.015 -25.919 1.00 90.00 714 LEU A O 1
ATOM 5602 N N . ALA A 1 715 ? -14.114 0.386 -26.279 1.00 87.94 715 ALA A N 1
ATOM 5603 C CA . ALA A 1 715 ? -13.852 0.565 -27.707 1.00 87.94 715 ALA A CA 1
ATOM 5604 C C . ALA A 1 715 ? -12.504 1.267 -27.965 1.00 87.94 715 ALA A C 1
ATOM 5606 O O . ALA A 1 715 ? -11.712 0.791 -28.775 1.00 87.94 715 ALA A O 1
ATOM 5607 N N . ALA A 1 716 ? -12.190 2.341 -27.230 1.00 88.62 716 ALA A N 1
ATOM 5608 C CA . ALA A 1 716 ? -10.906 3.038 -27.345 1.00 88.62 716 ALA A CA 1
ATOM 5609 C C . ALA A 1 716 ? -9.706 2.174 -26.902 1.00 88.62 716 ALA A C 1
ATOM 5611 O O . ALA A 1 716 ? -8.616 2.284 -27.466 1.00 88.62 716 ALA A O 1
ATOM 5612 N N . HIS A 1 717 ? -9.891 1.295 -25.912 1.00 89.06 717 HIS A N 1
ATOM 5613 C CA . HIS A 1 717 ? -8.886 0.304 -25.526 1.00 89.06 717 HIS A CA 1
ATOM 5614 C C . HIS A 1 717 ? -8.716 -0.780 -26.594 1.00 89.06 717 HIS A C 1
ATOM 5616 O O . HIS A 1 717 ? -7.584 -1.057 -26.981 1.00 89.06 717 HIS A O 1
ATOM 5622 N N . ARG A 1 718 ? -9.819 -1.332 -27.117 1.00 88.88 718 ARG A N 1
ATOM 5623 C CA . ARG A 1 718 ? -9.831 -2.336 -28.191 1.00 88.88 718 ARG A CA 1
ATOM 5624 C C . ARG A 1 718 ? -9.160 -1.829 -29.467 1.00 88.88 718 ARG A C 1
ATOM 5626 O O . ARG A 1 718 ? -8.387 -2.569 -30.058 1.00 88.88 718 ARG A O 1
ATOM 5633 N N . GLU A 1 719 ? -9.385 -0.576 -29.852 1.00 86.62 719 GLU A N 1
ATOM 5634 C CA . GLU A 1 719 ? -8.713 0.007 -31.018 1.00 86.62 719 GLU A CA 1
ATOM 5635 C C . GLU A 1 719 ? -7.202 0.148 -30.783 1.00 86.62 719 GLU A C 1
ATOM 5637 O O . GLU A 1 719 ? -6.396 -0.227 -31.633 1.00 86.62 719 GLU A O 1
ATOM 5642 N N . LYS A 1 720 ? -6.787 0.544 -29.570 1.00 87.81 720 LYS A N 1
ATOM 5643 C CA . LYS A 1 720 ? -5.365 0.564 -29.205 1.00 87.81 720 LYS A CA 1
ATOM 5644 C C . LYS A 1 720 ? -4.699 -0.831 -29.253 1.00 87.81 720 LYS A C 1
ATOM 5646 O O . LYS A 1 720 ? -3.484 -0.912 -29.440 1.00 87.81 720 LYS A O 1
ATOM 5651 N N . LEU A 1 721 ? -5.459 -1.927 -29.150 1.00 88.19 721 LEU A N 1
ATOM 5652 C CA . LEU A 1 721 ? -4.923 -3.286 -29.316 1.00 88.19 721 LEU A CA 1
ATOM 5653 C C . LEU A 1 721 ? -4.492 -3.614 -30.756 1.00 88.19 721 LEU A C 1
ATOM 5655 O O . LEU A 1 721 ? -3.800 -4.618 -30.927 1.00 88.19 721 LEU A O 1
ATOM 5659 N N . ARG A 1 722 ? -4.831 -2.806 -31.773 1.00 84.50 722 ARG A N 1
ATOM 5660 C CA . ARG A 1 722 ? -4.335 -3.013 -33.149 1.00 84.50 722 ARG A CA 1
ATOM 5661 C C . ARG A 1 722 ? -2.836 -2.721 -33.286 1.00 84.50 722 ARG A C 1
ATOM 5663 O O . ARG A 1 722 ? -2.143 -3.450 -33.982 1.00 84.50 722 ARG A O 1
ATOM 5670 N N . GLY A 1 723 ? -2.320 -1.711 -32.580 1.00 72.88 723 GLY A N 1
ATOM 5671 C CA . GLY A 1 723 ? -0.882 -1.399 -32.504 1.00 72.88 723 GLY A CA 1
ATOM 5672 C C . GLY A 1 723 ? -0.236 -0.785 -33.755 1.00 72.88 723 GLY A C 1
ATOM 5673 O O . GLY A 1 723 ? 0.906 -0.343 -33.660 1.00 72.88 723 GLY A O 1
ATOM 5674 N N . ASP A 1 724 ? -0.957 -0.730 -34.876 1.00 71.44 724 ASP A N 1
ATOM 5675 C CA . ASP A 1 724 ? -0.552 -0.123 -36.147 1.00 71.44 724 ASP A CA 1
ATOM 5676 C C . ASP A 1 724 ? -1.748 0.663 -36.739 1.00 71.44 724 ASP A C 1
ATOM 5678 O O . ASP A 1 724 ? -2.815 0.065 -36.917 1.00 71.44 724 ASP A O 1
ATOM 5682 N N . PRO A 1 725 ? -1.624 1.979 -37.015 1.00 60.66 725 PRO A N 1
ATOM 5683 C CA . PRO A 1 725 ? -2.689 2.778 -37.629 1.00 60.66 725 PRO A CA 1
ATOM 5684 C C . PRO A 1 725 ? -3.067 2.364 -39.058 1.00 60.66 725 PRO A C 1
ATOM 5686 O O . PRO A 1 725 ? -4.202 2.607 -39.464 1.00 60.66 725 PRO A O 1
ATOM 5689 N N . ASP A 1 726 ? -2.147 1.752 -39.813 1.00 59.72 726 ASP A N 1
ATOM 5690 C CA . ASP A 1 726 ? -2.348 1.376 -41.223 1.00 59.72 726 ASP A CA 1
ATOM 5691 C C . ASP A 1 726 ? -2.782 -0.103 -41.385 1.00 59.72 726 ASP A C 1
ATOM 5693 O O . ASP A 1 726 ? -2.734 -0.673 -42.480 1.00 59.72 726 ASP A O 1
ATOM 5697 N N . ALA A 1 727 ? -3.233 -0.745 -40.298 1.00 62.88 727 ALA A N 1
ATOM 5698 C CA . ALA A 1 727 ? -3.706 -2.129 -40.288 1.00 62.88 727 ALA A CA 1
ATOM 5699 C C . ALA A 1 727 ? -4.953 -2.324 -41.181 1.00 62.88 727 ALA A C 1
ATOM 5701 O O . ALA A 1 727 ? -6.086 -2.088 -40.767 1.00 62.88 727 ALA A O 1
ATOM 5702 N N . MET A 1 728 ? -4.731 -2.812 -42.406 1.00 50.50 728 MET A N 1
ATOM 5703 C CA . MET A 1 728 ? -5.718 -2.945 -43.497 1.00 50.50 728 MET A CA 1
ATOM 5704 C C . MET A 1 728 ? -6.955 -3.827 -43.219 1.00 50.50 728 MET A C 1
ATOM 5706 O O . MET A 1 728 ? -7.839 -3.899 -44.072 1.00 50.50 728 MET A O 1
ATOM 5710 N N . ASP A 1 729 ? -7.027 -4.512 -42.076 1.00 58.81 729 ASP A N 1
ATOM 5711 C CA . ASP A 1 729 ? -8.122 -5.416 -41.710 1.00 58.81 729 ASP A CA 1
ATOM 5712 C C . ASP A 1 729 ? -8.866 -4.877 -40.473 1.00 58.81 729 ASP A C 1
ATOM 5714 O O . ASP A 1 729 ? -8.527 -5.152 -39.318 1.00 58.81 729 ASP A O 1
ATOM 5718 N N . THR A 1 730 ? -9.882 -4.048 -40.723 1.00 61.59 730 THR A N 1
ATOM 5719 C CA . THR A 1 730 ? -10.747 -3.471 -39.680 1.00 61.59 730 THR A CA 1
ATOM 5720 C C . THR A 1 730 ? -11.726 -4.478 -39.085 1.00 61.59 730 THR A C 1
ATOM 5722 O O . THR A 1 730 ? -12.187 -4.282 -37.957 1.00 61.59 730 THR A O 1
ATOM 5725 N N . ASP A 1 731 ? -12.039 -5.536 -39.829 1.00 62.12 731 ASP A N 1
ATOM 5726 C CA . ASP A 1 731 ? -13.204 -6.392 -39.595 1.00 62.12 731 ASP A CA 1
ATOM 5727 C C . ASP A 1 731 ? -12.862 -7.599 -38.701 1.00 62.12 731 ASP A C 1
ATOM 5729 O O . ASP A 1 731 ? -13.748 -8.187 -38.077 1.00 62.12 731 ASP A O 1
ATOM 5733 N N . SER A 1 732 ? -11.573 -7.928 -38.579 1.00 73.50 732 SER A N 1
ATOM 5734 C CA . SER A 1 732 ? -11.032 -8.896 -37.621 1.00 73.50 732 SER A CA 1
ATOM 5735 C C . SER A 1 732 ? -10.993 -8.390 -36.164 1.00 73.50 732 SER A C 1
ATOM 5737 O O . SER A 1 732 ? -10.904 -7.191 -35.870 1.00 73.50 732 SER A O 1
ATOM 5739 N N . ASP A 1 733 ? -11.038 -9.337 -35.217 1.00 79.19 733 ASP A N 1
ATOM 5740 C CA . ASP A 1 733 ? -10.666 -9.092 -33.819 1.00 79.19 733 ASP A CA 1
ATOM 5741 C C . ASP A 1 733 ? -9.167 -8.735 -33.729 1.00 79.19 733 ASP A C 1
ATOM 5743 O O . ASP A 1 733 ? -8.344 -9.429 -34.329 1.00 79.19 733 ASP A O 1
ATOM 5747 N N . PRO A 1 734 ? -8.771 -7.698 -32.963 1.00 86.50 734 PRO A N 1
ATOM 5748 C CA . PRO A 1 7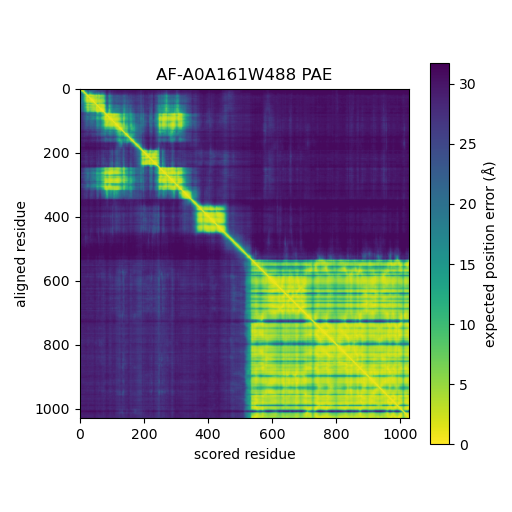34 ? -7.360 -7.396 -32.763 1.00 86.50 734 PRO A CA 1
ATOM 5749 C C . PRO A 1 734 ? -6.681 -8.510 -31.955 1.00 86.50 734 PRO A C 1
ATOM 5751 O O . PRO A 1 734 ? -7.290 -9.111 -31.067 1.00 86.50 734 PRO A O 1
ATOM 5754 N N . ALA A 1 735 ? -5.397 -8.744 -32.229 1.00 88.62 735 ALA A N 1
ATOM 5755 C CA . ALA A 1 735 ? -4.594 -9.752 -31.539 1.00 88.62 735 ALA A CA 1
ATOM 5756 C C . ALA A 1 735 ? -4.645 -9.597 -29.998 1.00 88.62 735 ALA A C 1
ATOM 5758 O O . ALA A 1 735 ? -4.808 -8.481 -29.491 1.00 88.62 735 ALA A O 1
ATOM 5759 N N . PRO A 1 736 ? -4.452 -10.676 -29.218 1.00 92.19 736 PRO A N 1
ATOM 5760 C CA . PRO A 1 736 ? -4.343 -10.572 -27.764 1.00 92.19 736 PRO A CA 1
ATOM 5761 C C . PRO A 1 736 ? -3.116 -9.747 -27.320 1.00 92.19 736 PRO A C 1
ATOM 5763 O O . PRO A 1 736 ? -2.212 -9.452 -28.110 1.00 92.19 736 PRO A O 1
ATOM 5766 N N . LEU A 1 737 ? -3.071 -9.372 -26.038 1.00 93.56 737 LEU A N 1
ATOM 5767 C CA . LEU A 1 737 ? -1.851 -8.889 -25.379 1.00 93.56 737 LEU A CA 1
ATOM 5768 C C . LEU A 1 737 ? -1.062 -10.065 -24.794 1.00 93.56 737 LEU A C 1
ATOM 5770 O O . LEU A 1 737 ? -1.637 -10.894 -24.089 1.00 93.56 737 LEU A O 1
ATOM 5774 N N . ASN A 1 738 ? 0.249 -10.085 -25.023 1.00 94.44 738 ASN A N 1
ATOM 5775 C CA . ASN A 1 738 ? 1.215 -11.026 -24.458 1.00 94.44 738 ASN A CA 1
ATOM 5776 C C . ASN A 1 738 ? 1.995 -10.334 -23.321 1.00 94.44 738 ASN A C 1
ATOM 5778 O O . ASN A 1 738 ? 2.847 -9.483 -23.580 1.00 94.44 738 ASN A O 1
ATOM 5782 N N . ILE A 1 739 ? 1.697 -10.667 -22.061 1.00 96.69 739 ILE A N 1
ATOM 5783 C CA . ILE A 1 739 ? 2.261 -10.002 -20.872 1.00 96.69 739 ILE A CA 1
ATOM 5784 C C . ILE A 1 739 ? 3.026 -11.010 -20.010 1.00 96.69 739 ILE A C 1
ATOM 5786 O O . ILE A 1 739 ? 2.488 -12.043 -19.615 1.00 96.69 739 ILE A O 1
ATOM 5790 N N . PHE A 1 740 ? 4.280 -10.698 -19.687 1.00 97.75 740 PHE A N 1
ATOM 5791 C CA . PHE A 1 740 ? 5.147 -11.527 -18.849 1.00 97.75 740 PHE A CA 1
ATOM 5792 C C . PHE A 1 740 ? 5.168 -11.007 -17.404 1.00 97.75 740 PHE A C 1
ATOM 5794 O O . PHE A 1 740 ? 5.333 -9.809 -17.173 1.00 97.75 740 PHE A O 1
ATOM 5801 N N . TYR A 1 741 ? 5.062 -11.920 -16.437 1.00 98.00 741 TYR A N 1
ATOM 5802 C CA . TYR A 1 741 ? 5.107 -11.659 -14.998 1.00 98.00 741 TYR A CA 1
ATOM 5803 C C . TYR A 1 741 ? 6.202 -12.494 -14.331 1.00 98.00 741 TYR A C 1
ATOM 5805 O O . TYR A 1 741 ? 6.152 -13.725 -14.360 1.00 98.00 741 TYR A O 1
ATOM 5813 N N . ALA A 1 742 ? 7.171 -11.830 -13.703 1.00 97.69 742 ALA A N 1
ATOM 5814 C CA . ALA A 1 742 ? 8.292 -12.470 -13.016 1.00 97.69 742 ALA A CA 1
ATOM 5815 C C . ALA A 1 742 ? 8.600 -11.807 -11.666 1.00 97.69 742 ALA A C 1
ATOM 5817 O O . ALA A 1 742 ? 8.237 -10.653 -11.416 1.00 97.69 742 ALA A O 1
ATOM 5818 N N . SER A 1 743 ? 9.298 -12.542 -10.800 1.00 97.25 743 SER A N 1
ATOM 5819 C CA . SER A 1 743 ? 9.596 -12.113 -9.434 1.00 97.25 743 SER A CA 1
ATOM 5820 C C . SER A 1 743 ? 10.988 -12.545 -8.994 1.00 97.25 743 SER A C 1
ATOM 5822 O O . SER A 1 743 ? 11.389 -13.685 -9.222 1.00 97.25 743 SER A O 1
ATOM 5824 N N . GLY A 1 744 ? 11.713 -11.633 -8.349 1.00 93.69 744 GLY A N 1
ATOM 5825 C CA . GLY A 1 744 ? 13.089 -11.859 -7.911 1.00 93.69 744 GLY A CA 1
ATOM 5826 C C . GLY A 1 744 ? 13.210 -12.801 -6.707 1.00 93.69 744 GLY A C 1
ATOM 5827 O O . GLY A 1 744 ? 12.274 -12.863 -5.910 1.00 93.69 744 GLY A O 1
ATOM 5828 N N . PRO A 1 745 ? 14.349 -13.496 -6.517 1.00 94.50 745 PRO A N 1
ATOM 5829 C CA . PRO A 1 745 ? 15.658 -13.177 -7.100 1.00 94.50 745 PRO A CA 1
ATOM 5830 C C . PRO A 1 745 ? 15.808 -13.473 -8.599 1.00 94.50 745 PRO A C 1
ATOM 5832 O O . PRO A 1 745 ? 15.125 -14.332 -9.153 1.00 94.50 745 PRO A O 1
ATOM 5835 N N . TYR A 1 746 ? 16.724 -12.744 -9.243 1.00 95.56 746 TYR A N 1
ATOM 5836 C CA . TYR A 1 746 ? 16.995 -12.801 -10.689 1.00 95.56 746 TYR A CA 1
ATOM 5837 C C . TYR A 1 746 ? 18.346 -13.456 -11.048 1.00 95.56 746 TYR A C 1
ATOM 5839 O O . TYR A 1 746 ? 18.683 -13.548 -12.225 1.00 95.56 746 TYR A O 1
ATOM 5847 N N . THR A 1 747 ? 19.092 -13.927 -10.044 1.00 92.50 747 THR A N 1
ATOM 5848 C CA . THR A 1 747 ? 20.352 -14.690 -10.146 1.00 92.50 747 THR A CA 1
ATOM 5849 C C . THR A 1 747 ? 20.349 -15.821 -9.104 1.00 92.50 747 THR A C 1
ATOM 5851 O O . THR A 1 747 ? 19.482 -15.822 -8.221 1.00 92.50 747 THR A O 1
ATOM 5854 N N . ALA A 1 748 ? 21.223 -16.821 -9.222 1.00 89.38 748 ALA A N 1
ATOM 5855 C CA . ALA A 1 748 ? 21.351 -17.926 -8.256 1.00 89.38 748 ALA A CA 1
ATOM 5856 C C . ALA A 1 748 ? 22.365 -17.587 -7.143 1.00 89.38 748 ALA A C 1
ATOM 5858 O O . ALA A 1 748 ? 23.213 -16.737 -7.363 1.00 89.38 748 ALA A O 1
ATOM 5859 N N . ASP A 1 749 ? 22.298 -18.241 -5.970 1.00 88.31 749 ASP A N 1
ATOM 5860 C CA . ASP A 1 749 ? 23.133 -17.934 -4.782 1.00 88.31 749 ASP A CA 1
ATOM 5861 C C . ASP A 1 749 ? 24.656 -17.982 -5.053 1.00 88.31 749 ASP A C 1
ATOM 5863 O O . ASP A 1 749 ? 25.439 -17.473 -4.249 1.00 88.31 749 ASP A O 1
ATOM 5867 N N . ASP A 1 750 ? 25.078 -18.681 -6.109 1.00 85.88 750 ASP A N 1
ATOM 5868 C CA . ASP A 1 750 ? 26.467 -18.981 -6.454 1.00 85.88 750 ASP A CA 1
ATOM 5869 C C . ASP A 1 750 ? 27.121 -17.995 -7.434 1.00 85.88 750 ASP A C 1
ATOM 5871 O O . ASP A 1 750 ? 28.348 -17.999 -7.530 1.00 85.88 750 ASP A O 1
ATOM 5875 N N . ASN A 1 751 ? 26.357 -17.138 -8.126 1.00 88.94 751 ASN A N 1
ATOM 5876 C CA . ASN A 1 751 ? 26.908 -16.163 -9.075 1.00 88.94 751 ASN A CA 1
ATOM 5877 C C . ASN A 1 751 ? 26.095 -14.854 -9.164 1.00 88.94 751 ASN A C 1
ATOM 5879 O O . ASN A 1 751 ? 24.966 -14.746 -8.685 1.00 88.94 751 ASN A O 1
ATOM 5883 N N . LEU A 1 752 ? 26.676 -13.838 -9.807 1.00 91.31 752 LEU A N 1
ATOM 5884 C CA . LEU A 1 752 ? 26.015 -12.563 -10.119 1.00 91.31 752 LEU A CA 1
ATOM 5885 C C . LEU A 1 752 ? 25.931 -12.325 -11.637 1.00 91.31 752 LEU A C 1
ATOM 5887 O O . LEU A 1 752 ? 25.954 -11.181 -12.087 1.00 91.31 752 LEU A O 1
ATOM 5891 N N . ASP A 1 753 ? 25.814 -13.399 -12.422 1.00 90.62 753 ASP A N 1
ATOM 5892 C CA . ASP A 1 753 ? 25.758 -13.353 -13.890 1.00 90.62 753 ASP A CA 1
ATOM 5893 C C . ASP A 1 753 ? 24.331 -13.105 -14.422 1.00 90.62 753 ASP A C 1
ATOM 5895 O O . ASP A 1 753 ? 24.133 -12.885 -15.616 1.00 90.62 753 ASP A O 1
ATOM 5899 N N . PHE A 1 754 ? 23.317 -13.128 -13.541 1.00 93.81 754 PHE A N 1
ATOM 5900 C CA . PHE A 1 754 ? 21.907 -12.850 -13.862 1.00 93.81 754 PHE A CA 1
ATOM 5901 C C . PHE A 1 754 ? 21.361 -13.691 -15.033 1.00 93.81 754 PHE A C 1
ATOM 5903 O O . PHE A 1 754 ? 20.495 -13.268 -15.801 1.00 93.81 754 PHE A O 1
ATOM 5910 N N . GLU A 1 755 ? 21.829 -14.931 -15.144 1.00 93.25 755 GLU A N 1
ATOM 5911 C CA . GLU A 1 755 ? 21.458 -15.877 -16.201 1.00 93.25 755 GLU A CA 1
ATOM 5912 C C . GLU A 1 755 ? 19.923 -16.078 -16.334 1.00 93.25 755 GLU A C 1
ATOM 5914 O O . GLU A 1 755 ? 19.419 -16.045 -17.464 1.00 93.25 755 GLU A O 1
ATOM 5919 N N . PRO A 1 756 ? 19.134 -16.178 -15.234 1.00 94.00 756 PRO A N 1
ATOM 5920 C CA . PRO A 1 756 ? 17.668 -16.219 -15.305 1.00 94.00 756 PRO A CA 1
ATOM 5921 C C . PRO A 1 756 ? 17.034 -14.939 -15.865 1.00 94.00 756 PRO A C 1
ATOM 5923 O O . PRO A 1 756 ? 16.048 -15.015 -16.600 1.00 94.00 756 PRO A O 1
ATOM 5926 N N . LEU A 1 757 ? 17.587 -13.762 -15.548 1.00 96.50 757 LEU A N 1
ATOM 5927 C CA . LEU A 1 757 ? 17.132 -12.479 -16.097 1.00 96.50 757 LEU A CA 1
ATOM 5928 C C . LEU A 1 757 ? 17.397 -12.394 -17.598 1.00 96.50 757 LEU A C 1
ATOM 5930 O O . LEU A 1 757 ? 16.531 -11.940 -18.342 1.00 96.50 757 LEU A O 1
ATOM 5934 N N . HIS A 1 758 ? 18.579 -12.827 -18.040 1.00 95.38 758 HIS A N 1
ATOM 5935 C CA . HIS A 1 758 ? 18.917 -12.865 -19.457 1.00 95.38 758 HIS A CA 1
ATOM 5936 C C . HIS A 1 758 ? 17.971 -13.790 -20.220 1.00 95.38 758 HIS A C 1
ATOM 5938 O O . HIS A 1 758 ? 17.322 -13.324 -21.152 1.00 95.38 758 HIS A O 1
ATOM 5944 N N . ALA A 1 759 ? 17.772 -15.026 -19.751 1.00 95.06 759 ALA A N 1
ATOM 5945 C CA . ALA A 1 759 ? 16.804 -15.947 -20.344 1.00 95.06 759 ALA A CA 1
ATOM 5946 C C . ALA A 1 759 ? 15.378 -15.358 -20.409 1.00 95.06 759 ALA A C 1
ATOM 5948 O O . ALA A 1 759 ? 14.688 -15.530 -21.413 1.00 95.06 759 ALA A O 1
ATOM 5949 N N . LEU A 1 760 ? 14.934 -14.629 -19.376 1.00 96.88 760 LEU A N 1
ATOM 5950 C CA . LEU A 1 760 ? 13.601 -14.012 -19.346 1.00 96.88 760 LEU A CA 1
ATOM 5951 C C . LEU A 1 760 ? 13.478 -12.864 -20.356 1.00 96.88 760 LEU A C 1
ATOM 5953 O O . LEU A 1 760 ? 12.463 -12.751 -21.044 1.00 96.88 760 LEU A O 1
ATOM 5957 N N . CYS A 1 761 ? 14.504 -12.019 -20.444 1.00 97.12 761 CYS A N 1
ATOM 5958 C CA . CYS A 1 761 ? 14.568 -10.918 -21.399 1.00 97.12 761 CYS A CA 1
ATOM 5959 C C . CYS A 1 761 ? 14.639 -11.425 -22.842 1.00 97.12 761 CYS A C 1
ATOM 5961 O O . CYS A 1 761 ? 13.942 -10.895 -23.703 1.00 97.12 761 CYS A O 1
ATOM 5963 N N . ASP A 1 762 ? 15.425 -12.469 -23.099 1.00 95.81 762 ASP A N 1
ATOM 5964 C CA . ASP A 1 762 ? 15.561 -13.059 -24.427 1.00 95.81 762 ASP A CA 1
ATOM 5965 C C . ASP A 1 762 ? 14.227 -13.735 -24.845 1.00 95.81 762 ASP A C 1
ATOM 5967 O O . ASP A 1 762 ? 13.711 -13.447 -25.919 1.00 95.81 762 ASP A O 1
ATOM 5971 N N . GLN A 1 763 ? 13.540 -14.468 -23.953 1.00 94.62 763 GLN A N 1
ATOM 5972 C CA . GLN A 1 763 ? 12.188 -15.009 -24.216 1.00 94.62 763 GLN A CA 1
ATOM 5973 C C . GLN A 1 763 ? 11.099 -13.934 -24.424 1.00 94.62 763 GLN A C 1
ATOM 5975 O O . GLN A 1 763 ? 10.166 -14.126 -25.214 1.00 94.62 763 GLN A O 1
ATOM 5980 N N . ALA A 1 764 ? 11.192 -12.794 -23.733 1.00 95.50 764 ALA A N 1
ATOM 5981 C CA . ALA A 1 764 ? 10.290 -11.658 -23.942 1.00 95.50 764 ALA A CA 1
ATOM 5982 C C . ALA A 1 764 ? 10.552 -10.934 -25.281 1.00 95.50 764 ALA A C 1
ATOM 5984 O O . ALA A 1 764 ? 9.628 -10.339 -25.842 1.00 95.50 764 ALA A O 1
ATOM 5985 N N . ALA A 1 765 ? 11.781 -11.009 -25.805 1.00 94.88 765 ALA A N 1
ATOM 5986 C CA . ALA A 1 765 ? 12.137 -10.537 -27.140 1.00 94.88 765 ALA A CA 1
ATOM 5987 C C . ALA A 1 765 ? 11.663 -11.518 -28.228 1.00 94.88 765 ALA A C 1
ATOM 5989 O O . ALA A 1 765 ? 10.938 -11.099 -29.127 1.00 94.88 765 ALA A O 1
ATOM 5990 N N . ASP A 1 766 ? 11.975 -12.814 -28.098 1.00 93.06 766 ASP A N 1
ATOM 5991 C CA . ASP A 1 766 ? 11.604 -13.885 -29.044 1.00 93.06 766 ASP A CA 1
ATOM 5992 C C . ASP A 1 766 ? 10.082 -14.015 -29.255 1.00 93.06 766 ASP A C 1
ATOM 5994 O O . ASP A 1 766 ? 9.618 -14.455 -30.307 1.00 93.06 766 ASP A O 1
ATOM 5998 N N . THR A 1 767 ? 9.285 -13.648 -28.245 1.00 92.56 767 THR A N 1
ATOM 5999 C CA . THR A 1 767 ? 7.811 -13.667 -28.303 1.00 92.56 767 THR A CA 1
ATOM 6000 C C . THR A 1 767 ? 7.177 -12.279 -28.450 1.00 92.56 767 THR A C 1
ATOM 6002 O O . THR A 1 767 ? 5.956 -12.156 -28.322 1.00 92.56 767 THR A O 1
ATOM 6005 N N . TYR A 1 768 ? 7.991 -11.242 -28.693 1.00 92.69 768 TYR A N 1
ATOM 6006 C CA . TYR A 1 768 ? 7.596 -9.833 -28.823 1.00 92.69 768 TYR A CA 1
ATOM 6007 C C . TYR A 1 768 ? 6.540 -9.388 -27.794 1.00 92.69 768 TYR A C 1
ATOM 6009 O O . TYR A 1 768 ? 5.492 -8.848 -28.146 1.00 92.69 768 TYR A O 1
ATOM 6017 N N . ALA A 1 769 ? 6.803 -9.631 -26.506 1.00 94.69 769 ALA A N 1
ATOM 6018 C CA . ALA A 1 769 ? 5.855 -9.332 -25.433 1.00 94.69 769 ALA A CA 1
ATOM 6019 C C . ALA A 1 769 ? 5.473 -7.836 -25.382 1.00 94.69 769 ALA A C 1
ATOM 6021 O O . ALA A 1 769 ? 6.329 -6.956 -25.487 1.00 94.69 769 ALA A O 1
ATOM 6022 N N . ASP A 1 770 ? 4.190 -7.537 -25.168 1.00 95.00 770 ASP A N 1
ATOM 6023 C CA . ASP A 1 770 ? 3.674 -6.167 -25.045 1.00 95.00 770 ASP A CA 1
ATOM 6024 C C . ASP A 1 770 ? 4.120 -5.506 -23.735 1.00 95.00 770 ASP A C 1
ATOM 6026 O O . ASP A 1 770 ? 4.358 -4.294 -23.672 1.00 95.00 770 ASP A O 1
ATOM 6030 N N . ALA A 1 771 ? 4.238 -6.305 -22.670 1.00 96.50 771 ALA A N 1
ATOM 6031 C CA . ALA A 1 771 ? 4.748 -5.862 -21.383 1.00 96.50 771 ALA A CA 1
ATOM 6032 C C . ALA A 1 771 ? 5.531 -6.948 -20.642 1.00 96.50 771 ALA A C 1
ATOM 6034 O O . ALA A 1 771 ? 5.206 -8.134 -20.701 1.00 96.50 771 ALA A O 1
ATOM 6035 N N . LEU A 1 772 ? 6.517 -6.494 -19.870 1.00 97.75 772 LEU A N 1
ATOM 6036 C CA . LEU A 1 772 ? 7.269 -7.292 -18.910 1.00 97.75 772 LEU A CA 1
ATOM 6037 C C . LEU A 1 772 ? 7.157 -6.620 -17.539 1.00 97.75 772 LEU A C 1
ATOM 6039 O O . LEU A 1 772 ? 7.597 -5.487 -17.347 1.00 97.75 772 LEU A O 1
ATOM 6043 N N . VAL A 1 773 ? 6.537 -7.315 -16.593 1.00 97.88 773 VAL A N 1
ATOM 6044 C CA . VAL A 1 773 ? 6.240 -6.830 -15.246 1.00 97.88 773 VAL A CA 1
ATOM 6045 C C . VAL A 1 773 ? 7.035 -7.661 -14.243 1.00 97.88 773 VAL A C 1
ATOM 6047 O O . VAL A 1 773 ? 6.912 -8.883 -14.187 1.00 97.88 773 VAL A O 1
ATOM 6050 N N . MET A 1 774 ? 7.871 -6.985 -13.462 1.00 97.88 774 MET A N 1
ATOM 6051 C CA . MET A 1 774 ? 8.909 -7.603 -12.644 1.00 97.88 774 MET A CA 1
ATOM 6052 C C . MET A 1 774 ? 8.828 -7.082 -11.210 1.00 97.88 774 MET A C 1
ATOM 6054 O O . MET A 1 774 ? 8.953 -5.877 -10.982 1.00 97.88 774 MET A O 1
ATOM 6058 N N . THR A 1 775 ? 8.651 -7.972 -10.234 1.00 97.62 775 THR A N 1
ATOM 6059 C CA . THR A 1 775 ? 8.753 -7.611 -8.810 1.00 97.62 775 THR A CA 1
ATOM 6060 C C . THR A 1 775 ? 10.156 -7.892 -8.280 1.00 97.62 775 THR A C 1
ATOM 6062 O O . THR A 1 775 ? 10.774 -8.891 -8.656 1.00 97.62 775 THR A O 1
ATOM 6065 N N . GLY A 1 776 ? 10.657 -7.052 -7.380 1.00 94.69 776 GLY A N 1
ATOM 6066 C CA . GLY A 1 776 ? 11.930 -7.267 -6.698 1.00 94.69 776 GLY A CA 1
ATOM 6067 C C . GLY A 1 776 ? 11.910 -8.473 -5.737 1.00 94.69 776 GLY A C 1
ATOM 6068 O O . GLY A 1 776 ? 10.851 -9.074 -5.520 1.00 94.69 776 GLY A O 1
ATOM 6069 N N . PRO A 1 777 ? 13.054 -8.805 -5.111 1.00 94.69 777 PRO A N 1
ATOM 6070 C CA . PRO A 1 777 ? 14.318 -8.072 -5.192 1.00 94.69 777 PRO A CA 1
ATOM 6071 C C . PRO A 1 777 ? 15.029 -8.220 -6.542 1.00 94.69 777 PRO A C 1
ATOM 6073 O O . PRO A 1 777 ? 15.199 -9.330 -7.040 1.00 94.69 777 PRO A O 1
ATOM 6076 N N . PHE A 1 778 ? 15.467 -7.101 -7.114 1.00 95.44 778 PHE A N 1
ATOM 6077 C CA . PHE A 1 778 ? 16.304 -7.040 -8.312 1.00 95.44 778 PHE A CA 1
ATOM 6078 C C . PHE A 1 778 ? 17.770 -7.309 -7.965 1.00 95.44 778 PHE A C 1
ATOM 6080 O O . PHE A 1 778 ? 18.374 -8.214 -8.534 1.00 95.44 778 PHE A O 1
ATOM 6087 N N . ILE A 1 779 ? 18.299 -6.578 -6.976 1.00 94.75 779 ILE A N 1
ATOM 6088 C CA . ILE A 1 779 ? 19.570 -6.880 -6.302 1.00 94.75 779 ILE A CA 1
ATOM 6089 C C . ILE A 1 779 ? 19.228 -7.174 -4.841 1.00 94.75 779 ILE A C 1
ATOM 6091 O O . ILE A 1 779 ? 18.930 -6.269 -4.060 1.00 94.75 779 ILE A O 1
ATOM 6095 N N . ASP A 1 780 ? 19.204 -8.460 -4.506 1.00 93.69 780 ASP A N 1
ATOM 6096 C CA . ASP A 1 780 ? 18.742 -8.971 -3.218 1.00 93.69 780 ASP A CA 1
ATOM 6097 C C . ASP A 1 780 ? 19.790 -8.754 -2.123 1.00 93.69 780 ASP A C 1
ATOM 6099 O O . ASP A 1 780 ? 20.887 -9.305 -2.189 1.00 93.69 780 ASP A O 1
ATOM 6103 N N . SER A 1 781 ? 19.438 -7.987 -1.088 1.00 92.62 781 SER A N 1
ATOM 6104 C CA . SER A 1 781 ? 20.285 -7.769 0.095 1.00 92.62 781 SER A CA 1
ATOM 6105 C C . SER A 1 781 ? 20.606 -9.064 0.847 1.00 92.62 781 SER A C 1
ATOM 6107 O O . SER A 1 781 ? 21.545 -9.111 1.632 1.00 92.62 781 SER A O 1
ATOM 6109 N N . GLU A 1 782 ? 19.806 -10.106 0.619 1.00 90.88 782 GLU A N 1
ATOM 6110 C CA . GLU A 1 782 ? 19.928 -11.429 1.227 1.00 90.88 782 GLU A CA 1
ATOM 6111 C C . GLU A 1 782 ? 20.680 -12.449 0.346 1.00 90.88 782 GLU A C 1
ATOM 6113 O O . GLU A 1 782 ? 20.772 -13.624 0.717 1.00 90.88 782 GLU A O 1
ATOM 6118 N N . HIS A 1 783 ? 21.220 -12.028 -0.805 1.00 92.31 783 HIS A N 1
ATOM 6119 C CA . HIS A 1 783 ? 22.083 -12.851 -1.659 1.00 92.31 783 HIS A CA 1
ATOM 6120 C C . HIS A 1 783 ? 23.477 -13.025 -1.023 1.00 92.31 783 HIS A C 1
ATOM 6122 O O . HIS A 1 783 ? 24.021 -12.028 -0.539 1.00 92.31 783 HIS A O 1
ATOM 6128 N N . PRO A 1 784 ? 24.115 -14.218 -1.053 1.00 91.06 784 PRO A N 1
ATOM 6129 C CA . PRO A 1 784 ? 25.357 -14.458 -0.310 1.00 91.06 784 PRO A CA 1
ATOM 6130 C C . PRO A 1 784 ? 26.474 -13.472 -0.664 1.00 91.06 784 PRO A C 1
ATOM 6132 O O . PRO A 1 784 ? 27.002 -12.811 0.224 1.00 91.06 784 PRO A O 1
ATOM 6135 N N . LEU A 1 785 ? 26.766 -13.310 -1.961 1.00 91.94 785 LEU A N 1
ATOM 6136 C CA . LEU A 1 785 ? 27.856 -12.450 -2.441 1.00 91.94 785 LEU A CA 1
ATOM 6137 C C . LEU A 1 785 ? 27.578 -10.952 -2.213 1.00 91.94 785 LEU A C 1
ATOM 6139 O O . LEU A 1 785 ? 28.497 -10.183 -1.949 1.00 91.94 785 LEU A O 1
ATOM 6143 N N . ILE A 1 786 ? 26.306 -10.531 -2.239 1.00 93.12 786 ILE A N 1
ATOM 6144 C CA . ILE A 1 786 ? 25.919 -9.136 -1.956 1.00 93.12 786 ILE A CA 1
ATOM 6145 C C . ILE A 1 786 ? 26.055 -8.841 -0.456 1.00 93.12 786 ILE A C 1
ATOM 6147 O O . ILE A 1 786 ? 26.476 -7.750 -0.081 1.00 93.12 786 ILE A O 1
ATOM 6151 N N . ALA A 1 787 ? 25.730 -9.816 0.399 1.00 91.38 787 ALA A N 1
ATOM 6152 C CA . ALA A 1 787 ? 25.816 -9.687 1.850 1.00 91.38 787 ALA A CA 1
ATOM 6153 C C . ALA A 1 787 ? 27.259 -9.751 2.385 1.00 91.38 787 ALA A C 1
ATOM 6155 O O . ALA A 1 787 ? 27.562 -9.085 3.375 1.00 91.38 787 ALA A O 1
ATOM 6156 N N . THR A 1 788 ? 28.153 -10.515 1.746 1.00 90.38 788 THR A N 1
ATOM 6157 C CA . THR A 1 788 ? 29.594 -10.510 2.067 1.00 90.38 788 THR A CA 1
ATOM 6158 C C . THR A 1 788 ? 30.341 -9.338 1.432 1.00 90.38 788 THR A C 1
ATOM 6160 O O . THR A 1 788 ? 31.343 -8.891 1.988 1.00 90.38 788 THR A O 1
ATOM 6163 N N . GLY A 1 789 ? 29.873 -8.843 0.280 1.00 88.81 789 GLY A N 1
ATOM 6164 C CA . GLY A 1 789 ? 30.625 -7.920 -0.575 1.00 88.81 789 GLY A CA 1
ATOM 6165 C C . GLY A 1 789 ? 31.748 -8.600 -1.371 1.00 88.81 789 GLY A C 1
ATOM 6166 O O . GLY A 1 789 ? 32.637 -7.913 -1.862 1.00 88.81 789 GLY A O 1
ATOM 6167 N N . ASP A 1 790 ? 31.727 -9.932 -1.473 1.00 87.94 790 ASP A N 1
ATOM 6168 C CA . ASP A 1 790 ? 32.771 -10.755 -2.098 1.00 87.94 790 ASP A CA 1
ATOM 6169 C C . ASP A 1 790 ? 32.456 -10.990 -3.587 1.00 87.94 790 ASP A C 1
ATOM 6171 O O . ASP A 1 790 ? 32.033 -12.074 -3.991 1.00 87.94 790 ASP A O 1
ATOM 6175 N N . PHE A 1 791 ? 32.554 -9.926 -4.392 1.00 89.62 791 PHE A N 1
ATOM 6176 C CA . PHE A 1 791 ? 32.379 -9.971 -5.848 1.00 89.62 791 PHE A CA 1
ATOM 6177 C C . PHE A 1 791 ? 33.073 -8.797 -6.555 1.00 89.62 791 PHE A C 1
ATOM 6179 O O . PHE A 1 791 ? 33.117 -7.680 -6.038 1.00 89.62 791 PHE A O 1
ATOM 6186 N N . ASP A 1 792 ? 33.544 -9.042 -7.778 1.00 86.31 792 ASP A N 1
ATOM 6187 C CA . ASP A 1 792 ? 34.061 -8.013 -8.684 1.00 86.31 792 ASP A CA 1
ATOM 6188 C C . ASP A 1 792 ? 32.956 -7.450 -9.601 1.00 86.31 792 ASP A C 1
ATOM 6190 O O . ASP A 1 792 ? 31.923 -8.081 -9.841 1.00 86.31 792 ASP A O 1
ATOM 6194 N N . LEU A 1 793 ? 33.180 -6.251 -10.148 1.00 87.38 793 LEU A N 1
ATOM 6195 C CA . LEU A 1 793 ? 32.372 -5.709 -11.248 1.00 87.38 793 LEU A CA 1
ATOM 6196 C C . LEU A 1 793 ? 32.945 -6.149 -12.613 1.00 87.38 793 LEU A C 1
ATOM 6198 O O . LEU A 1 793 ? 34.152 -6.367 -12.715 1.00 87.38 793 LEU A O 1
ATOM 6202 N N . PRO A 1 794 ? 32.126 -6.224 -13.685 1.00 86.94 794 PRO A N 1
ATOM 6203 C CA . PRO A 1 794 ? 32.613 -6.551 -15.027 1.00 86.94 794 PRO A CA 1
ATOM 6204 C C . PRO A 1 794 ? 33.679 -5.562 -15.517 1.00 86.94 794 PRO A C 1
ATOM 6206 O O . PRO A 1 794 ? 33.592 -4.373 -15.216 1.00 86.94 794 PRO A O 1
ATOM 6209 N N . GLU A 1 795 ? 34.622 -6.010 -16.353 1.00 83.12 795 GLU A N 1
ATOM 6210 C CA . GLU A 1 795 ? 35.723 -5.171 -16.877 1.00 83.12 795 GLU A CA 1
ATOM 6211 C C . GLU A 1 795 ? 35.243 -3.896 -17.613 1.00 83.12 795 GLU A C 1
ATOM 6213 O O . GLU A 1 795 ? 35.950 -2.891 -17.666 1.00 83.12 795 GLU A O 1
ATOM 6218 N N . GLU A 1 796 ? 34.015 -3.902 -18.144 1.00 81.44 796 GLU A N 1
ATOM 6219 C CA . GLU A 1 796 ? 33.364 -2.744 -18.779 1.00 81.44 796 GLU A CA 1
ATOM 6220 C C . GLU A 1 796 ? 32.966 -1.624 -17.791 1.00 81.44 796 GLU A C 1
ATOM 6222 O O . GLU A 1 796 ? 32.635 -0.501 -18.198 1.00 81.44 796 GLU A O 1
ATOM 6227 N N . ALA A 1 797 ? 32.972 -1.897 -16.483 1.00 82.62 797 ALA A N 1
ATOM 6228 C CA . ALA A 1 797 ? 32.562 -0.972 -15.433 1.00 82.62 797 ALA A CA 1
ATOM 6229 C C . ALA A 1 797 ? 33.663 0.052 -15.105 1.00 82.62 797 ALA A C 1
ATOM 6231 O O . ALA A 1 797 ? 34.225 0.060 -14.013 1.00 82.62 797 ALA A O 1
ATOM 6232 N N . VAL A 1 798 ? 33.936 0.968 -16.043 1.00 74.38 798 VAL A N 1
ATOM 6233 C CA . VAL A 1 798 ? 34.891 2.081 -15.871 1.00 74.38 798 VAL A CA 1
ATOM 6234 C C . VAL A 1 798 ? 34.373 3.094 -14.834 1.00 74.38 798 VAL A C 1
ATOM 6236 O O . VAL A 1 798 ? 33.800 4.134 -15.170 1.00 74.38 798 VAL A O 1
ATOM 6239 N N . VAL A 1 799 ? 34.551 2.759 -13.557 1.00 78.81 799 VAL A N 1
ATOM 6240 C CA . VAL A 1 799 ? 34.177 3.528 -12.364 1.00 78.81 799 VAL A CA 1
ATOM 6241 C C . VAL A 1 799 ? 35.296 3.376 -11.330 1.00 78.81 799 VAL A C 1
ATOM 6243 O O . VAL A 1 799 ? 35.871 2.303 -11.191 1.00 78.81 799 VAL A O 1
ATOM 6246 N N . ASP A 1 800 ? 35.610 4.450 -10.609 1.00 77.25 800 ASP A N 1
ATOM 6247 C CA . ASP A 1 800 ? 36.568 4.425 -9.499 1.00 77.25 800 ASP A CA 1
ATOM 6248 C C . ASP A 1 800 ? 36.008 3.584 -8.335 1.00 77.25 800 ASP A C 1
ATOM 6250 O O . ASP A 1 800 ? 34.883 3.841 -7.885 1.00 77.25 800 ASP A O 1
ATOM 6254 N N . SER A 1 801 ? 36.770 2.589 -7.863 1.00 74.88 801 SER A N 1
ATOM 6255 C CA . SER A 1 801 ? 36.356 1.621 -6.833 1.00 74.88 801 SER A CA 1
ATOM 6256 C C . SER A 1 801 ? 35.854 2.306 -5.568 1.00 74.88 801 SER A C 1
ATOM 6258 O O . SER A 1 801 ? 34.823 1.922 -5.016 1.00 74.88 801 SER A O 1
ATOM 6260 N N . ASP A 1 802 ? 36.522 3.388 -5.173 1.00 77.25 802 ASP A N 1
ATOM 6261 C CA . ASP A 1 802 ? 36.243 4.139 -3.948 1.00 77.25 802 ASP A CA 1
ATOM 6262 C C . ASP A 1 802 ? 34.948 4.975 -4.061 1.00 77.25 802 ASP A C 1
ATOM 6264 O O . ASP A 1 802 ? 34.477 5.562 -3.085 1.00 77.25 802 ASP A O 1
ATOM 6268 N N . THR A 1 803 ? 34.344 5.012 -5.256 1.00 83.00 803 THR A N 1
ATOM 6269 C CA . THR A 1 803 ? 33.081 5.701 -5.570 1.00 83.00 803 THR A CA 1
ATOM 6270 C C . THR A 1 803 ? 31.949 4.756 -5.991 1.00 83.00 803 THR A C 1
ATOM 6272 O O . THR A 1 803 ? 30.836 5.214 -6.272 1.00 83.00 803 THR A O 1
ATOM 6275 N N . ALA A 1 804 ? 32.202 3.445 -6.051 1.00 84.31 804 ALA A N 1
ATOM 6276 C CA . ALA A 1 804 ? 31.207 2.458 -6.450 1.00 84.31 804 ALA A CA 1
ATOM 6277 C C . ALA A 1 804 ? 30.044 2.371 -5.439 1.00 84.31 804 ALA A C 1
ATOM 6279 O O . ALA A 1 804 ? 30.202 2.558 -4.234 1.00 84.31 804 ALA A O 1
ATOM 6280 N N . THR A 1 805 ? 28.838 2.088 -5.937 1.00 90.06 805 THR A N 1
ATOM 6281 C CA . THR A 1 805 ? 27.612 1.990 -5.126 1.00 90.06 805 THR A CA 1
ATOM 6282 C C . THR A 1 805 ? 26.747 0.827 -5.603 1.00 90.06 805 THR A C 1
ATOM 6284 O O . THR A 1 805 ? 26.922 0.340 -6.718 1.00 90.06 805 THR A O 1
ATOM 6287 N N . MET A 1 806 ? 25.739 0.424 -4.827 1.00 91.38 806 MET A N 1
ATOM 6288 C CA . MET A 1 806 ? 24.768 -0.580 -5.290 1.00 91.38 806 MET A CA 1
ATOM 6289 C C . MET A 1 806 ? 23.963 -0.116 -6.523 1.00 91.38 806 MET A C 1
ATOM 6291 O O . MET A 1 806 ? 23.587 -0.945 -7.351 1.00 91.38 806 MET A O 1
ATOM 6295 N N . SER A 1 807 ? 23.786 1.200 -6.730 1.00 91.88 807 SER A N 1
ATOM 6296 C CA . SER A 1 807 ? 23.272 1.748 -7.998 1.00 91.88 807 SER A CA 1
ATOM 6297 C C . SER A 1 807 ? 24.190 1.399 -9.181 1.00 91.88 807 SER A C 1
ATOM 6299 O O . SER A 1 807 ? 23.706 1.094 -10.270 1.00 91.88 807 SER A O 1
ATOM 6301 N N . THR A 1 808 ? 25.513 1.407 -8.967 1.00 90.81 808 THR A N 1
ATOM 6302 C CA . THR A 1 808 ? 26.525 0.986 -9.951 1.00 90.81 808 THR A CA 1
ATOM 6303 C C . THR A 1 808 ? 26.407 -0.508 -10.255 1.00 90.81 808 THR A C 1
ATOM 6305 O O . THR A 1 808 ? 26.379 -0.876 -11.427 1.00 90.81 808 THR A O 1
ATOM 6308 N N . VAL A 1 809 ? 26.256 -1.356 -9.230 1.00 91.94 809 VAL A N 1
ATOM 6309 C CA . VAL A 1 809 ? 26.060 -2.812 -9.385 1.00 91.94 809 VAL A CA 1
ATOM 6310 C C . VAL A 1 809 ? 24.831 -3.103 -10.257 1.00 91.94 809 VAL A C 1
ATOM 6312 O O . VAL A 1 809 ? 24.944 -3.770 -11.283 1.00 91.94 809 VAL A O 1
ATOM 6315 N N . PHE A 1 810 ? 23.675 -2.509 -9.936 1.00 94.88 810 PHE A N 1
ATOM 6316 C CA . PHE A 1 810 ? 22.458 -2.636 -10.749 1.00 94.88 810 PHE A CA 1
ATOM 6317 C C . PHE A 1 810 ? 22.669 -2.161 -12.197 1.00 94.88 810 PHE A C 1
ATOM 6319 O O . PHE A 1 810 ? 22.233 -2.817 -13.145 1.00 94.88 810 PHE A O 1
ATOM 6326 N N . LYS A 1 811 ? 23.343 -1.019 -12.385 1.00 93.62 811 LYS A N 1
ATOM 6327 C CA . LYS A 1 811 ? 23.587 -0.427 -13.708 1.00 93.62 811 LYS A CA 1
ATOM 6328 C C . LYS A 1 811 ? 24.386 -1.356 -14.631 1.00 93.62 811 LYS A C 1
ATOM 6330 O O . LYS A 1 811 ? 24.092 -1.376 -15.825 1.00 93.62 811 LYS A O 1
ATOM 6335 N N . TYR A 1 812 ? 25.376 -2.082 -14.107 1.00 92.44 812 TYR A N 1
ATOM 6336 C CA . TYR A 1 812 ? 26.264 -2.929 -14.913 1.00 92.44 812 TYR A CA 1
ATOM 6337 C C . TYR A 1 812 ? 25.870 -4.410 -14.957 1.00 92.44 812 TYR A C 1
ATOM 6339 O O . TYR A 1 812 ? 26.212 -5.060 -15.936 1.00 92.44 812 TYR A O 1
ATOM 6347 N N . LEU A 1 813 ? 25.125 -4.931 -13.975 1.00 92.50 813 LEU A N 1
ATOM 6348 C CA . LEU A 1 813 ? 24.694 -6.339 -13.966 1.00 92.50 813 LEU A CA 1
ATOM 6349 C C . LEU A 1 813 ? 23.231 -6.535 -14.401 1.00 92.50 813 LEU A C 1
ATOM 6351 O O . LEU A 1 813 ? 22.923 -7.459 -15.143 1.00 92.50 813 LEU A O 1
ATOM 6355 N N . PHE A 1 814 ? 22.315 -5.649 -13.994 1.00 95.12 814 PHE A N 1
ATOM 6356 C CA . PHE A 1 814 ? 20.873 -5.838 -14.216 1.00 95.12 814 PHE A CA 1
ATOM 6357 C C . PHE A 1 814 ? 20.355 -5.094 -15.460 1.00 95.12 814 PHE A C 1
ATOM 6359 O O . PHE A 1 814 ? 19.649 -5.649 -16.306 1.00 95.12 814 PHE A O 1
ATOM 6366 N N . SER A 1 815 ? 20.718 -3.817 -15.608 1.00 95.44 815 SER A N 1
ATOM 6367 C CA . SER A 1 815 ? 20.242 -2.978 -16.719 1.00 95.44 815 SER A CA 1
ATOM 6368 C C . SER A 1 815 ? 20.645 -3.430 -18.138 1.00 95.44 815 SER A C 1
ATOM 6370 O O . SER A 1 815 ? 19.862 -3.153 -19.053 1.00 95.44 815 SER A O 1
ATOM 6372 N N . PRO A 1 816 ? 21.782 -4.113 -18.405 1.00 95.31 816 PRO A N 1
ATOM 6373 C CA . PRO A 1 816 ? 22.112 -4.564 -19.762 1.00 95.31 816 PRO A CA 1
ATOM 6374 C C . PRO A 1 816 ? 21.077 -5.521 -20.364 1.00 95.31 816 PRO A C 1
ATOM 6376 O O . PRO A 1 816 ? 20.758 -5.395 -21.546 1.00 95.31 816 PRO A O 1
ATOM 6379 N N . ALA A 1 817 ? 20.486 -6.414 -19.561 1.00 96.19 817 ALA A N 1
ATOM 6380 C CA . ALA A 1 817 ? 19.449 -7.342 -20.018 1.00 96.19 817 ALA A CA 1
ATOM 6381 C C . ALA A 1 817 ? 18.198 -6.599 -20.529 1.00 96.19 817 ALA A C 1
ATOM 6383 O O . ALA A 1 817 ? 17.712 -6.863 -21.629 1.00 96.19 817 ALA A O 1
ATOM 6384 N N . LEU A 1 818 ? 17.727 -5.599 -19.773 1.00 96.88 818 LEU A N 1
ATOM 6385 C CA . LEU A 1 818 ? 16.581 -4.772 -20.165 1.00 96.88 818 LEU A CA 1
ATOM 6386 C C . LEU A 1 818 ? 16.892 -3.856 -21.357 1.00 96.88 818 LEU A C 1
ATOM 6388 O O . LEU A 1 818 ? 16.017 -3.609 -22.185 1.00 96.88 818 LEU A O 1
ATOM 6392 N N . ASN A 1 819 ? 18.128 -3.363 -21.473 1.00 96.12 819 ASN A N 1
ATOM 6393 C CA . ASN A 1 819 ? 18.547 -2.584 -22.637 1.00 96.12 819 ASN A CA 1
ATOM 6394 C C . ASN A 1 819 ? 18.608 -3.455 -23.910 1.00 96.12 819 ASN A C 1
ATOM 6396 O O . ASN A 1 819 ? 18.145 -2.997 -24.952 1.00 96.12 819 ASN A O 1
ATOM 6400 N N . ARG A 1 820 ? 19.062 -4.718 -23.824 1.00 96.38 820 ARG A N 1
ATOM 6401 C CA . ARG A 1 820 ? 19.011 -5.695 -24.934 1.00 96.38 820 ARG A CA 1
ATOM 6402 C C . ARG A 1 820 ? 17.571 -5.960 -25.388 1.00 96.38 820 ARG A C 1
ATOM 6404 O O . ARG A 1 820 ? 17.277 -5.842 -26.575 1.00 96.38 820 ARG A O 1
ATOM 6411 N N . LEU A 1 821 ? 16.667 -6.241 -24.446 1.00 96.38 821 LEU A N 1
ATOM 6412 C CA . LEU A 1 821 ? 15.239 -6.457 -24.713 1.00 96.38 821 LEU A CA 1
ATOM 6413 C C . LEU A 1 821 ? 14.600 -5.267 -25.449 1.00 96.38 821 LEU A C 1
ATOM 6415 O O . LEU A 1 821 ? 13.935 -5.454 -26.464 1.00 96.38 821 LEU A O 1
ATOM 6419 N N . VAL A 1 822 ? 14.857 -4.034 -25.003 1.00 96.06 822 VAL A N 1
ATOM 6420 C CA . VAL A 1 822 ? 14.323 -2.818 -25.651 1.00 96.06 822 VAL A CA 1
ATOM 6421 C C . VAL A 1 822 ? 14.974 -2.538 -27.015 1.00 96.06 822 VAL A C 1
ATOM 6423 O O . VAL A 1 822 ? 14.361 -1.885 -27.856 1.00 96.06 822 VAL A O 1
ATOM 6426 N N . SER A 1 823 ? 16.182 -3.048 -27.284 1.00 94.75 823 SER A N 1
ATOM 6427 C CA . SER A 1 823 ? 16.774 -3.016 -28.630 1.00 94.75 823 SER A CA 1
ATOM 6428 C C . SER A 1 823 ? 16.110 -3.994 -29.608 1.00 94.75 823 SER A C 1
ATOM 6430 O O . SER A 1 823 ? 16.058 -3.692 -30.797 1.00 94.75 823 SER A O 1
ATOM 6432 N N . ALA A 1 824 ? 15.593 -5.131 -29.130 1.00 93.94 824 ALA A N 1
ATOM 6433 C CA . ALA A 1 824 ? 14.867 -6.106 -29.952 1.00 93.94 824 ALA A CA 1
ATOM 6434 C C . ALA A 1 824 ? 13.370 -5.767 -30.109 1.00 93.94 824 ALA A C 1
ATOM 6436 O O . ALA A 1 824 ? 12.793 -5.974 -31.174 1.00 93.94 824 ALA A O 1
ATOM 6437 N N . ASN A 1 825 ? 12.750 -5.214 -29.062 1.00 93.94 825 ASN A N 1
ATOM 6438 C CA . ASN A 1 825 ? 11.354 -4.784 -29.037 1.00 93.94 825 ASN A CA 1
ATOM 6439 C C . ASN A 1 825 ? 11.244 -3.357 -28.451 1.00 93.94 825 ASN A C 1
ATOM 6441 O O . ASN A 1 825 ? 11.080 -3.198 -27.239 1.00 93.94 825 ASN A O 1
ATOM 6445 N N . PRO A 1 826 ? 11.320 -2.299 -29.283 1.00 92.44 826 PRO A N 1
ATOM 6446 C CA . PRO A 1 826 ? 11.271 -0.910 -28.810 1.00 92.44 826 PRO A CA 1
ATOM 6447 C C . PRO A 1 826 ? 9.943 -0.493 -28.158 1.00 92.44 826 PRO A C 1
ATOM 6449 O O . PRO A 1 826 ? 9.919 0.466 -27.383 1.00 92.44 826 PRO A O 1
ATOM 6452 N N . SER A 1 827 ? 8.852 -1.205 -28.459 1.00 91.88 827 SER A N 1
ATOM 6453 C CA . SER A 1 827 ? 7.480 -0.879 -28.041 1.00 91.88 827 SER A CA 1
ATOM 6454 C C . SER A 1 827 ? 7.064 -1.534 -26.714 1.00 91.88 827 SER A C 1
ATOM 6456 O O . SER A 1 827 ? 5.979 -1.248 -26.202 1.00 91.88 827 SER A O 1
ATOM 6458 N N . ILE A 1 828 ? 7.917 -2.380 -26.120 1.00 95.12 828 ILE A N 1
ATOM 6459 C CA . ILE A 1 828 ? 7.615 -3.088 -24.870 1.00 95.12 828 ILE A CA 1
ATOM 6460 C C . ILE A 1 828 ? 7.428 -2.148 -23.670 1.00 95.12 828 ILE A C 1
ATOM 6462 O O . ILE A 1 828 ? 8.223 -1.242 -23.400 1.00 95.12 828 ILE A O 1
ATOM 6466 N N . THR A 1 829 ? 6.392 -2.416 -22.877 1.00 95.50 829 THR A N 1
ATOM 6467 C CA . THR A 1 829 ? 6.126 -1.727 -21.609 1.00 95.50 829 THR A CA 1
ATOM 6468 C C . THR A 1 829 ? 6.755 -2.491 -20.440 1.00 95.50 829 THR A C 1
ATOM 6470 O O . THR A 1 829 ? 6.188 -3.460 -19.944 1.00 95.50 829 THR A O 1
ATOM 6473 N N . ILE A 1 830 ? 7.926 -2.051 -19.970 1.00 97.00 830 ILE A N 1
ATOM 6474 C CA . ILE A 1 830 ? 8.598 -2.656 -18.805 1.00 97.00 830 ILE A CA 1
ATOM 6475 C C . ILE A 1 830 ? 8.148 -1.962 -17.510 1.00 97.00 830 ILE A C 1
ATOM 6477 O O . ILE A 1 830 ? 8.221 -0.734 -17.395 1.00 97.00 830 ILE A O 1
ATOM 6481 N N . LEU A 1 831 ? 7.723 -2.742 -16.516 1.00 96.69 831 LEU A N 1
ATOM 6482 C CA . LEU A 1 831 ? 7.294 -2.271 -15.198 1.00 96.69 831 LEU A CA 1
ATOM 6483 C C . LEU A 1 831 ? 8.095 -2.967 -14.093 1.00 96.69 831 LEU A C 1
ATOM 6485 O O . LEU A 1 831 ? 8.114 -4.192 -14.018 1.00 96.69 831 LEU A O 1
ATOM 6489 N N . LEU A 1 832 ? 8.705 -2.180 -13.211 1.00 96.69 832 LEU A N 1
ATOM 6490 C CA . LEU A 1 832 ? 9.495 -2.646 -12.076 1.00 96.69 832 LEU A CA 1
ATOM 6491 C C . LEU A 1 832 ? 8.794 -2.251 -10.766 1.00 96.69 832 LEU A C 1
ATOM 6493 O O . LEU A 1 832 ? 8.536 -1.069 -10.528 1.00 96.69 832 LEU A O 1
ATOM 6497 N N . VAL A 1 833 ? 8.497 -3.233 -9.917 1.00 96.31 833 VAL A N 1
ATOM 6498 C CA . VAL A 1 833 ? 7.927 -3.052 -8.570 1.00 96.31 833 VAL A CA 1
ATOM 6499 C C . VAL A 1 833 ? 9.009 -3.415 -7.546 1.00 96.31 833 VAL A C 1
ATOM 6501 O O . VAL A 1 833 ? 9.439 -4.567 -7.551 1.00 96.31 833 VAL A O 1
ATOM 6504 N N . PRO A 1 834 ? 9.489 -2.488 -6.699 1.00 95.56 834 PRO A N 1
ATOM 6505 C CA . PRO A 1 834 ? 10.564 -2.765 -5.747 1.00 95.56 834 PRO A CA 1
ATOM 6506 C C . PRO A 1 834 ? 10.114 -3.708 -4.629 1.00 95.56 834 PRO A C 1
ATOM 6508 O O . PRO A 1 834 ? 8.926 -3.984 -4.462 1.00 95.56 834 PRO A O 1
ATOM 6511 N N . SER A 1 835 ? 11.078 -4.205 -3.862 1.00 94.62 835 SER A N 1
ATOM 6512 C CA . SER A 1 835 ? 10.859 -5.029 -2.678 1.00 94.62 835 SER A CA 1
ATOM 6513 C C . SER A 1 835 ? 11.657 -4.503 -1.489 1.00 94.62 835 SER A C 1
ATOM 6515 O O . SER A 1 835 ? 12.705 -3.888 -1.663 1.00 94.62 835 SER A O 1
ATOM 6517 N N . VAL A 1 836 ? 11.235 -4.801 -0.257 1.00 93.44 836 VAL A N 1
ATOM 6518 C CA . VAL A 1 836 ? 11.977 -4.418 0.968 1.00 93.44 836 VAL A CA 1
ATOM 6519 C C . VAL A 1 836 ? 13.325 -5.148 1.127 1.00 93.44 836 VAL A C 1
ATOM 6521 O O . VAL A 1 836 ? 14.045 -4.920 2.094 1.00 93.44 836 VAL A O 1
ATOM 6524 N N . ARG A 1 837 ? 13.655 -6.029 0.173 1.00 93.25 837 ARG A N 1
ATOM 6525 C CA . ARG A 1 837 ? 14.940 -6.725 -0.010 1.00 93.25 837 ARG A CA 1
ATOM 6526 C C . ARG A 1 837 ? 15.836 -6.101 -1.093 1.00 93.25 837 ARG A C 1
ATOM 6528 O O . ARG A 1 837 ? 16.929 -6.603 -1.326 1.00 93.25 837 ARG A O 1
ATOM 6535 N N . ASP A 1 838 ? 15.394 -5.053 -1.790 1.00 94.38 838 ASP A N 1
ATOM 6536 C CA . ASP A 1 838 ? 16.220 -4.369 -2.792 1.00 94.38 838 ASP A CA 1
ATOM 6537 C C . ASP A 1 838 ? 17.290 -3.499 -2.122 1.00 94.38 838 ASP A C 1
ATOM 6539 O O . ASP A 1 838 ? 16.996 -2.421 -1.610 1.00 94.38 838 ASP A O 1
ATOM 6543 N N . VAL A 1 839 ? 18.557 -3.919 -2.195 1.00 93.19 839 VAL A N 1
ATOM 6544 C CA . VAL A 1 839 ? 19.693 -3.182 -1.597 1.00 93.19 839 VAL A CA 1
ATOM 6545 C C . VAL A 1 839 ? 19.952 -1.813 -2.263 1.00 93.19 839 VAL A C 1
ATOM 6547 O O . VAL A 1 839 ? 20.706 -0.986 -1.751 1.00 93.19 839 VAL A O 1
ATOM 6550 N N . ILE A 1 840 ? 19.322 -1.560 -3.415 1.00 92.19 840 ILE A N 1
ATOM 6551 C CA . ILE A 1 840 ? 19.339 -0.268 -4.117 1.00 92.19 840 ILE A CA 1
ATOM 6552 C C . ILE A 1 840 ? 18.362 0.762 -3.532 1.00 92.19 840 ILE A C 1
ATOM 6554 O O . ILE A 1 840 ? 18.501 1.955 -3.820 1.00 92.19 840 ILE A O 1
ATOM 6558 N N . ASP A 1 841 ? 17.364 0.333 -2.752 1.00 90.88 841 ASP A N 1
ATOM 6559 C CA . ASP A 1 841 ? 16.350 1.230 -2.206 1.00 90.88 841 ASP A CA 1
ATOM 6560 C C . ASP A 1 841 ? 16.733 1.754 -0.814 1.00 90.88 841 ASP A C 1
ATOM 6562 O O . ASP A 1 841 ? 17.347 1.086 0.015 1.00 90.88 841 ASP A O 1
ATOM 6566 N N . LYS A 1 842 ? 16.353 3.004 -0.560 1.00 88.75 842 LYS A N 1
ATOM 6567 C CA . LYS A 1 842 ? 16.519 3.712 0.712 1.00 88.75 842 LYS A CA 1
ATOM 6568 C C . LYS A 1 842 ? 15.227 3.662 1.542 1.00 88.75 842 LYS A C 1
ATOM 6570 O O . LYS A 1 842 ? 15.260 3.990 2.729 1.00 88.75 842 LYS A O 1
ATOM 6575 N N . HIS A 1 843 ? 14.103 3.237 0.952 1.00 91.00 843 HIS A N 1
ATOM 6576 C CA . HIS A 1 843 ? 12.830 2.996 1.636 1.00 91.00 843 HIS A CA 1
ATOM 6577 C C . HIS A 1 843 ? 12.719 1.531 2.094 1.00 91.00 843 HIS A C 1
ATOM 6579 O O . HIS A 1 843 ? 12.024 0.710 1.509 1.00 91.00 843 HIS A O 1
ATOM 6585 N N . VAL A 1 844 ? 13.393 1.196 3.195 1.00 89.25 844 VAL A N 1
ATOM 6586 C CA . VAL A 1 844 ? 13.509 -0.182 3.728 1.00 89.25 844 VAL A CA 1
ATOM 6587 C C . VAL A 1 844 ? 12.270 -0.690 4.497 1.00 89.25 844 VAL A C 1
ATOM 6589 O O . VAL A 1 844 ? 12.393 -1.408 5.489 1.00 89.25 844 VAL A O 1
ATOM 6592 N N . SER A 1 845 ? 11.063 -0.294 4.088 1.00 93.06 845 SER A N 1
ATOM 6593 C CA . SER A 1 845 ? 9.803 -0.669 4.749 1.00 93.06 845 SER A CA 1
ATOM 6594 C C . SER A 1 845 ? 8.638 -0.763 3.775 1.00 93.06 845 SER A C 1
ATOM 6596 O O . SER A 1 845 ? 8.622 -0.059 2.771 1.00 93.06 845 SER A O 1
ATOM 6598 N N . TRP A 1 846 ? 7.618 -1.531 4.138 1.00 94.56 846 TRP A N 1
ATOM 6599 C CA . TRP A 1 846 ? 6.370 -1.656 3.393 1.00 94.56 846 TRP A CA 1
ATOM 6600 C C . TRP A 1 846 ? 5.231 -0.892 4.102 1.00 94.56 846 TRP A C 1
ATOM 6602 O O . TRP A 1 846 ? 5.098 -1.032 5.323 1.00 94.56 846 TRP A O 1
ATOM 6612 N N . PRO A 1 847 ? 4.369 -0.136 3.395 1.00 94.94 847 PRO A N 1
ATOM 6613 C CA . PRO A 1 847 ? 4.417 0.188 1.963 1.00 94.94 847 PRO A CA 1
ATOM 6614 C C . PRO A 1 847 ? 5.627 1.047 1.539 1.00 94.94 847 PRO A C 1
ATOM 6616 O O . PRO A 1 847 ? 6.141 1.851 2.308 1.00 94.94 847 PRO A O 1
ATOM 6619 N N . GLN A 1 848 ? 6.081 0.881 0.301 1.00 93.44 848 GLN A N 1
ATOM 6620 C CA . GLN A 1 848 ? 7.389 1.313 -0.201 1.00 93.44 848 GLN A CA 1
ATOM 6621 C C . GLN A 1 848 ? 7.250 2.268 -1.404 1.00 93.44 848 GLN A C 1
ATOM 6623 O O . GLN A 1 848 ? 6.399 2.058 -2.275 1.00 93.44 848 GLN A O 1
ATOM 6628 N N . ASP A 1 849 ? 8.082 3.314 -1.459 1.00 93.19 849 ASP A N 1
ATOM 6629 C CA . ASP A 1 849 ? 8.146 4.270 -2.578 1.00 93.19 849 ASP A CA 1
ATOM 6630 C C . ASP A 1 849 ? 8.818 3.667 -3.838 1.00 93.19 849 ASP A C 1
ATOM 6632 O O . ASP A 1 849 ? 9.271 2.526 -3.862 1.00 93.19 849 ASP A O 1
ATOM 6636 N N . SER A 1 850 ? 8.862 4.436 -4.924 1.00 90.75 850 SER A N 1
ATOM 6637 C CA . SER A 1 850 ? 9.571 4.111 -6.163 1.00 90.75 850 SER A CA 1
ATOM 6638 C C . SER A 1 850 ? 11.057 4.506 -6.113 1.00 90.75 850 SER A C 1
ATOM 6640 O O . SER A 1 850 ? 11.421 5.613 -5.716 1.00 90.75 850 SER A O 1
ATOM 6642 N N . VAL A 1 851 ? 11.937 3.614 -6.580 1.00 88.81 851 VAL A N 1
ATOM 6643 C CA . VAL A 1 851 ? 13.396 3.840 -6.584 1.00 88.81 851 VAL A CA 1
ATOM 6644 C C . VAL A 1 851 ? 13.808 4.903 -7.618 1.00 88.81 851 VAL A C 1
ATOM 6646 O O . VAL A 1 851 ? 13.264 4.992 -8.723 1.00 88.81 851 VAL A O 1
ATOM 6649 N N . LEU A 1 852 ? 14.823 5.708 -7.289 1.00 85.12 852 LEU A N 1
ATOM 6650 C CA . LEU A 1 852 ? 15.331 6.798 -8.131 1.00 85.12 852 LEU A CA 1
ATOM 6651 C C . LEU A 1 852 ? 16.028 6.295 -9.414 1.00 85.12 852 LEU A C 1
ATOM 6653 O O . LEU A 1 852 ? 17.244 6.122 -9.464 1.00 85.12 852 LEU A O 1
ATOM 6657 N N . LYS A 1 853 ? 15.260 6.170 -10.505 1.00 85.19 853 LYS A N 1
ATOM 6658 C CA . LYS A 1 853 ? 15.704 5.675 -11.828 1.00 85.19 853 LYS A CA 1
ATOM 6659 C C . LYS A 1 853 ? 17.014 6.277 -12.382 1.00 85.19 853 LYS A C 1
ATOM 6661 O O . LYS A 1 853 ? 17.690 5.612 -13.164 1.00 85.19 853 LYS A O 1
ATOM 6666 N N . LYS A 1 854 ? 17.368 7.524 -12.038 1.00 83.44 854 LYS A N 1
ATOM 6667 C CA . LYS A 1 854 ? 18.433 8.305 -12.708 1.00 83.44 854 LYS A CA 1
ATOM 6668 C C . LYS A 1 854 ? 19.812 7.626 -12.698 1.00 83.44 854 LYS A C 1
ATOM 6670 O O . LYS A 1 854 ? 20.556 7.776 -13.661 1.00 83.44 854 LYS A O 1
ATOM 6675 N N . GLU A 1 855 ? 20.148 6.907 -11.631 1.00 83.88 855 GLU A N 1
ATOM 6676 C CA . GLU A 1 855 ? 21.474 6.293 -11.441 1.00 83.88 855 GLU A CA 1
ATOM 6677 C C . GLU A 1 855 ? 21.558 4.859 -12.000 1.00 83.88 855 GLU A C 1
ATOM 6679 O O . GLU A 1 855 ? 22.649 4.359 -12.254 1.00 83.88 855 GLU A O 1
ATOM 6684 N N . LEU A 1 856 ? 20.410 4.220 -12.255 1.00 90.69 856 LEU A N 1
ATOM 6685 C CA . LEU A 1 856 ? 20.296 2.782 -12.525 1.00 90.69 856 LEU A CA 1
ATOM 6686 C C . LEU A 1 856 ? 20.548 2.374 -13.991 1.00 90.69 856 LEU A C 1
ATOM 6688 O O . LEU A 1 856 ? 20.585 1.187 -14.294 1.00 90.69 856 LEU A O 1
ATOM 6692 N N . GLY A 1 857 ? 20.681 3.320 -14.928 1.00 91.56 857 GLY A N 1
ATOM 6693 C CA . GLY A 1 857 ? 20.944 3.020 -16.352 1.00 91.56 857 GLY A CA 1
ATOM 6694 C C . GLY A 1 857 ? 19.785 2.371 -17.131 1.00 91.56 857 GLY A C 1
ATOM 6695 O O . GLY A 1 857 ? 20.005 1.807 -18.202 1.00 91.56 857 GLY A O 1
ATOM 6696 N N . LEU A 1 858 ? 18.560 2.442 -16.602 1.00 94.38 858 LEU A N 1
ATOM 6697 C CA . LEU A 1 858 ? 17.370 1.801 -17.173 1.00 94.38 858 LEU A CA 1
ATOM 6698 C C . LEU A 1 858 ? 16.865 2.473 -18.471 1.00 94.38 858 LEU A C 1
ATOM 6700 O O . LEU A 1 858 ? 16.819 3.710 -18.534 1.00 94.38 858 LEU A O 1
ATOM 6704 N N . PRO A 1 859 ? 16.362 1.697 -19.457 1.00 93.44 859 PRO A N 1
ATOM 6705 C CA . PRO A 1 859 ? 15.839 2.221 -20.722 1.00 93.44 859 PRO A CA 1
ATOM 6706 C C . PRO A 1 859 ? 14.620 3.131 -20.520 1.00 93.44 859 PRO A C 1
ATOM 6708 O O . PRO A 1 859 ? 13.930 3.071 -19.499 1.00 93.44 859 PRO A O 1
ATOM 6711 N N . LYS A 1 860 ? 14.312 3.994 -21.500 1.00 90.12 860 LYS A N 1
ATOM 6712 C CA . LYS A 1 860 ? 13.216 4.985 -21.396 1.00 90.12 860 LYS A CA 1
ATOM 6713 C C . LYS A 1 860 ? 11.847 4.349 -21.118 1.00 90.12 860 LYS A C 1
ATOM 6715 O O . LYS A 1 860 ? 11.100 4.905 -20.317 1.00 90.12 860 LYS A O 1
ATOM 6720 N N . THR A 1 861 ? 11.562 3.200 -21.729 1.00 90.62 861 THR A N 1
ATOM 6721 C CA . THR A 1 861 ? 10.315 2.429 -21.585 1.00 90.62 861 THR A CA 1
ATOM 6722 C C . THR A 1 861 ? 10.096 1.876 -20.176 1.00 90.62 861 THR A C 1
ATOM 6724 O O . THR A 1 861 ? 8.960 1.878 -19.707 1.00 90.62 861 THR A O 1
ATOM 6727 N N . ALA A 1 862 ? 11.161 1.468 -19.475 1.00 94.25 862 ALA A N 1
ATOM 6728 C CA . ALA A 1 862 ? 11.072 0.900 -18.130 1.00 94.25 862 ALA A CA 1
ATOM 6729 C C . ALA A 1 862 ? 10.598 1.925 -17.089 1.00 94.25 862 ALA A C 1
ATOM 6731 O O . ALA A 1 862 ? 11.171 3.011 -16.959 1.00 94.25 862 ALA A O 1
ATOM 6732 N N . ARG A 1 863 ? 9.574 1.580 -16.305 1.00 93.31 863 ARG A N 1
ATOM 6733 C CA . ARG A 1 863 ? 9.033 2.423 -15.229 1.00 93.31 863 ARG A CA 1
ATOM 6734 C C . ARG A 1 863 ? 9.159 1.707 -13.894 1.00 93.31 863 ARG A C 1
ATOM 6736 O O . ARG A 1 863 ? 8.702 0.579 -13.774 1.00 93.31 863 ARG A O 1
ATOM 6743 N N . ILE A 1 864 ? 9.738 2.378 -12.902 1.00 93.44 864 ILE A N 1
ATOM 6744 C CA . ILE A 1 864 ? 9.665 1.936 -11.506 1.00 93.44 864 ILE A CA 1
ATOM 6745 C C . ILE A 1 864 ? 8.392 2.536 -10.907 1.00 93.44 864 ILE A C 1
ATOM 6747 O O . ILE A 1 864 ? 8.096 3.707 -11.153 1.00 93.44 864 ILE A O 1
ATOM 6751 N N . VAL A 1 865 ? 7.631 1.737 -10.166 1.00 93.50 865 VAL A N 1
ATOM 6752 C CA . VAL A 1 865 ? 6.460 2.180 -9.393 1.00 93.50 865 VAL A CA 1
ATOM 6753 C C . VAL A 1 865 ? 6.648 1.842 -7.913 1.00 93.50 865 VAL A C 1
ATOM 6755 O O . VAL A 1 865 ? 7.724 1.417 -7.506 1.00 93.50 865 VAL A O 1
ATOM 6758 N N . THR A 1 866 ? 5.634 2.098 -7.098 1.00 94.38 866 THR A N 1
ATOM 6759 C CA . THR A 1 866 ? 5.628 1.817 -5.659 1.00 94.38 866 THR A CA 1
ATOM 6760 C C . THR A 1 866 ? 5.295 0.351 -5.368 1.00 94.38 866 THR A C 1
ATOM 6762 O O . THR A 1 866 ? 4.863 -0.380 -6.262 1.00 94.38 866 THR A O 1
ATOM 6765 N N . ASN A 1 867 ? 5.451 -0.077 -4.115 1.00 94.94 867 ASN A N 1
ATOM 6766 C CA . ASN A 1 867 ? 5.076 -1.416 -3.656 1.00 94.94 867 ASN A CA 1
ATOM 6767 C C . ASN A 1 867 ? 4.221 -1.324 -2.368 1.00 94.94 867 ASN A C 1
ATOM 6769 O O . ASN A 1 867 ? 4.742 -0.928 -1.328 1.00 94.94 867 ASN A O 1
ATOM 6773 N N . PRO A 1 868 ? 2.918 -1.660 -2.399 1.00 95.00 868 PRO A N 1
ATOM 6774 C CA . PRO A 1 868 ? 2.179 -2.200 -3.534 1.00 95.00 868 PRO A CA 1
ATOM 6775 C C . PRO A 1 868 ? 1.791 -1.106 -4.548 1.00 95.00 868 PRO A C 1
ATOM 6777 O O . PRO A 1 868 ? 2.073 0.085 -4.377 1.00 95.00 868 PRO A O 1
ATOM 6780 N N . MET A 1 869 ? 1.125 -1.521 -5.623 1.00 92.12 869 MET A N 1
ATOM 6781 C CA . MET A 1 869 ? 0.580 -0.641 -6.655 1.00 92.12 869 MET A CA 1
ATOM 6782 C C . MET A 1 869 ? -0.752 -1.196 -7.173 1.00 92.12 869 MET A C 1
ATOM 6784 O O . MET A 1 869 ? -0.885 -2.401 -7.380 1.00 92.12 869 MET A O 1
ATOM 6788 N N . THR A 1 870 ? -1.725 -0.320 -7.438 1.00 94.12 870 THR A N 1
ATOM 6789 C CA . THR A 1 870 ? -2.909 -0.649 -8.254 1.00 94.12 870 THR A CA 1
ATOM 6790 C C . THR A 1 870 ? -2.933 0.259 -9.481 1.00 94.12 870 THR A C 1
ATOM 6792 O O . THR A 1 870 ? -2.864 1.487 -9.360 1.00 94.12 870 THR A O 1
ATOM 6795 N N . LEU A 1 871 ? -2.992 -0.330 -10.675 1.00 93.62 871 LEU A N 1
ATOM 6796 C CA . LEU A 1 871 ? -2.926 0.384 -11.953 1.00 93.62 871 LEU A CA 1
ATOM 6797 C C . LEU A 1 871 ? -3.827 -0.259 -13.009 1.00 93.62 871 LEU A C 1
ATOM 6799 O O . LEU A 1 871 ? -4.182 -1.423 -12.895 1.00 93.62 871 LEU A O 1
ATOM 6803 N N . SER A 1 872 ? -4.162 0.491 -14.054 1.00 94.12 872 SER A N 1
ATOM 6804 C CA . SER A 1 872 ? -4.869 0.002 -15.240 1.00 94.12 872 SER A CA 1
ATOM 6805 C C . SER A 1 872 ? -3.873 -0.228 -16.378 1.00 94.12 872 SER A C 1
ATOM 6807 O O . SER A 1 872 ? -3.103 0.680 -16.711 1.00 94.12 872 SER A O 1
ATOM 6809 N N . MET A 1 873 ? -3.891 -1.421 -16.974 1.00 94.12 873 MET A N 1
ATOM 6810 C CA . MET A 1 873 ? -3.207 -1.778 -18.219 1.00 94.12 873 MET A CA 1
ATOM 6811 C C . MET A 1 873 ? -4.267 -1.851 -19.321 1.00 94.12 873 MET A C 1
ATOM 6813 O O . MET A 1 873 ? -4.960 -2.856 -19.445 1.00 94.12 873 MET A O 1
ATOM 6817 N N . ASN A 1 874 ? -4.435 -0.764 -20.080 1.00 93.31 874 ASN A N 1
ATOM 6818 C CA . ASN A 1 874 ? -5.681 -0.515 -20.816 1.00 93.31 874 ASN A CA 1
ATOM 6819 C C . ASN A 1 874 ? -6.878 -0.586 -19.844 1.00 93.31 874 ASN A C 1
ATOM 6821 O O . ASN A 1 874 ? -6.853 0.129 -18.839 1.00 93.31 874 ASN A O 1
ATOM 6825 N N . GLU A 1 875 ? -7.882 -1.420 -20.103 1.00 93.06 875 GLU A N 1
ATOM 6826 C CA . GLU A 1 875 ? -9.029 -1.628 -19.215 1.00 93.06 875 GLU A CA 1
ATOM 6827 C C . GLU A 1 875 ? -8.705 -2.500 -17.990 1.00 93.06 875 GLU A C 1
ATOM 6829 O O . GLU A 1 875 ? -9.308 -2.321 -16.939 1.00 93.06 875 GLU A O 1
ATOM 6834 N N . MET A 1 876 ? -7.739 -3.419 -18.093 1.00 95.25 876 MET A N 1
ATOM 6835 C CA . MET A 1 876 ? -7.446 -4.405 -17.047 1.00 95.25 876 MET A CA 1
ATOM 6836 C C . MET A 1 876 ? -6.832 -3.751 -15.801 1.00 95.25 876 MET A C 1
ATOM 6838 O O . MET A 1 876 ? -5.706 -3.249 -15.848 1.00 95.25 876 MET A O 1
ATOM 6842 N N . VAL A 1 877 ? -7.523 -3.823 -14.662 1.00 95.75 877 VAL A N 1
ATOM 6843 C CA . VAL A 1 877 ? -7.015 -3.335 -13.373 1.00 95.75 877 VAL A CA 1
ATOM 6844 C C . VAL A 1 877 ? -6.123 -4.396 -12.729 1.00 95.75 877 VAL A C 1
ATOM 6846 O O . VAL A 1 877 ? -6.585 -5.467 -12.344 1.00 95.75 877 VAL A O 1
ATOM 6849 N N . VAL A 1 878 ? -4.837 -4.094 -12.568 1.00 96.06 878 VAL A N 1
ATOM 6850 C CA . VAL A 1 878 ? -3.839 -4.984 -11.967 1.00 96.06 878 VAL A CA 1
ATOM 6851 C C . VAL A 1 878 ? -3.427 -4.460 -10.592 1.00 96.06 878 VAL A C 1
ATOM 6853 O O . VAL A 1 878 ? -2.949 -3.329 -10.461 1.00 96.06 878 VAL A O 1
ATOM 6856 N N . GLY A 1 879 ? -3.588 -5.297 -9.567 1.00 96.44 879 GLY A N 1
ATOM 6857 C CA . GLY A 1 879 ? -2.995 -5.110 -8.244 1.00 96.44 879 GLY A CA 1
ATOM 6858 C C . GLY A 1 879 ? -1.690 -5.898 -8.127 1.00 96.44 879 GLY A C 1
ATOM 6859 O O . GLY A 1 879 ? -1.659 -7.081 -8.463 1.00 96.44 879 GLY A O 1
ATOM 6860 N N . ILE A 1 880 ? -0.616 -5.266 -7.649 1.00 96.06 880 ILE A N 1
ATOM 6861 C CA . ILE A 1 880 ? 0.720 -5.876 -7.544 1.00 96.06 880 ILE A CA 1
ATOM 6862 C C . ILE A 1 880 ? 1.339 -5.563 -6.179 1.00 96.06 880 ILE A C 1
ATOM 6864 O O . ILE A 1 880 ? 1.342 -4.411 -5.747 1.00 96.06 880 ILE A O 1
ATOM 6868 N N . SER A 1 881 ? 1.920 -6.575 -5.534 1.00 95.81 881 SER A N 1
ATOM 6869 C CA . SER A 1 881 ? 2.797 -6.441 -4.362 1.00 95.81 881 SER A CA 1
ATOM 6870 C C . SER A 1 881 ? 3.997 -7.376 -4.524 1.00 95.81 881 SER A C 1
ATOM 6872 O O . SER A 1 881 ? 3.842 -8.465 -5.069 1.00 95.81 881 SER A O 1
ATOM 6874 N N . SER A 1 882 ? 5.187 -6.991 -4.052 1.00 95.12 882 SER A N 1
ATOM 6875 C CA . SER A 1 882 ? 6.347 -7.903 -4.002 1.00 95.12 882 SER A CA 1
ATOM 6876 C C . SER A 1 882 ? 6.348 -8.813 -2.765 1.00 95.12 882 SER A C 1
ATOM 6878 O O . SER A 1 882 ? 7.151 -9.743 -2.676 1.00 95.12 882 SER A O 1
ATOM 6880 N N . GLN A 1 883 ? 5.512 -8.497 -1.772 1.00 93.19 883 GLN A N 1
ATOM 6881 C CA . GLN A 1 883 ? 5.613 -9.063 -0.434 1.00 93.19 883 GLN A CA 1
ATOM 6882 C C . GLN A 1 883 ? 4.939 -10.437 -0.360 1.00 93.19 883 GLN A C 1
ATOM 6884 O O . GLN A 1 883 ? 3.742 -10.552 -0.626 1.00 93.19 883 GLN A O 1
ATOM 6889 N N . ASP A 1 884 ? 5.679 -11.462 0.080 1.00 94.19 884 ASP A N 1
ATOM 6890 C CA . ASP A 1 884 ? 5.139 -12.818 0.254 1.00 94.19 884 ASP A CA 1
ATOM 6891 C C . ASP A 1 884 ? 4.193 -12.888 1.464 1.00 94.19 884 ASP A C 1
ATOM 6893 O O . ASP A 1 884 ? 4.567 -13.220 2.595 1.00 94.19 884 ASP A O 1
ATOM 6897 N N . VAL A 1 885 ? 2.946 -12.505 1.210 1.00 95.50 885 VAL A N 1
ATOM 6898 C CA . VAL A 1 885 ? 1.824 -12.570 2.146 1.00 95.50 885 VAL A CA 1
ATOM 6899 C C . VAL A 1 885 ? 1.214 -13.972 2.192 1.00 95.50 885 VAL A C 1
ATOM 6901 O O . VAL A 1 885 ? 0.813 -14.431 3.259 1.00 95.50 885 VAL A O 1
ATOM 6904 N N . LEU A 1 886 ? 1.173 -14.685 1.060 1.00 95.94 886 LEU A N 1
ATOM 6905 C CA . LEU A 1 886 ? 0.490 -15.977 0.950 1.00 95.94 886 LEU A CA 1
ATOM 6906 C C . LEU A 1 886 ? 1.211 -17.071 1.744 1.00 95.94 886 LEU A C 1
ATOM 6908 O O . LEU A 1 886 ? 0.557 -17.878 2.410 1.00 95.94 886 LEU A O 1
ATOM 6912 N N . TRP A 1 887 ? 2.548 -17.083 1.727 1.00 94.69 887 TRP A N 1
ATOM 6913 C CA . TRP A 1 887 ? 3.331 -18.008 2.541 1.00 94.69 887 TRP A CA 1
ATOM 6914 C C . TRP A 1 887 ? 3.103 -17.744 4.032 1.00 94.69 887 TRP A C 1
ATOM 6916 O O . TRP A 1 887 ? 2.904 -18.687 4.795 1.00 94.69 887 TRP A O 1
ATOM 6926 N N . GLN A 1 888 ? 3.065 -16.479 4.458 1.00 94.38 888 GLN A N 1
ATOM 6927 C CA . GLN A 1 888 ? 2.863 -16.122 5.867 1.00 94.38 888 GLN A CA 1
ATOM 6928 C C . GLN A 1 888 ? 1.442 -16.454 6.347 1.00 94.38 888 GLN A C 1
ATOM 6930 O O . GLN A 1 888 ? 1.279 -17.122 7.369 1.00 94.38 888 GLN A O 1
ATOM 6935 N N . LEU A 1 889 ? 0.417 -16.107 5.559 1.00 95.50 889 LEU A N 1
ATOM 6936 C CA . LEU A 1 889 ? -0.973 -16.486 5.831 1.00 95.50 889 LEU A CA 1
ATOM 6937 C C . LEU A 1 889 ? -1.136 -18.012 5.943 1.00 95.50 889 LEU A C 1
ATOM 6939 O O . LEU A 1 889 ? -1.803 -18.475 6.863 1.00 95.50 889 LEU A O 1
ATOM 6943 N N . ARG A 1 890 ? -0.473 -18.817 5.093 1.00 93.62 890 ARG A N 1
ATOM 6944 C CA . ARG A 1 890 ? -0.479 -20.292 5.214 1.00 93.62 890 ARG A CA 1
ATOM 6945 C C . ARG A 1 890 ? 0.042 -20.765 6.571 1.00 93.62 890 ARG A C 1
ATOM 6947 O O . ARG A 1 890 ? -0.470 -21.745 7.115 1.00 93.62 890 ARG A O 1
ATOM 6954 N N . HIS A 1 891 ? 1.082 -20.121 7.092 1.00 90.06 891 HIS A N 1
ATOM 6955 C CA . HIS A 1 891 ? 1.723 -20.557 8.328 1.00 90.06 891 HIS A CA 1
ATOM 6956 C C . HIS A 1 891 ? 0.978 -20.091 9.575 1.00 90.06 891 HIS A C 1
ATOM 6958 O O . HIS A 1 891 ? 0.961 -20.850 10.539 1.00 90.06 891 HIS A O 1
ATOM 6964 N N . GLU A 1 892 ? 0.263 -18.965 9.539 1.00 92.06 892 GLU A N 1
ATOM 6965 C CA . GLU A 1 892 ? -0.523 -18.471 10.682 1.00 92.06 892 GLU A CA 1
ATOM 6966 C C . GLU A 1 892 ? -2.041 -18.786 10.610 1.00 92.06 892 GLU A C 1
ATOM 6968 O O . GLU A 1 892 ? -2.727 -18.628 11.617 1.00 92.06 892 GLU A O 1
ATOM 6973 N N . GLU A 1 893 ? -2.576 -19.318 9.495 1.00 92.81 893 GLU A N 1
ATOM 6974 C CA . GLU A 1 893 ? -3.994 -19.734 9.374 1.00 92.81 893 GLU A CA 1
ATOM 6975 C C . GLU A 1 893 ? -4.388 -20.796 10.422 1.00 92.81 893 GLU A C 1
ATOM 6977 O O . GLU A 1 893 ? -3.770 -21.862 10.525 1.00 92.81 893 GLU A O 1
ATOM 6982 N N . LEU A 1 894 ? -5.475 -20.532 11.146 1.00 93.38 894 LEU A N 1
ATOM 6983 C CA . LEU A 1 894 ? -6.192 -21.449 12.023 1.00 93.38 894 LEU A CA 1
ATOM 6984 C C . LEU A 1 894 ? -7.521 -21.853 11.366 1.00 93.38 894 LEU A C 1
ATOM 6986 O O . LEU A 1 894 ? -8.415 -21.026 11.195 1.00 93.38 894 LEU A O 1
ATOM 6990 N N . VAL A 1 895 ? -7.679 -23.143 11.062 1.00 92.50 895 VAL A N 1
ATOM 6991 C CA . VAL A 1 895 ? -8.936 -23.709 10.549 1.00 92.50 895 VAL A CA 1
ATOM 6992 C C . VAL A 1 895 ? -9.624 -24.527 11.640 1.00 92.50 895 VAL A C 1
ATOM 6994 O O . VAL A 1 895 ? -9.056 -25.496 12.145 1.00 92.50 895 VAL A O 1
ATOM 6997 N N . GLY A 1 896 ? -10.855 -24.152 11.981 1.00 89.44 896 GLY A N 1
ATOM 6998 C CA . GLY A 1 896 ? -11.759 -24.915 12.837 1.00 89.44 896 GLY A CA 1
ATOM 6999 C C . GLY A 1 896 ? -12.786 -25.688 12.010 1.00 89.44 896 GLY A C 1
ATOM 7000 O O . GLY A 1 896 ? -13.412 -25.138 11.104 1.00 89.44 896 GLY A O 1
ATOM 7001 N N . GLY A 1 897 ? -12.986 -26.970 12.324 1.00 86.00 897 GLY A N 1
ATOM 7002 C CA . GLY A 1 897 ? -13.929 -27.830 11.602 1.00 86.00 897 GLY A CA 1
ATOM 7003 C C . GLY A 1 897 ? -13.525 -28.081 10.142 1.00 86.00 897 GLY A C 1
ATOM 7004 O O . GLY A 1 897 ? -12.346 -28.228 9.823 1.00 86.00 897 GLY A O 1
ATOM 7005 N N . ARG A 1 898 ? -14.515 -28.166 9.244 1.00 84.25 898 ARG A N 1
ATOM 7006 C CA . ARG A 1 898 ? -14.296 -28.241 7.790 1.00 84.25 898 ARG A CA 1
ATOM 7007 C C . ARG A 1 898 ? -14.384 -26.823 7.205 1.00 84.25 898 ARG A C 1
ATOM 7009 O O . ARG A 1 898 ? -15.430 -26.207 7.382 1.00 84.25 898 ARG A O 1
ATOM 7016 N N . PRO A 1 899 ? -13.359 -26.308 6.502 1.00 83.62 899 PRO A N 1
ATOM 7017 C CA . PRO A 1 899 ? -13.431 -24.984 5.891 1.00 83.62 899 PRO A CA 1
ATOM 7018 C C . PRO A 1 899 ? -14.462 -24.959 4.753 1.00 83.62 899 PRO A C 1
ATOM 7020 O O . PRO A 1 899 ? -14.659 -25.973 4.080 1.00 83.62 899 PRO A O 1
ATOM 7023 N N . SER A 1 900 ? -15.073 -23.790 4.526 1.00 78.12 900 SER A N 1
ATOM 7024 C CA . SER A 1 900 ? -16.037 -23.561 3.435 1.00 78.12 900 SER A CA 1
ATOM 7025 C C . SER A 1 900 ? -15.415 -23.873 2.066 1.00 78.12 900 SER A C 1
ATOM 7027 O O . SER A 1 900 ? -15.912 -24.716 1.321 1.00 78.12 900 SER A O 1
ATOM 7029 N N . ASP A 1 901 ? -14.245 -23.286 1.791 1.00 83.38 901 ASP A N 1
ATOM 7030 C CA . ASP A 1 901 ? -13.424 -23.617 0.628 1.00 83.38 901 ASP A CA 1
ATOM 7031 C C . ASP A 1 901 ? -12.316 -24.615 1.028 1.00 83.38 901 ASP A C 1
ATOM 7033 O O . ASP A 1 901 ? -11.448 -24.278 1.848 1.00 83.38 901 ASP A O 1
ATOM 7037 N N . PRO A 1 902 ? -12.299 -25.846 0.478 1.00 83.31 902 PRO A N 1
ATOM 7038 C CA . PRO A 1 902 ? -11.257 -26.824 0.778 1.00 83.31 902 PRO A CA 1
ATOM 7039 C C . PRO A 1 902 ? -9.891 -26.425 0.197 1.00 83.31 902 PRO A C 1
ATOM 7041 O O . PRO A 1 902 ? -8.856 -26.846 0.720 1.00 83.31 902 PRO A O 1
ATOM 7044 N N . SER A 1 903 ? -9.855 -25.608 -0.860 1.00 90.75 903 SER A N 1
ATOM 7045 C CA . SER A 1 903 ? -8.630 -25.232 -1.558 1.00 90.75 903 SER A CA 1
ATOM 7046 C C . SER A 1 903 ? -7.882 -24.152 -0.776 1.00 90.75 903 SER A C 1
ATOM 7048 O O . SER A 1 903 ? -8.241 -22.977 -0.805 1.00 90.75 903 SER A O 1
ATOM 7050 N N . LEU A 1 904 ? -6.802 -24.559 -0.097 1.00 91.19 904 LEU A N 1
ATOM 7051 C CA . LEU A 1 904 ? -5.924 -23.670 0.676 1.00 91.19 904 LEU A CA 1
ATOM 7052 C C . LEU A 1 904 ? -5.540 -22.410 -0.113 1.00 91.19 904 LEU A C 1
ATOM 7054 O O . LEU A 1 904 ? -5.722 -21.308 0.386 1.00 91.19 904 LEU A O 1
ATOM 7058 N N . LEU A 1 905 ? -5.075 -22.563 -1.357 1.00 92.00 905 LEU A N 1
ATOM 7059 C CA . LEU A 1 905 ? -4.653 -21.432 -2.190 1.00 92.00 905 LEU A CA 1
ATOM 7060 C C . LEU A 1 905 ? -5.802 -20.434 -2.426 1.00 92.00 905 LEU A C 1
ATOM 7062 O O . LEU A 1 905 ? -5.593 -19.235 -2.274 1.00 92.00 905 LEU A O 1
ATOM 7066 N N . SER A 1 906 ? -7.030 -20.908 -2.676 1.00 92.56 906 SER A N 1
ATOM 7067 C CA . SER A 1 906 ? -8.192 -20.016 -2.814 1.00 92.56 906 SER A CA 1
ATOM 7068 C C . SER A 1 906 ? -8.574 -19.310 -1.518 1.00 92.56 906 SER A C 1
ATOM 7070 O O . SER A 1 906 ? -8.929 -18.138 -1.590 1.00 92.56 906 SER A O 1
ATOM 7072 N N . ARG A 1 907 ? -8.469 -19.951 -0.343 1.00 93.50 907 ARG A N 1
ATOM 7073 C CA . ARG A 1 907 ? -8.679 -19.249 0.941 1.00 93.50 907 ARG A CA 1
ATOM 7074 C C . ARG A 1 907 ? -7.660 -18.134 1.144 1.00 93.50 907 ARG A C 1
ATOM 7076 O O . ARG A 1 907 ? -8.051 -17.001 1.398 1.00 93.50 907 ARG A O 1
ATOM 7083 N N . LEU A 1 908 ? -6.375 -18.443 0.961 1.00 95.62 908 LEU A N 1
ATOM 7084 C CA . LEU A 1 908 ? -5.281 -17.483 1.140 1.00 95.62 908 LEU A CA 1
ATOM 7085 C C . LEU A 1 908 ? -5.439 -16.259 0.228 1.00 95.62 908 LEU A C 1
ATOM 7087 O O . LEU A 1 908 ? -5.215 -15.137 0.672 1.00 95.62 908 LEU A O 1
ATOM 7091 N N . SER A 1 909 ? -5.871 -16.460 -1.020 1.00 95.50 909 SER A N 1
ATOM 7092 C CA . SER A 1 909 ? -6.178 -15.360 -1.939 1.00 95.50 909 SER A CA 1
ATOM 7093 C C . SER A 1 909 ? -7.475 -14.626 -1.586 1.00 95.50 909 SER A C 1
ATOM 7095 O O . SER A 1 909 ? -7.501 -13.398 -1.646 1.00 95.50 909 SER A O 1
ATOM 7097 N N . ARG A 1 910 ? -8.539 -15.341 -1.185 1.00 95.31 910 ARG A N 1
ATOM 7098 C CA . ARG A 1 910 ? -9.825 -14.739 -0.794 1.00 95.31 910 ARG A CA 1
ATOM 7099 C C . ARG A 1 910 ? -9.659 -13.795 0.399 1.00 95.31 910 ARG A C 1
ATOM 7101 O O . ARG A 1 910 ? -10.202 -12.696 0.350 1.00 95.31 910 ARG A O 1
ATOM 7108 N N . TYR A 1 911 ? -8.829 -14.143 1.387 1.00 96.06 911 TYR A N 1
ATOM 7109 C CA . TYR A 1 911 ? -8.521 -13.260 2.520 1.00 96.06 911 TYR A CA 1
ATOM 7110 C C . TYR A 1 911 ? -8.004 -11.876 2.086 1.00 96.06 911 TYR A C 1
ATOM 7112 O O . TYR A 1 911 ? -8.350 -10.881 2.717 1.00 96.06 911 TYR A O 1
ATOM 7120 N N . LEU A 1 912 ? -7.212 -11.773 1.009 1.00 96.38 912 LEU A N 1
ATOM 7121 C CA . LEU A 1 912 ? -6.712 -10.479 0.510 1.00 96.38 912 LEU A CA 1
ATOM 7122 C C . LEU A 1 912 ? -7.842 -9.606 -0.067 1.00 96.38 912 LEU A C 1
ATOM 7124 O O . LEU A 1 912 ? -7.807 -8.380 0.055 1.00 96.38 912 LEU A O 1
ATOM 7128 N N . LEU A 1 913 ? -8.854 -10.242 -0.669 1.00 95.81 913 LEU A N 1
ATOM 7129 C CA . LEU A 1 913 ? -10.025 -9.589 -1.259 1.00 95.81 913 LEU A CA 1
ATOM 7130 C C . LEU A 1 913 ? -11.051 -9.188 -0.186 1.00 95.81 913 LEU A C 1
ATOM 7132 O O . LEU A 1 913 ? -11.488 -8.039 -0.168 1.00 95.81 913 LEU A O 1
ATOM 7136 N N . GLU A 1 914 ? -11.379 -10.098 0.739 1.00 95.12 914 GLU A N 1
ATOM 7137 C CA . GLU A 1 914 ? -12.241 -9.850 1.910 1.00 95.12 914 GLU A CA 1
ATOM 7138 C C . GLU A 1 914 ? -11.692 -8.716 2.780 1.00 95.12 914 GLU A C 1
ATOM 7140 O O . GLU A 1 914 ? -12.411 -7.793 3.155 1.00 95.12 914 GLU A O 1
ATOM 7145 N N . GLN A 1 915 ? -10.389 -8.757 3.073 1.00 96.12 915 GLN A N 1
ATOM 7146 C CA . GLN A 1 915 ? -9.714 -7.754 3.894 1.00 96.12 915 GLN A CA 1
ATOM 7147 C C . GLN A 1 915 ? -9.287 -6.517 3.094 1.00 96.12 915 GLN A C 1
ATOM 7149 O O . GLN A 1 915 ? -8.705 -5.596 3.674 1.00 96.12 915 GLN A O 1
ATOM 7154 N N . ARG A 1 916 ? -9.580 -6.464 1.787 1.00 95.75 916 ARG A N 1
ATOM 7155 C CA . ARG A 1 916 ? -9.357 -5.306 0.906 1.00 95.75 916 ARG A CA 1
ATOM 7156 C C . ARG A 1 916 ? -7.927 -4.740 0.991 1.00 95.75 916 ARG A C 1
ATOM 7158 O O . ARG A 1 916 ? -7.746 -3.526 0.957 1.00 95.75 916 ARG A O 1
ATOM 7165 N N . HIS A 1 917 ? -6.912 -5.586 1.181 1.00 96.06 917 HIS A N 1
ATOM 7166 C CA . HIS A 1 917 ? -5.562 -5.147 1.563 1.00 96.06 917 HIS A CA 1
ATOM 7167 C C . HIS A 1 917 ? -4.493 -6.164 1.143 1.00 96.06 917 HIS A C 1
ATOM 7169 O O . HIS A 1 917 ? -4.679 -7.369 1.301 1.00 96.06 917 HIS A O 1
ATOM 7175 N N . PHE A 1 918 ? -3.352 -5.681 0.643 1.00 96.56 918 PHE A N 1
ATOM 7176 C CA . PHE A 1 918 ? -2.270 -6.524 0.113 1.00 96.56 918 PHE A CA 1
ATOM 7177 C C . PHE A 1 918 ? -1.511 -7.322 1.193 1.00 96.56 918 PHE A C 1
ATOM 7179 O O . PHE A 1 918 ? -0.933 -8.359 0.878 1.00 96.56 918 PHE A O 1
ATOM 7186 N N . PHE A 1 919 ? -1.508 -6.870 2.454 1.00 96.81 919 PHE A N 1
ATOM 7187 C CA . PHE A 1 919 ? -0.841 -7.556 3.575 1.00 96.81 919 PHE A CA 1
ATOM 7188 C C . PHE A 1 919 ? -1.686 -7.535 4.869 1.00 96.81 919 PHE A C 1
ATOM 7190 O O . PHE A 1 919 ? -1.411 -6.751 5.772 1.00 96.81 919 PHE A O 1
ATOM 7197 N N . PRO A 1 920 ? -2.804 -8.279 4.975 1.00 96.25 920 PRO A N 1
ATOM 7198 C CA . PRO A 1 920 ? -3.739 -8.132 6.099 1.00 96.25 920 PRO A CA 1
ATOM 7199 C C . PRO A 1 920 ? -3.289 -8.829 7.397 1.00 96.25 920 PRO A C 1
ATOM 7201 O O . PRO A 1 920 ? -3.933 -8.656 8.427 1.00 96.25 920 PRO A O 1
ATOM 7204 N N . LEU A 1 921 ? -2.216 -9.627 7.357 1.00 95.75 921 LEU A N 1
ATOM 7205 C CA . LEU A 1 921 ? -1.679 -10.357 8.509 1.00 95.75 921 LEU A CA 1
ATOM 7206 C C . LEU A 1 921 ? -1.048 -9.395 9.531 1.00 95.75 921 LEU A C 1
ATOM 7208 O O . LEU A 1 921 ? -0.115 -8.662 9.199 1.00 95.75 921 LEU A O 1
ATOM 7212 N N . PHE A 1 922 ? -1.513 -9.435 10.781 1.00 94.19 922 PHE A N 1
ATOM 7213 C CA . PHE A 1 922 ? -0.962 -8.621 11.865 1.00 94.19 922 PHE A CA 1
ATOM 7214 C C . PHE A 1 922 ? -1.000 -9.331 13.239 1.00 94.19 922 PHE A C 1
ATOM 7216 O O . PHE A 1 922 ? -2.081 -9.706 13.694 1.00 94.19 922 PHE A O 1
ATOM 7223 N N . PRO A 1 923 ? 0.132 -9.440 13.965 1.00 93.12 923 PRO A N 1
ATOM 7224 C CA . PRO A 1 923 ? 1.500 -9.131 13.532 1.00 93.12 923 PRO A CA 1
ATOM 7225 C C . PRO A 1 923 ? 1.966 -10.006 12.349 1.00 93.12 923 PRO A C 1
ATOM 7227 O O . PRO A 1 923 ? 1.415 -11.088 12.148 1.00 93.12 923 PRO A O 1
ATOM 7230 N N . PRO A 1 924 ? 2.964 -9.565 11.559 1.00 93.19 924 PRO A N 1
ATOM 7231 C CA . PRO A 1 924 ? 3.592 -10.407 10.540 1.00 93.19 924 PRO A CA 1
ATOM 7232 C C . PRO A 1 924 ? 4.336 -11.593 11.173 1.00 93.19 924 PRO A C 1
ATOM 7234 O O . PRO A 1 924 ? 4.718 -11.544 12.342 1.00 93.19 924 PRO A O 1
ATOM 7237 N N . THR A 1 925 ? 4.581 -12.645 10.391 1.00 91.88 925 THR A N 1
ATOM 7238 C CA . THR A 1 925 ? 5.247 -13.868 10.863 1.00 91.88 925 THR A CA 1
ATOM 7239 C C . THR A 1 925 ? 6.696 -13.606 11.302 1.00 91.88 925 THR A C 1
ATOM 7241 O O . THR A 1 925 ? 7.442 -12.888 10.634 1.00 91.88 925 THR A O 1
ATOM 7244 N N . ASP A 1 926 ? 7.115 -14.234 12.407 1.00 89.44 926 ASP A N 1
ATOM 7245 C CA . ASP A 1 926 ? 8.460 -14.081 12.977 1.00 89.44 926 ASP A CA 1
ATOM 7246 C C . ASP A 1 926 ? 9.576 -14.433 11.982 1.00 89.44 926 ASP A C 1
ATOM 7248 O O . ASP A 1 926 ? 9.539 -15.483 11.335 1.00 89.44 926 ASP A O 1
ATOM 7252 N N . ARG A 1 927 ? 10.631 -13.604 11.937 1.00 91.00 927 ARG A N 1
ATOM 7253 C CA . ARG A 1 927 ? 11.788 -13.775 11.035 1.00 91.00 927 ARG A CA 1
ATOM 7254 C C . ARG A 1 927 ? 12.346 -15.213 10.969 1.00 91.00 927 ARG A C 1
ATOM 7256 O O . ARG A 1 927 ? 12.584 -15.666 9.854 1.00 91.00 927 ARG A O 1
ATOM 7263 N N . PRO A 1 928 ? 12.519 -15.966 12.082 1.00 89.31 928 PRO A N 1
ATOM 7264 C CA . PRO A 1 928 ? 13.091 -17.319 12.036 1.00 89.31 928 PRO A CA 1
ATOM 7265 C C . PRO A 1 928 ? 12.138 -18.409 11.520 1.00 89.31 928 PRO A C 1
ATOM 7267 O O . PRO A 1 928 ? 12.585 -19.527 11.276 1.00 89.31 928 PRO A O 1
ATOM 7270 N N . LYS A 1 929 ? 10.832 -18.121 11.390 1.00 88.12 929 LYS A N 1
ATOM 7271 C CA . LYS A 1 929 ? 9.860 -19.034 10.763 1.00 88.12 929 LYS A CA 1
ATOM 7272 C C . LYS A 1 929 ? 9.918 -18.941 9.232 1.00 88.12 929 LYS A C 1
ATOM 7274 O O . LYS A 1 929 ? 9.657 -19.936 8.567 1.00 88.12 929 LYS A O 1
ATOM 7279 N N . LEU A 1 930 ? 10.208 -17.752 8.693 1.00 90.06 930 LEU A N 1
ATOM 7280 C CA . LEU A 1 930 ? 10.192 -17.444 7.257 1.00 90.06 930 LEU A CA 1
ATOM 7281 C C . LEU A 1 930 ? 11.229 -18.268 6.451 1.00 90.06 930 LEU A C 1
ATOM 7283 O O . LEU A 1 930 ? 12.203 -18.765 7.022 1.00 90.06 930 LEU A O 1
ATOM 7287 N N . PRO A 1 931 ? 11.071 -18.391 5.115 1.00 87.44 931 PRO A N 1
ATOM 7288 C CA . PRO A 1 931 ? 12.011 -19.115 4.255 1.00 87.44 931 PRO A CA 1
ATOM 7289 C C . PRO A 1 931 ? 13.461 -18.616 4.355 1.00 87.44 931 PRO A C 1
ATOM 7291 O O . PRO A 1 931 ? 13.725 -17.415 4.300 1.00 87.44 931 PRO A O 1
ATOM 7294 N N . LYS A 1 932 ? 14.408 -19.558 4.465 1.00 85.56 932 LYS A N 1
ATOM 7295 C CA . LYS A 1 932 ? 15.828 -19.267 4.719 1.00 85.56 932 LYS A CA 1
ATOM 7296 C C . LYS A 1 932 ? 16.534 -18.581 3.552 1.00 85.56 932 LYS A C 1
ATOM 7298 O O . LYS A 1 932 ? 16.546 -19.099 2.431 1.00 85.56 932 LYS A O 1
ATOM 7303 N N . THR A 1 933 ? 17.228 -17.493 3.857 1.00 85.69 933 THR A N 1
ATOM 7304 C CA . THR A 1 933 ? 17.947 -16.644 2.899 1.00 85.69 933 THR A CA 1
ATOM 7305 C C . THR A 1 933 ? 19.377 -17.089 2.591 1.00 85.69 933 THR A C 1
ATOM 7307 O O . THR A 1 933 ? 19.886 -18.034 3.198 1.00 85.69 933 THR A O 1
ATOM 7310 N N . GLY A 1 934 ? 20.000 -16.442 1.596 1.00 78.50 934 GLY A N 1
ATOM 7311 C CA . GLY A 1 934 ? 21.365 -16.707 1.130 1.00 78.50 934 GLY A CA 1
ATOM 7312 C C . GLY A 1 934 ? 22.428 -16.599 2.226 1.00 78.50 934 GLY A C 1
ATOM 7313 O O . GLY A 1 934 ? 23.353 -17.408 2.262 1.00 78.50 934 GLY A O 1
ATOM 7314 N N . THR A 1 935 ? 22.247 -15.626 3.119 1.00 84.31 935 THR A N 1
ATOM 7315 C CA . THR A 1 935 ? 23.162 -15.209 4.194 1.00 84.31 935 THR A CA 1
ATOM 7316 C C . THR A 1 935 ? 23.556 -16.323 5.176 1.00 84.31 935 THR A C 1
ATOM 7318 O O . THR A 1 935 ? 22.826 -17.297 5.365 1.00 84.31 935 THR A O 1
ATOM 7321 N N . GLU A 1 936 ? 24.698 -16.164 5.861 1.00 77.38 936 GLU A N 1
ATOM 7322 C CA . GLU A 1 936 ? 25.182 -17.129 6.869 1.00 77.38 936 GLU A CA 1
ATOM 7323 C C . GLU A 1 936 ? 24.203 -17.318 8.042 1.00 77.38 936 GLU A C 1
ATOM 7325 O O . GLU A 1 936 ? 24.025 -18.433 8.534 1.00 77.38 936 GLU A O 1
ATOM 7330 N N . GLU A 1 937 ? 23.527 -16.243 8.469 1.00 80.25 937 GLU A N 1
ATOM 7331 C CA . GLU A 1 937 ? 22.465 -16.303 9.484 1.00 80.25 937 GLU A CA 1
ATOM 7332 C C . GLU A 1 937 ? 21.177 -16.964 8.955 1.00 80.25 937 GLU A C 1
ATOM 7334 O O . GLU A 1 937 ? 20.328 -17.390 9.743 1.00 80.25 937 GLU A O 1
ATOM 7339 N N . GLY A 1 938 ? 20.997 -17.014 7.628 1.00 82.31 938 GLY A N 1
ATOM 7340 C CA . GLY A 1 938 ? 19.842 -17.587 6.933 1.00 82.31 938 GLY A CA 1
ATOM 7341 C C . GLY A 1 938 ? 18.483 -17.014 7.347 1.00 82.31 938 GLY A C 1
ATOM 7342 O O . GLY A 1 938 ? 17.468 -17.684 7.145 1.00 82.31 938 GLY A O 1
ATOM 7343 N N . THR A 1 939 ? 18.458 -15.832 7.972 1.00 86.31 939 THR A N 1
ATOM 7344 C CA . THR A 1 939 ? 17.298 -15.275 8.682 1.00 86.31 939 THR A CA 1
ATOM 7345 C C . THR A 1 939 ? 16.808 -13.986 7.997 1.00 86.31 939 THR A C 1
ATOM 7347 O O . THR A 1 939 ? 17.342 -12.911 8.288 1.00 86.31 939 THR A O 1
ATOM 7350 N N . PRO A 1 940 ? 15.770 -14.043 7.134 1.00 88.31 940 PRO A N 1
ATOM 7351 C CA . PRO A 1 940 ? 15.312 -12.903 6.325 1.00 88.31 940 PRO A CA 1
ATOM 7352 C C . PRO A 1 940 ? 14.917 -11.676 7.161 1.00 88.31 940 PRO A C 1
ATOM 7354 O O . PRO A 1 940 ? 14.552 -11.833 8.329 1.00 88.31 940 PRO A O 1
ATOM 7357 N N . PRO A 1 941 ? 14.887 -10.458 6.583 1.00 86.44 941 PRO A N 1
ATOM 7358 C CA . PRO A 1 941 ? 14.588 -9.219 7.313 1.00 86.44 941 PRO A CA 1
ATOM 7359 C C . PRO A 1 941 ? 13.169 -9.181 7.907 1.00 86.44 941 PRO A C 1
ATOM 7361 O O . PRO A 1 941 ? 12.957 -8.585 8.961 1.00 86.44 941 PRO A O 1
ATOM 7364 N N . GLY A 1 942 ? 12.208 -9.867 7.281 1.00 90.31 942 GLY A N 1
ATOM 7365 C CA . GLY A 1 942 ? 10.801 -9.908 7.690 1.00 90.31 942 GLY A CA 1
ATOM 7366 C C . GLY A 1 942 ? 9.883 -9.147 6.731 1.00 90.31 942 GLY A C 1
ATOM 7367 O O . GLY A 1 942 ? 10.255 -8.863 5.595 1.00 90.31 942 GLY A O 1
ATOM 7368 N N . ALA A 1 943 ? 8.670 -8.822 7.186 1.00 91.44 943 ALA A N 1
ATOM 7369 C CA . ALA A 1 943 ? 7.691 -8.066 6.394 1.00 91.44 943 ALA A CA 1
ATOM 7370 C C . ALA A 1 943 ? 7.907 -6.536 6.409 1.00 91.44 943 ALA A C 1
ATOM 7372 O O . ALA A 1 943 ? 7.282 -5.832 5.625 1.00 91.44 943 ALA A O 1
ATOM 7373 N N . MET A 1 944 ? 8.769 -6.025 7.300 1.00 92.69 944 MET A N 1
ATOM 7374 C CA . MET A 1 944 ? 9.197 -4.615 7.367 1.00 92.69 944 MET A CA 1
ATOM 7375 C C . MET A 1 944 ? 8.050 -3.576 7.355 1.00 92.69 944 MET A C 1
ATOM 7377 O O . MET A 1 944 ? 8.184 -2.507 6.767 1.00 92.69 944 MET A O 1
ATOM 7381 N N . LEU A 1 945 ? 6.913 -3.881 7.990 1.00 93.38 945 LEU A N 1
ATOM 7382 C CA . LEU A 1 945 ? 5.710 -3.036 7.959 1.00 93.38 945 LEU A CA 1
ATOM 7383 C C . LEU A 1 945 ? 5.882 -1.732 8.767 1.00 93.38 945 LEU A C 1
ATOM 7385 O O . LEU A 1 945 ? 6.172 -1.798 9.963 1.00 93.38 945 LEU A O 1
ATOM 7389 N N . ASP A 1 946 ? 5.588 -0.565 8.178 1.00 93.81 946 ASP A N 1
ATOM 7390 C CA . ASP A 1 946 ? 5.293 0.652 8.956 1.00 93.81 946 ASP A CA 1
ATOM 7391 C C . ASP A 1 946 ? 3.782 0.749 9.205 1.00 93.81 946 ASP A C 1
ATOM 7393 O O . ASP A 1 946 ? 2.990 1.091 8.322 1.00 93.81 946 ASP A O 1
ATOM 7397 N N . ILE A 1 947 ? 3.380 0.459 10.444 1.00 93.44 947 ILE A N 1
ATOM 7398 C CA . ILE A 1 947 ? 1.972 0.411 10.861 1.00 93.44 947 ILE A CA 1
ATOM 7399 C C . ILE A 1 947 ? 1.274 1.768 10.648 1.00 93.44 947 ILE A C 1
ATOM 7401 O O . ILE A 1 947 ? 0.080 1.807 10.359 1.00 93.44 947 ILE A O 1
ATOM 7405 N N . SER A 1 948 ? 2.013 2.882 10.710 1.00 92.00 948 SER A N 1
ATOM 7406 C CA . SER A 1 948 ? 1.483 4.241 10.508 1.00 92.00 948 SER A CA 1
ATOM 7407 C C . SER A 1 948 ? 1.019 4.501 9.066 1.00 92.00 948 SER A C 1
ATOM 7409 O O . SER A 1 948 ? 0.279 5.455 8.829 1.00 92.00 948 SER A O 1
ATOM 7411 N N . TYR A 1 949 ? 1.453 3.673 8.107 1.00 92.81 949 TYR A N 1
ATOM 7412 C CA . TYR A 1 949 ? 1.203 3.841 6.672 1.00 92.81 949 TYR A CA 1
ATOM 7413 C C . TYR A 1 949 ? 0.521 2.632 6.012 1.00 92.81 949 TYR A C 1
ATOM 7415 O O . TYR A 1 949 ? 0.296 2.663 4.802 1.00 92.81 949 TYR A O 1
ATOM 7423 N N . LEU A 1 950 ? 0.099 1.611 6.776 1.00 91.94 950 LEU A N 1
ATOM 7424 C CA . LEU A 1 950 ? -0.609 0.428 6.248 1.00 91.94 950 LEU A CA 1
ATOM 7425 C C . LEU A 1 950 ? -1.839 0.770 5.394 1.00 91.94 950 LEU A C 1
ATOM 7427 O O . LEU A 1 950 ? -2.128 0.053 4.446 1.00 91.94 950 LEU A O 1
ATOM 7431 N N . LYS A 1 951 ? -2.518 1.900 5.635 1.00 92.12 951 LYS A N 1
ATOM 7432 C CA . LYS A 1 951 ? -3.643 2.351 4.792 1.00 92.12 951 LYS A CA 1
ATOM 7433 C C . LYS A 1 951 ? -3.260 2.597 3.317 1.00 92.12 951 LYS A C 1
ATOM 7435 O O . LYS A 1 951 ? -4.125 2.608 2.449 1.00 92.12 951 LYS A O 1
ATOM 7440 N N . LEU A 1 952 ? -1.969 2.747 2.998 1.00 92.56 952 LEU A N 1
ATOM 7441 C CA . LEU A 1 952 ? -1.466 2.807 1.617 1.00 92.56 952 LEU A CA 1
ATOM 7442 C C . LEU A 1 952 ? -1.332 1.416 0.956 1.00 92.56 952 LEU A C 1
ATOM 7444 O O . LEU A 1 952 ? -1.071 1.334 -0.241 1.00 92.56 952 LEU A O 1
ATOM 7448 N N . GLY A 1 953 ? -1.528 0.337 1.720 1.00 92.56 953 GLY A N 1
ATOM 7449 C CA . GLY A 1 953 ? -1.594 -1.053 1.265 1.00 92.56 953 GLY A CA 1
ATOM 7450 C C . GLY A 1 953 ? -3.012 -1.573 0.989 1.00 92.56 953 GLY A C 1
ATOM 7451 O O . GLY A 1 953 ? -3.188 -2.779 0.798 1.00 92.56 953 GLY A O 1
ATOM 7452 N N . GLU A 1 954 ? -4.032 -0.708 0.997 1.00 93.12 954 GLU A N 1
ATOM 7453 C CA . GLU A 1 954 ? -5.430 -1.071 0.716 1.00 93.12 954 GLU A CA 1
ATOM 7454 C C . GLU A 1 954 ? -5.717 -1.172 -0.798 1.00 93.12 954 GLU A C 1
ATOM 7456 O O . GLU A 1 954 ? -5.109 -0.481 -1.618 1.00 93.12 954 GLU A O 1
ATOM 7461 N N . LEU A 1 955 ? -6.655 -2.047 -1.177 1.00 91.50 955 LEU A N 1
ATOM 7462 C CA . LEU A 1 955 ? -7.151 -2.177 -2.549 1.00 91.50 955 LEU A CA 1
ATOM 7463 C C . LEU A 1 955 ? -8.052 -0.978 -2.876 1.00 91.50 955 LEU A C 1
ATOM 7465 O O . LEU A 1 955 ? -9.063 -0.738 -2.213 1.00 91.50 955 LEU A O 1
ATOM 7469 N N . VAL A 1 956 ? -7.671 -0.204 -3.892 1.00 82.69 956 VAL A N 1
ATOM 7470 C CA . VAL A 1 956 ? -8.264 1.113 -4.162 1.00 82.69 956 VAL A CA 1
ATOM 7471 C C . VAL A 1 956 ? -9.547 0.993 -4.991 1.00 82.69 956 VAL A C 1
ATOM 7473 O O . VAL A 1 956 ? -9.501 0.655 -6.171 1.00 82.69 956 VAL A O 1
ATOM 7476 N N . ASN A 1 957 ? -10.678 1.368 -4.384 1.00 82.75 957 ASN A N 1
ATOM 7477 C CA . ASN A 1 957 ? -12.027 1.535 -4.959 1.00 82.75 957 ASN A CA 1
ATOM 7478 C C . ASN A 1 957 ? -12.728 0.277 -5.517 1.00 82.75 957 ASN A C 1
ATOM 7480 O O . ASN A 1 957 ? -13.943 0.159 -5.371 1.00 82.75 957 ASN A O 1
ATOM 7484 N N . VAL A 1 958 ? -12.005 -0.649 -6.148 1.00 91.00 958 VAL A N 1
ATOM 7485 C CA . VAL A 1 958 ? -12.545 -1.835 -6.839 1.00 91.00 958 VAL A CA 1
ATOM 7486 C C . VAL A 1 958 ? -11.744 -3.093 -6.495 1.00 91.00 958 VAL A C 1
ATOM 7488 O O . VAL A 1 958 ? -10.587 -3.015 -6.078 1.00 91.00 958 VAL A O 1
ATOM 7491 N N . ARG A 1 959 ? -12.337 -4.272 -6.714 1.00 93.06 959 ARG A N 1
ATOM 7492 C CA . ARG A 1 959 ? -11.559 -5.499 -6.924 1.00 93.06 959 ARG A CA 1
ATOM 7493 C C . ARG A 1 959 ? -10.702 -5.303 -8.184 1.00 93.06 959 ARG A C 1
ATOM 7495 O O . ARG A 1 959 ? -11.257 -4.877 -9.199 1.00 93.06 959 ARG A O 1
ATOM 7502 N N . PRO A 1 960 ? -9.391 -5.603 -8.157 1.00 95.75 960 PRO A N 1
ATOM 7503 C CA . PRO A 1 960 ? -8.612 -5.673 -9.386 1.00 95.75 960 PRO A CA 1
ATOM 7504 C C . PRO A 1 960 ? -9.126 -6.828 -10.258 1.00 95.75 960 PRO A C 1
ATOM 7506 O O . PRO A 1 960 ? -9.670 -7.800 -9.742 1.00 95.75 960 PRO A O 1
ATOM 7509 N N . ASP A 1 961 ? -8.922 -6.742 -11.567 1.00 96.81 961 ASP A N 1
ATOM 7510 C CA . ASP A 1 961 ? -9.136 -7.852 -12.499 1.00 96.81 961 ASP A CA 1
ATOM 7511 C C . ASP A 1 961 ? -8.082 -8.953 -12.308 1.00 96.81 961 ASP A C 1
ATOM 7513 O O . ASP A 1 961 ? -8.393 -10.143 -12.367 1.00 96.81 961 ASP A O 1
ATOM 7517 N N . VAL A 1 962 ? -6.831 -8.545 -12.058 1.00 97.56 962 VAL A N 1
ATOM 7518 C CA . VAL A 1 962 ? -5.680 -9.433 -11.844 1.00 97.56 962 VAL A CA 1
ATOM 7519 C C . VAL A 1 962 ? -4.955 -9.045 -10.557 1.00 97.56 962 VAL A C 1
ATOM 7521 O O . VAL A 1 962 ? -4.598 -7.880 -10.373 1.00 97.56 962 VAL A O 1
ATOM 7524 N N . LEU A 1 963 ? -4.699 -10.012 -9.674 1.00 97.44 963 LEU A N 1
ATOM 7525 C CA . LEU A 1 963 ? -3.922 -9.817 -8.447 1.00 97.44 963 LEU A CA 1
ATOM 7526 C C . LEU A 1 963 ? -2.634 -10.642 -8.494 1.00 97.44 963 LEU A C 1
ATOM 7528 O O . LEU A 1 963 ? -2.670 -11.871 -8.555 1.00 97.44 963 LEU A O 1
ATOM 7532 N N . ILE A 1 964 ? -1.498 -9.953 -8.431 1.00 97.38 964 ILE A N 1
ATOM 7533 C CA . ILE A 1 964 ? -0.165 -10.541 -8.555 1.00 97.38 964 ILE A CA 1
ATOM 7534 C C . ILE A 1 964 ? 0.501 -10.543 -7.185 1.00 97.38 964 ILE A C 1
ATOM 7536 O O . ILE A 1 964 ? 0.781 -9.487 -6.611 1.00 97.38 964 ILE A O 1
ATOM 7540 N N . VAL A 1 965 ? 0.719 -11.750 -6.667 1.00 95.69 965 VAL A N 1
ATOM 7541 C CA . VAL A 1 965 ? 1.175 -12.015 -5.297 1.00 95.69 965 VAL A CA 1
ATOM 7542 C C . VAL A 1 965 ? 2.230 -13.130 -5.313 1.00 95.69 965 VAL A C 1
ATOM 7544 O O . VAL A 1 965 ? 1.895 -14.308 -5.156 1.00 95.69 965 VAL A O 1
ATOM 7547 N N . PRO A 1 966 ? 3.509 -12.775 -5.545 1.00 95.31 966 PRO A N 1
ATOM 7548 C CA . PRO A 1 966 ? 4.621 -13.718 -5.598 1.00 95.31 966 PRO A CA 1
ATOM 7549 C C . PRO A 1 966 ? 4.843 -14.405 -4.254 1.00 95.31 966 PRO A C 1
ATOM 7551 O O . PRO A 1 966 ? 4.736 -13.774 -3.200 1.00 95.31 966 PRO A O 1
ATOM 7554 N N . SER A 1 967 ? 5.173 -15.695 -4.283 1.00 94.56 967 SER A N 1
ATOM 7555 C CA . SER A 1 967 ? 5.320 -16.479 -3.061 1.00 94.56 967 SER A CA 1
ATOM 7556 C C . SER A 1 967 ? 6.268 -17.669 -3.202 1.00 94.56 967 SER A C 1
ATOM 7558 O O . SER A 1 967 ? 6.371 -18.271 -4.270 1.00 94.56 967 SER A O 1
ATOM 7560 N N . PHE A 1 968 ? 6.885 -18.069 -2.084 1.00 91.12 968 PHE A N 1
ATOM 7561 C CA . PHE A 1 968 ? 7.585 -19.352 -1.921 1.00 91.12 968 PHE A CA 1
ATOM 7562 C C . PHE A 1 968 ? 6.643 -20.571 -1.948 1.00 91.12 968 PHE A C 1
ATOM 7564 O O . PHE A 1 968 ? 7.106 -21.714 -1.949 1.00 91.12 968 PHE A O 1
ATOM 7571 N N . LEU A 1 969 ? 5.322 -20.364 -1.952 1.00 92.69 969 LEU A N 1
ATOM 7572 C CA . LEU A 1 969 ? 4.368 -21.411 -2.321 1.00 92.69 969 LEU A CA 1
ATOM 7573 C C . LEU A 1 969 ? 4.593 -21.868 -3.778 1.00 92.69 969 LEU A C 1
ATOM 7575 O O . LEU A 1 969 ? 5.115 -21.095 -4.582 1.00 92.69 969 LEU A O 1
ATOM 7579 N N . PRO A 1 970 ? 4.169 -23.093 -4.155 1.00 93.06 970 PRO A N 1
ATOM 7580 C CA . PRO A 1 970 ? 4.140 -23.500 -5.558 1.00 93.06 970 PRO A CA 1
ATOM 7581 C C . PRO A 1 970 ? 3.461 -22.427 -6.430 1.00 93.06 970 PRO A C 1
ATOM 7583 O O . PRO A 1 970 ? 2.474 -21.834 -5.978 1.00 93.06 970 PRO A O 1
ATOM 7586 N N . PRO A 1 971 ? 3.981 -22.141 -7.635 1.00 95.12 971 PRO A N 1
ATOM 7587 C CA . PRO A 1 971 ? 3.375 -21.164 -8.531 1.00 95.12 971 PRO A CA 1
ATOM 7588 C C . PRO A 1 971 ? 2.003 -21.673 -8.994 1.00 95.12 971 PRO A C 1
ATOM 7590 O O . PRO A 1 971 ? 1.832 -22.876 -9.181 1.00 95.12 971 PRO A O 1
ATOM 7593 N N . PHE A 1 972 ? 1.027 -20.771 -9.119 1.00 96.19 972 PHE A N 1
ATOM 7594 C CA . PHE A 1 972 ? -0.355 -21.099 -9.492 1.00 96.19 972 PHE A CA 1
ATOM 7595 C C . PHE A 1 972 ? -1.068 -19.899 -10.133 1.00 96.19 972 PHE A C 1
ATOM 7597 O O . PHE A 1 972 ? -0.765 -18.743 -9.818 1.00 96.19 972 PHE A O 1
ATOM 7604 N N . ALA A 1 973 ? -2.049 -20.168 -10.991 1.00 96.69 973 ALA A N 1
ATOM 7605 C CA . ALA A 1 973 ? -2.947 -19.190 -11.593 1.00 96.69 973 ALA A CA 1
ATOM 7606 C C . ALA A 1 973 ? -4.399 -19.630 -11.365 1.00 96.69 973 ALA A C 1
ATOM 7608 O O . ALA A 1 973 ? -4.820 -20.693 -11.820 1.00 96.69 973 ALA A O 1
ATOM 7609 N N . LYS A 1 974 ? -5.194 -18.834 -10.640 1.00 95.12 974 LYS A N 1
ATOM 7610 C CA . LYS A 1 974 ? -6.549 -19.249 -10.246 1.00 95.12 974 LYS A CA 1
ATOM 7611 C C . LYS A 1 974 ? -7.527 -18.089 -10.134 1.00 95.12 974 LYS A C 1
ATOM 7613 O O . LYS A 1 974 ? -7.211 -17.060 -9.547 1.00 95.12 974 LYS A O 1
ATOM 7618 N N . VAL A 1 975 ? -8.748 -18.289 -10.628 1.00 96.25 975 VAL A N 1
ATOM 7619 C CA . VAL A 1 975 ? -9.855 -17.346 -10.422 1.00 96.25 975 VAL A CA 1
ATOM 7620 C C . VAL A 1 975 ? -10.424 -17.506 -9.009 1.00 96.25 975 VAL A C 1
ATOM 7622 O O . VAL A 1 975 ? -10.758 -18.617 -8.590 1.00 96.25 975 VAL A O 1
ATOM 7625 N N . VAL A 1 976 ? -10.537 -16.400 -8.275 1.00 95.00 976 VAL A N 1
ATOM 7626 C CA . VAL A 1 976 ? -11.131 -16.317 -6.932 1.00 95.00 976 VAL A CA 1
ATOM 7627 C C . VAL A 1 976 ? -11.977 -15.047 -6.871 1.00 95.00 976 VAL A C 1
ATOM 7629 O O . VAL A 1 976 ? -11.462 -13.958 -7.090 1.00 95.00 976 VAL A O 1
ATOM 7632 N N . GLU A 1 977 ? -13.280 -15.179 -6.613 1.00 93.25 977 GLU A N 1
ATOM 7633 C CA . GLU A 1 977 ? -14.232 -14.055 -6.543 1.00 93.25 977 GLU A CA 1
ATOM 7634 C C . GLU A 1 977 ? -14.154 -13.076 -7.735 1.00 93.25 977 GLU A C 1
ATOM 7636 O O . GLU A 1 977 ? -14.046 -11.862 -7.556 1.00 93.25 977 GLU A O 1
ATOM 7641 N N . SER A 1 978 ? -14.185 -13.612 -8.961 1.00 94.00 978 SER A N 1
ATOM 7642 C CA . SER A 1 978 ? -14.013 -12.875 -10.232 1.00 94.00 978 SER A CA 1
ATOM 7643 C C . SER A 1 978 ? -12.645 -12.201 -10.440 1.00 94.00 978 SER A C 1
ATOM 7645 O O . SER A 1 978 ? -12.469 -11.514 -11.441 1.00 94.00 978 SER A O 1
ATOM 7647 N N . VAL A 1 979 ? -11.666 -12.412 -9.555 1.00 96.69 979 VAL A N 1
ATOM 7648 C CA . VAL A 1 979 ? -10.288 -11.913 -9.705 1.00 96.69 979 VAL A CA 1
ATOM 7649 C C . VAL A 1 979 ? -9.378 -13.038 -10.182 1.00 96.69 979 VAL A C 1
ATOM 7651 O O . VAL A 1 979 ? -9.394 -14.137 -9.625 1.00 96.69 979 VAL A O 1
ATOM 7654 N N . LEU A 1 980 ? -8.545 -12.767 -11.184 1.00 97.50 980 LEU A N 1
ATOM 7655 C CA . LEU A 1 980 ? -7.481 -13.665 -11.621 1.00 97.50 980 LEU A CA 1
ATOM 7656 C C . LEU A 1 980 ? -6.256 -13.511 -10.706 1.00 97.50 980 LEU A C 1
ATOM 7658 O O . LEU A 1 980 ? -5.510 -12.539 -10.801 1.00 97.50 980 LEU A O 1
ATOM 7662 N N . ILE A 1 981 ? -6.042 -14.469 -9.807 1.00 97.50 981 ILE A N 1
ATOM 7663 C CA . ILE A 1 981 ? -4.881 -14.491 -8.913 1.00 97.50 981 ILE A CA 1
ATOM 7664 C C . ILE A 1 981 ? -3.714 -15.195 -9.607 1.00 97.50 981 ILE A C 1
ATOM 7666 O O . ILE A 1 981 ? -3.889 -16.304 -10.115 1.00 97.50 981 ILE A O 1
ATOM 7670 N N . ILE A 1 982 ? -2.525 -14.588 -9.591 1.00 97.88 982 ILE A N 1
ATOM 7671 C CA . ILE A 1 982 ? -1.301 -15.163 -10.166 1.00 97.88 982 ILE A CA 1
ATOM 7672 C C . ILE A 1 982 ? -0.168 -15.125 -9.129 1.00 97.88 982 ILE A C 1
ATOM 7674 O O . ILE A 1 982 ? 0.288 -14.051 -8.727 1.00 97.88 982 ILE A O 1
ATOM 7678 N N . ASN A 1 983 ? 0.326 -16.305 -8.745 1.00 97.50 983 ASN A N 1
ATOM 7679 C CA . ASN A 1 983 ? 1.662 -16.481 -8.178 1.00 97.50 983 ASN A CA 1
ATOM 7680 C C . ASN A 1 983 ? 2.588 -17.000 -9.297 1.00 97.50 983 ASN A C 1
ATOM 7682 O O . ASN A 1 983 ? 2.527 -18.194 -9.601 1.00 97.50 983 ASN A O 1
ATOM 7686 N N . PRO A 1 984 ? 3.455 -16.163 -9.903 1.00 96.44 984 PRO A N 1
ATOM 7687 C CA . PRO A 1 984 ? 4.405 -16.625 -10.922 1.00 96.44 984 PRO A CA 1
ATOM 7688 C C . PRO A 1 984 ? 5.498 -17.546 -10.349 1.00 96.44 984 PRO A C 1
ATOM 7690 O O . PRO A 1 984 ? 6.208 -18.207 -11.108 1.00 96.44 984 PRO A O 1
ATOM 7693 N N . GLY A 1 985 ? 5.637 -17.600 -9.019 1.00 94.75 985 GLY A N 1
ATOM 7694 C CA . GLY A 1 985 ? 6.829 -18.102 -8.344 1.00 94.75 985 GLY A CA 1
ATOM 7695 C C . GLY A 1 985 ? 8.010 -17.142 -8.509 1.00 94.75 985 GLY A C 1
ATOM 7696 O O . GLY A 1 985 ? 7.897 -16.085 -9.130 1.00 94.75 985 GLY A O 1
ATOM 7697 N N . TYR A 1 986 ? 9.154 -17.512 -7.942 1.00 94.62 986 TYR A N 1
ATOM 7698 C CA . TYR A 1 986 ? 10.404 -16.780 -8.147 1.00 94.62 986 TYR A CA 1
ATOM 7699 C C . TYR A 1 986 ? 11.140 -17.292 -9.383 1.00 94.62 986 TYR A C 1
ATOM 7701 O O . TYR A 1 986 ? 11.145 -18.499 -9.634 1.00 94.62 986 TYR A O 1
ATOM 7709 N N . LEU A 1 987 ? 11.762 -16.378 -10.132 1.00 94.69 987 LEU A N 1
ATOM 7710 C CA . LEU A 1 987 ? 12.459 -16.649 -11.392 1.00 94.69 987 LEU A CA 1
ATOM 7711 C C . LEU A 1 987 ? 13.764 -17.420 -11.173 1.00 94.69 987 LEU A C 1
ATOM 7713 O O . LEU A 1 987 ? 14.072 -18.352 -11.914 1.00 94.69 987 LEU A O 1
ATOM 7717 N N . SER A 1 988 ? 14.498 -17.070 -10.121 1.00 90.94 988 SER A N 1
ATOM 7718 C CA . SER A 1 988 ? 15.588 -17.873 -9.583 1.00 90.94 988 SER A CA 1
ATOM 7719 C C . SER A 1 988 ? 15.169 -18.531 -8.272 1.00 90.94 988 SER A C 1
ATOM 7721 O O . SER A 1 988 ? 14.517 -17.919 -7.422 1.00 90.94 988 SER A O 1
ATOM 7723 N N . LYS A 1 989 ? 15.582 -19.783 -8.082 1.00 85.12 989 LYS A N 1
ATOM 7724 C CA . LYS A 1 989 ? 15.640 -20.431 -6.771 1.00 85.12 989 LYS A CA 1
ATOM 7725 C C . LYS A 1 989 ? 17.112 -20.540 -6.400 1.00 85.12 989 LYS A C 1
ATOM 7727 O O . LYS A 1 989 ? 17.952 -20.731 -7.270 1.00 85.12 989 LYS A O 1
ATOM 7732 N N . ARG A 1 990 ? 17.403 -20.506 -5.098 1.00 77.81 990 ARG A N 1
ATOM 7733 C CA . ARG A 1 990 ? 18.759 -20.448 -4.520 1.00 77.81 990 ARG A CA 1
ATOM 7734 C C . ARG A 1 990 ? 19.855 -21.212 -5.277 1.00 77.81 990 ARG A C 1
ATOM 7736 O O . ARG A 1 990 ? 20.957 -20.707 -5.388 1.00 77.81 990 ARG A O 1
ATOM 7743 N N . ARG A 1 991 ? 19.583 -22.424 -5.777 1.00 69.31 991 ARG A N 1
ATOM 7744 C CA . ARG A 1 991 ? 20.531 -23.228 -6.577 1.00 69.31 991 ARG A CA 1
ATOM 7745 C C . ARG A 1 991 ? 19.860 -23.903 -7.780 1.00 69.31 991 ARG A C 1
ATOM 7747 O O . ARG A 1 991 ? 20.002 -25.109 -7.967 1.00 69.31 991 ARG A O 1
ATOM 7754 N N . GLY A 1 992 ? 19.041 -23.168 -8.536 1.00 72.25 992 GLY A N 1
ATOM 7755 C CA . GLY A 1 992 ? 18.436 -23.688 -9.765 1.00 72.25 992 GLY A CA 1
ATOM 7756 C C . GLY A 1 992 ? 17.268 -22.870 -10.319 1.00 72.25 992 GLY A C 1
ATOM 7757 O O . GLY A 1 992 ? 16.778 -21.925 -9.705 1.00 72.25 992 GLY A O 1
ATOM 7758 N N . ALA A 1 993 ? 16.790 -23.267 -11.498 1.00 84.62 993 ALA A N 1
ATOM 7759 C CA . ALA A 1 993 ? 15.774 -22.524 -12.237 1.00 84.62 993 ALA A CA 1
ATOM 7760 C C . ALA A 1 993 ? 14.411 -22.421 -11.521 1.00 84.62 993 ALA A C 1
ATOM 7762 O O . ALA A 1 993 ? 13.886 -23.362 -10.900 1.00 84.62 993 ALA A O 1
ATOM 7763 N N . GLY A 1 994 ? 13.825 -21.233 -11.622 1.00 92.69 994 GLY A N 1
ATOM 7764 C CA . GLY A 1 994 ? 12.519 -20.880 -11.094 1.00 92.69 994 GLY A CA 1
ATOM 7765 C C . GLY A 1 994 ? 11.395 -20.992 -12.122 1.00 92.69 994 GLY A C 1
ATOM 7766 O O . GLY A 1 994 ? 11.376 -21.912 -12.941 1.00 92.69 994 GLY A O 1
ATOM 7767 N N . THR A 1 995 ? 10.435 -20.077 -12.035 1.00 95.81 995 THR A N 1
ATOM 7768 C CA . THR A 1 995 ? 9.296 -19.961 -12.956 1.00 95.81 995 THR A CA 1
ATOM 7769 C C . THR A 1 995 ? 8.934 -18.500 -13.214 1.00 95.81 995 THR A C 1
ATOM 7771 O O . THR A 1 995 ? 9.291 -17.608 -12.445 1.00 95.81 995 THR A O 1
ATOM 7774 N N . TYR A 1 996 ? 8.201 -18.269 -14.299 1.00 97.38 996 TYR A N 1
ATOM 7775 C CA . TYR A 1 996 ? 7.494 -17.023 -14.589 1.00 97.38 996 TYR A CA 1
ATOM 7776 C C . TYR A 1 996 ? 6.076 -17.346 -15.085 1.00 97.38 996 TYR A C 1
ATOM 7778 O O . TYR A 1 996 ? 5.782 -18.494 -15.427 1.00 97.38 996 TYR A O 1
ATOM 7786 N N . ALA A 1 997 ? 5.192 -16.350 -15.135 1.00 97.69 997 ALA A N 1
ATOM 7787 C CA . ALA A 1 997 ? 3.864 -16.490 -15.730 1.00 97.69 997 ALA A CA 1
ATOM 7788 C C . ALA A 1 997 ? 3.736 -15.650 -17.010 1.00 97.69 997 ALA A C 1
ATOM 7790 O O . ALA A 1 997 ? 4.182 -14.505 -17.063 1.00 97.69 997 ALA A O 1
ATOM 7791 N N . ARG A 1 998 ? 3.089 -16.212 -18.032 1.00 96.50 998 ARG A N 1
ATOM 7792 C CA . ARG A 1 998 ? 2.719 -15.555 -19.289 1.00 96.50 998 ARG A CA 1
ATOM 7793 C C . ARG A 1 998 ? 1.199 -15.421 -19.337 1.00 96.50 998 ARG A C 1
ATOM 7795 O O . ARG A 1 998 ? 0.492 -16.424 -19.394 1.00 96.50 998 ARG A O 1
ATOM 7802 N N . LEU A 1 999 ? 0.701 -14.191 -19.309 1.00 96.50 999 LEU A N 1
ATOM 7803 C CA . LEU A 1 999 ? -0.708 -13.849 -19.488 1.00 96.50 999 LEU A CA 1
ATOM 7804 C C . LEU A 1 999 ? -0.967 -13.518 -20.960 1.00 96.50 999 LEU A C 1
ATOM 7806 O O . LEU A 1 999 ? -0.304 -12.656 -21.533 1.00 96.50 999 LEU A O 1
ATOM 7810 N N . THR A 1 1000 ? -1.970 -14.167 -21.540 1.00 96.00 1000 THR A N 1
ATOM 7811 C CA . THR A 1 1000 ? -2.531 -13.837 -22.854 1.00 96.00 1000 THR A CA 1
ATOM 7812 C C . THR A 1 1000 ? -3.926 -13.270 -22.649 1.00 96.00 1000 THR A C 1
ATOM 7814 O O . THR A 1 1000 ? -4.836 -14.009 -22.272 1.00 96.00 1000 THR A O 1
ATOM 7817 N N . LEU A 1 1001 ? -4.092 -11.964 -22.859 1.00 95.31 1001 LEU A N 1
ATOM 7818 C CA . LEU A 1 1001 ? -5.373 -11.276 -22.689 1.00 95.31 1001 LEU A CA 1
ATOM 7819 C C . LEU A 1 1001 ? -6.024 -11.024 -24.050 1.00 95.31 1001 LEU A C 1
ATOM 7821 O O . LEU A 1 1001 ? -5.547 -10.196 -24.825 1.00 95.31 1001 LEU A O 1
ATOM 7825 N N . PHE A 1 1002 ? -7.129 -11.714 -24.321 1.00 93.69 1002 PHE A N 1
ATOM 7826 C CA . PHE A 1 1002 ? -7.938 -11.517 -25.522 1.00 93.69 1002 PHE A CA 1
ATOM 7827 C C . PHE A 1 1002 ? -8.750 -10.211 -25.431 1.00 93.69 1002 PHE A C 1
ATOM 7829 O O . PHE A 1 1002 ? -9.074 -9.766 -24.320 1.00 93.69 1002 PHE A O 1
ATOM 7836 N N . PRO A 1 1003 ? -9.084 -9.564 -26.565 1.00 90.88 1003 PRO A N 1
ATOM 7837 C CA . PRO A 1 1003 ? -9.777 -8.277 -26.565 1.00 90.88 1003 PRO A CA 1
ATOM 7838 C C . PRO A 1 1003 ? -11.163 -8.343 -25.902 1.00 90.88 1003 PRO A C 1
ATOM 7840 O O . PRO A 1 1003 ? -11.824 -9.386 -25.930 1.00 90.88 1003 PRO A O 1
ATOM 7843 N N . PRO A 1 1004 ? -11.657 -7.230 -25.327 1.00 88.81 1004 PRO A N 1
ATOM 7844 C CA . PRO A 1 1004 ? -13.027 -7.166 -24.843 1.00 88.81 1004 PRO A CA 1
ATOM 7845 C C . PRO A 1 1004 ? -14.016 -7.275 -26.015 1.00 88.81 1004 PRO A C 1
ATOM 7847 O O . PRO A 1 1004 ? -13.828 -6.675 -27.082 1.00 88.81 1004 PRO A O 1
ATOM 7850 N N . LYS A 1 1005 ? -15.100 -8.022 -25.791 1.00 82.81 1005 LYS A N 1
ATOM 7851 C CA . LYS A 1 1005 ? -16.271 -8.053 -26.674 1.00 82.81 1005 LYS A CA 1
ATOM 7852 C C . LYS A 1 1005 ? -17.164 -6.862 -26.330 1.00 82.81 1005 LYS A C 1
ATOM 7854 O O . LYS A 1 1005 ? -17.475 -6.647 -25.162 1.00 82.81 1005 LYS A O 1
ATOM 7859 N N . VAL A 1 1006 ? -17.560 -6.089 -27.338 1.00 72.12 1006 VAL A N 1
ATOM 7860 C CA . VAL A 1 1006 ? -18.433 -4.918 -27.177 1.00 72.12 1006 VAL A CA 1
ATOM 7861 C C . VAL A 1 1006 ? -19.710 -5.175 -27.966 1.00 72.12 1006 VAL A C 1
ATOM 7863 O O . VAL A 1 1006 ? -19.697 -5.150 -29.194 1.00 72.12 1006 VAL A O 1
ATOM 7866 N N . GLU A 1 1007 ? -20.813 -5.449 -27.272 1.00 63.06 1007 GLU A N 1
ATOM 7867 C CA . GLU A 1 1007 ? -22.114 -5.608 -27.923 1.00 63.06 1007 GLU A CA 1
ATOM 7868 C C . GLU A 1 1007 ? -22.645 -4.245 -28.390 1.00 63.06 1007 GLU A C 1
ATOM 7870 O O . GLU A 1 1007 ? -22.700 -3.281 -27.622 1.00 63.06 1007 GLU A O 1
ATOM 7875 N N . ALA A 1 1008 ? -23.060 -4.153 -29.655 1.00 49.81 1008 ALA A N 1
ATOM 7876 C CA . ALA A 1 1008 ? -23.581 -2.929 -30.269 1.00 49.81 1008 ALA A CA 1
ATOM 7877 C C . ALA A 1 1008 ? -25.036 -2.634 -29.823 1.00 49.81 1008 ALA A C 1
ATOM 7879 O O . ALA A 1 1008 ? -25.960 -2.595 -30.635 1.00 49.81 1008 ALA A O 1
ATOM 7880 N N . GLY A 1 1009 ? -25.246 -2.468 -28.510 1.00 51.78 1009 GLY A N 1
ATOM 7881 C CA . GLY A 1 1009 ? -26.533 -2.707 -27.842 1.00 51.78 1009 GLY A CA 1
ATOM 7882 C C . GLY A 1 1009 ? -26.971 -1.697 -26.771 1.00 51.78 1009 GLY A C 1
ATOM 7883 O O . GLY A 1 1009 ? -27.512 -2.104 -25.752 1.00 51.78 1009 GLY A O 1
ATOM 7884 N N . HIS A 1 1010 ? -26.797 -0.390 -27.000 1.00 50.25 1010 HIS A N 1
ATOM 7885 C CA . HIS A 1 1010 ? -27.602 0.673 -26.359 1.00 50.25 1010 HIS A CA 1
ATOM 7886 C C . HIS A 1 1010 ? -27.728 0.664 -24.810 1.00 50.25 1010 HIS A C 1
ATOM 7888 O O . HIS A 1 1010 ? -28.830 0.597 -24.263 1.00 50.25 1010 HIS A O 1
ATOM 7894 N N . SER A 1 1011 ? -26.629 0.899 -24.085 1.00 57.00 1011 SER A N 1
ATOM 7895 C CA . SER A 1 1011 ? -26.694 1.656 -22.820 1.00 57.00 1011 SER A CA 1
ATOM 7896 C C . SER A 1 1011 ? -25.353 2.327 -22.494 1.00 57.00 1011 SER A C 1
ATOM 7898 O O . SER A 1 1011 ? -24.308 1.873 -22.952 1.00 57.00 1011 SER A O 1
ATOM 7900 N N . GLU A 1 1012 ? -25.371 3.383 -21.676 1.00 67.00 1012 GLU A N 1
ATOM 7901 C CA . GLU A 1 1012 ? -24.157 3.965 -21.071 1.00 67.00 1012 GLU A CA 1
ATOM 7902 C C . GLU A 1 1012 ? -23.733 3.239 -19.776 1.00 67.00 1012 GLU A C 1
ATOM 7904 O O . GLU A 1 1012 ? -22.878 3.728 -19.036 1.00 67.00 1012 GLU A O 1
ATOM 7909 N N . ALA A 1 1013 ? -24.336 2.085 -19.463 1.00 80.25 1013 ALA A N 1
ATOM 7910 C CA . ALA A 1 1013 ? -24.030 1.349 -18.243 1.00 80.25 1013 ALA A CA 1
ATOM 7911 C C . ALA A 1 1013 ? -22.577 0.842 -18.235 1.00 80.25 1013 ALA A C 1
ATOM 7913 O O . ALA A 1 1013 ? -22.004 0.492 -19.267 1.00 80.25 1013 ALA A O 1
ATOM 7914 N N . MET A 1 1014 ? -21.989 0.782 -17.040 1.00 86.56 1014 MET A N 1
ATOM 7915 C CA . MET A 1 1014 ? -20.633 0.277 -16.835 1.00 86.56 1014 MET A CA 1
ATOM 7916 C C . MET A 1 1014 ? -20.582 -1.231 -17.106 1.00 86.56 1014 MET A C 1
ATOM 7918 O O . MET A 1 1014 ? -21.297 -2.006 -16.473 1.00 86.56 1014 MET A O 1
ATOM 7922 N N . VAL A 1 1015 ? -19.712 -1.644 -18.026 1.00 88.38 1015 VAL A N 1
ATOM 7923 C CA . VAL A 1 1015 ? -19.505 -3.040 -18.423 1.00 88.38 1015 VAL A CA 1
ATOM 7924 C C . VAL A 1 1015 ? -18.311 -3.604 -17.654 1.00 88.38 1015 VAL A C 1
ATOM 7926 O O . VAL A 1 1015 ? -17.207 -3.059 -17.718 1.00 88.38 1015 VAL A O 1
ATOM 7929 N N . SER A 1 1016 ? -18.537 -4.694 -16.915 1.00 90.50 1016 SER A N 1
ATOM 7930 C CA . SER A 1 1016 ? -17.489 -5.451 -16.212 1.00 90.50 1016 SER A CA 1
ATOM 7931 C C . SER A 1 1016 ? -16.448 -5.971 -17.205 1.00 90.50 1016 SER A C 1
ATOM 7933 O O . SER A 1 1016 ? -16.812 -6.479 -18.264 1.00 90.50 1016 SER A O 1
ATOM 7935 N N . HIS A 1 1017 ? -15.156 -5.877 -16.884 1.00 92.50 1017 HIS A N 1
ATOM 7936 C CA . HIS A 1 1017 ? -14.099 -6.162 -17.864 1.00 92.50 1017 HIS A CA 1
ATOM 7937 C C . HIS A 1 1017 ? -13.967 -7.645 -18.252 1.00 92.50 1017 HIS A C 1
ATOM 7939 O O . HIS A 1 1017 ? -13.332 -7.948 -19.267 1.00 92.50 1017 HIS A O 1
ATOM 7945 N N . GLY A 1 1018 ? -14.516 -8.564 -17.446 1.00 91.62 1018 GLY A N 1
ATOM 7946 C CA . GLY A 1 1018 ? -14.568 -10.007 -17.734 1.00 91.62 1018 GLY A CA 1
ATOM 7947 C C . GLY A 1 1018 ? -13.200 -10.682 -17.893 1.00 91.62 1018 GLY A C 1
ATOM 7948 O O . GLY A 1 1018 ? -13.108 -11.734 -18.516 1.00 91.62 1018 GLY A O 1
ATOM 7949 N N . VAL A 1 1019 ? -12.121 -10.072 -17.383 1.00 95.06 1019 VAL A N 1
ATOM 7950 C CA . VAL A 1 1019 ? -10.731 -10.461 -17.687 1.00 95.06 1019 VAL A CA 1
ATOM 7951 C C . VAL A 1 1019 ? -10.468 -11.941 -17.413 1.00 95.06 1019 VAL A C 1
ATOM 7953 O O . VAL A 1 1019 ? -9.890 -12.613 -18.258 1.00 95.06 1019 VAL A O 1
ATOM 7956 N N . PHE A 1 1020 ? -10.958 -12.472 -16.291 1.00 93.75 1020 PHE A N 1
ATOM 7957 C CA . PHE A 1 1020 ? -10.770 -13.870 -15.891 1.00 93.75 1020 PHE A CA 1
ATOM 7958 C C . PHE A 1 1020 ? -11.398 -14.909 -16.848 1.00 93.75 1020 PHE A C 1
ATOM 7960 O O . PHE A 1 1020 ? -11.028 -16.079 -16.778 1.00 93.75 1020 PHE A O 1
ATOM 7967 N N . GLU A 1 1021 ? -12.315 -14.505 -17.736 1.00 93.69 1021 GLU A N 1
ATOM 7968 C CA . GLU A 1 1021 ? -12.938 -15.363 -18.761 1.00 93.69 1021 GLU A CA 1
ATOM 7969 C C . GLU A 1 1021 ? -12.182 -15.319 -20.099 1.00 93.69 1021 GLU A C 1
ATOM 7971 O O . GLU A 1 1021 ? -12.244 -16.262 -20.881 1.00 93.69 1021 GLU A O 1
ATOM 7976 N N . ARG A 1 1022 ? -11.451 -14.226 -20.362 1.00 94.00 1022 ARG A N 1
ATOM 7977 C CA . ARG A 1 1022 ? -10.733 -13.950 -21.623 1.00 94.00 1022 ARG A CA 1
ATOM 7978 C C . ARG A 1 1022 ? -9.210 -13.869 -21.453 1.00 94.00 1022 ARG A C 1
ATOM 7980 O O . ARG A 1 1022 ? -8.515 -13.276 -22.276 1.00 94.00 1022 ARG A O 1
ATOM 7987 N N . ALA A 1 1023 ? -8.700 -14.452 -20.371 1.00 96.00 1023 ALA A N 1
ATOM 7988 C CA . ALA A 1 1023 ? -7.287 -14.504 -20.019 1.00 96.00 1023 ALA A CA 1
ATOM 7989 C C . ALA A 1 1023 ? -6.805 -15.958 -19.940 1.00 96.00 1023 ALA A C 1
ATOM 7991 O O . ALA A 1 1023 ? -7.228 -16.696 -19.050 1.00 96.00 1023 ALA A O 1
ATOM 7992 N N . ARG A 1 1024 ? -5.885 -16.355 -20.825 1.00 96.62 1024 ARG A N 1
ATOM 7993 C CA . ARG A 1 1024 ? -5.108 -17.601 -20.700 1.00 96.62 1024 ARG A CA 1
ATOM 7994 C C . ARG A 1 1024 ? -3.848 -17.294 -19.894 1.00 96.62 1024 ARG A C 1
ATOM 7996 O O . ARG A 1 1024 ? -3.163 -16.317 -20.196 1.00 96.62 1024 ARG A O 1
ATOM 8003 N N . VAL A 1 1025 ? -3.529 -18.098 -18.880 1.00 97.25 1025 VAL A N 1
ATOM 8004 C CA . VAL A 1 1025 ? -2.284 -17.945 -18.102 1.00 97.25 1025 VAL A CA 1
ATOM 8005 C C . VAL A 1 1025 ? -1.476 -19.224 -18.185 1.00 97.25 1025 VAL A C 1
ATOM 8007 O O . VAL A 1 1025 ? -1.975 -20.283 -17.823 1.00 97.25 1025 VAL A O 1
ATOM 8010 N N . GLU A 1 1026 ? -0.226 -19.116 -18.622 1.00 96.56 1026 GLU A N 1
ATOM 8011 C CA . GLU A 1 1026 ? 0.740 -20.214 -18.646 1.00 96.56 1026 GLU A CA 1
ATOM 8012 C C . GLU A 1 1026 ? 1.839 -19.941 -17.620 1.00 96.56 1026 GLU A C 1
ATOM 8014 O O . GLU A 1 1026 ? 2.519 -18.919 -17.698 1.00 96.56 1026 GLU A O 1
ATOM 8019 N N . ILE A 1 1027 ? 2.049 -20.848 -16.672 1.00 96.69 1027 ILE A N 1
ATOM 8020 C CA . ILE A 1 1027 ? 3.189 -20.794 -15.751 1.00 96.69 1027 ILE A CA 1
ATOM 8021 C C . ILE A 1 1027 ? 4.286 -21.666 -16.331 1.00 96.69 1027 ILE A C 1
ATOM 8023 O O . ILE A 1 1027 ? 4.054 -22.845 -16.587 1.00 96.69 1027 ILE A O 1
ATOM 8027 N N . LYS A 1 1028 ? 5.472 -21.103 -16.561 1.00 95.31 1028 LYS A N 1
ATOM 8028 C CA . LYS A 1 1028 ? 6.536 -21.745 -17.342 1.00 95.31 1028 LYS A CA 1
ATOM 8029 C C . LYS A 1 1028 ? 7.850 -21.751 -16.570 1.00 95.31 1028 LYS A C 1
ATOM 8031 O O . LYS A 1 1028 ? 8.154 -20.804 -15.841 1.00 95.31 1028 LYS A O 1
ATOM 8036 N N . LYS A 1 1029 ? 8.630 -22.823 -16.719 1.00 94.31 1029 LYS A N 1
ATOM 8037 C CA . LYS A 1 1029 ? 10.028 -22.863 -16.267 1.00 94.31 1029 LYS A CA 1
ATOM 8038 C C . LYS A 1 1029 ? 10.852 -21.899 -17.114 1.00 94.31 1029 LYS A C 1
ATOM 8040 O O . LYS A 1 1029 ? 10.633 -21.805 -18.323 1.00 94.31 1029 LYS A O 1
ATOM 8045 N N . ILE A 1 1030 ? 11.790 -21.206 -16.476 1.00 90.69 1030 ILE A N 1
ATOM 8046 C CA . ILE A 1 1030 ? 12.789 -20.379 -17.163 1.00 90.69 1030 ILE A CA 1
ATOM 8047 C C . ILE A 1 1030 ? 14.011 -21.211 -17.560 1.00 90.69 1030 ILE A C 1
ATOM 8049 O O . ILE A 1 1030 ? 14.311 -22.195 -16.853 1.00 90.69 1030 ILE A O 1
#

Secondary structure (DSSP, 8-state):
--------PPP-PPPPPTTTPEEPTTT--EESSHHHHHHHHHHHHHHTS-S-B-TTT--B-SSHHHHHHHHHHHSPPPP-EE-TTT--EESSHHHHHHHHHTT--SS--HHHHHHHHHHHHHHHHHHHHHHT---TTS--TT-HHHHHHH-STT---GGG--GGG-TTS---SGGGTGGGTGGGTS----SS---TTSTTSTT--GGGGEETTTTEEEPSSTT---EESSHHHHHHHHHSTTSSSS--EEPTTT--EESSHHHHHHHHHS--TT--GGGSTTHHHHHHHHHTSSEEEEEE-TTS-EEEEE-HHHHHHHHHHHHHHHHHHHHHHHHHHHHHHHHHH-----SS---SS--SSSSSSSHHHHHHHHHHHHHHH--SS-PPPHHHHHHHHHHHHHHT--HHHHHHHHHHHHHHHT--SSS--HHHHHHHHHHHHHHHHHHHHHTTS-------------------------SS---PPPP----------------------------------THHHHHHTTS--PPPPGGG-S-TT-EEEEESTTSPP-PPPSS--SS----EEE-S-GGGT---TT---HHHHHHHHHHHHHHHHHHHHHHHT--GGGB--TTS--SS-EEEEEEEEESSSSS---SSSEEEEE-TTTTTT-EEEEE-TT--EEE-TT-EEEEEEE-SSSSEEEEEEEEPPPPPPBPEE-HHHHHHHHHHTT--TT-S-SSSPPPPEEEEEEES--S-TT-SS-HHHHHHHHHHHHTT-SEEEEES-SSBTTSHHHHHT--PPPTT--S-GGG--HHHHIIIIIHHHHHHHHHH-TT-EEEEE--TTBTT-S--SBSB----GGGTT--TT-EE--BSEEEEETTEEEEE--S-HHHHHHHH-EEESS-SS--HHHHHHHHHHHTTBS---SSPPPTTTSPPPSSTT-------B-GGGGGGGB--SSB-SEEE---SSPPEEEEETTEEEEE---SEETTEE-EEEEEEEPPPP-------PPEE--GGGSEEEEEEE-

pLDDT: mean 74.41, std 21.74, range [23.5, 98.0]